Protein AF-0000000083443499 (afdb_homodimer)

InterPro domains:
  IPR002048 EF-hand domain [PF00036] (446-470)
  IPR002048 EF-hand domain [PS50222] (441-476)
  IPR002048 EF-hand domain [SM00054] (445-473)
  IPR011992 EF-hand domain pair [SSF47473] (417-478)
  IPR018247 EF-Hand 1, calcium-binding site [PS00018] (454-466)
  IPR023753 FAD/NAD(P)-binding domain [PF07992] (73-393)
  IPR036188 FAD/NAD(P)-binding domain superfamily [SSF51905] (72-285)
  IPR036188 FAD/NAD(P)-binding domain superfamily [SSF51905] (228-393)
  IPR045024 Alternative NADH dehydrogenase [PTHR43706] (65-592)
  IPR054585 External alternative NADH-ubiquinone oxidoreductase-like, C-terminal domain [PF22366] (530-590)

Radius of gyration: 36.07 Å; Cα contacts (8 Å, |Δi|>4): 2300; chains: 2; bounding box: 82×128×73 Å

Secondary structure (DSSP, 8-state):
-HHHHHHHHHHHHHHHHHHHHHT-------------HHHHS--EETTTTEEB--S-TTTTSSHHHHHHTTS-EEEEE--SHHHHHHHHHS-TTS-EEEEEES-SEEE-GGGHHHHHTTSS-GGGGEEEHHHHHHHTT-EEEE-EEEEEETTTTEEEEEEE-TTS-EEEEEEE-SEEEE----EE--TT-BTGGG-B--SSHHHHHHHHHHHHHHHHHHTSTT--HHHHHHHTEEEEE--SHHHHHHHHHHHHHHHHTHHHHS-HHHHHH-EEEEE-SSSSSSTTS-HHHHHHHHHHHHHTTEEEE-SEEEEEE-SSEEEEEEE-TTS-EEEEEEE-SEEEE---EE--HHHHHHHHHSTT---SSSEEE-TT-BBTTSPTTTEEE-GGGEEE---HHHHHHHHHHHHHHHTT--GGG-EEEHHHHHHHHHHHHHH-GGGGGGGS-HHHHHHHH-TT-SSEEEHHHHHHHHHHHHHH-PPPP--HHHHHHHHHHHHHHHHHHHHHHHHHHHTT---S-HHHHHSPPP------EEEE-SS-EEEEETTEEEEESHHHHHHHHHHHHHH-S-HHHHHHHHHHHHHHHHH-------/-HHHHHHHHHHHHHHHHHHHHHT-------------HHHHSPPEETTTTEEB--S-TTTTSSHHHHHHTTS-EEEEE--SHHHHHHHHHS-TTS-EEEEEES-SEEE-GGGHHHHHTTSS-GGGGEEEHHHHHHHTT-EEEE-EEEEEETTTTEEEEEEE-TTS-EEEEEEE-SEEEE----EE--TT-BTGGG-B--SSHHHHHHHHHHHHHHHHHHTSTT--HHHHHHHTEEEEE--SHHHHHHHHHHHHHHHHTHHHHS-HHHHHH-EEEEE-SSSSSSTTS-HHHHHHHHHHHHHTTEEEE-SEEEEEE-SSEEEEEEE-TTS-EEEEEEE-SEEEE---EE--HHHHHHHHHSTT---SSSEEE-TT-BBTTSPTTTEEE-GGGEEE---HHHHHHHHHHHHHHHTT--GGG-EEEHHHHHHHHHHHHHH-GGGGGGGS-HHHHHHHH-TT-SSEEEHHHHHHHHHHHHHH-PPPP--HHHHHHHHHHHHHHHHHHHHHHHHHHHTT---S-HHHHHSPPP------EEEE-SS-EEEEETTEEEEESHHHHHHHHHHHHHH-S-HHHHHHHHHHHHHHHHH-------

Solvent-accessible surface area (backbone atoms only — not comparable to full-atom values): 61813 Å² total; per-residue (Å²): 98,66,63,48,34,50,49,52,50,48,51,51,52,52,51,44,53,52,51,40,58,66,71,60,79,87,70,82,80,85,68,92,65,65,58,56,64,49,21,53,54,38,54,67,40,77,96,77,57,28,38,34,48,83,45,51,64,50,34,54,67,44,75,69,34,45,62,28,68,75,35,59,29,36,32,33,33,29,45,40,52,16,38,49,32,18,53,72,50,39,59,51,83,61,37,28,37,37,37,36,17,74,54,68,43,27,66,51,63,91,55,43,47,42,33,32,51,26,46,32,55,67,70,42,36,47,40,60,39,46,64,55,35,46,71,32,67,34,45,78,42,69,22,37,73,61,47,72,42,76,90,77,32,31,32,35,31,34,38,67,47,96,84,71,43,81,43,66,32,28,38,65,45,61,29,38,37,44,22,70,32,58,35,76,38,64,88,80,45,50,43,61,88,58,41,38,52,80,82,49,71,58,32,27,52,50,51,31,36,48,55,50,49,33,54,50,50,51,67,37,58,84,39,41,69,68,53,31,36,26,40,36,14,38,36,26,37,20,31,37,64,68,29,42,27,30,53,22,40,47,49,47,39,50,64,66,47,38,59,74,56,43,55,61,66,55,61,70,45,48,42,42,36,35,36,16,57,47,86,54,45,35,70,92,46,52,66,68,56,28,50,49,52,51,52,49,32,52,74,68,63,37,44,74,38,50,34,18,42,78,56,36,37,47,90,53,32,35,35,29,35,32,54,45,98,84,66,52,74,45,78,48,74,44,63,25,52,42,37,38,52,40,65,50,71,26,52,35,73,43,54,52,52,50,36,73,74,28,55,78,43,77,56,85,55,28,44,38,14,40,42,78,31,34,32,45,61,48,65,87,88,31,38,30,41,32,32,51,31,28,42,59,54,56,63,55,32,62,52,48,52,50,47,49,38,49,52,23,50,75,70,72,40,60,44,77,71,38,68,38,36,62,73,51,44,52,53,50,51,51,52,44,32,57,57,37,41,77,49,39,76,80,55,66,58,54,65,59,52,49,57,67,44,23,76,82,69,72,72,36,32,40,39,68,36,45,49,51,51,33,42,52,49,31,69,62,52,65,75,72,71,80,43,65,66,51,9,28,52,47,12,38,50,51,13,51,43,51,47,45,47,57,67,44,44,63,58,34,62,72,61,67,52,75,60,78,63,56,62,70,74,67,38,78,48,59,66,88,78,87,86,54,48,74,43,53,55,50,75,18,19,38,36,36,42,96,84,44,69,46,72,40,45,59,68,31,34,53,48,54,50,47,52,54,50,67,65,45,92,42,71,66,38,37,53,39,46,53,50,27,52,50,43,28,56,76,71,44,55,53,88,73,69,122,99,69,63,48,34,50,50,53,49,50,50,51,52,51,51,45,54,53,51,41,58,65,71,60,78,89,71,84,79,84,68,92,67,65,58,56,64,48,20,53,54,38,54,67,40,76,96,80,59,30,37,34,47,84,45,51,65,51,32,52,66,42,74,70,34,46,61,28,65,77,34,59,28,34,32,33,33,29,46,40,52,17,38,48,32,18,53,72,50,39,58,53,83,62,37,29,36,36,37,35,18,74,52,68,45,27,65,52,63,89,53,43,45,43,32,32,50,26,46,31,56,67,71,41,37,46,42,60,39,47,62,57,37,46,70,32,66,34,45,77,41,70,23,38,74,62,48,73,41,75,90,78,32,31,33,36,31,36,37,68,47,97,86,71,44,80,42,65,32,28,38,63,44,62,28,38,39,44,21,69,31,57,36,78,38,65,88,79,45,50,41,60,88,58,41,40,54,79,83,50,70,58,32,26,51,51,50,32,36,48,54,48,48,33,55,50,49,50,66,36,60,86,40,41,70,70,54,31,37,25,40,35,13,37,36,28,37,20,32,37,63,69,28,42,28,29,53,22,41,46,49,47,39,49,61,66,48,38,58,76,57,44,53,62,67,57,60,69,44,49,42,41,38,36,37,16,58,46,86,55,46,36,71,91,48,53,66,70,54,28,50,50,50,50,53,48,32,52,73,69,62,36,43,73,40,50,36,18,42,78,56,34,37,49,88,54,33,36,34,27,36,31,54,44,96,84,65,52,75,43,80,47,74,43,62,26,52,41,34,40,53,40,65,51,71,26,52,33,73,43,55,52,54,51,36,73,74,28,55,80,44,78,56,84,55,27,44,38,14,40,41,77,33,33,33,44,60,51,65,87,87,30,37,29,41,33,32,50,29,27,42,60,55,58,63,54,32,63,53,48,52,50,48,48,38,50,53,24,52,74,70,71,41,61,45,78,70,38,68,39,36,62,73,52,45,51,53,49,50,52,53,45,33,55,58,37,40,78,48,39,76,80,55,67,56,54,65,59,53,48,57,67,42,23,77,83,69,72,69,35,31,39,38,69,35,45,51,52,51,32,44,52,50,30,70,61,53,65,75,71,71,82,44,65,65,52,7,27,52,47,12,39,49,50,14,51,43,51,47,47,47,58,66,44,44,65,58,34,62,73,60,67,53,77,59,80,62,55,62,70,74,66,36,79,47,59,64,88,78,86,87,55,48,76,44,54,56,50,74,18,19,38,36,37,43,96,84,45,70,48,74,40,44,58,68,32,34,52,47,54,51,48,51,54,51,67,65,44,91,41,72,65,38,38,52,39,46,53,52,26,52,48,42,27,57,75,71,43,55,52,87,72,70,123

pLDDT: mean 86.05, std 10.15, range [51.47, 98.81]

Sequence (1188 aa):
MLGSFVAVSGVLVIAFFVYDAYTYNEDPIATDIPVSELALSPRRGGPKNLPIADHFVDDDECPENKKLKHKPKLVILGTGWGSVALLKQLNQDDYHVVVISPSNTFLFTPMLPSATVGTLELRSLVEPVRKIVRRVRGHFLKAKAEDVEFSEKLIECSAVDAHGQEQRFYVPYDKLVVGVGSVSNSHGVKGLEHCHFLKDISDARLIRNQVVKNLEQACLPTTSDEERRRLLSFVVCGGGPTGVEFAAELFDMLNEDLCKLYPRLLRNEISVHVIQSRSHILNTYEEALSQYAEQRFAHDSVDILTNSRVKEVQSDKILFSQKDENGKVVVKEIPMGFCLWSTGVAQTDLCKRLAAKLDGQNNKHALETDTHLRLNGSPLGDVYAIGDCATVQNNVSDHIVNFLRTTAWEKGKDPEKLQISYSDWRGIAKRVKQRFPQAANHLRRLDKLFEQYDKDNSGTLDFGELRELLFQIDSKLTSLPATAQRANQQGEYLGRKFNKIAQAAPGMALNNVDYGDLDDAVYKAFEYKHLGSLAYIGNAAIFDYNGYGLSGGLLAVYLWRGVYFAQSVSFRTRCLLAMDWTKRALFGRDLMNFMLGSFVAVSGVLVIAFFVYDAYTYNEDPIATDIPVSELALSPRRGGPKNLPIADHFVDDDECPENKKLKHKPKLVILGTGWGSVALLKQLNQDDYHVVVISPSNTFLFTPMLPSATVGTLELRSLVEPVRKIVRRVRGHFLKAKAEDVEFSEKLIECSAVDAHGQEQRFYVPYDKLVVGVGSVSNSHGVKGLEHCHFLKDISDARLIRNQVVKNLEQACLPTTSDEERRRLLSFVVCGGGPTGVEFAAELFDMLNEDLCKLYPRLLRNEISVHVIQSRSHILNTYEEALSQYAEQRFAHDSVDILTNSRVKEVQSDKILFSQKDENGKVVVKEIPMGFCLWSTGVAQTDLCKRLAAKLDGQNNKHALETDTHLRLNGSPLGDVYAIGDCATVQNNVSDHIVNFLRTTAWEKGKDPEKLQISYSDWRGIAKRVKQRFPQAANHLRRLDKLFEQYDKDNSGTLDFGELRELLFQIDSKLTSLPATAQRANQQGEYLGRKFNKIAQAAPGMALNNVDYGDLDDAVYKAFEYKHLGSLAYIGNAAIFDYNGYGLSGGLLAVYLWRGVYFAQSVSFRTRCLLAMDWTKRALFGRDLMNF

Structure (mmCIF, N/CA/C/O backbone):
data_AF-0000000083443499-model_v1
#
loop_
_entity.id
_entity.type
_entity.pdbx_description
1 polymer 'External alternative NAD(P)H-ubiquinone oxidoreductase'
#
loop_
_atom_site.group_PDB
_atom_site.id
_atom_site.type_symbol
_atom_site.label_atom_id
_atom_site.label_alt_id
_atom_site.label_comp_id
_atom_site.label_asym_id
_atom_site.label_entity_id
_atom_site.label_seq_id
_atom_site.pdbx_PDB_ins_code
_atom_site.Cartn_x
_atom_site.Cartn_y
_atom_site.Cartn_z
_atom_site.occupancy
_atom_site.B_iso_or_equiv
_atom_site.auth_seq_id
_atom_site.auth_comp_id
_atom_site.auth_asym_id
_atom_site.auth_atom_id
_atom_site.pdbx_PDB_model_num
ATOM 1 N N . MET A 1 1 ? 1.848 20.594 -37.438 1 68.12 1 MET A N 1
ATOM 2 C CA . MET A 1 1 ? 2.062 19.328 -36.75 1 68.12 1 MET A CA 1
ATOM 3 C C . MET A 1 1 ? 1.741 19.453 -35.281 1 68.12 1 MET A C 1
ATOM 5 O O . MET A 1 1 ? 0.908 18.719 -34.75 1 68.12 1 MET A O 1
ATOM 9 N N . LEU A 1 2 ? 2.158 20.5 -34.75 1 77.06 2 LEU A N 1
ATOM 10 C CA . LEU A 1 2 ? 1.902 20.734 -33.344 1 77.06 2 LEU A CA 1
ATOM 11 C C . LEU A 1 2 ? 0.445 21.109 -33.094 1 77.06 2 LEU A C 1
ATOM 13 O O . LEU A 1 2 ? -0.166 20.672 -32.125 1 77.06 2 LEU A O 1
ATOM 17 N N . GLY A 1 3 ? -0.057 21.797 -34 1 76.25 3 GLY A N 1
ATOM 18 C CA . GLY A 1 3 ? -1.451 22.188 -33.875 1 76.25 3 GLY A CA 1
ATOM 19 C C . GLY A 1 3 ? -2.408 21.016 -33.938 1 76.25 3 GLY A C 1
ATOM 20 O O . GLY A 1 3 ? -3.332 20.922 -33.125 1 76.25 3 GLY A O 1
ATOM 21 N N . SER A 1 4 ? -2.156 20.188 -34.938 1 81.12 4 SER A N 1
ATOM 22 C CA . SER A 1 4 ? -2.988 18.984 -35.031 1 81.12 4 SER A CA 1
ATOM 23 C C . SER A 1 4 ? -2.854 18.094 -33.812 1 81.12 4 SER A C 1
ATOM 25 O O . SER A 1 4 ? -3.832 17.5 -33.375 1 81.12 4 SER A O 1
ATOM 27 N N . PHE A 1 5 ? -1.717 18.047 -33.344 1 80.75 5 PHE A N 1
ATOM 28 C CA . PHE A 1 5 ? -1.482 17.25 -32.156 1 80.75 5 PHE A CA 1
ATOM 29 C C . PHE A 1 5 ? -2.27 17.797 -30.969 1 80.75 5 PHE A C 1
ATOM 31 O O . PHE A 1 5 ? -2.904 17.047 -30.234 1 80.75 5 PHE A O 1
ATOM 38 N N . VAL A 1 6 ? -2.279 19.062 -30.828 1 80.62 6 VAL A N 1
ATOM 39 C CA . VAL A 1 6 ? -2.967 19.703 -29.719 1 80.62 6 VAL A CA 1
ATOM 40 C C . VAL A 1 6 ? -4.477 19.531 -29.875 1 80.62 6 VAL A C 1
ATOM 42 O O . VAL A 1 6 ? -5.18 19.281 -28.891 1 80.62 6 VAL A O 1
ATOM 45 N N . ALA A 1 7 ? -4.863 19.641 -31.047 1 81 7 ALA A N 1
ATOM 46 C CA . ALA A 1 7 ? -6.293 19.484 -31.297 1 81 7 ALA A CA 1
ATOM 47 C C . ALA A 1 7 ? -6.746 18.047 -31 1 81 7 ALA A C 1
ATOM 49 O O . ALA A 1 7 ? -7.754 17.844 -30.328 1 81 7 ALA A O 1
ATOM 50 N N . VAL A 1 8 ? -6.02 17.203 -31.531 1 81.69 8 VAL A N 1
ATOM 51 C CA . VAL A 1 8 ? -6.387 15.805 -31.328 1 81.69 8 VAL A CA 1
ATOM 52 C C . VAL A 1 8 ? -6.293 15.461 -29.844 1 81.69 8 VAL A C 1
ATOM 54 O O . VAL A 1 8 ? -7.164 14.773 -29.297 1 81.69 8 VAL A O 1
ATOM 57 N N . SER A 1 9 ? -5.305 15.93 -29.203 1 82.81 9 SER A N 1
ATOM 58 C CA . SER A 1 9 ? -5.148 15.688 -27.766 1 82.81 9 SER A CA 1
ATOM 59 C C . SER A 1 9 ? -6.293 16.312 -26.969 1 82.81 9 SER A C 1
ATOM 61 O O . SER A 1 9 ? -6.789 15.703 -26.016 1 82.81 9 SER A O 1
ATOM 63 N N . GLY A 1 10 ? -6.633 17.406 -27.406 1 79.94 10 GLY A N 1
ATOM 64 C CA . GLY A 1 10 ? -7.75 18.062 -26.734 1 79.94 10 GLY A CA 1
ATOM 65 C C . GLY A 1 10 ? -9.055 17.297 -26.859 1 79.94 10 GLY A C 1
ATOM 66 O O . GLY A 1 10 ? -9.781 17.141 -25.875 1 79.94 10 GLY A O 1
ATOM 67 N N . VAL A 1 11 ? -9.273 16.828 -27.984 1 82.5 11 VAL A N 1
ATOM 68 C CA . VAL A 1 11 ? -10.484 16.047 -28.234 1 82.5 11 VAL A CA 1
ATOM 69 C C . VAL A 1 11 ? -10.445 14.766 -27.391 1 82.5 11 VAL A C 1
ATOM 71 O O . VAL A 1 11 ? -11.461 14.352 -26.828 1 82.5 11 VAL A O 1
ATOM 74 N N . LEU A 1 12 ? -9.289 14.227 -27.312 1 80.69 12 LEU A N 1
ATOM 75 C CA . LEU A 1 12 ? -9.148 12.992 -26.547 1 80.69 12 LEU A CA 1
ATOM 76 C C . LEU A 1 12 ? -9.398 13.242 -25.062 1 80.69 12 LEU A C 1
ATOM 78 O O . LEU A 1 12 ? -10.008 12.406 -24.391 1 80.69 12 LEU A O 1
ATOM 82 N N . VAL A 1 13 ? -8.992 14.383 -24.672 1 80.19 13 VAL A N 1
ATOM 83 C CA . VAL A 1 13 ? -9.188 14.727 -23.266 1 80.19 13 VAL A CA 1
ATOM 84 C C . VAL A 1 13 ? -10.68 14.93 -22.984 1 80.19 13 VAL A C 1
ATOM 86 O O . VAL A 1 13 ? -11.203 14.422 -22 1 80.19 13 VAL A O 1
ATOM 89 N N . ILE A 1 14 ? -11.297 15.57 -23.844 1 80.38 14 ILE A N 1
ATOM 90 C CA . ILE A 1 14 ? -12.727 15.805 -23.688 1 80.38 14 ILE A CA 1
ATOM 91 C C . ILE A 1 14 ? -13.477 14.484 -23.75 1 80.38 14 ILE A C 1
ATOM 93 O O . ILE A 1 14 ? -14.367 14.227 -22.938 1 80.38 14 ILE A O 1
ATOM 97 N N . ALA A 1 15 ? -13.125 13.727 -24.688 1 79.19 15 ALA A N 1
ATOM 98 C CA . ALA A 1 15 ? -13.758 12.414 -24.828 1 79.19 15 ALA A CA 1
ATOM 99 C C . ALA A 1 15 ? -13.562 11.578 -23.562 1 79.19 15 ALA A C 1
ATOM 101 O O . ALA A 1 15 ? -14.477 10.852 -23.141 1 79.19 15 ALA A O 1
ATOM 102 N N . PHE A 1 16 ? -12.5 11.805 -23.109 1 81 16 PHE A N 1
ATOM 103 C CA . PHE A 1 16 ? -12.219 11.055 -21.891 1 81 16 PHE A CA 1
ATOM 104 C C . PHE A 1 16 ? -13.125 11.516 -20.75 1 81 16 PHE A C 1
ATOM 106 O O . PHE A 1 16 ? -13.672 10.688 -20.016 1 81 16 PHE A O 1
ATOM 113 N N . PHE A 1 17 ? -13.266 12.727 -20.578 1 78 17 PHE A N 1
ATOM 114 C CA . PHE A 1 17 ? -14.094 13.242 -19.484 1 78 17 PHE A CA 1
ATOM 115 C C . PHE A 1 17 ? -15.555 12.891 -19.703 1 78 17 PHE A C 1
ATOM 117 O O . PHE A 1 17 ? -16.297 12.633 -18.75 1 78 17 PHE A O 1
ATOM 124 N N . VAL A 1 18 ? -15.898 12.836 -20.922 1 76.5 18 VAL A N 1
ATOM 125 C CA . VAL A 1 18 ? -17.25 12.398 -21.234 1 76.5 18 VAL A CA 1
ATOM 126 C C . VAL A 1 18 ? -17.422 10.93 -20.875 1 76.5 18 VAL A C 1
ATOM 128 O O . VAL A 1 18 ? -18.422 10.547 -20.266 1 76.5 18 VAL A O 1
ATOM 131 N N . TYR A 1 19 ? -16.516 10.188 -21.234 1 74.88 19 TYR A N 1
ATOM 132 C CA . TYR A 1 19 ? -16.547 8.773 -20.891 1 74.88 19 TYR A CA 1
ATOM 133 C C . TYR A 1 19 ? -16.578 8.586 -19.375 1 74.88 19 TYR A C 1
ATOM 135 O O . TYR A 1 19 ? -17.391 7.816 -18.859 1 74.88 19 TYR A O 1
ATOM 143 N N . ASP A 1 20 ? -15.742 9.266 -18.734 1 77.06 20 ASP A N 1
ATOM 144 C CA . ASP A 1 20 ? -15.68 9.18 -17.281 1 77.06 20 ASP A CA 1
ATOM 145 C C . ASP A 1 20 ? -17.016 9.531 -16.641 1 77.06 20 ASP A C 1
ATOM 147 O O . ASP A 1 20 ? -17.469 8.875 -15.703 1 77.06 20 ASP A O 1
ATOM 151 N N . ALA A 1 21 ? -17.609 10.5 -17.188 1 73.06 21 ALA A N 1
ATOM 152 C CA . ALA A 1 21 ? -18.906 10.938 -16.672 1 73.06 21 ALA A CA 1
ATOM 153 C C . ALA A 1 21 ? -19.938 9.828 -16.781 1 73.06 21 ALA A C 1
ATOM 155 O O . ALA A 1 21 ? -20.812 9.695 -15.93 1 73.06 21 ALA A O 1
ATOM 156 N N . TYR A 1 22 ? -19.75 8.961 -17.797 1 71 22 TYR A N 1
ATOM 157 C CA . TYR A 1 22 ? -20.719 7.887 -18.031 1 71 22 TYR A CA 1
ATOM 158 C C . TYR A 1 22 ? -20.484 6.734 -17.062 1 71 22 TYR A C 1
ATOM 160 O O . TYR A 1 22 ? -21.344 5.867 -16.906 1 71 22 TYR A O 1
ATOM 168 N N . THR A 1 23 ? -19.438 6.785 -16.391 1 73.69 23 THR A N 1
ATOM 169 C CA . THR A 1 23 ? -19.125 5.672 -15.5 1 73.69 23 THR A CA 1
ATOM 170 C C . THR A 1 23 ? -19.797 5.879 -14.141 1 73.69 23 THR A C 1
ATOM 172 O O . THR A 1 23 ? -19.828 4.961 -13.32 1 73.69 23 THR A O 1
ATOM 175 N N . TYR A 1 24 ? -20.328 7.07 -13.977 1 72.25 24 TYR A N 1
ATOM 176 C CA . TYR A 1 24 ? -21.016 7.348 -12.719 1 72.25 24 TYR A CA 1
ATOM 177 C C . TYR A 1 24 ? -22.484 6.957 -12.805 1 72.25 24 TYR A C 1
ATOM 179 O O . TYR A 1 24 ? -23.125 7.141 -13.844 1 72.25 24 TYR A O 1
ATOM 187 N N . ASN A 1 25 ? -22.938 6.117 -11.852 1 67.88 25 ASN A N 1
ATOM 188 C CA . ASN A 1 25 ? -24.328 5.684 -11.836 1 67.88 25 ASN A CA 1
ATOM 189 C C . ASN A 1 25 ? -25.125 6.395 -10.742 1 67.88 25 ASN A C 1
ATOM 191 O O . ASN A 1 25 ? -24.719 6.422 -9.586 1 67.88 25 ASN A O 1
ATOM 195 N N . GLU A 1 26 ? -26.172 7.094 -11.156 1 61.25 26 GLU A N 1
ATOM 196 C CA . GLU A 1 26 ? -26.953 7.879 -10.211 1 61.25 26 GLU A CA 1
ATOM 197 C C . GLU A 1 26 ? -28.047 7.023 -9.562 1 61.25 26 GLU A C 1
ATOM 199 O O . GLU A 1 26 ? -28.531 7.352 -8.477 1 61.25 26 GLU A O 1
ATOM 204 N N . ASP A 1 27 ? -28.359 5.852 -10.148 1 61.66 27 ASP A N 1
ATOM 205 C CA . ASP A 1 27 ? -29.547 5.211 -9.586 1 61.66 27 ASP A CA 1
ATOM 206 C C . ASP A 1 27 ? -29.188 3.887 -8.914 1 61.66 27 ASP A C 1
ATOM 208 O O . ASP A 1 27 ? -28.672 2.973 -9.57 1 61.66 27 ASP A O 1
ATOM 212 N N . PRO A 1 28 ? -29.281 3.979 -7.52 1 62.31 28 PRO A N 1
ATOM 213 C CA . PRO A 1 28 ? -29.078 2.715 -6.805 1 62.31 28 PRO A CA 1
ATOM 214 C C . PRO A 1 28 ? -30.156 1.675 -7.141 1 62.31 28 PRO A C 1
ATOM 216 O O . PRO A 1 28 ? -31.344 2.004 -7.219 1 62.31 28 PRO A O 1
ATOM 219 N N . ILE A 1 29 ? -29.953 0.628 -7.871 1 59.09 29 ILE A N 1
ATOM 220 C CA . ILE A 1 29 ? -31.031 -0.318 -8.164 1 59.09 29 ILE A CA 1
ATOM 221 C C . ILE A 1 29 ? -31.031 -1.438 -7.125 1 59.09 29 ILE A C 1
ATOM 223 O O . ILE A 1 29 ? -30.094 -2.238 -7.066 1 59.09 29 ILE A O 1
ATOM 227 N N . ALA A 1 30 ? -31.828 -1.304 -5.965 1 62.81 30 ALA A N 1
ATOM 228 C CA . ALA A 1 30 ? -32.062 -2.465 -5.105 1 62.81 30 ALA A CA 1
ATOM 229 C C . ALA A 1 30 ? -33.219 -3.303 -5.621 1 62.81 30 ALA A C 1
ATOM 231 O O . ALA A 1 30 ? -34.375 -2.828 -5.68 1 62.81 30 ALA A O 1
ATOM 232 N N . THR A 1 31 ? -32.844 -4.277 -6.359 1 66.94 31 THR A N 1
ATOM 233 C CA . THR A 1 31 ? -33.906 -5.176 -6.801 1 66.94 31 THR A CA 1
ATOM 234 C C . THR A 1 31 ? -33.938 -6.426 -5.93 1 66.94 31 THR A C 1
ATOM 236 O O . THR A 1 31 ? -32.938 -6.84 -5.371 1 66.94 31 THR A O 1
ATOM 239 N N . ASP A 1 32 ? -35.094 -6.898 -5.562 1 71.88 32 ASP A N 1
ATOM 240 C CA . ASP A 1 32 ? -35.25 -8.156 -4.836 1 71.88 32 ASP A CA 1
ATOM 241 C C . ASP A 1 32 ? -34.656 -9.32 -5.621 1 71.88 32 ASP A C 1
ATOM 243 O O . ASP A 1 32 ? -34.906 -9.477 -6.812 1 71.88 32 ASP A O 1
ATOM 247 N N . ILE A 1 33 ? -33.75 -9.914 -4.973 1 75.69 33 ILE A N 1
ATOM 248 C CA . ILE A 1 33 ? -33.062 -11.031 -5.633 1 75.69 33 ILE A CA 1
ATOM 249 C C . ILE A 1 33 ? -33.406 -12.336 -4.91 1 75.69 33 ILE A C 1
ATOM 251 O O . ILE A 1 33 ? -33.281 -12.422 -3.689 1 75.69 33 ILE A O 1
ATOM 255 N N . PRO A 1 34 ? -33.969 -13.273 -5.582 1 77.69 34 PRO A N 1
ATOM 256 C CA . PRO A 1 34 ? -34.188 -14.578 -4.949 1 77.69 34 PRO A CA 1
ATOM 257 C C . PRO A 1 34 ? -32.875 -15.266 -4.559 1 77.69 34 PRO A C 1
ATOM 259 O O . PRO A 1 34 ? -31.891 -15.211 -5.305 1 77.69 34 PRO A O 1
ATOM 262 N N . VAL A 1 35 ? -32.781 -15.672 -3.359 1 83 35 VAL A N 1
ATOM 263 C CA . VAL A 1 35 ? -31.625 -16.406 -2.879 1 83 35 VAL A CA 1
ATOM 264 C C . VAL A 1 35 ? -32.062 -17.781 -2.355 1 83 35 VAL A C 1
ATOM 266 O O . VAL A 1 35 ? -33.062 -17.891 -1.646 1 83 35 VAL A O 1
ATOM 269 N N . SER A 1 36 ? -31.344 -18.766 -2.807 1 81.44 36 SER A N 1
ATOM 270 C CA . SER A 1 36 ? -31.641 -20.125 -2.344 1 81.44 36 SER A CA 1
ATOM 271 C C . SER A 1 36 ? -31.453 -20.25 -0.834 1 81.44 36 SER A C 1
ATOM 273 O O . SER A 1 36 ? -30.469 -19.75 -0.28 1 81.44 36 SER A O 1
ATOM 275 N N . GLU A 1 37 ? -32.344 -20.953 -0.149 1 83.19 37 GLU A N 1
ATOM 276 C CA . GLU A 1 37 ? -32.25 -21.172 1.292 1 83.19 37 GLU A CA 1
ATOM 277 C C . GLU A 1 37 ? -31.047 -22.031 1.651 1 83.19 37 GLU A C 1
ATOM 279 O O . GLU A 1 37 ? -30.438 -21.844 2.707 1 83.19 37 GLU A O 1
ATOM 284 N N . LEU A 1 38 ? -30.734 -22.875 0.724 1 84.38 38 LEU A N 1
ATOM 285 C CA . LEU A 1 38 ? -29.594 -23.766 0.964 1 84.38 38 LEU A CA 1
ATOM 286 C C . LEU A 1 38 ? -28.281 -23.016 0.865 1 84.38 38 LEU A C 1
ATOM 288 O O . LEU A 1 38 ? -27.266 -23.453 1.406 1 84.38 38 LEU A O 1
ATOM 292 N N . ALA A 1 39 ? -28.328 -21.953 0.196 1 87.38 39 ALA A N 1
ATOM 293 C CA . ALA A 1 39 ? -27.141 -21.109 0.132 1 87.38 39 ALA A CA 1
ATOM 294 C C . ALA A 1 39 ? -26.938 -20.344 1.435 1 87.38 39 ALA A C 1
ATOM 296 O O . ALA A 1 39 ? -25.797 -20.094 1.844 1 87.38 39 ALA A O 1
ATOM 297 N N . LEU A 1 40 ? -28.031 -20.094 2.102 1 85.75 40 LEU A N 1
ATOM 298 C CA . LEU A 1 40 ? -28 -19.312 3.332 1 85.75 40 LEU A CA 1
ATOM 299 C C . LEU A 1 40 ? -27.781 -20.219 4.543 1 85.75 40 LEU A C 1
ATOM 301 O O . LEU A 1 40 ? -27.203 -19.797 5.543 1 85.75 40 LEU A O 1
ATOM 305 N N . SER A 1 41 ? -28.344 -21.375 4.457 1 89.62 41 SER A N 1
ATOM 306 C CA . SER A 1 41 ? -28.203 -22.391 5.504 1 89.62 41 SER A CA 1
ATOM 307 C C . SER A 1 41 ? -27.859 -23.75 4.922 1 89.62 41 SER A C 1
ATOM 309 O O . SER A 1 41 ? -28.719 -24.625 4.828 1 89.62 41 SER A O 1
ATOM 311 N N . PRO A 1 42 ? -26.594 -23.938 4.734 1 92.75 42 PRO A N 1
ATOM 312 C CA . PRO A 1 42 ? -26.172 -25.188 4.102 1 92.75 42 PRO A CA 1
ATOM 313 C C . PRO A 1 42 ? -26.438 -26.406 4.977 1 92.75 42 PRO A C 1
ATOM 315 O O . PRO A 1 42 ? -26.375 -26.312 6.207 1 92.75 42 PRO A O 1
ATOM 318 N N . ARG A 1 43 ? -26.719 -27.484 4.34 1 94.06 43 ARG A N 1
ATOM 319 C CA . ARG A 1 43 ? -26.859 -28.75 5.078 1 94.06 43 ARG A CA 1
ATOM 320 C C . ARG A 1 43 ? -25.531 -29.203 5.645 1 94.06 43 ARG A C 1
ATOM 322 O O . ARG A 1 43 ? -24.469 -28.812 5.164 1 94.06 43 ARG A O 1
ATOM 329 N N . ARG A 1 44 ? -25.625 -30.016 6.637 1 95.81 44 ARG A N 1
ATOM 330 C CA . ARG A 1 44 ? -24.406 -30.547 7.242 1 95.81 44 ARG A CA 1
ATOM 331 C C . ARG A 1 44 ? -24.172 -31.984 6.824 1 95.81 44 ARG A C 1
ATOM 333 O O . ARG A 1 44 ? -25.109 -32.719 6.48 1 95.81 44 ARG A O 1
ATOM 340 N N . GLY A 1 45 ? -22.938 -32.375 6.707 1 95.94 45 GLY A N 1
ATOM 341 C CA . GLY A 1 45 ? -22.562 -33.719 6.328 1 95.94 45 GLY A CA 1
ATOM 342 C C . GLY A 1 45 ? -21.062 -33.906 6.203 1 95.94 45 GLY A C 1
ATOM 343 O O . GLY A 1 45 ? -20.281 -33.125 6.734 1 95.94 45 GLY A O 1
ATOM 344 N N . GLY A 1 46 ? -20.656 -35.094 5.496 1 94.81 46 GLY A N 1
ATOM 345 C CA . GLY A 1 46 ? -19.266 -35.469 5.344 1 94.81 46 GLY A CA 1
ATOM 346 C C . GLY A 1 46 ? -18.672 -36.094 6.582 1 94.81 46 GLY A C 1
ATOM 347 O O . GLY A 1 46 ? -19.375 -36.312 7.574 1 94.81 46 GLY A O 1
ATOM 348 N N . PRO A 1 47 ? -17.453 -36.344 6.539 1 95.75 47 PRO A N 1
ATOM 349 C CA . PRO A 1 47 ? -16.812 -37.094 7.637 1 95.75 47 PRO A CA 1
ATOM 350 C C . PRO A 1 47 ? -16.797 -36.312 8.945 1 95.75 47 PRO A C 1
ATOM 352 O O . PRO A 1 47 ? -16.812 -36.875 10.023 1 95.75 47 PRO A O 1
ATOM 355 N N . LYS A 1 48 ? -16.812 -35.031 8.883 1 96.75 48 LYS A N 1
ATOM 356 C CA . LYS A 1 48 ? -16.688 -34.219 10.086 1 96.75 48 LYS A CA 1
ATOM 357 C C . LYS A 1 48 ? -17.984 -33.469 10.367 1 96.75 48 LYS A C 1
ATOM 359 O O . LYS A 1 48 ? -18.016 -32.531 11.188 1 96.75 48 LYS A O 1
ATOM 364 N N . ASN A 1 49 ? -19.062 -33.656 9.664 1 97 49 ASN A N 1
ATOM 365 C CA . ASN A 1 49 ? -20.375 -33.062 9.828 1 97 49 ASN A CA 1
ATOM 366 C C . ASN A 1 49 ? -20.312 -31.547 9.766 1 97 49 ASN A C 1
ATOM 368 O O . ASN A 1 49 ? -20.797 -30.859 10.672 1 97 49 ASN A O 1
ATOM 372 N N . LEU A 1 50 ? -19.688 -31.109 8.727 1 97.31 50 LEU A N 1
ATOM 373 C CA . LEU A 1 50 ? -19.547 -29.672 8.477 1 97.31 50 LEU A CA 1
ATOM 374 C C . LEU A 1 50 ? -20.609 -29.188 7.496 1 97.31 50 LEU A C 1
ATOM 376 O O . LEU A 1 50 ? -21.234 -29.984 6.809 1 97.31 50 LEU A O 1
ATOM 380 N N . PRO A 1 51 ? -20.891 -27.844 7.531 1 96.12 51 PRO A N 1
ATOM 381 C CA . PRO A 1 51 ? -21.75 -27.312 6.473 1 96.12 51 PRO A CA 1
ATOM 382 C C . PRO A 1 51 ? -21.234 -27.625 5.074 1 96.12 51 PRO A C 1
ATOM 384 O O . PRO A 1 51 ? -20.031 -27.5 4.824 1 96.12 51 PRO A O 1
ATOM 387 N N . ILE A 1 52 ? -22.094 -28.078 4.176 1 97.38 52 ILE A N 1
ATOM 388 C CA . ILE A 1 52 ? -21.703 -28.406 2.803 1 97.38 52 ILE A CA 1
ATOM 389 C C . ILE A 1 52 ? -22.25 -27.328 1.856 1 97.38 52 ILE A C 1
ATOM 391 O O . ILE A 1 52 ? -23.469 -27.172 1.742 1 97.38 52 ILE A O 1
ATOM 395 N N . ALA A 1 53 ? -21.406 -26.625 1.155 1 96.12 53 ALA A N 1
ATOM 396 C CA . ALA A 1 53 ? -21.812 -25.547 0.238 1 96.12 53 ALA A CA 1
ATOM 397 C C . ALA A 1 53 ? -22.219 -26.125 -1.117 1 96.12 53 ALA A C 1
ATOM 399 O O . ALA A 1 53 ? -21.5 -25.969 -2.107 1 96.12 53 ALA A O 1
ATOM 400 N N . ASP A 1 54 ? -23.453 -26.547 -1.224 1 93.69 54 ASP A N 1
ATOM 401 C CA . ASP A 1 54 ? -24 -27.094 -2.467 1 93.69 54 ASP A CA 1
ATOM 402 C C . ASP A 1 54 ? 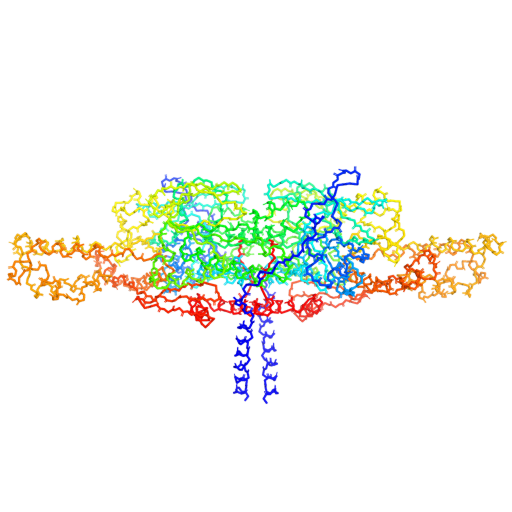-24.422 -25.969 -3.41 1 93.69 54 ASP A C 1
ATOM 404 O O . ASP A 1 54 ? -24.391 -26.125 -4.633 1 93.69 54 ASP A O 1
ATOM 408 N N . HIS A 1 55 ? -24.875 -24.922 -2.758 1 91.75 55 HIS A N 1
ATOM 409 C CA . HIS A 1 55 ? -25.375 -23.766 -3.492 1 91.75 55 HIS A CA 1
ATOM 410 C C . HIS A 1 55 ? -24.703 -22.484 -3.004 1 91.75 55 HIS A C 1
ATOM 412 O O . HIS A 1 55 ? -24.203 -22.422 -1.88 1 91.75 55 HIS A O 1
ATOM 418 N N . PHE A 1 56 ? -24.719 -21.531 -3.922 1 91.88 56 PHE A N 1
ATOM 419 C CA . PHE A 1 56 ? -24.109 -20.25 -3.6 1 91.88 56 PHE A CA 1
ATOM 420 C C . PHE A 1 56 ? -25.125 -19.125 -3.727 1 91.88 56 PHE A C 1
ATOM 422 O O . PHE A 1 56 ? -26.141 -19.281 -4.402 1 91.88 56 PHE A O 1
ATOM 429 N N . VAL A 1 57 ? -24.859 -18.062 -3.104 1 86.75 57 VAL A N 1
ATOM 430 C CA . VAL A 1 57 ? -25.828 -16.969 -2.945 1 86.75 57 VAL A CA 1
ATOM 431 C C . VAL A 1 57 ? -26.094 -16.328 -4.301 1 86.75 57 VAL A C 1
ATOM 433 O O . VAL A 1 57 ? -27.156 -15.742 -4.512 1 86.75 57 VAL A O 1
ATOM 436 N N . ASP A 1 58 ? -25.156 -16.469 -5.25 1 88.75 58 ASP A N 1
ATOM 437 C CA . ASP A 1 58 ? -25.344 -15.789 -6.531 1 88.75 58 ASP A CA 1
ATOM 438 C C . ASP A 1 58 ? -25.766 -16.766 -7.617 1 88.75 58 ASP A C 1
ATOM 440 O O . ASP A 1 58 ? -25.75 -16.438 -8.805 1 88.75 58 ASP A O 1
ATOM 444 N N . ASP A 1 59 ? -26.203 -17.891 -7.293 1 92 59 ASP A N 1
ATOM 445 C CA . ASP A 1 59 ? -26.594 -18.922 -8.25 1 92 59 ASP A CA 1
ATOM 446 C C . ASP A 1 59 ? -27.875 -18.516 -8.992 1 92 59 ASP A C 1
ATOM 448 O O . ASP A 1 59 ? -28.062 -18.891 -10.156 1 92 59 ASP A O 1
ATOM 452 N N . ASP A 1 60 ? -28.719 -17.766 -8.289 1 88.06 60 ASP A N 1
ATOM 453 C CA . ASP A 1 60 ? -30.031 -17.469 -8.867 1 88.06 60 ASP A CA 1
ATOM 454 C C . ASP A 1 60 ? -30.141 -15.977 -9.211 1 88.06 60 ASP A C 1
ATOM 456 O O . ASP A 1 60 ? -31.25 -15.453 -9.344 1 88.06 60 ASP A O 1
ATOM 460 N N . GLU A 1 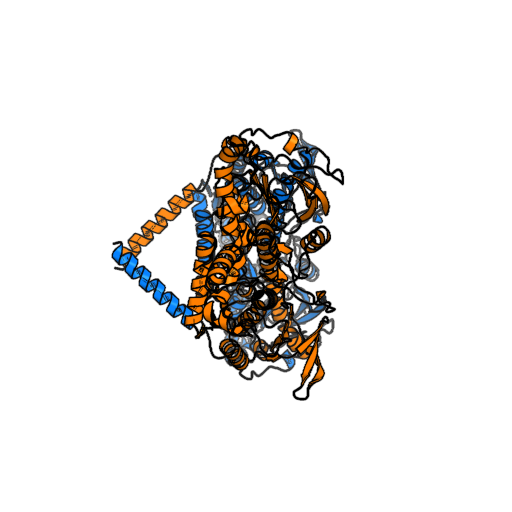61 ? -29.047 -15.336 -9.328 1 86 61 GLU A N 1
ATOM 461 C CA . GLU A 1 61 ? -29.031 -13.891 -9.516 1 86 61 GLU A CA 1
ATOM 462 C C . GLU A 1 61 ? -29.531 -13.508 -10.906 1 86 61 GLU A C 1
ATOM 464 O O . GLU A 1 61 ? -30.141 -12.445 -11.086 1 86 61 GLU A O 1
ATOM 469 N N . CYS A 1 62 ? -29.234 -14.266 -11.891 1 85.25 62 CYS A N 1
ATOM 470 C CA . CYS A 1 62 ? -29.688 -14.047 -13.258 1 85.25 62 CYS A CA 1
ATOM 471 C C . CYS A 1 62 ? -29.984 -15.367 -13.953 1 85.25 62 CYS A C 1
ATOM 473 O O . CYS A 1 62 ? -29.625 -16.438 -13.453 1 85.25 62 CYS A O 1
ATOM 475 N N . PRO A 1 63 ? -30.672 -15.305 -15.023 1 88 63 PRO A N 1
ATOM 476 C CA . PRO A 1 63 ? -31.047 -16.547 -15.719 1 88 63 PRO A CA 1
ATOM 477 C C . PRO A 1 63 ? -29.828 -17.375 -16.141 1 88 63 PRO A C 1
ATOM 479 O O . PRO A 1 63 ? -29.875 -18.609 -16.109 1 88 63 PRO A O 1
ATOM 482 N N . GLU A 1 64 ? -28.828 -16.703 -16.469 1 89.31 64 GLU A N 1
ATOM 483 C CA . GLU A 1 64 ? -27.641 -17.406 -16.922 1 89.31 64 GLU A CA 1
ATOM 484 C C . GLU A 1 64 ? -27 -18.203 -15.773 1 89.31 64 GLU A C 1
ATOM 486 O O . GLU A 1 64 ? -26.594 -19.344 -15.953 1 89.31 64 GLU A O 1
ATOM 491 N N . ASN A 1 65 ? -27 -17.656 -14.609 1 90.31 65 ASN A N 1
ATOM 492 C CA . ASN A 1 65 ? -26.453 -18.328 -13.438 1 90.31 65 ASN A CA 1
ATOM 493 C C . ASN A 1 65 ? -27.312 -19.516 -13.016 1 90.31 65 ASN A C 1
ATOM 495 O O . ASN A 1 65 ? -26.781 -20.531 -12.578 1 90.31 65 ASN A O 1
ATOM 499 N N . LYS A 1 66 ? -28.547 -19.328 -13.148 1 90.38 66 LYS A N 1
ATOM 500 C CA . LYS A 1 66 ? -29.484 -20.391 -12.781 1 90.38 66 LYS A CA 1
ATOM 501 C C . LYS A 1 66 ? -29.25 -21.641 -13.648 1 90.38 66 LYS A C 1
ATOM 503 O O . LYS A 1 66 ? -29.359 -22.766 -13.156 1 90.38 66 LYS A O 1
ATOM 508 N N . LYS A 1 67 ? -28.969 -21.406 -14.844 1 91.38 67 LYS A N 1
ATOM 509 C CA . LYS A 1 67 ? -28.703 -22.516 -15.758 1 91.38 67 LYS A CA 1
ATOM 510 C C . LYS A 1 67 ? -27.406 -23.25 -15.391 1 91.38 67 LYS A C 1
ATOM 512 O O . LYS A 1 67 ? -27.297 -24.453 -15.602 1 91.38 67 LYS A O 1
ATOM 517 N N . LEU A 1 68 ? -26.5 -22.562 -14.875 1 92.44 68 LEU A N 1
ATOM 518 C CA . LEU A 1 68 ? -25.172 -23.109 -14.594 1 92.44 68 LEU A CA 1
ATOM 519 C C . LEU A 1 68 ? -25.188 -23.906 -13.289 1 92.44 68 LEU A C 1
ATOM 521 O O . LEU A 1 68 ? -24.328 -24.766 -13.078 1 92.44 68 LEU A O 1
ATOM 525 N N . LYS A 1 69 ? -26.156 -23.625 -12.477 1 90 69 LYS A N 1
ATOM 526 C CA . LYS A 1 69 ? -26.203 -24.234 -11.141 1 90 69 LYS A CA 1
ATOM 527 C C . LYS A 1 69 ? -26.297 -25.75 -11.227 1 90 69 LYS A C 1
ATOM 529 O O . LYS A 1 69 ? -25.891 -26.453 -10.305 1 90 69 LYS A O 1
ATOM 534 N N . HIS A 1 70 ? -26.719 -26.25 -12.352 1 89.06 70 HIS A N 1
ATOM 535 C CA . HIS A 1 70 ? -26.938 -27.688 -12.484 1 89.06 70 HIS A CA 1
ATOM 536 C C . HIS A 1 70 ? -25.891 -28.328 -13.383 1 89.06 70 HIS A C 1
ATOM 538 O O . HIS A 1 70 ? -25.922 -29.531 -13.602 1 89.06 70 HIS A O 1
ATOM 544 N N . LYS A 1 71 ? -24.969 -27.562 -13.828 1 94 71 LYS A N 1
ATOM 545 C CA . LYS A 1 71 ? -23.844 -28.094 -14.586 1 94 71 LYS A CA 1
ATOM 546 C C . LYS A 1 71 ? -22.812 -28.75 -13.672 1 94 71 LYS A C 1
ATOM 548 O O . LYS A 1 71 ? -22.859 -28.578 -12.453 1 94 71 LYS A O 1
ATOM 553 N N . PRO A 1 72 ? -21.906 -29.594 -14.281 1 95.06 72 PRO A N 1
ATOM 554 C CA . PRO A 1 72 ? -20.875 -30.188 -13.445 1 95.06 72 PRO A CA 1
ATOM 555 C C . PRO A 1 72 ? -20.031 -29.156 -12.703 1 95.06 72 PRO A C 1
ATOM 557 O O . PRO A 1 72 ? -19.609 -28.156 -13.289 1 95.06 72 PRO A O 1
ATOM 560 N N . LYS A 1 73 ? -19.812 -29.406 -11.438 1 97.31 73 LYS A N 1
ATOM 561 C CA . LYS A 1 73 ? -19.078 -28.453 -10.602 1 97.31 73 LYS A CA 1
ATOM 562 C C . LYS A 1 73 ? -17.578 -28.625 -10.766 1 97.31 73 LYS A C 1
ATOM 564 O O . LYS A 1 73 ? -17.016 -29.688 -10.469 1 97.31 73 LYS A O 1
ATOM 569 N N . LEU A 1 74 ? -16.969 -27.625 -11.289 1 98.31 74 LEU A N 1
ATOM 570 C CA . LEU A 1 74 ? -15.523 -27.531 -11.414 1 98.31 74 LEU A CA 1
ATOM 571 C C . LEU A 1 74 ? -14.938 -26.656 -10.32 1 98.31 74 LEU A C 1
ATOM 573 O O . LEU A 1 74 ? -15.156 -25.438 -10.312 1 98.31 74 LEU A O 1
ATOM 577 N N . VAL A 1 75 ? -14.234 -27.219 -9.352 1 98.81 75 VAL A N 1
ATOM 578 C CA . VAL A 1 75 ? -13.625 -26.469 -8.266 1 98.81 75 VAL A CA 1
ATOM 579 C C . VAL A 1 75 ? -12.133 -26.281 -8.531 1 98.81 75 VAL A C 1
ATOM 581 O O . VAL A 1 75 ? -11.43 -27.234 -8.852 1 98.81 75 VAL A O 1
ATOM 584 N N . ILE A 1 76 ? -11.656 -25.078 -8.477 1 98.81 76 ILE A N 1
ATOM 585 C CA . ILE A 1 76 ? -10.25 -24.734 -8.68 1 98.81 76 ILE A CA 1
ATOM 586 C C . ILE A 1 76 ? -9.664 -24.188 -7.375 1 98.81 76 ILE A C 1
ATOM 588 O O . ILE A 1 76 ? -10.18 -23.219 -6.812 1 98.81 76 ILE A O 1
ATOM 592 N N . LEU A 1 77 ? -8.586 -24.828 -6.891 1 98.81 77 LEU A N 1
ATOM 593 C CA . LEU A 1 77 ? -7.891 -24.375 -5.688 1 98.81 77 LEU A CA 1
ATOM 594 C C . LEU A 1 77 ? -6.668 -23.547 -6.051 1 98.81 77 LEU A C 1
ATOM 596 O O . LEU A 1 77 ? -5.746 -24.031 -6.707 1 98.81 77 LEU A O 1
ATOM 600 N N . GLY A 1 78 ? -6.668 -22.297 -5.578 1 98.06 78 GLY A N 1
ATOM 601 C CA . GLY A 1 78 ? -5.547 -21.406 -5.852 1 98.06 78 GLY A CA 1
ATOM 602 C C . GLY A 1 78 ? -5.84 -20.406 -6.949 1 98.06 78 GLY A C 1
ATOM 603 O O . GLY A 1 78 ? -6.66 -20.656 -7.832 1 98.06 78 GLY A O 1
ATOM 604 N N . THR A 1 79 ? -5.168 -19.266 -6.926 1 96.31 79 THR A N 1
ATOM 605 C CA . THR A 1 79 ? -5.375 -18.203 -7.891 1 96.31 79 THR A CA 1
ATOM 606 C C . THR A 1 79 ? -4.062 -17.828 -8.578 1 96.31 79 THR A C 1
ATOM 608 O O . THR A 1 79 ? -3.824 -16.641 -8.867 1 96.31 79 THR A O 1
ATOM 611 N N . GLY A 1 80 ? -3.209 -18.781 -8.789 1 95.38 80 GLY A N 1
ATOM 612 C CA . GLY A 1 80 ? -1.931 -18.531 -9.438 1 95.38 80 GLY A CA 1
ATOM 613 C C . GLY A 1 80 ? -2.01 -18.594 -10.945 1 95.38 80 GLY A C 1
ATOM 614 O O . GLY A 1 80 ? -3.098 -18.5 -11.523 1 95.38 80 GLY A O 1
ATOM 615 N N . TRP A 1 81 ? -0.888 -18.688 -11.602 1 94.31 81 TRP A N 1
ATOM 616 C CA . TRP A 1 81 ? -0.744 -18.641 -13.055 1 94.31 81 TRP A CA 1
ATOM 617 C C . TRP A 1 81 ? -1.557 -19.734 -13.719 1 94.31 81 TRP A C 1
ATOM 619 O O . TRP A 1 81 ? -2.256 -19.5 -14.711 1 94.31 81 TRP A O 1
ATOM 629 N N . GLY A 1 82 ? -1.466 -20.906 -13.195 1 96.94 82 GLY A N 1
ATOM 630 C CA . GLY A 1 82 ? -2.199 -22.016 -13.773 1 96.94 82 GLY A CA 1
ATOM 631 C C . GLY A 1 82 ? -3.705 -21.844 -13.695 1 96.94 82 GLY A C 1
ATOM 632 O O . GLY A 1 82 ? -4.41 -22.016 -14.695 1 96.94 82 GLY A O 1
ATOM 633 N N . SER A 1 83 ? -4.191 -21.5 -12.562 1 97.69 83 SER A N 1
ATOM 634 C CA . SER A 1 83 ? -5.625 -21.344 -12.336 1 97.69 83 SER A CA 1
ATOM 635 C C . SER A 1 83 ? -6.207 -20.234 -13.195 1 97.69 83 SER A C 1
ATOM 637 O O . SER A 1 83 ? -7.277 -20.406 -13.789 1 97.69 83 SER A O 1
ATOM 639 N N . VAL A 1 84 ? -5.527 -19.156 -13.25 1 95.38 84 VAL A N 1
ATOM 640 C CA . VAL A 1 84 ? -6.027 -18.016 -14.008 1 95.38 84 VAL A CA 1
ATOM 641 C C . VAL A 1 84 ? -6.027 -18.344 -15.5 1 95.38 84 VAL A C 1
ATOM 643 O O . VAL A 1 84 ? -6.969 -17.984 -16.219 1 95.38 84 VAL A O 1
ATOM 646 N N . ALA A 1 85 ? -4.961 -18.953 -15.969 1 95.5 85 ALA A N 1
ATOM 647 C CA . ALA A 1 85 ? -4.906 -19.359 -17.375 1 95.5 85 ALA A CA 1
ATOM 648 C C . ALA A 1 85 ? -6.051 -20.312 -17.719 1 95.5 85 ALA A C 1
ATOM 650 O O . ALA A 1 85 ? -6.656 -20.203 -18.781 1 95.5 85 ALA A O 1
ATOM 651 N N . LEU A 1 86 ? -6.344 -21.219 -16.828 1 97.94 86 LEU A N 1
ATOM 652 C CA . LEU A 1 86 ? -7.453 -22.156 -17 1 97.94 86 LEU A CA 1
ATOM 653 C C . LEU A 1 86 ? -8.773 -21.406 -17.094 1 97.94 86 LEU A C 1
ATOM 655 O O . LEU A 1 86 ? -9.555 -21.625 -18.031 1 97.94 86 LEU A O 1
ATOM 659 N N . LEU A 1 87 ? -9.016 -20.484 -16.203 1 96.94 87 LEU A N 1
ATOM 660 C CA . LEU A 1 87 ? -10.258 -19.719 -16.156 1 96.94 87 LEU A CA 1
ATOM 661 C C . LEU A 1 87 ? -10.445 -18.906 -17.438 1 96.94 87 LEU A C 1
ATOM 663 O O . LEU A 1 87 ? -11.57 -18.781 -17.938 1 96.94 87 LEU A O 1
ATOM 667 N N . LYS A 1 88 ? -9.383 -18.406 -17.953 1 93.88 88 LYS A N 1
ATOM 668 C CA . LYS A 1 88 ? -9.453 -17.578 -19.141 1 93.88 88 LYS A CA 1
ATOM 669 C C . LYS A 1 88 ? -9.805 -18.391 -20.375 1 93.88 88 LYS A C 1
ATOM 671 O O . LYS A 1 88 ? -10.359 -17.875 -21.344 1 93.88 88 LYS A O 1
ATOM 676 N N . GLN A 1 89 ? -9.492 -19.672 -20.359 1 95.5 89 GLN A N 1
ATOM 677 C CA . GLN A 1 89 ? -9.719 -20.531 -21.516 1 95.5 89 GLN A CA 1
ATOM 678 C C . GLN A 1 89 ? -11.109 -21.156 -21.469 1 95.5 89 GLN A C 1
ATOM 680 O O . GLN A 1 89 ? -11.648 -21.547 -22.5 1 95.5 89 GLN A O 1
ATOM 685 N N . LEU A 1 90 ? -11.734 -21.234 -20.281 1 96.88 90 LEU A N 1
ATOM 686 C CA . LEU A 1 90 ? -12.992 -21.938 -20.094 1 96.88 90 LEU A CA 1
ATOM 687 C C . LEU A 1 90 ? -14.133 -21.219 -20.797 1 96.88 90 LEU A C 1
ATOM 689 O O . LEU A 1 90 ? -14.219 -19.984 -20.766 1 96.88 90 LEU A O 1
ATOM 693 N N . ASN A 1 91 ? -14.977 -22.016 -21.359 1 94.94 91 ASN A N 1
ATOM 694 C CA . ASN A 1 91 ? -16.219 -21.453 -21.891 1 94.94 91 ASN A CA 1
ATOM 695 C C . ASN A 1 91 ? -17.188 -21.078 -20.766 1 94.94 91 ASN A C 1
ATOM 697 O O . ASN A 1 91 ? -17.203 -21.719 -19.719 1 94.94 91 ASN A O 1
ATOM 701 N N . GLN A 1 92 ? -18.047 -20.125 -20.938 1 91.12 92 GLN A N 1
ATOM 702 C CA . GLN A 1 92 ? -18.891 -19.531 -19.906 1 91.12 92 GLN A CA 1
ATOM 703 C C . GLN A 1 92 ? -20.016 -20.469 -19.5 1 91.12 92 GLN A C 1
ATOM 705 O O . GLN A 1 92 ? -20.5 -20.422 -18.359 1 91.12 92 GLN A O 1
ATOM 710 N N . ASP A 1 93 ? -20.406 -21.406 -20.266 1 89.38 93 ASP A N 1
ATOM 711 C CA . ASP A 1 93 ? -21.672 -22.078 -19.969 1 89.38 93 ASP A CA 1
ATOM 712 C C . ASP A 1 93 ? -21.453 -23.578 -19.797 1 89.38 93 ASP A C 1
ATOM 714 O O . ASP A 1 93 ? -22.422 -24.359 -19.766 1 89.38 93 ASP A O 1
ATOM 718 N N . ASP A 1 94 ? -20.25 -23.938 -19.531 1 93.94 94 ASP A N 1
ATOM 719 C CA . ASP A 1 94 ? -20 -25.375 -19.547 1 93.94 94 ASP A CA 1
ATOM 720 C C . ASP A 1 94 ? -19.938 -25.938 -18.125 1 93.94 94 ASP A C 1
ATOM 722 O O . ASP A 1 94 ? -20.25 -27.109 -17.906 1 93.94 94 ASP A O 1
ATOM 726 N N . TYR A 1 95 ? -19.516 -25.188 -17.219 1 96.94 95 TYR A N 1
ATOM 727 C CA . TYR A 1 95 ? -19.281 -25.688 -15.867 1 96.94 95 TYR A CA 1
ATOM 728 C C . TYR A 1 95 ? -19.797 -24.734 -14.812 1 96.94 95 TYR A C 1
ATOM 730 O O . TYR A 1 95 ? -19.922 -23.531 -15.062 1 96.94 95 TYR A O 1
ATOM 738 N N . HIS A 1 96 ? -20.266 -25.25 -13.68 1 97.5 96 HIS A N 1
ATOM 739 C CA . HIS A 1 96 ? -20.438 -24.484 -12.453 1 97.5 96 HIS A CA 1
ATOM 740 C C . HIS A 1 96 ? -19.109 -24.281 -11.727 1 97.5 96 HIS A C 1
ATOM 742 O O . HIS A 1 96 ? -18.719 -25.109 -10.906 1 97.5 96 HIS A O 1
ATOM 748 N N . VAL A 1 97 ? -18.484 -23.156 -11.953 1 98 97 VAL A N 1
ATOM 749 C CA . VAL A 1 97 ? -17.094 -22.938 -11.555 1 98 97 VAL A CA 1
ATOM 750 C C . VAL A 1 97 ? -17.047 -22.328 -10.156 1 98 97 VAL A C 1
ATOM 752 O O . VAL A 1 97 ? -17.766 -21.375 -9.867 1 98 97 VAL A O 1
ATOM 755 N N . VAL A 1 98 ? -16.25 -22.906 -9.258 1 98.06 98 VAL A N 1
ATOM 756 C CA . VAL A 1 98 ? -15.984 -22.375 -7.93 1 98.06 98 VAL A CA 1
ATOM 757 C C . VAL A 1 98 ? -14.484 -22.266 -7.711 1 98.06 98 VAL A C 1
ATOM 759 O O . VAL A 1 98 ? -13.75 -23.234 -7.883 1 98.06 98 VAL A O 1
ATOM 762 N N . VAL A 1 99 ? -14 -21.078 -7.367 1 98.38 99 VAL A N 1
ATOM 763 C CA . VAL A 1 99 ? -12.586 -20.844 -7.082 1 98.38 99 VAL A CA 1
ATOM 764 C C . VAL A 1 99 ? -12.391 -20.609 -5.59 1 98.38 99 VAL A C 1
ATOM 766 O O . VAL A 1 99 ? -13.094 -19.781 -4.992 1 98.38 99 VAL A O 1
ATOM 769 N N . ILE A 1 100 ? -11.461 -21.344 -4.973 1 98.44 100 ILE A N 1
ATOM 770 C CA . ILE A 1 100 ? -11.18 -21.219 -3.547 1 98.44 100 ILE A CA 1
ATOM 771 C C . ILE A 1 100 ? -9.711 -20.859 -3.34 1 98.44 100 ILE A C 1
ATOM 773 O O . ILE A 1 100 ? -8.82 -21.547 -3.832 1 98.44 100 ILE A O 1
ATOM 777 N N . SER A 1 101 ? -9.469 -19.812 -2.656 1 97.56 101 SER A N 1
ATOM 778 C CA . SER A 1 101 ? -8.109 -19.375 -2.363 1 97.56 101 SER A CA 1
ATOM 779 C C . SER A 1 101 ? -8.078 -18.453 -1.148 1 97.56 101 SER A C 1
ATOM 781 O O . SER A 1 101 ? -9.023 -17.703 -0.902 1 97.56 101 SER A O 1
ATOM 783 N N . PRO A 1 102 ? -7.004 -18.531 -0.394 1 95.06 102 PRO A N 1
ATOM 784 C CA . PRO A 1 102 ? -6.875 -17.562 0.697 1 95.06 102 PRO A CA 1
ATOM 785 C C . PRO A 1 102 ? -6.59 -16.156 0.199 1 95.06 102 PRO A C 1
ATOM 787 O O . PRO A 1 102 ? -6.734 -15.188 0.954 1 95.06 102 PRO A O 1
ATOM 790 N N . SER A 1 103 ? -6.188 -16.016 -1.003 1 92.75 103 SER A N 1
ATOM 791 C CA . SER A 1 103 ? -5.922 -14.719 -1.605 1 92.75 103 SER A CA 1
ATOM 792 C C . SER A 1 103 ? -6.969 -14.375 -2.658 1 92.75 103 SER A C 1
ATOM 794 O O . SER A 1 103 ? -7.328 -15.219 -3.482 1 92.75 103 SER A O 1
ATOM 796 N N . ASN A 1 104 ? -7.402 -13.141 -2.674 1 92.88 104 ASN A N 1
ATOM 797 C CA . ASN A 1 104 ? -8.406 -12.719 -3.65 1 92.88 104 ASN A CA 1
ATOM 798 C C . ASN A 1 104 ? -7.762 -12.039 -4.855 1 92.88 104 ASN A C 1
ATOM 800 O O . ASN A 1 104 ? -8.438 -11.328 -5.605 1 92.88 104 ASN A O 1
ATOM 804 N N . THR A 1 105 ? -6.449 -12.273 -4.977 1 91.12 105 THR A N 1
ATOM 805 C CA . THR A 1 105 ? -5.754 -11.617 -6.078 1 91.12 105 THR A CA 1
ATOM 806 C C . THR A 1 105 ? -4.859 -12.609 -6.816 1 91.12 105 THR A C 1
ATOM 808 O O . THR A 1 105 ? -4.414 -13.602 -6.238 1 91.12 105 THR A O 1
ATOM 811 N N . PHE A 1 106 ? -4.766 -12.359 -8.133 1 92.94 106 PHE A N 1
ATOM 812 C CA . PHE A 1 106 ? -3.689 -12.938 -8.922 1 92.94 106 PHE A CA 1
ATOM 813 C C . PHE A 1 106 ? -2.443 -12.062 -8.875 1 92.94 106 PHE A C 1
ATOM 815 O O . PHE A 1 106 ? -2.535 -10.844 -8.977 1 92.94 106 PHE A O 1
ATOM 822 N N . LEU A 1 107 ? -1.321 -12.664 -8.656 1 91.75 107 LEU A N 1
ATOM 823 C CA . LEU A 1 107 ? -0.065 -11.93 -8.547 1 91.75 107 LEU A CA 1
ATOM 824 C C . LEU A 1 107 ? 0.844 -12.227 -9.734 1 91.75 107 LEU A C 1
ATOM 826 O O . LEU A 1 107 ? 1.079 -13.391 -10.07 1 91.75 107 LEU A O 1
ATOM 830 N N . PHE A 1 108 ? 1.276 -11.164 -10.375 1 90.31 108 PHE A N 1
ATOM 831 C CA . PHE A 1 108 ? 2.299 -11.266 -11.414 1 90.31 108 PHE A CA 1
ATOM 832 C C . PHE A 1 108 ? 3.686 -11.398 -10.797 1 90.31 108 PHE A C 1
ATOM 834 O O . PHE A 1 108 ? 4.418 -10.414 -10.688 1 90.31 108 PHE A O 1
ATOM 841 N N . THR A 1 109 ? 4.113 -12.531 -10.523 1 88.06 109 THR A N 1
ATOM 842 C CA . THR A 1 109 ? 5.223 -12.867 -9.633 1 88.06 109 THR A CA 1
ATOM 843 C C . THR A 1 109 ? 6.559 -12.492 -10.273 1 88.06 109 THR A C 1
ATOM 845 O O . THR A 1 109 ? 7.516 -12.172 -9.57 1 88.06 109 THR A O 1
ATOM 848 N N . PRO A 1 110 ? 6.723 -12.555 -11.562 1 84.69 110 PRO A N 1
ATOM 849 C CA . PRO A 1 110 ? 8.047 -12.297 -12.141 1 84.69 110 PRO A CA 1
ATOM 850 C C . PRO A 1 110 ? 8.555 -10.891 -11.844 1 84.69 110 PRO A C 1
ATOM 852 O O . PRO A 1 110 ? 9.773 -10.672 -11.781 1 84.69 110 PRO A O 1
ATOM 855 N N . MET A 1 111 ? 7.688 -9.984 -11.633 1 87.56 111 MET A N 1
ATOM 856 C CA . MET A 1 111 ? 8.102 -8.594 -11.43 1 87.56 111 MET A CA 1
ATOM 857 C C . MET A 1 111 ? 8.062 -8.227 -9.945 1 87.56 111 MET A C 1
ATOM 859 O O . MET A 1 111 ? 8.219 -7.062 -9.594 1 87.56 111 MET A O 1
ATOM 863 N N . LEU A 1 112 ? 7.879 -9.172 -9.125 1 88.94 112 LEU A N 1
ATOM 864 C CA . LEU A 1 112 ? 7.742 -8.945 -7.691 1 88.94 112 LEU A CA 1
ATOM 865 C C . LEU A 1 112 ? 9.008 -8.312 -7.121 1 88.94 112 LEU A C 1
ATOM 867 O O . LEU A 1 112 ? 8.938 -7.395 -6.301 1 88.94 112 LEU A O 1
ATOM 871 N N . PRO A 1 113 ? 10.25 -8.703 -7.57 1 90 113 PRO A N 1
ATOM 872 C CA . PRO A 1 113 ? 11.469 -8.07 -7.055 1 90 113 PRO A CA 1
ATOM 873 C C . PRO A 1 113 ? 11.523 -6.574 -7.352 1 90 113 PRO A C 1
ATOM 875 O O . PRO A 1 113 ? 12.008 -5.797 -6.523 1 90 113 PRO A O 1
ATOM 878 N N . SER A 1 114 ? 10.977 -6.191 -8.445 1 87.31 114 SER A N 1
ATOM 879 C CA . SER A 1 114 ? 10.984 -4.781 -8.828 1 87.31 114 SER A CA 1
ATOM 880 C C . SER A 1 114 ? 10.078 -3.953 -7.922 1 87.31 114 SER A C 1
ATOM 882 O O . SER A 1 114 ? 10.266 -2.742 -7.789 1 87.31 114 SER A O 1
ATOM 884 N N . ALA A 1 115 ? 9.109 -4.598 -7.359 1 87.44 115 ALA A N 1
ATOM 885 C CA . ALA A 1 115 ? 8.18 -3.891 -6.488 1 87.44 115 ALA A CA 1
ATOM 886 C C . ALA A 1 115 ? 8.781 -3.66 -5.105 1 87.44 115 ALA A C 1
ATOM 888 O O . ALA A 1 115 ? 8.375 -2.738 -4.391 1 87.44 115 ALA A O 1
ATOM 889 N N . THR A 1 116 ? 9.727 -4.422 -4.711 1 89.12 116 THR A N 1
ATOM 890 C CA . THR A 1 116 ? 10.312 -4.336 -3.381 1 89.12 116 THR A CA 1
ATOM 891 C C . THR A 1 116 ? 11.125 -3.051 -3.229 1 89.12 116 THR A C 1
ATOM 893 O O . THR A 1 116 ? 11.367 -2.594 -2.111 1 89.12 116 THR A O 1
ATOM 896 N N . VAL A 1 117 ? 11.539 -2.514 -4.406 1 86.5 117 VAL A N 1
ATOM 897 C CA . VAL A 1 117 ? 12.398 -1.34 -4.332 1 86.5 117 VAL A CA 1
ATOM 898 C C . VAL A 1 117 ? 11.664 -0.121 -4.887 1 86.5 117 VAL A C 1
ATOM 900 O O . VAL A 1 117 ? 12.266 0.936 -5.086 1 86.5 117 VAL A O 1
ATOM 903 N N . GLY A 1 118 ? 10.406 -0.276 -5.238 1 79.06 118 GLY A N 1
ATOM 904 C CA . GLY A 1 118 ? 9.578 0.863 -5.605 1 79.06 118 GLY A CA 1
ATOM 905 C C . GLY A 1 118 ? 9.617 1.179 -7.09 1 79.06 118 GLY A C 1
ATOM 906 O O . GLY A 1 118 ? 9.086 2.199 -7.527 1 79.06 118 GLY A O 1
ATOM 907 N N . THR A 1 119 ? 10.266 0.378 -7.906 1 80.38 119 THR A N 1
ATOM 908 C CA . THR A 1 119 ? 10.242 0.567 -9.352 1 80.38 119 THR A CA 1
ATOM 909 C C . THR A 1 119 ? 8.82 0.41 -9.891 1 80.38 119 THR A C 1
ATOM 911 O O . THR A 1 119 ? 8.375 1.201 -10.727 1 80.38 119 THR A O 1
ATOM 914 N N . LEU A 1 120 ? 8.203 -0.628 -9.43 1 83.44 120 LEU A N 1
ATOM 915 C CA . LEU A 1 120 ? 6.801 -0.878 -9.758 1 83.44 120 LEU A CA 1
ATOM 916 C C . LEU A 1 120 ? 5.93 -0.797 -8.508 1 83.44 120 LEU A C 1
ATOM 918 O O . LEU A 1 120 ? 6.387 -1.105 -7.406 1 83.44 120 LEU A O 1
ATOM 922 N N . GLU A 1 121 ? 4.742 -0.384 -8.75 1 85.44 121 GLU A N 1
ATOM 923 C CA . GLU A 1 121 ? 3.793 -0.349 -7.645 1 85.44 121 GLU A CA 1
ATOM 924 C C . GLU A 1 121 ? 3.195 -1.729 -7.387 1 85.44 121 GLU A C 1
ATOM 926 O O . GLU A 1 121 ? 3.008 -2.514 -8.32 1 85.44 121 GLU A O 1
ATOM 931 N N . LEU A 1 122 ? 2.902 -1.944 -6.188 1 83.69 122 LEU A N 1
ATOM 932 C CA . LEU A 1 122 ? 2.324 -3.225 -5.793 1 83.69 122 LEU A CA 1
ATOM 933 C C . LEU A 1 122 ? 0.997 -3.465 -6.504 1 83.69 122 LEU A C 1
ATOM 935 O O . LEU A 1 122 ? 0.739 -4.566 -6.988 1 83.69 122 LEU A O 1
ATOM 939 N N . ARG A 1 123 ? 0.227 -2.502 -6.613 1 83.31 123 ARG A N 1
ATOM 940 C CA . ARG A 1 123 ? -1.096 -2.619 -7.219 1 83.31 123 ARG A CA 1
ATOM 941 C C . ARG A 1 123 ? -0.995 -3.033 -8.68 1 83.31 123 ARG A C 1
ATOM 943 O O . ARG A 1 123 ? -1.905 -3.67 -9.219 1 83.31 123 ARG A O 1
ATOM 950 N N . SER A 1 124 ? 0.079 -2.666 -9.281 1 84.88 124 SER A N 1
ATOM 951 C CA . SER A 1 124 ? 0.253 -2.953 -10.695 1 84.88 124 SER A CA 1
ATOM 952 C C . SER A 1 124 ? 0.525 -4.438 -10.93 1 84.88 124 SER A C 1
ATOM 954 O O . SER A 1 124 ? 0.347 -4.938 -12.047 1 84.88 124 SER A O 1
ATOM 956 N N . LEU A 1 125 ? 0.88 -5.129 -9.875 1 87.81 125 LEU A N 1
ATOM 957 C CA . LEU A 1 125 ? 1.27 -6.527 -10.023 1 87.81 125 LEU A CA 1
ATOM 958 C C . LEU A 1 125 ? 0.127 -7.453 -9.625 1 87.81 125 LEU A C 1
ATOM 960 O O . LEU A 1 125 ? 0.273 -8.68 -9.664 1 87.81 125 LEU A O 1
ATOM 964 N N . VAL A 1 126 ? -0.992 -6.883 -9.234 1 87.25 126 VAL A N 1
ATOM 965 C CA . VAL A 1 126 ? -2.08 -7.73 -8.758 1 87.25 126 VAL A CA 1
ATOM 966 C C . VAL A 1 126 ? -3.322 -7.508 -9.617 1 87.25 126 VAL A C 1
ATOM 968 O O . VAL A 1 126 ? -3.514 -6.426 -10.172 1 87.25 126 VAL A O 1
ATOM 971 N N . GLU A 1 127 ? -4.121 -8.555 -9.766 1 85.81 127 GLU A N 1
ATOM 972 C CA . GLU A 1 127 ? -5.426 -8.516 -10.422 1 85.81 127 GLU A CA 1
ATOM 973 C C . GLU A 1 127 ? -6.492 -9.18 -9.555 1 85.81 127 GLU A C 1
ATOM 975 O O . GLU A 1 127 ? -6.273 -10.266 -9.016 1 85.81 127 GLU A O 1
ATOM 980 N N . PRO A 1 128 ? -7.598 -8.477 -9.414 1 86.88 128 PRO A N 1
ATOM 981 C CA . PRO A 1 128 ? -8.672 -9.117 -8.656 1 86.88 128 PRO A CA 1
ATOM 982 C C . PRO A 1 128 ? -9.18 -10.398 -9.305 1 86.88 128 PRO A C 1
ATOM 984 O O . PRO A 1 128 ? -9.555 -10.391 -10.484 1 86.88 128 PRO A O 1
ATOM 987 N N . VAL A 1 129 ? -9.219 -11.438 -8.547 1 90.5 129 VAL A N 1
ATOM 988 C CA . VAL A 1 129 ? -9.617 -12.734 -9.086 1 90.5 129 VAL A CA 1
ATOM 989 C C . VAL A 1 129 ? -11.109 -12.727 -9.422 1 90.5 129 VAL A C 1
ATOM 991 O O . VAL A 1 129 ? -11.539 -13.375 -10.375 1 90.5 129 VAL A O 1
ATOM 994 N N . ARG A 1 130 ? -11.914 -11.969 -8.664 1 91 130 ARG A N 1
ATOM 995 C CA . ARG A 1 130 ? -13.359 -11.93 -8.859 1 91 130 ARG A CA 1
ATOM 996 C C . ARG A 1 130 ? -13.703 -11.461 -10.273 1 91 130 ARG A C 1
ATOM 998 O O . ARG A 1 130 ? -14.672 -11.922 -10.867 1 91 130 ARG A O 1
ATOM 1005 N N . LYS A 1 131 ? -12.945 -10.555 -10.797 1 88 131 LYS A N 1
ATOM 1006 C CA . LYS A 1 131 ? -13.164 -10.086 -12.164 1 88 131 LYS A CA 1
ATOM 1007 C C . LYS A 1 131 ? -12.938 -11.211 -13.172 1 88 131 LYS A C 1
ATOM 1009 O O . LYS A 1 131 ? -13.688 -11.344 -14.141 1 88 131 LYS A O 1
ATOM 1014 N N . ILE A 1 132 ? -11.93 -12 -12.914 1 89.44 132 ILE A N 1
ATOM 1015 C CA . ILE A 1 132 ? -11.586 -13.117 -13.789 1 89.44 132 ILE A CA 1
ATOM 1016 C C . ILE A 1 132 ? -12.648 -14.203 -13.68 1 89.44 132 ILE A C 1
ATOM 1018 O O . ILE A 1 132 ? -13.086 -14.75 -14.695 1 89.44 132 ILE A O 1
ATOM 1022 N N . VAL A 1 133 ? -13.102 -14.461 -12.508 1 93.56 133 VAL A N 1
ATOM 1023 C CA . VAL A 1 133 ? -14.078 -15.508 -12.242 1 93.56 133 VAL A CA 1
ATOM 1024 C C . VAL A 1 133 ? -15.43 -15.125 -12.836 1 93.56 133 VAL A C 1
ATOM 1026 O O . VAL A 1 133 ? -16.172 -15.984 -13.32 1 93.56 133 VAL A O 1
ATOM 1029 N N . ARG A 1 134 ? -15.727 -13.883 -12.82 1 88.88 134 ARG A N 1
ATOM 1030 C CA . ARG A 1 134 ? -17 -13.398 -13.328 1 88.88 134 ARG A CA 1
ATOM 1031 C C . ARG A 1 134 ? -17.141 -13.656 -14.82 1 88.88 134 ARG A C 1
ATOM 1033 O O . ARG A 1 134 ? -18.25 -13.852 -15.328 1 88.88 134 ARG A O 1
ATOM 1040 N N . ARG A 1 135 ? -16.109 -13.609 -15.492 1 87.94 135 ARG A N 1
ATOM 1041 C CA . ARG A 1 135 ? -16.125 -13.867 -16.922 1 87.94 135 ARG A CA 1
ATOM 1042 C C . ARG A 1 135 ? -16.781 -15.211 -17.234 1 87.94 135 ARG A C 1
ATOM 1044 O O . ARG A 1 135 ? -17.484 -15.344 -18.234 1 87.94 135 ARG A O 1
ATOM 1051 N N . VAL A 1 136 ? -16.562 -16.156 -16.359 1 93.19 136 VAL A N 1
ATOM 1052 C CA . VAL A 1 136 ? -17.141 -17.484 -16.562 1 93.19 136 VAL A CA 1
ATOM 1053 C C . VAL A 1 136 ? -18.328 -17.688 -15.617 1 93.19 136 VAL A C 1
ATOM 1055 O O . VAL A 1 136 ? -18.719 -18.812 -15.328 1 93.19 136 VAL A O 1
ATOM 1058 N N . ARG A 1 137 ? -18.812 -16.578 -15.031 1 92.44 137 ARG A N 1
ATOM 1059 C CA . ARG A 1 137 ? -19.953 -16.562 -14.125 1 92.44 137 ARG A CA 1
ATOM 1060 C C . ARG A 1 137 ? -19.734 -17.516 -12.953 1 92.44 137 ARG A C 1
ATOM 1062 O O . ARG A 1 137 ? -20.641 -18.281 -12.586 1 92.44 137 ARG A O 1
ATOM 1069 N N . GLY A 1 138 ? -18.531 -17.562 -12.516 1 94.88 138 GLY A N 1
ATOM 1070 C CA . GLY A 1 138 ? -18.156 -18.438 -11.43 1 94.88 138 GLY A CA 1
ATOM 1071 C C . GLY A 1 138 ? -18.297 -17.797 -10.062 1 94.88 138 GLY A C 1
ATOM 1072 O O . GLY A 1 138 ? -18.797 -16.672 -9.945 1 94.88 138 GLY A O 1
ATOM 1073 N N . HIS A 1 139 ? -17.938 -18.594 -9.031 1 95.38 139 HIS A N 1
ATOM 1074 C CA . HIS A 1 139 ? -18 -18.203 -7.633 1 95.38 139 HIS A CA 1
ATOM 1075 C C . HIS A 1 139 ? -16.609 -18.188 -7.008 1 95.38 139 HIS A C 1
ATOM 1077 O O . HIS A 1 139 ? -15.789 -19.062 -7.281 1 95.38 139 HIS A O 1
ATOM 1083 N N . PHE A 1 140 ? -16.359 -17.109 -6.258 1 96.31 140 PHE A N 1
ATOM 1084 C CA . PHE A 1 140 ? -15.102 -17.047 -5.539 1 96.31 140 PHE A CA 1
ATOM 1085 C C . PHE A 1 140 ? -15.328 -17.109 -4.031 1 96.31 140 PHE A C 1
ATOM 1087 O O . PHE A 1 140 ? -16.156 -16.359 -3.5 1 96.31 140 PHE A O 1
ATOM 1094 N N . LEU A 1 141 ? -14.602 -17.984 -3.373 1 96.19 141 LEU A N 1
ATOM 1095 C CA . LEU A 1 141 ? -14.617 -18.109 -1.919 1 96.19 141 LEU A CA 1
ATOM 1096 C C . LEU A 1 141 ? -13.227 -17.844 -1.344 1 96.19 141 LEU A C 1
ATOM 1098 O O . LEU A 1 141 ? -12.281 -18.578 -1.646 1 96.19 141 LEU A O 1
ATOM 1102 N N . LYS A 1 142 ? -13.148 -16.812 -0.536 1 95.81 142 LYS A N 1
ATOM 1103 C CA . LYS A 1 142 ? -11.883 -16.562 0.151 1 95.81 142 LYS A CA 1
ATOM 1104 C C . LYS A 1 142 ? -11.711 -17.516 1.341 1 95.81 142 LYS A C 1
ATOM 1106 O O . LYS A 1 142 ? -12.156 -17.203 2.449 1 95.81 142 LYS A O 1
ATOM 1111 N N . ALA A 1 143 ? -11.031 -18.609 1.104 1 97.56 143 ALA A N 1
ATOM 1112 C CA . ALA A 1 143 ? -10.844 -19.656 2.1 1 97.56 143 ALA A CA 1
ATOM 1113 C C . ALA A 1 143 ? -9.602 -20.5 1.782 1 97.56 143 ALA A C 1
ATOM 1115 O O . ALA A 1 143 ? -9.039 -20.391 0.692 1 97.56 143 ALA A O 1
ATOM 1116 N N . LYS A 1 144 ? -9.195 -21.188 2.787 1 97.81 144 LYS A N 1
ATOM 1117 C CA . LYS A 1 144 ? -8.062 -22.094 2.648 1 97.81 144 LYS A CA 1
ATOM 1118 C C . LYS A 1 144 ? -8.531 -23.547 2.521 1 97.81 144 LYS A C 1
ATOM 1120 O O . LYS A 1 144 ? -9.344 -24.016 3.322 1 97.81 144 LYS A O 1
ATOM 1125 N N . ALA A 1 145 ? -8.078 -24.219 1.431 1 98.62 145 ALA A N 1
ATOM 1126 C CA . ALA A 1 145 ? -8.352 -25.641 1.33 1 98.62 145 ALA A CA 1
ATOM 1127 C C . ALA A 1 145 ? -7.473 -26.438 2.291 1 98.62 145 ALA A C 1
ATOM 1129 O O . ALA A 1 145 ? -6.242 -26.312 2.262 1 98.62 145 ALA A O 1
ATOM 1130 N N . GLU A 1 146 ? -8.141 -27.266 3.074 1 98.19 146 GLU A N 1
ATOM 1131 C CA . GLU A 1 146 ? -7.406 -27.984 4.113 1 98.19 146 GLU A CA 1
ATOM 1132 C C . GLU A 1 146 ? -7.199 -29.453 3.734 1 98.19 146 GLU A C 1
ATOM 1134 O O . GLU A 1 146 ? -6.207 -30.062 4.125 1 98.19 146 GLU A O 1
ATOM 1139 N N . ASP A 1 147 ? -8.172 -29.969 3.094 1 98.19 147 ASP A N 1
ATOM 1140 C CA . ASP A 1 147 ? -8.156 -31.391 2.783 1 98.19 147 ASP A CA 1
ATOM 1141 C C . ASP A 1 147 ? -9.172 -31.734 1.695 1 98.19 147 ASP A C 1
ATOM 1143 O O . ASP A 1 147 ? -10 -30.891 1.335 1 98.19 147 ASP A O 1
ATOM 1147 N N . VAL A 1 148 ? -9.008 -32.969 1.128 1 98.06 148 VAL A N 1
ATOM 1148 C CA . VAL A 1 148 ? -9.953 -33.469 0.137 1 98.06 148 VAL A CA 1
ATOM 1149 C C . VAL A 1 148 ? -10.414 -34.875 0.525 1 98.06 148 VAL A C 1
ATOM 1151 O O . VAL A 1 148 ? -9.594 -35.75 0.769 1 98.06 148 VAL A O 1
ATOM 1154 N N . GLU A 1 149 ? -11.719 -35 0.653 1 96.81 149 GLU A N 1
ATOM 1155 C CA . GLU A 1 149 ? -12.32 -36.312 0.803 1 96.81 149 GLU A CA 1
ATOM 1156 C C . GLU A 1 149 ? -12.68 -36.938 -0.554 1 96.81 149 GLU A C 1
ATOM 1158 O O . GLU A 1 149 ? -13.805 -36.75 -1.036 1 96.81 149 GLU A O 1
ATOM 1163 N N . PHE A 1 150 ? -11.812 -37.812 -1.039 1 95.75 150 PHE A N 1
ATOM 1164 C CA . PHE A 1 150 ? -11.922 -38.281 -2.412 1 95.75 150 PHE A CA 1
ATOM 1165 C C . PHE A 1 150 ? -13.148 -39.188 -2.578 1 95.75 150 PHE A C 1
ATOM 1167 O O . PHE A 1 150 ? -13.805 -39.156 -3.619 1 95.75 150 PHE A O 1
ATOM 1174 N N . SER A 1 151 ? -13.5 -39.906 -1.612 1 93.56 151 SER A N 1
ATOM 1175 C CA . SER A 1 151 ? -14.602 -40.844 -1.713 1 93.56 151 SER A CA 1
ATOM 1176 C C . SER A 1 151 ? -15.938 -40.125 -1.83 1 93.56 151 SER A C 1
ATOM 1178 O O . SER A 1 151 ? -16.812 -40.562 -2.584 1 93.56 151 SER A O 1
ATOM 1180 N N . GLU A 1 152 ? -16.094 -39.031 -1.108 1 95.75 152 GLU A N 1
ATOM 1181 C CA . GLU A 1 152 ? -17.344 -38.281 -1.105 1 95.75 152 GLU A CA 1
ATOM 1182 C C . GLU A 1 152 ? -17.266 -37.062 -2.023 1 95.75 152 GLU A C 1
ATOM 1184 O O . GLU A 1 152 ? -18.266 -36.344 -2.227 1 95.75 152 GLU A O 1
ATOM 1189 N N . LYS A 1 153 ? -16.078 -36.812 -2.582 1 97.19 153 LYS A N 1
ATOM 1190 C CA . LYS A 1 153 ? -15.836 -35.688 -3.463 1 97.19 153 LYS A CA 1
ATOM 1191 C C . LYS A 1 153 ? -16.156 -34.344 -2.76 1 97.19 153 LYS A C 1
ATOM 1193 O O . LYS A 1 153 ? -16.922 -33.531 -3.281 1 97.19 153 LYS A O 1
ATOM 1198 N N . LEU A 1 154 ? -15.586 -34.219 -1.575 1 98.31 154 LEU A N 1
ATOM 1199 C CA . LEU A 1 154 ? -15.742 -33.031 -0.761 1 98.31 154 LEU A CA 1
ATOM 1200 C C . LEU A 1 154 ? -14.391 -32.375 -0.465 1 98.31 154 LEU A C 1
ATOM 1202 O O . LEU A 1 154 ? -13.43 -33.094 -0.136 1 98.31 154 LEU A O 1
ATOM 1206 N N . ILE A 1 155 ? -14.289 -31.109 -0.593 1 98.69 155 ILE A N 1
ATOM 1207 C CA . ILE A 1 155 ? -13.109 -30.344 -0.2 1 98.69 155 ILE A CA 1
ATOM 1208 C C . ILE A 1 155 ? -13.352 -29.672 1.146 1 98.69 155 ILE A C 1
ATOM 1210 O O . ILE A 1 155 ? -14.312 -28.906 1.303 1 98.69 155 ILE A O 1
ATOM 1214 N N . GLU A 1 156 ? -12.57 -29.953 2.082 1 98.69 156 GLU A N 1
ATOM 1215 C CA . GLU A 1 156 ? -12.648 -29.281 3.373 1 98.69 156 GLU A CA 1
ATOM 1216 C C . GLU A 1 156 ? -11.953 -27.922 3.326 1 98.69 156 GLU A C 1
ATOM 1218 O O . GLU A 1 156 ? -10.766 -27.844 3 1 98.69 156 GLU A O 1
ATOM 1223 N N . CYS A 1 157 ? -12.672 -26.891 3.633 1 98.38 157 CYS A N 1
ATOM 1224 C CA . CYS A 1 157 ? -12.141 -25.531 3.588 1 98.38 157 CYS A CA 1
ATOM 1225 C C . CYS A 1 157 ? -12.227 -24.875 4.957 1 98.38 157 CYS A C 1
ATOM 1227 O O . CYS A 1 157 ? -13.039 -25.266 5.797 1 98.38 157 CYS A O 1
ATOM 1229 N N . SER A 1 158 ? -11.336 -23.922 5.16 1 97.88 158 SER A N 1
ATOM 1230 C CA . SER A 1 158 ? -11.352 -23.156 6.398 1 97.88 158 SER A CA 1
ATOM 1231 C C . SER A 1 158 ? -11.234 -21.656 6.121 1 97.88 158 SER A C 1
ATOM 1233 O O . SER A 1 158 ? -10.609 -21.25 5.141 1 97.88 158 SER A O 1
ATOM 1235 N N . ALA A 1 159 ? -11.891 -20.859 6.902 1 95.31 159 ALA A N 1
ATOM 1236 C CA . ALA A 1 159 ? -11.812 -19.391 6.895 1 95.31 159 ALA A CA 1
ATOM 1237 C C . ALA A 1 159 ? -11.977 -18.828 8.297 1 95.31 159 ALA A C 1
ATOM 1239 O O . ALA A 1 159 ? -12.57 -19.469 9.172 1 95.31 159 ALA A O 1
ATOM 1240 N N . VAL A 1 160 ? -11.391 -17.703 8.5 1 92 160 VAL A N 1
ATOM 1241 C CA . VAL A 1 160 ? -11.492 -17.047 9.805 1 92 160 VAL A CA 1
ATOM 1242 C C . VAL A 1 160 ? -12.664 -16.078 9.805 1 92 160 VAL A C 1
ATOM 1244 O O . VAL A 1 160 ? -12.797 -15.25 8.891 1 92 160 VAL A O 1
ATOM 1247 N N . ASP A 1 161 ? -13.469 -16.188 10.758 1 87.94 161 ASP A N 1
ATOM 1248 C CA . ASP A 1 161 ? -14.641 -15.32 10.805 1 87.94 161 ASP A CA 1
ATOM 1249 C C . ASP A 1 161 ? -14.297 -13.969 11.438 1 87.94 161 ASP A C 1
ATOM 1251 O O . ASP A 1 161 ? -13.125 -13.672 11.688 1 87.94 161 ASP A O 1
ATOM 1255 N N . ALA A 1 162 ? -15.297 -13.109 11.578 1 82.19 162 ALA A N 1
ATOM 1256 C CA . ALA A 1 162 ? -15.109 -11.742 12.047 1 82.19 162 ALA A CA 1
ATOM 1257 C C . ALA A 1 162 ? -14.625 -11.719 13.5 1 82.19 162 ALA A C 1
ATOM 1259 O O . ALA A 1 162 ? -14.031 -10.734 13.945 1 82.19 162 ALA A O 1
ATOM 1260 N N . HIS A 1 163 ? -14.789 -12.734 14.242 1 84.38 163 HIS A N 1
ATOM 1261 C CA . HIS A 1 163 ? -14.406 -12.805 15.648 1 84.38 163 HIS A CA 1
ATOM 1262 C C . HIS A 1 163 ? -13.055 -13.5 15.82 1 84.38 163 HIS A C 1
ATOM 1264 O O . HIS A 1 163 ? -12.641 -13.781 16.938 1 84.38 163 HIS A O 1
ATOM 1270 N N . GLY A 1 164 ? -12.453 -13.844 14.734 1 86.31 164 GLY A N 1
ATOM 1271 C CA . GLY A 1 164 ? -11.141 -14.453 14.773 1 86.31 164 GLY A CA 1
ATOM 1272 C C . GLY A 1 164 ? -11.188 -15.961 14.953 1 86.31 164 GLY A C 1
ATOM 1273 O O . GLY A 1 164 ? -10.164 -16.594 15.242 1 86.31 164 GLY A O 1
ATOM 1274 N N . GLN A 1 165 ? -12.344 -16.5 14.781 1 92.25 165 GLN A N 1
ATOM 1275 C CA . GLN A 1 165 ? -12.492 -17.938 14.945 1 92.25 165 GLN A CA 1
ATOM 1276 C C . GLN A 1 165 ? -12.461 -18.656 13.602 1 92.25 165 GLN A C 1
ATOM 1278 O O . GLN A 1 165 ? -13.023 -18.172 12.617 1 92.25 165 GLN A O 1
ATOM 1283 N N . GLU A 1 166 ? -11.773 -19.75 13.617 1 95.31 166 GLU A N 1
ATOM 1284 C CA . GLU A 1 166 ? -11.703 -20.562 12.398 1 95.31 166 GLU A CA 1
ATOM 1285 C C . GLU A 1 166 ? -13.016 -21.297 12.148 1 95.31 166 GLU A C 1
ATOM 1287 O O . GLU A 1 166 ? -13.562 -21.922 13.055 1 95.31 166 GLU A O 1
ATOM 1292 N N . GLN A 1 167 ? -13.578 -21.156 10.977 1 95.12 167 GLN A N 1
ATOM 1293 C CA . GLN A 1 167 ? -14.758 -21.891 10.523 1 95.12 167 GLN A CA 1
ATOM 1294 C C . GLN A 1 167 ? -14.398 -22.844 9.383 1 95.12 167 GLN A C 1
ATOM 1296 O O . GLN A 1 167 ? -13.57 -22.516 8.531 1 95.12 167 GLN A O 1
ATOM 1301 N N . ARG A 1 168 ? -15.062 -24.016 9.438 1 97.25 168 ARG A N 1
ATOM 1302 C CA . ARG A 1 168 ? -14.797 -25 8.398 1 97.25 168 ARG A CA 1
ATOM 1303 C C . ARG A 1 168 ? -16.078 -25.375 7.66 1 97.25 168 ARG A C 1
ATOM 1305 O O . ARG A 1 168 ? -17.172 -25.297 8.219 1 97.25 168 ARG A O 1
ATOM 1312 N N . PHE A 1 169 ? -15.984 -25.719 6.438 1 97.81 169 PHE A N 1
ATOM 1313 C CA . PHE A 1 169 ? -17.094 -26.156 5.602 1 97.81 169 PHE A CA 1
ATOM 1314 C C . PHE A 1 169 ? -16.594 -27.031 4.457 1 97.81 169 PHE A C 1
ATOM 1316 O O . PHE A 1 169 ? -15.391 -27.125 4.219 1 97.81 169 PHE A O 1
ATOM 1323 N N . TYR A 1 170 ? -17.516 -27.75 3.787 1 98.5 170 TYR A N 1
ATOM 1324 C CA . TYR A 1 170 ? -17.203 -28.578 2.627 1 98.5 170 TYR A CA 1
ATOM 1325 C C . TYR A 1 170 ? -17.703 -27.938 1.344 1 98.5 170 TYR A C 1
ATOM 1327 O O . TYR A 1 170 ? -18.75 -27.266 1.344 1 98.5 170 TYR A O 1
ATOM 1335 N N . VAL A 1 171 ? -16.984 -28.062 0.322 1 98.31 171 VAL A N 1
ATOM 1336 C CA . VAL A 1 171 ? -17.438 -27.734 -1.029 1 98.31 171 VAL A CA 1
ATOM 1337 C C . VAL A 1 171 ? -17.406 -29 -1.896 1 98.31 171 VAL A C 1
ATOM 1339 O O . VAL A 1 171 ? -16.359 -29.609 -2.084 1 98.31 171 VAL A O 1
ATOM 1342 N N . PRO A 1 172 ? -18.547 -29.406 -2.402 1 97.94 172 PRO A N 1
ATOM 1343 C CA . PRO A 1 172 ? -18.562 -30.562 -3.295 1 97.94 172 PRO A CA 1
ATOM 1344 C C . PRO A 1 172 ? -17.984 -30.25 -4.676 1 97.94 172 PRO A C 1
ATOM 1346 O O . PRO A 1 172 ? -17.969 -29.094 -5.094 1 97.94 172 PRO A O 1
ATOM 1349 N N . TYR A 1 173 ? -17.484 -31.344 -5.355 1 98.06 173 TYR A N 1
ATOM 1350 C CA . TYR A 1 173 ? -16.953 -31.156 -6.699 1 98.06 173 TYR A CA 1
ATOM 1351 C C . TYR A 1 173 ? -17.266 -32.344 -7.594 1 98.06 173 TYR A C 1
ATOM 1353 O O . TYR A 1 173 ? -17.453 -33.469 -7.105 1 98.06 173 TYR A O 1
ATOM 1361 N N . ASP A 1 174 ? -17.438 -32.062 -8.898 1 96.56 174 ASP A N 1
ATOM 1362 C CA . ASP A 1 174 ? -17.391 -33.094 -9.922 1 96.56 174 ASP A CA 1
ATOM 1363 C C . ASP A 1 174 ? -15.992 -33.219 -10.516 1 96.56 174 ASP A C 1
ATOM 1365 O O . ASP A 1 174 ? -15.523 -34.344 -10.797 1 96.56 174 ASP A O 1
ATOM 1369 N N . LYS A 1 175 ? -15.328 -32.094 -10.695 1 96.81 175 LYS A N 1
ATOM 1370 C CA . LYS A 1 175 ? -13.922 -32 -11.094 1 96.81 175 LYS A CA 1
ATOM 1371 C C . LYS A 1 175 ? -13.164 -31.047 -10.188 1 96.81 175 LYS A C 1
ATOM 1373 O O . LYS A 1 175 ? -13.688 -30 -9.781 1 96.81 175 LYS A O 1
ATOM 1378 N N . LEU A 1 176 ? -11.969 -31.438 -9.836 1 98.62 176 LEU A N 1
ATOM 1379 C CA . LEU A 1 176 ? -11.125 -30.641 -8.953 1 98.62 176 LEU A CA 1
ATOM 1380 C C . LEU A 1 176 ? -9.773 -30.359 -9.594 1 98.62 176 LEU A C 1
ATOM 1382 O O . LEU A 1 176 ? -9.141 -31.266 -10.148 1 98.62 176 LEU A O 1
ATOM 1386 N N . VAL A 1 177 ? -9.359 -29.125 -9.625 1 98.81 177 VAL A N 1
ATOM 1387 C CA . VAL A 1 177 ? -8.016 -28.75 -10.055 1 98.81 177 VAL A CA 1
ATOM 1388 C C . VAL A 1 177 ? -7.246 -28.156 -8.875 1 98.81 177 VAL A C 1
ATOM 1390 O O . VAL A 1 177 ? -7.633 -27.141 -8.32 1 98.81 177 VAL A O 1
ATOM 1393 N N . VAL A 1 178 ? -6.16 -28.781 -8.516 1 98.69 178 VAL A N 1
ATOM 1394 C CA . VAL A 1 178 ? -5.293 -28.312 -7.445 1 98.69 178 VAL A CA 1
ATOM 1395 C C . VAL A 1 178 ? -4.191 -27.422 -8.023 1 98.69 178 VAL A C 1
ATOM 1397 O O . VAL A 1 178 ? -3.283 -27.922 -8.695 1 98.69 178 VAL A O 1
ATOM 1400 N N . GLY A 1 179 ? -4.254 -26.172 -7.828 1 98.25 179 GLY A N 1
ATOM 1401 C CA . GLY A 1 179 ? -3.258 -25.203 -8.258 1 98.25 179 GLY A CA 1
ATOM 1402 C C . GLY A 1 179 ? -2.814 -24.266 -7.148 1 98.25 179 GLY A C 1
ATOM 1403 O O . GLY A 1 179 ? -2.816 -23.047 -7.316 1 98.25 179 GLY A O 1
ATOM 1404 N N . VAL A 1 180 ? -2.363 -24.812 -6.008 1 97.94 180 VAL A N 1
ATOM 1405 C CA . VAL A 1 180 ? -2.16 -24.031 -4.785 1 97.94 180 VAL A CA 1
ATOM 1406 C C . VAL A 1 180 ? -0.71 -23.562 -4.707 1 97.94 180 VAL A C 1
ATOM 1408 O O . VAL A 1 180 ? -0.314 -22.922 -3.738 1 97.94 180 VAL A O 1
ATOM 1411 N N . GLY A 1 181 ? 0.07 -23.922 -5.645 1 95.69 181 GLY A N 1
ATOM 1412 C CA . GLY A 1 181 ? 1.447 -23.453 -5.68 1 95.69 181 GLY A CA 1
ATOM 1413 C C . GLY A 1 181 ? 2.334 -24.125 -4.652 1 95.69 181 GLY A C 1
ATOM 1414 O O . GLY A 1 181 ? 2.205 -25.328 -4.41 1 95.69 181 GLY A O 1
ATOM 1415 N N . SER A 1 182 ? 3.381 -23.406 -4.215 1 94.62 182 SER A N 1
ATOM 1416 C CA . SER A 1 182 ? 4.383 -23.922 -3.287 1 94.62 182 SER A CA 1
ATOM 1417 C C . SER A 1 182 ? 4.684 -22.922 -2.18 1 94.62 182 SER A C 1
ATOM 1419 O O . SER A 1 182 ? 4.125 -21.828 -2.158 1 94.62 182 SER A O 1
ATOM 1421 N N . VAL A 1 183 ? 5.402 -23.359 -1.22 1 93.38 183 VAL A N 1
ATOM 1422 C CA . VAL A 1 183 ? 5.883 -22.5 -0.149 1 93.38 183 VAL A CA 1
ATOM 1423 C C . VAL A 1 183 ? 7.41 -22.469 -0.152 1 93.38 183 VAL A C 1
ATOM 1425 O O . VAL A 1 183 ? 8.055 -23.281 -0.82 1 93.38 183 VAL A O 1
ATOM 1428 N N . SER A 1 184 ? 7.973 -21.484 0.58 1 91.69 184 SER A N 1
ATOM 1429 C CA . SER A 1 184 ? 9.43 -21.406 0.676 1 91.69 184 SER A CA 1
ATOM 1430 C C . SER A 1 184 ? 9.992 -22.594 1.454 1 91.69 184 SER A C 1
ATOM 1432 O O . SER A 1 184 ? 9.414 -23 2.465 1 91.69 184 SER A O 1
ATOM 1434 N N . ASN A 1 185 ? 11.07 -23.094 0.955 1 92.25 185 ASN A N 1
ATOM 1435 C CA . ASN A 1 185 ? 11.742 -24.203 1.628 1 92.25 185 ASN A CA 1
ATOM 1436 C C . ASN A 1 185 ? 12.609 -23.719 2.783 1 92.25 185 ASN A C 1
ATOM 1438 O O . ASN A 1 185 ? 13.508 -22.891 2.588 1 92.25 185 ASN A O 1
ATOM 1442 N N . SER A 1 186 ? 12.414 -24.203 3.928 1 89.62 186 SER A N 1
ATOM 1443 C CA . SER A 1 186 ? 13.172 -23.781 5.102 1 89.62 186 SER A CA 1
ATOM 1444 C C . SER A 1 186 ? 14.508 -24.516 5.195 1 89.62 186 SER A C 1
ATOM 1446 O O . SER A 1 186 ? 15.461 -24 5.785 1 89.62 186 SER A O 1
ATOM 1448 N N . HIS A 1 187 ? 14.609 -25.734 4.633 1 90.88 187 HIS A N 1
ATOM 1449 C CA . HIS A 1 187 ? 15.773 -26.609 4.711 1 90.88 187 HIS A CA 1
ATOM 1450 C C . HIS A 1 187 ? 16.125 -26.938 6.16 1 90.88 187 HIS A C 1
ATOM 1452 O O . HIS A 1 187 ? 17.281 -27.234 6.473 1 90.88 187 HIS A O 1
ATOM 1458 N N . GLY A 1 188 ? 15.188 -26.641 7.074 1 91.06 188 GLY A N 1
ATOM 1459 C CA . GLY A 1 188 ? 15.406 -26.922 8.484 1 91.06 188 GLY A CA 1
ATOM 1460 C C . GLY A 1 188 ? 16.328 -25.922 9.164 1 91.06 188 GLY A C 1
ATOM 1461 O O . GLY A 1 188 ? 16.797 -26.172 10.273 1 91.06 188 GLY A O 1
ATOM 1462 N N . VAL A 1 189 ? 16.688 -24.891 8.539 1 94.38 189 VAL A N 1
ATOM 1463 C CA . VAL A 1 189 ? 17.562 -23.875 9.094 1 94.38 189 VAL A CA 1
ATOM 1464 C C . VAL A 1 189 ? 16.859 -23.141 10.234 1 94.38 189 VAL A C 1
ATOM 1466 O O . VAL A 1 189 ? 15.68 -22.797 10.133 1 94.38 189 VAL A O 1
ATOM 1469 N N . LYS A 1 190 ? 17.578 -22.922 11.336 1 95.69 190 LYS A N 1
ATOM 1470 C CA . LYS A 1 190 ? 17.016 -22.234 12.492 1 95.69 190 LYS A CA 1
ATOM 1471 C C . LYS A 1 190 ? 17.062 -20.719 12.297 1 95.69 190 LYS A C 1
ATOM 1473 O O . LYS A 1 190 ? 18 -20.203 11.672 1 95.69 190 LYS A O 1
ATOM 1478 N N . GLY A 1 191 ? 16.062 -20 12.797 1 96.5 191 GLY A N 1
ATOM 1479 C CA . GLY A 1 191 ? 16.109 -18.547 12.844 1 96.5 191 GLY A CA 1
ATOM 1480 C C . GLY A 1 191 ? 15.445 -17.906 11.648 1 96.5 191 GLY A C 1
ATOM 1481 O O . GLY A 1 191 ? 15.672 -16.719 11.375 1 96.5 191 GLY A O 1
ATOM 1482 N N . LEU A 1 192 ? 14.602 -18.625 10.961 1 95.5 192 LEU A N 1
ATOM 1483 C CA . LEU A 1 192 ? 13.984 -18.094 9.75 1 95.5 192 LEU A CA 1
ATOM 1484 C C . LEU A 1 192 ? 12.977 -17 10.094 1 95.5 192 LEU A C 1
ATOM 1486 O O . LEU A 1 192 ? 12.539 -16.25 9.219 1 95.5 192 LEU A O 1
ATOM 1490 N N . GLU A 1 193 ? 12.602 -16.875 11.422 1 94.12 193 GLU A N 1
ATOM 1491 C CA . GLU A 1 193 ? 11.734 -15.773 11.852 1 94.12 193 GLU A CA 1
ATOM 1492 C C . GLU A 1 193 ? 12.414 -14.422 11.672 1 94.12 193 GLU A C 1
ATOM 1494 O O . GLU A 1 193 ? 11.758 -13.383 11.648 1 94.12 193 GLU A O 1
ATOM 1499 N N . HIS A 1 194 ? 13.75 -14.453 11.492 1 95 194 HIS A N 1
ATOM 1500 C CA . HIS A 1 194 ? 14.516 -13.219 11.312 1 95 194 HIS A CA 1
ATOM 1501 C C . HIS A 1 194 ? 14.727 -12.914 9.836 1 95 194 HIS A C 1
ATOM 1503 O O . HIS A 1 194 ? 15.398 -11.945 9.484 1 95 194 HIS A O 1
ATOM 1509 N N . CYS A 1 195 ? 14.102 -13.742 8.984 1 96.75 195 CYS A N 1
ATOM 1510 C CA . CYS A 1 195 ? 14.273 -13.57 7.543 1 96.75 195 CYS A CA 1
ATOM 1511 C C . CYS A 1 195 ? 13 -13.016 6.91 1 96.75 195 CYS A C 1
ATOM 1513 O O . CYS A 1 195 ? 11.945 -12.984 7.543 1 96.75 195 CYS A O 1
ATOM 1515 N N . HIS A 1 196 ? 13.188 -12.508 5.797 1 96.5 196 HIS A N 1
ATOM 1516 C CA . HIS A 1 196 ? 12.078 -12.117 4.938 1 96.5 196 HIS A CA 1
ATOM 1517 C C . HIS A 1 196 ? 11.945 -13.062 3.746 1 96.5 196 HIS A C 1
ATOM 1519 O O . HIS A 1 196 ? 12.938 -13.633 3.287 1 96.5 196 HIS A O 1
ATOM 1525 N N . PHE A 1 197 ? 10.742 -13.211 3.322 1 95.75 197 PHE A N 1
ATOM 1526 C CA . PHE A 1 197 ? 10.438 -14.039 2.158 1 95.75 197 PHE A CA 1
ATOM 1527 C C . PHE A 1 197 ? 9.859 -13.188 1.033 1 95.75 197 PHE A C 1
ATOM 1529 O O . PHE A 1 197 ? 9.484 -12.031 1.247 1 95.75 197 PHE A O 1
ATOM 1536 N N . LEU A 1 198 ? 9.914 -13.688 -0.15 1 93.81 198 LEU A N 1
ATOM 1537 C CA . LEU A 1 198 ? 9.352 -12.961 -1.286 1 93.81 198 LEU A CA 1
ATOM 1538 C C . LEU A 1 198 ? 8.461 -13.875 -2.119 1 93.81 198 LEU A C 1
ATOM 1540 O O . LEU A 1 198 ? 8.875 -14.367 -3.17 1 93.81 198 LEU A O 1
ATOM 1544 N N . LYS A 1 199 ? 7.273 -14.062 -1.65 1 91.06 199 LYS A N 1
ATOM 1545 C CA . LYS A 1 199 ? 6.352 -14.984 -2.311 1 91.06 199 LYS A CA 1
ATOM 1546 C C . LYS A 1 199 ? 5.051 -14.281 -2.689 1 91.06 199 LYS A C 1
ATOM 1548 O O . LYS A 1 199 ? 4.406 -14.648 -3.676 1 91.06 199 LYS A O 1
ATOM 1553 N N . ASP A 1 200 ? 4.688 -13.383 -1.89 1 91.19 200 ASP A N 1
ATOM 1554 C CA . ASP A 1 200 ? 3.424 -12.703 -2.17 1 91.19 200 ASP A CA 1
ATOM 1555 C C . ASP A 1 200 ? 3.566 -11.188 -2.012 1 91.19 200 ASP A C 1
ATOM 1557 O O . ASP A 1 200 ? 4.664 -10.688 -1.769 1 91.19 200 ASP A O 1
ATOM 1561 N N . ILE A 1 201 ? 2.498 -10.516 -2.252 1 88.62 201 ILE A N 1
ATOM 1562 C CA . ILE A 1 201 ? 2.496 -9.055 -2.295 1 88.62 201 ILE A CA 1
ATOM 1563 C C . ILE A 1 201 ? 2.777 -8.5 -0.9 1 88.62 201 ILE A C 1
ATOM 1565 O O . ILE A 1 201 ? 3.424 -7.457 -0.759 1 88.62 201 ILE A O 1
ATOM 1569 N N . SER A 1 202 ? 2.242 -9.094 0.082 1 90.62 202 SER A N 1
ATOM 1570 C CA . SER A 1 202 ? 2.504 -8.656 1.45 1 90.62 202 SER A CA 1
ATOM 1571 C C . SER A 1 202 ? 3.99 -8.742 1.782 1 90.62 202 SER A C 1
ATOM 1573 O O . SER A 1 202 ? 4.527 -7.875 2.471 1 90.62 202 SER A O 1
ATOM 1575 N N . ASP A 1 203 ? 4.656 -9.773 1.287 1 93.75 203 ASP A N 1
ATOM 1576 C CA . ASP A 1 203 ? 6.098 -9.914 1.465 1 93.75 203 ASP A CA 1
ATOM 1577 C C . ASP A 1 203 ? 6.844 -8.727 0.866 1 93.75 203 ASP A C 1
ATOM 1579 O O . ASP A 1 203 ? 7.754 -8.172 1.492 1 93.75 203 ASP A O 1
ATOM 1583 N N . ALA A 1 204 ? 6.48 -8.422 -0.34 1 92.5 204 ALA A N 1
ATOM 1584 C CA . ALA A 1 204 ? 7.133 -7.305 -1.018 1 92.5 204 ALA A CA 1
ATOM 1585 C C . ALA A 1 204 ? 6.984 -6.016 -0.215 1 92.5 204 ALA A C 1
ATOM 1587 O O . ALA A 1 204 ? 7.934 -5.238 -0.094 1 92.5 204 ALA A O 1
ATOM 1588 N N . ARG A 1 205 ? 5.848 -5.801 0.285 1 90 205 ARG A N 1
ATOM 1589 C CA . ARG A 1 205 ? 5.59 -4.617 1.104 1 90 205 ARG A CA 1
ATOM 1590 C C . ARG A 1 205 ? 6.449 -4.629 2.363 1 90 205 ARG A C 1
ATOM 1592 O O . ARG A 1 205 ? 7.023 -3.602 2.736 1 90 205 ARG A O 1
ATOM 1599 N N . LEU A 1 206 ? 6.523 -5.738 3.01 1 93.19 206 LEU A N 1
ATOM 1600 C CA . LEU A 1 206 ? 7.305 -5.863 4.234 1 93.19 206 LEU A CA 1
ATOM 1601 C C . LEU A 1 206 ? 8.781 -5.613 3.965 1 93.19 206 LEU A C 1
ATOM 1603 O O . LEU A 1 206 ? 9.469 -4.977 4.77 1 93.19 206 LEU A O 1
ATOM 1607 N N . ILE A 1 207 ? 9.219 -6.137 2.898 1 94.31 207 ILE A N 1
ATOM 1608 C CA . ILE A 1 207 ? 10.609 -5.953 2.521 1 94.31 207 ILE A CA 1
ATOM 1609 C C . ILE A 1 207 ? 10.898 -4.473 2.293 1 94.31 207 ILE A C 1
ATOM 1611 O O . ILE A 1 207 ? 11.867 -3.93 2.832 1 94.31 207 ILE A O 1
ATOM 1615 N N . ARG A 1 208 ? 10.078 -3.834 1.529 1 90.94 208 ARG A N 1
ATOM 1616 C CA . ARG A 1 208 ? 10.242 -2.41 1.253 1 90.94 208 ARG A CA 1
ATOM 1617 C C . ARG A 1 208 ? 10.25 -1.6 2.545 1 90.94 208 ARG A C 1
ATOM 1619 O O . ARG A 1 208 ? 11.102 -0.728 2.729 1 90.94 208 ARG A O 1
ATOM 1626 N N . ASN A 1 209 ? 9.336 -1.855 3.385 1 91.62 209 ASN A N 1
ATOM 1627 C CA . ASN A 1 209 ? 9.242 -1.145 4.656 1 91.62 209 ASN A CA 1
ATOM 1628 C C . ASN A 1 209 ? 10.484 -1.354 5.512 1 91.62 209 ASN A C 1
ATOM 1630 O O . ASN A 1 209 ? 10.977 -0.417 6.145 1 91.62 209 ASN A O 1
ATOM 1634 N N . GLN A 1 210 ? 10.977 -2.561 5.504 1 93.44 210 GLN A N 1
ATOM 1635 C CA . GLN A 1 210 ? 12.148 -2.863 6.316 1 93.44 210 GLN A CA 1
ATOM 1636 C C . GLN A 1 210 ? 13.383 -2.137 5.789 1 93.44 210 GLN A C 1
ATOM 1638 O O . GLN A 1 210 ? 14.18 -1.61 6.566 1 93.44 210 GLN A O 1
ATOM 1643 N N . VAL A 1 211 ? 13.555 -2.166 4.523 1 92.56 211 VAL A N 1
ATOM 1644 C CA . VAL A 1 211 ? 14.703 -1.498 3.914 1 92.56 211 VAL A CA 1
ATOM 1645 C C . VAL A 1 211 ? 14.68 -0.011 4.258 1 92.56 211 VAL A C 1
ATOM 1647 O O . VAL A 1 211 ? 15.688 0.548 4.699 1 92.56 211 VAL A O 1
ATOM 1650 N N . VAL A 1 212 ? 13.555 0.617 4.125 1 91.5 212 VAL A N 1
ATOM 1651 C CA . VAL A 1 212 ? 13.414 2.041 4.406 1 91.5 212 VAL A CA 1
ATOM 1652 C C . VAL A 1 212 ? 13.625 2.295 5.898 1 91.5 212 VAL A C 1
ATOM 1654 O O . VAL A 1 212 ? 14.281 3.268 6.285 1 91.5 212 VAL A O 1
ATOM 1657 N N . LYS A 1 213 ? 13.055 1.439 6.676 1 93.38 213 LYS A N 1
ATOM 1658 C CA . LYS A 1 213 ? 13.234 1.569 8.117 1 93.38 213 LYS A CA 1
ATOM 1659 C C . LYS A 1 213 ? 14.711 1.531 8.492 1 93.38 213 LYS A C 1
ATOM 1661 O O . LYS A 1 213 ? 15.164 2.316 9.328 1 93.38 213 LYS A O 1
ATOM 1666 N N . ASN A 1 214 ? 15.43 0.599 7.902 1 94.25 214 ASN A N 1
ATOM 1667 C CA . ASN A 1 214 ? 16.859 0.511 8.156 1 94.25 214 ASN A CA 1
ATOM 1668 C C . ASN A 1 214 ? 17.594 1.798 7.758 1 94.25 214 ASN A C 1
ATOM 1670 O O . ASN A 1 214 ? 18.469 2.271 8.484 1 94.25 214 ASN A O 1
ATOM 1674 N N . LEU A 1 215 ? 17.219 2.34 6.648 1 92 215 LEU A N 1
ATOM 1675 C CA . LEU A 1 215 ? 17.828 3.574 6.176 1 92 215 LEU A CA 1
ATOM 1676 C C . LEU A 1 215 ? 17.547 4.727 7.129 1 92 215 LEU A C 1
ATOM 1678 O O . LEU A 1 215 ? 18.438 5.504 7.465 1 92 215 LEU A O 1
ATOM 1682 N N . GLU A 1 216 ? 16.297 4.816 7.547 1 92.88 216 GLU A N 1
ATOM 1683 C CA . GLU A 1 216 ? 15.914 5.887 8.461 1 92.88 216 GLU A CA 1
ATOM 1684 C C . GLU A 1 216 ? 16.641 5.758 9.797 1 92.88 216 GLU A C 1
ATOM 1686 O O . GLU A 1 216 ? 17.141 6.75 10.336 1 92.88 216 GLU A O 1
ATOM 1691 N N . GLN A 1 217 ? 16.75 4.566 10.289 1 93.75 217 GLN A N 1
ATOM 1692 C CA . GLN A 1 217 ? 17.438 4.324 11.555 1 93.75 217 GLN A CA 1
ATOM 1693 C C . GLN A 1 217 ? 18.922 4.629 11.445 1 93.75 217 GLN A C 1
ATOM 1695 O O . GLN A 1 217 ? 19.547 5.117 12.398 1 93.75 217 GLN A O 1
ATOM 1700 N N . ALA A 1 218 ? 19.453 4.348 10.32 1 93.12 218 ALA A N 1
ATOM 1701 C CA . ALA A 1 218 ? 20.875 4.578 10.086 1 93.12 218 ALA A CA 1
ATOM 1702 C C . ALA A 1 218 ? 21.203 6.066 10.109 1 93.12 218 ALA A C 1
ATOM 1704 O O . ALA A 1 218 ? 22.344 6.453 10.305 1 93.12 218 ALA A O 1
ATOM 1705 N N . CYS A 1 219 ? 20.188 6.914 9.922 1 91.5 219 CYS A N 1
ATOM 1706 C CA . CYS A 1 219 ? 20.391 8.359 9.859 1 91.5 219 CYS A CA 1
ATOM 1707 C C . CYS A 1 219 ? 20.281 8.984 11.242 1 91.5 219 CYS A C 1
ATOM 1709 O O . CYS A 1 219 ? 20.609 10.156 11.43 1 91.5 219 CYS A O 1
ATOM 1711 N N . LEU A 1 220 ? 19.891 8.266 12.242 1 92.5 220 LEU A N 1
ATOM 1712 C CA . LEU A 1 220 ? 19.656 8.82 13.57 1 92.5 220 LEU A CA 1
ATOM 1713 C C . LEU A 1 220 ? 20.984 9.086 14.289 1 92.5 220 LEU A C 1
ATOM 1715 O O . LEU A 1 220 ? 21.938 8.32 14.148 1 92.5 220 LEU A O 1
ATOM 1719 N N . PRO A 1 221 ? 21 10.125 15.047 1 91.31 221 PRO A N 1
ATOM 1720 C CA . PRO A 1 221 ? 22.234 10.469 15.758 1 91.31 221 PRO A CA 1
ATOM 1721 C C . PRO A 1 221 ? 22.594 9.445 16.828 1 91.31 221 PRO A C 1
ATOM 1723 O O . PRO A 1 221 ? 23.766 9.367 17.234 1 91.31 221 PRO A O 1
ATOM 1726 N N . THR A 1 222 ? 21.641 8.648 17.297 1 91.62 222 THR A N 1
ATOM 1727 C CA . THR A 1 222 ? 21.891 7.691 18.375 1 91.62 222 THR A CA 1
ATOM 1728 C C . THR A 1 222 ? 22.422 6.379 17.812 1 91.62 222 THR A C 1
ATOM 1730 O O . THR A 1 222 ? 22.812 5.484 18.562 1 91.62 222 THR A O 1
ATOM 1733 N N . THR A 1 223 ? 22.453 6.254 16.5 1 92.31 223 THR A N 1
ATOM 1734 C CA . THR A 1 223 ? 22.938 5.023 15.883 1 92.31 223 THR A CA 1
ATOM 1735 C C . THR A 1 223 ? 24.453 5.016 15.812 1 92.31 223 THR A C 1
ATOM 1737 O O . THR A 1 223 ? 25.062 5.871 15.156 1 92.31 223 THR A O 1
ATOM 1740 N N . SER A 1 224 ? 25.094 4.031 16.469 1 91.56 224 SER A N 1
ATOM 1741 C CA . SER A 1 224 ? 26.562 3.916 16.422 1 91.56 224 SER A CA 1
ATOM 1742 C C . SER A 1 224 ? 27.047 3.5 15.047 1 91.56 224 SER A C 1
ATOM 1744 O O . SER A 1 224 ? 26.25 3.035 14.219 1 91.56 224 SER A O 1
ATOM 1746 N N . ASP A 1 225 ? 28.328 3.707 14.789 1 91.38 225 ASP A N 1
ATOM 1747 C CA . ASP A 1 225 ? 28.906 3.338 13.508 1 91.38 225 ASP A CA 1
ATOM 1748 C C . ASP A 1 225 ? 28.766 1.84 13.25 1 91.38 225 ASP A C 1
ATOM 1750 O O . ASP A 1 225 ? 28.469 1.422 12.125 1 91.38 225 ASP A O 1
ATOM 1754 N N . GLU A 1 226 ? 28.984 1.105 14.297 1 92.38 226 GLU A N 1
ATOM 1755 C CA . GLU A 1 226 ? 28.875 -0.344 14.172 1 92.38 226 GLU A CA 1
ATOM 1756 C C . GLU A 1 226 ? 27.438 -0.762 13.844 1 92.38 226 GLU A C 1
ATOM 1758 O O . GLU A 1 226 ? 27.219 -1.595 12.961 1 92.38 226 GLU A O 1
ATOM 1763 N N . GLU A 1 227 ? 26.531 -0.148 14.539 1 94.12 227 GLU A N 1
ATOM 1764 C CA . GLU A 1 227 ? 25.125 -0.452 14.305 1 94.12 227 GLU A CA 1
ATOM 1765 C C . GLU A 1 227 ? 24.688 -0.001 12.914 1 94.12 227 GLU A C 1
ATOM 1767 O O . GLU A 1 227 ? 23.875 -0.669 12.266 1 94.12 227 GLU A O 1
ATOM 1772 N N . ARG A 1 228 ? 25.172 1.14 12.484 1 94.19 228 ARG A N 1
ATOM 1773 C CA . ARG A 1 228 ? 24.875 1.653 11.156 1 94.19 228 ARG A CA 1
ATOM 1774 C C . ARG A 1 228 ? 25.328 0.674 10.078 1 94.19 228 ARG A C 1
ATOM 1776 O O . ARG A 1 228 ? 24.562 0.368 9.156 1 94.19 228 ARG A O 1
ATOM 1783 N N . ARG A 1 229 ? 26.547 0.161 10.219 1 94.38 229 ARG A N 1
ATOM 1784 C CA . ARG A 1 229 ? 27.078 -0.812 9.266 1 94.38 229 ARG A CA 1
ATOM 1785 C C . ARG A 1 229 ? 26.234 -2.09 9.273 1 94.38 229 ARG A C 1
ATOM 1787 O O . ARG A 1 229 ? 25.953 -2.66 8.219 1 94.38 229 ARG A O 1
ATOM 1794 N N . ARG A 1 230 ? 25.844 -2.488 10.406 1 96.38 230 ARG A N 1
ATOM 1795 C CA . ARG A 1 230 ? 25.031 -3.693 10.523 1 96.38 230 ARG A CA 1
ATOM 1796 C C . ARG A 1 230 ? 23.656 -3.498 9.867 1 96.38 230 ARG A C 1
ATOM 1798 O O . ARG A 1 230 ? 23.203 -4.355 9.109 1 96.38 230 ARG A O 1
ATOM 1805 N N . LEU A 1 231 ? 23.016 -2.32 10.164 1 95.81 231 LEU A N 1
ATOM 1806 C CA . LEU A 1 231 ? 21.688 -2.002 9.625 1 95.81 231 LEU A CA 1
ATOM 1807 C C . LEU A 1 231 ? 21.719 -1.998 8.102 1 95.81 231 LEU A C 1
ATOM 1809 O O . LEU A 1 231 ? 20.719 -2.342 7.461 1 95.81 231 LEU A O 1
ATOM 1813 N N . LEU A 1 232 ? 22.906 -1.616 7.574 1 95.06 232 LEU A N 1
ATOM 1814 C CA . LEU A 1 232 ? 23.016 -1.418 6.133 1 95.06 232 LEU A CA 1
ATOM 1815 C C . LEU A 1 232 ? 23.672 -2.619 5.465 1 95.06 232 LEU A C 1
ATOM 1817 O O . LEU A 1 232 ? 24.141 -2.523 4.328 1 95.06 232 LEU A O 1
ATOM 1821 N N . SER A 1 233 ? 23.719 -3.742 6.211 1 97 233 SER A N 1
ATOM 1822 C CA . SER A 1 233 ? 24.172 -5.016 5.66 1 97 233 SER A CA 1
ATOM 1823 C C . SER A 1 233 ? 23 -5.879 5.219 1 97 233 SER A C 1
ATOM 1825 O O . SER A 1 233 ? 22.219 -6.359 6.051 1 97 233 SER A O 1
ATOM 1827 N N . PHE A 1 234 ? 22.891 -6.062 3.924 1 96.75 234 PHE A N 1
ATOM 1828 C CA . PHE A 1 234 ? 21.797 -6.82 3.328 1 96.75 234 PHE A CA 1
ATOM 1829 C C . PHE A 1 234 ? 22.281 -8.172 2.822 1 96.75 234 PHE A C 1
ATOM 1831 O O . PHE A 1 234 ? 23.203 -8.234 2.002 1 96.75 234 PHE A O 1
ATOM 1838 N N . VAL A 1 235 ? 21.609 -9.234 3.283 1 97.88 235 VAL A N 1
ATOM 1839 C CA . VAL A 1 235 ? 22.047 -10.578 2.908 1 97.88 235 VAL A CA 1
ATOM 1840 C C . VAL A 1 235 ? 20.906 -11.297 2.174 1 97.88 235 VAL A C 1
ATOM 1842 O O . VAL A 1 235 ? 19.766 -11.305 2.637 1 97.88 235 VAL A O 1
ATOM 1845 N N . VAL A 1 236 ? 21.219 -11.859 1.048 1 97.62 236 VAL A N 1
ATOM 1846 C CA . VAL A 1 236 ? 20.297 -12.664 0.256 1 97.62 236 VAL A CA 1
ATOM 1847 C C . VAL A 1 236 ? 20.734 -14.125 0.279 1 97.62 236 VAL A C 1
ATOM 1849 O O . VAL A 1 236 ? 21.844 -14.453 -0.172 1 97.62 236 VAL A O 1
ATOM 1852 N N . CYS A 1 237 ? 19.891 -14.945 0.847 1 97.38 237 CYS A N 1
ATOM 1853 C CA . CYS A 1 237 ? 20.172 -16.375 0.853 1 97.38 237 CYS A CA 1
ATOM 1854 C C . CYS A 1 237 ? 19.516 -17.062 -0.348 1 97.38 237 CYS A C 1
ATOM 1856 O O . CYS A 1 237 ? 18.297 -17.094 -0.458 1 97.38 237 CYS A O 1
ATOM 1858 N N . GLY A 1 238 ? 20.344 -17.656 -1.177 1 94.88 238 GLY A N 1
ATOM 1859 C CA . GLY A 1 238 ? 19.875 -18.266 -2.416 1 94.88 238 GLY A CA 1
ATOM 1860 C C . GLY A 1 238 ? 20.25 -17.453 -3.648 1 94.88 238 GLY A C 1
ATOM 1861 O O . GLY A 1 238 ? 19.844 -16.297 -3.781 1 94.88 238 GLY A O 1
ATOM 1862 N N . GLY A 1 239 ? 20.938 -18.047 -4.523 1 92.75 239 GLY A N 1
ATOM 1863 C CA . GLY A 1 239 ? 21.391 -17.391 -5.742 1 92.75 239 GLY A CA 1
ATOM 1864 C C . GLY A 1 239 ? 20.547 -17.75 -6.957 1 92.75 239 GLY A C 1
ATOM 1865 O O . GLY A 1 239 ? 21.047 -17.734 -8.086 1 92.75 239 GLY A O 1
ATOM 1866 N N . GLY A 1 240 ? 19.328 -18.109 -6.738 1 90.75 240 GLY A N 1
ATOM 1867 C CA . GLY A 1 240 ? 18.406 -18.312 -7.848 1 90.75 240 GLY A CA 1
ATOM 1868 C C . GLY A 1 240 ? 17.922 -17.016 -8.461 1 90.75 240 GLY A C 1
ATOM 1869 O O . GLY A 1 240 ? 18.344 -15.93 -8.047 1 90.75 240 GLY A O 1
ATOM 1870 N N . PRO A 1 241 ? 17.031 -17.109 -9.438 1 88.94 241 PRO A N 1
ATOM 1871 C CA . PRO A 1 241 ? 16.562 -15.906 -10.125 1 88.94 241 PRO A CA 1
ATOM 1872 C C . PRO A 1 241 ? 15.961 -14.875 -9.172 1 88.94 241 PRO A C 1
ATOM 1874 O O . PRO A 1 241 ? 16.266 -13.688 -9.266 1 88.94 241 PRO A O 1
ATOM 1877 N N . THR A 1 242 ? 15.133 -15.336 -8.227 1 91.56 242 THR A N 1
ATOM 1878 C CA . THR A 1 242 ? 14.484 -14.43 -7.289 1 91.56 242 THR A CA 1
ATOM 1879 C C . THR A 1 242 ? 15.516 -13.672 -6.461 1 91.56 242 THR A C 1
ATOM 1881 O O . THR A 1 242 ? 15.453 -12.445 -6.355 1 91.56 242 THR A O 1
ATOM 1884 N N . GLY A 1 243 ? 16.438 -14.383 -5.902 1 93.81 243 GLY A N 1
ATOM 1885 C CA . GLY A 1 243 ? 17.469 -13.766 -5.082 1 93.81 243 GLY A CA 1
ATOM 1886 C C . GLY A 1 243 ? 18.359 -12.82 -5.859 1 93.81 243 GLY A C 1
ATOM 1887 O O . GLY A 1 243 ? 18.641 -11.711 -5.398 1 93.81 243 GLY A O 1
ATOM 1888 N N . VAL A 1 244 ? 18.781 -13.25 -7.004 1 92.62 244 VAL A N 1
ATOM 1889 C CA . VAL A 1 244 ? 19.688 -12.469 -7.84 1 92.62 244 VAL A CA 1
ATOM 1890 C C . VAL A 1 244 ? 18.984 -11.195 -8.305 1 92.62 244 VAL A C 1
ATOM 1892 O O . VAL A 1 244 ? 19.562 -10.109 -8.266 1 92.62 244 VAL A O 1
ATOM 1895 N N . GLU A 1 245 ? 17.75 -11.352 -8.758 1 92.19 245 GLU A N 1
ATOM 1896 C CA . GLU A 1 245 ? 16.984 -10.195 -9.219 1 92.19 245 GLU A CA 1
ATOM 1897 C C . GLU A 1 245 ? 16.766 -9.195 -8.086 1 92.19 245 GLU A C 1
ATOM 1899 O O . GLU A 1 245 ? 16.859 -7.988 -8.289 1 92.19 245 GLU A O 1
ATOM 1904 N N . PHE A 1 246 ? 16.5 -9.68 -6.957 1 94.31 246 PHE A N 1
ATOM 1905 C CA . PHE A 1 246 ? 16.297 -8.797 -5.816 1 94.31 246 PHE A CA 1
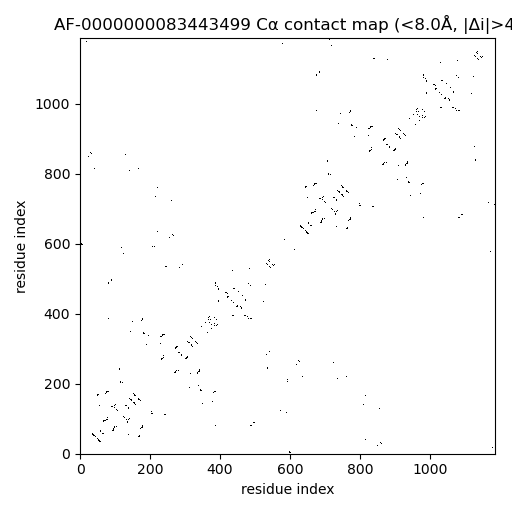ATOM 1906 C C . PHE A 1 246 ? 17.594 -8.055 -5.48 1 94.31 246 PHE A C 1
ATOM 1908 O O . PHE A 1 246 ? 17.594 -6.844 -5.273 1 94.31 246 PHE A O 1
ATOM 1915 N N . ALA A 1 247 ? 18.625 -8.805 -5.387 1 93.56 247 ALA A N 1
ATOM 1916 C CA . ALA A 1 247 ? 19.906 -8.188 -5.082 1 93.56 247 ALA A CA 1
ATOM 1917 C C . ALA A 1 247 ? 20.234 -7.082 -6.074 1 93.56 247 ALA A C 1
ATOM 1919 O O . ALA A 1 247 ? 20.688 -6 -5.684 1 93.56 247 ALA A O 1
ATOM 1920 N N . ALA A 1 248 ? 20 -7.387 -7.332 1 90.31 248 ALA A N 1
ATOM 1921 C CA . ALA A 1 248 ? 20.266 -6.41 -8.391 1 90.31 248 ALA A CA 1
ATOM 1922 C C . ALA A 1 248 ? 19.391 -5.172 -8.219 1 90.31 248 ALA A C 1
ATOM 1924 O O . ALA A 1 248 ? 19.875 -4.043 -8.312 1 90.31 248 ALA A O 1
ATOM 1925 N N . GLU A 1 249 ? 18.125 -5.398 -7.992 1 89.12 249 GLU A N 1
ATOM 1926 C CA . GLU A 1 249 ? 17.188 -4.297 -7.805 1 89.12 249 GLU A CA 1
ATOM 1927 C C . GLU A 1 249 ? 17.547 -3.457 -6.586 1 89.12 249 GLU A C 1
ATOM 1929 O O . GLU A 1 249 ? 17.484 -2.227 -6.629 1 89.12 249 GLU A O 1
ATOM 1934 N N . LEU A 1 250 ? 17.844 -4.129 -5.582 1 89.19 250 LEU A N 1
ATOM 1935 C CA . LEU A 1 250 ? 18.234 -3.445 -4.352 1 89.19 250 LEU A CA 1
ATOM 1936 C C . LEU A 1 250 ? 19.469 -2.574 -4.578 1 89.19 250 LEU A C 1
ATOM 1938 O O . LEU A 1 250 ? 19.5 -1.413 -4.164 1 89.19 250 LEU A O 1
ATOM 1942 N N . PHE A 1 251 ? 20.406 -3.141 -5.199 1 84.94 251 PHE A N 1
ATOM 1943 C CA . PHE A 1 251 ? 21.625 -2.4 -5.457 1 84.94 251 PHE A CA 1
ATOM 1944 C C . PHE A 1 251 ? 21.359 -1.167 -6.309 1 84.94 251 PHE A C 1
ATOM 1946 O O . PHE A 1 251 ? 21.891 -0.09 -6.039 1 84.94 251 PHE A O 1
ATOM 1953 N N . ASP A 1 252 ? 20.562 -1.314 -7.285 1 83.38 252 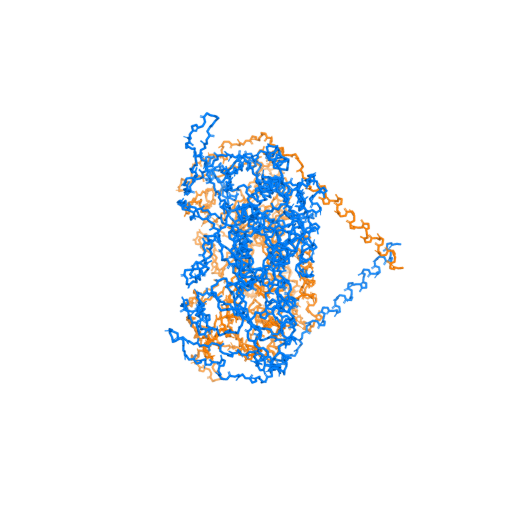ASP A N 1
ATOM 1954 C CA . ASP A 1 252 ? 20.219 -0.195 -8.156 1 83.38 252 ASP A CA 1
ATOM 1955 C C . ASP A 1 252 ? 19.531 0.916 -7.375 1 83.38 252 ASP A C 1
ATOM 1957 O O . ASP A 1 252 ? 19.812 2.098 -7.574 1 83.38 252 ASP A O 1
ATOM 1961 N N . MET A 1 253 ? 18.656 0.557 -6.551 1 84.25 253 MET A N 1
ATOM 1962 C CA . MET A 1 253 ? 17.953 1.536 -5.73 1 84.25 253 MET A CA 1
ATOM 1963 C C . MET A 1 253 ? 18.922 2.279 -4.816 1 84.25 253 MET A C 1
ATOM 1965 O O . MET A 1 253 ? 18.844 3.502 -4.68 1 84.25 253 MET A O 1
ATOM 1969 N N . LEU A 1 254 ? 19.781 1.577 -4.254 1 80.81 254 LEU A N 1
ATOM 1970 C CA . LEU A 1 254 ? 20.734 2.152 -3.301 1 80.81 254 LEU A CA 1
ATOM 1971 C C . LEU A 1 254 ? 21.734 3.062 -4.008 1 80.81 254 LEU A C 1
ATOM 1973 O O . LEU A 1 254 ? 22.156 4.082 -3.453 1 80.81 254 LEU A O 1
ATOM 1977 N N . ASN A 1 255 ? 21.953 2.76 -5.227 1 77.19 255 ASN A N 1
ATOM 1978 C CA . ASN A 1 255 ? 22.938 3.533 -5.98 1 77.19 255 ASN A CA 1
ATOM 1979 C C . ASN A 1 255 ? 22.297 4.727 -6.68 1 77.19 255 ASN A C 1
ATOM 1981 O O . ASN A 1 255 ? 22.891 5.797 -6.781 1 77.19 255 ASN A O 1
ATOM 1985 N N . GLU A 1 256 ? 21.141 4.531 -7.129 1 78.19 256 GLU A N 1
ATOM 1986 C CA . GLU A 1 256 ? 20.516 5.551 -7.961 1 78.19 256 GLU A CA 1
ATOM 1987 C C . GLU A 1 256 ? 19.641 6.484 -7.129 1 78.19 256 GLU A C 1
ATOM 1989 O O . GLU A 1 256 ? 19.609 7.691 -7.367 1 78.19 256 GLU A O 1
ATOM 1994 N N . ASP A 1 257 ? 18.969 6 -6.176 1 80.56 257 ASP A N 1
ATOM 1995 C CA . ASP A 1 257 ? 17.953 6.793 -5.496 1 80.56 257 ASP A CA 1
ATOM 1996 C C . ASP A 1 257 ? 18.406 7.191 -4.098 1 80.56 257 ASP A C 1
ATOM 1998 O O . ASP A 1 257 ? 18.141 8.305 -3.643 1 80.56 257 ASP A O 1
ATOM 2002 N N . LEU A 1 258 ? 19.031 6.371 -3.459 1 78.75 258 LEU A N 1
ATOM 2003 C CA . LEU A 1 258 ? 19.438 6.629 -2.082 1 78.75 258 LEU A CA 1
ATOM 2004 C C . LEU A 1 258 ? 20.312 7.867 -1.998 1 78.75 258 LEU A C 1
ATOM 2006 O O . LEU A 1 258 ? 20.125 8.711 -1.119 1 78.75 258 LEU A O 1
ATOM 2010 N N . CYS A 1 259 ? 21.219 8 -2.918 1 75.62 259 CYS A N 1
ATOM 2011 C CA . CYS A 1 259 ? 22.188 9.086 -2.867 1 75.62 259 CYS A CA 1
ATOM 2012 C C . CYS A 1 259 ? 21.5 10.438 -3.055 1 75.62 259 CYS A C 1
ATOM 2014 O O . CYS A 1 259 ? 22.047 11.477 -2.662 1 75.62 259 CYS A O 1
ATOM 2016 N N . LYS A 1 260 ? 20.391 10.344 -3.566 1 79.81 260 LYS A N 1
ATOM 2017 C CA . LYS A 1 260 ? 19.672 11.586 -3.822 1 79.81 260 LYS A CA 1
ATOM 2018 C C . LYS A 1 260 ? 18.859 12.008 -2.602 1 79.81 260 LYS A C 1
ATOM 2020 O O . LYS A 1 260 ? 18.562 13.195 -2.418 1 79.81 260 LYS A O 1
ATOM 2025 N N . LEU A 1 261 ? 18.578 11.109 -1.757 1 85.12 261 LEU A N 1
ATOM 2026 C CA . LEU A 1 261 ? 17.609 11.422 -0.711 1 85.12 261 LEU A CA 1
ATOM 2027 C C . LEU A 1 261 ? 18.25 11.281 0.671 1 85.12 261 LEU A C 1
ATOM 2029 O O . LEU A 1 261 ? 17.781 11.906 1.631 1 85.12 261 LEU A O 1
ATOM 2033 N N . TYR A 1 262 ? 19.297 10.469 0.779 1 89.25 262 TYR A N 1
ATOM 2034 C CA . TYR A 1 262 ? 19.922 10.195 2.066 1 89.25 262 TYR A CA 1
ATOM 2035 C C . TYR A 1 262 ? 21.375 10.672 2.082 1 89.25 262 TYR A C 1
ATOM 2037 O O . TYR A 1 262 ? 21.953 10.945 1.028 1 89.25 262 TYR A O 1
ATOM 2045 N N . PRO A 1 263 ? 21.922 10.797 3.281 1 88.56 263 PRO A N 1
ATOM 2046 C CA . PRO A 1 263 ? 23.344 11.156 3.365 1 88.56 263 PRO A CA 1
ATOM 2047 C C . PRO A 1 263 ? 24.25 10.172 2.633 1 88.56 263 PRO A C 1
ATOM 2049 O O . PRO A 1 263 ? 24.016 8.961 2.689 1 88.56 263 PRO A O 1
ATOM 2052 N N . ARG A 1 264 ? 25.25 10.641 2.043 1 86.12 264 ARG A N 1
ATOM 2053 C CA . ARG A 1 264 ? 26.156 9.836 1.229 1 86.12 264 ARG A CA 1
ATOM 2054 C C . ARG A 1 264 ? 26.922 8.828 2.086 1 86.12 264 ARG A C 1
ATOM 2056 O O . ARG A 1 264 ? 27.391 7.809 1.581 1 86.12 264 ARG A O 1
ATOM 2063 N N . LEU A 1 265 ? 27.031 9.133 3.299 1 85.44 265 LEU A N 1
ATOM 2064 C CA . LEU A 1 265 ? 27.688 8.211 4.219 1 85.44 265 LEU A CA 1
ATOM 2065 C C . LEU A 1 265 ? 27.031 6.836 4.164 1 85.44 265 LEU A C 1
ATOM 2067 O O . LEU A 1 265 ? 27.703 5.812 4.262 1 85.44 265 LEU A O 1
ATOM 2071 N N . LEU A 1 266 ? 25.75 6.883 4.062 1 87.44 266 LEU A N 1
ATOM 2072 C CA . LEU A 1 266 ? 25.016 5.625 4.062 1 87.44 266 LEU A CA 1
ATOM 2073 C C . LEU A 1 266 ? 25.422 4.766 2.863 1 87.44 266 LEU A C 1
ATOM 2075 O O . LEU A 1 266 ? 25.531 3.545 2.98 1 87.44 266 LEU A O 1
ATOM 2079 N N . ARG A 1 267 ? 25.609 5.391 1.779 1 84.25 267 ARG A N 1
ATOM 2080 C CA . ARG A 1 267 ? 25.984 4.652 0.58 1 84.25 267 ARG A CA 1
ATOM 2081 C C . ARG A 1 267 ? 27.312 3.934 0.782 1 84.25 267 ARG A C 1
ATOM 2083 O O . ARG A 1 267 ? 27.516 2.816 0.296 1 84.25 267 ARG A O 1
ATOM 2090 N N . ASN A 1 268 ? 28.172 4.578 1.468 1 85.44 268 ASN A N 1
ATOM 2091 C CA . ASN A 1 268 ? 29.5 4.012 1.693 1 85.44 268 ASN A CA 1
ATOM 2092 C C . ASN A 1 268 ? 29.438 2.83 2.656 1 85.44 268 ASN A C 1
ATOM 2094 O O . ASN A 1 268 ? 30.328 1.962 2.629 1 85.44 268 ASN A O 1
ATOM 2098 N N . GLU A 1 269 ? 28.469 2.822 3.439 1 88.5 269 GLU A N 1
ATOM 2099 C CA . GLU A 1 269 ? 28.391 1.804 4.484 1 88.5 269 GLU A CA 1
ATOM 2100 C C . GLU A 1 269 ? 27.547 0.614 4.027 1 88.5 269 GLU A C 1
ATOM 2102 O O . GLU A 1 269 ? 27.516 -0.421 4.699 1 88.5 269 GLU A O 1
ATOM 2107 N N . ILE A 1 270 ? 26.922 0.663 2.93 1 90.12 270 ILE A N 1
ATOM 2108 C CA . ILE A 1 270 ? 26 -0.368 2.467 1 90.12 270 ILE A CA 1
ATOM 2109 C C . ILE A 1 270 ? 26.781 -1.575 1.962 1 90.12 270 ILE A C 1
ATOM 2111 O O . ILE A 1 270 ? 27.812 -1.421 1.307 1 90.12 270 ILE A O 1
ATOM 2115 N N . SER A 1 271 ? 26.359 -2.73 2.34 1 93.38 271 SER A N 1
ATOM 2116 C CA . SER A 1 271 ? 26.906 -3.975 1.809 1 93.38 271 SER A CA 1
ATOM 2117 C C . SER A 1 271 ? 25.797 -4.949 1.436 1 93.38 271 SER A C 1
ATOM 2119 O O . SER A 1 271 ? 24.781 -5.043 2.133 1 93.38 271 SER A O 1
ATOM 2121 N N . VAL A 1 272 ? 25.969 -5.582 0.319 1 94.44 272 VAL A N 1
ATOM 2122 C CA . VAL A 1 272 ? 25.031 -6.586 -0.168 1 94.44 272 VAL A CA 1
ATOM 2123 C C . VAL A 1 272 ? 25.75 -7.91 -0.388 1 94.44 272 VAL A C 1
ATOM 2125 O O . VAL A 1 272 ? 26.766 -7.961 -1.074 1 94.44 272 VAL A O 1
ATOM 2128 N N . HIS A 1 273 ? 25.203 -8.992 0.221 1 96.75 273 HIS A N 1
ATOM 2129 C CA . HIS A 1 273 ? 25.812 -10.32 0.126 1 96.75 273 HIS A CA 1
ATOM 2130 C C . HIS A 1 273 ? 24.812 -11.336 -0.412 1 96.75 273 HIS A C 1
ATOM 2132 O O . HIS A 1 273 ? 23.641 -11.32 -0.033 1 96.75 273 HIS A O 1
ATOM 2138 N N . VAL A 1 274 ? 25.266 -12.156 -1.324 1 96.88 274 VAL A N 1
ATOM 2139 C CA . VAL A 1 274 ? 24.469 -13.273 -1.815 1 96.88 274 VAL A CA 1
ATOM 2140 C C . VAL A 1 274 ? 25.141 -14.594 -1.441 1 96.88 274 VAL A C 1
ATOM 2142 O O . VAL A 1 274 ? 26.281 -14.859 -1.845 1 96.88 274 VAL A O 1
ATOM 2145 N N . ILE A 1 275 ? 24.469 -15.391 -0.662 1 96.69 275 ILE A N 1
ATOM 2146 C CA . ILE A 1 275 ? 24.984 -16.688 -0.252 1 96.69 275 ILE A CA 1
ATOM 2147 C C . ILE A 1 275 ? 24.359 -17.781 -1.105 1 96.69 275 ILE A C 1
ATOM 2149 O O . ILE A 1 275 ? 23.141 -17.906 -1.177 1 96.69 275 ILE A O 1
ATOM 2153 N N . GLN A 1 276 ? 25.203 -18.516 -1.688 1 94.62 276 GLN A N 1
ATOM 2154 C CA . GLN A 1 276 ? 24.75 -19.562 -2.592 1 94.62 276 GLN A CA 1
ATOM 2155 C C . GLN A 1 276 ? 25.484 -20.875 -2.314 1 94.62 276 GLN A C 1
ATOM 2157 O O . GLN A 1 276 ? 26.719 -20.891 -2.213 1 94.62 276 GLN A O 1
ATOM 2162 N N . SER A 1 277 ? 24.75 -21.969 -2.162 1 91.62 277 SER A N 1
ATOM 2163 C CA . SER A 1 277 ? 25.312 -23.266 -1.82 1 91.62 277 SER A CA 1
ATOM 2164 C C . SER A 1 277 ? 26.156 -23.812 -2.971 1 91.62 277 SER A C 1
ATOM 2166 O O . SER A 1 277 ? 27.188 -24.438 -2.746 1 91.62 277 SER A O 1
ATOM 2168 N N . ARG A 1 278 ? 25.719 -23.594 -4.176 1 88.62 278 ARG A N 1
ATOM 2169 C CA . ARG A 1 278 ? 26.391 -24.141 -5.344 1 88.62 278 ARG A CA 1
ATOM 2170 C C . ARG A 1 278 ? 27.531 -23.25 -5.797 1 88.62 278 ARG A C 1
ATOM 2172 O O . ARG A 1 278 ? 27.766 -22.188 -5.215 1 88.62 278 ARG A O 1
ATOM 2179 N N . SER A 1 279 ? 28.266 -23.672 -6.824 1 88.19 279 SER A N 1
ATOM 2180 C CA . SER A 1 279 ? 29.5 -23 -7.25 1 88.19 279 SER A CA 1
ATOM 2181 C C . SER A 1 279 ? 29.188 -21.75 -8.07 1 88.19 279 SER A C 1
ATOM 2183 O O . SER A 1 279 ? 30.062 -20.906 -8.258 1 88.19 279 SER A O 1
ATOM 2185 N N . HIS A 1 280 ? 27.938 -21.672 -8.586 1 89.38 280 HIS A N 1
ATOM 2186 C CA . HIS A 1 280 ? 27.547 -20.516 -9.383 1 89.38 280 HIS A CA 1
ATOM 2187 C C . HIS A 1 280 ? 26.141 -20.062 -9.023 1 89.38 280 HIS A C 1
ATOM 2189 O O . HIS A 1 280 ? 25.328 -20.844 -8.531 1 89.38 280 HIS A O 1
ATOM 2195 N N . ILE A 1 281 ? 25.891 -18.797 -9.18 1 90.06 281 ILE A N 1
ATOM 2196 C CA . ILE A 1 281 ? 24.516 -18.312 -9.094 1 90.06 281 ILE A CA 1
ATOM 2197 C C . ILE A 1 281 ? 23.781 -18.609 -10.398 1 90.06 281 ILE A C 1
ATOM 2199 O O . ILE A 1 281 ? 24.406 -18.875 -11.43 1 90.06 281 ILE A O 1
ATOM 2203 N N . LEU A 1 282 ? 22.469 -18.609 -10.375 1 86.69 282 LEU A N 1
ATOM 2204 C CA . LEU A 1 282 ? 21.656 -18.922 -11.547 1 86.69 282 LEU A CA 1
ATOM 2205 C C . LEU A 1 282 ? 22.094 -20.219 -12.195 1 86.69 282 LEU A C 1
ATOM 2207 O O . LEU A 1 282 ? 22.344 -20.281 -13.398 1 86.69 282 LEU A O 1
ATOM 2211 N N . ASN A 1 283 ? 22.109 -21.203 -11.445 1 80.06 283 ASN A N 1
ATOM 2212 C CA . ASN A 1 283 ? 22.641 -22.5 -11.859 1 80.06 283 ASN A CA 1
ATOM 2213 C C . ASN A 1 283 ? 21.766 -23.141 -12.93 1 80.06 283 ASN A C 1
ATOM 2215 O O . ASN A 1 283 ? 22.219 -24.031 -13.648 1 80.06 283 ASN A O 1
ATOM 2219 N N . THR A 1 284 ? 20.562 -22.75 -13.062 1 74.81 284 THR A N 1
ATOM 2220 C CA . THR A 1 284 ? 19.656 -23.312 -14.062 1 74.81 284 THR A CA 1
ATOM 2221 C C . THR A 1 284 ? 19.875 -22.656 -15.422 1 74.81 284 THR A C 1
ATOM 2223 O O . THR A 1 284 ? 19.266 -23.062 -16.422 1 74.81 284 THR A O 1
ATOM 2226 N N . TYR A 1 285 ? 20.75 -21.625 -15.406 1 76.88 285 TYR A N 1
ATOM 2227 C CA . TYR A 1 285 ? 21.062 -20.938 -16.641 1 76.88 285 TYR A CA 1
ATOM 2228 C C . TYR A 1 285 ? 22.375 -21.453 -17.25 1 76.88 285 TYR A C 1
ATOM 2230 O O . TYR A 1 285 ? 23.109 -22.188 -16.594 1 76.88 285 TYR A O 1
ATOM 2238 N N . GLU A 1 286 ? 22.516 -21.016 -18.531 1 76.25 286 GLU A N 1
ATOM 2239 C CA . GLU A 1 286 ? 23.781 -21.328 -19.172 1 76.25 286 GLU A CA 1
ATOM 2240 C C . GLU A 1 286 ? 24.953 -20.734 -18.391 1 76.25 286 GLU A C 1
ATOM 2242 O O . GLU A 1 286 ? 24.844 -19.641 -17.828 1 76.25 286 GLU A O 1
ATOM 2247 N N . GLU A 1 287 ? 26.016 -21.438 -18.406 1 80.81 287 GLU A N 1
ATOM 2248 C CA . GLU A 1 287 ? 27.172 -21.078 -17.609 1 80.81 287 GLU A CA 1
ATOM 2249 C C . GLU A 1 287 ? 27.688 -19.672 -17.969 1 80.81 287 GLU A C 1
ATOM 2251 O O . GLU A 1 287 ? 28.062 -18.906 -17.078 1 80.81 287 GLU A O 1
ATOM 2256 N N . ALA A 1 288 ? 27.641 -19.406 -19.203 1 76.25 288 ALA A N 1
ATOM 2257 C CA . ALA A 1 288 ? 28.141 -18.094 -19.641 1 76.25 288 ALA A CA 1
ATOM 2258 C C . ALA A 1 288 ? 27.297 -16.969 -19.062 1 76.25 288 ALA A C 1
ATOM 2260 O O . ALA A 1 288 ? 27.812 -15.898 -18.734 1 76.25 288 ALA A O 1
ATOM 2261 N N . LEU A 1 289 ? 26.141 -17.281 -18.969 1 80 289 LEU A N 1
ATOM 2262 C CA . LEU A 1 289 ? 25.234 -16.281 -18.422 1 80 289 LEU A CA 1
ATOM 2263 C C . LEU A 1 289 ? 25.438 -16.109 -16.922 1 80 289 LEU A C 1
ATOM 2265 O O . LEU A 1 289 ? 25.406 -14.984 -16.406 1 80 289 LEU A O 1
ATOM 2269 N N . SER A 1 290 ? 25.688 -17.203 -16.281 1 85.94 290 SER A N 1
ATOM 2270 C CA . SER A 1 290 ? 25.984 -17.156 -14.852 1 85.94 290 SER A CA 1
ATOM 2271 C C . SER A 1 290 ? 27.281 -16.391 -14.578 1 85.94 290 SER A C 1
ATOM 2273 O O . SER A 1 290 ? 27.344 -15.586 -13.648 1 85.94 290 SER A O 1
ATOM 2275 N N . GLN A 1 291 ? 28.188 -16.625 -15.383 1 86.62 291 GLN A N 1
ATOM 2276 C CA . GLN A 1 291 ? 29.469 -15.922 -15.25 1 86.62 291 GLN A CA 1
ATOM 2277 C C . GLN A 1 291 ? 29.312 -14.43 -15.5 1 86.62 291 GLN A C 1
ATOM 2279 O O . GLN A 1 291 ? 29.906 -13.609 -14.805 1 86.62 291 GLN A O 1
ATOM 2284 N N . TYR A 1 292 ? 28.547 -14.164 -16.484 1 86.31 292 TYR A N 1
ATOM 2285 C CA . TYR A 1 292 ? 28.281 -12.758 -16.781 1 86.31 292 TYR A CA 1
ATOM 2286 C C . TYR A 1 292 ? 27.625 -12.062 -15.602 1 86.31 292 TYR A C 1
ATOM 2288 O O . TYR A 1 292 ? 28 -10.953 -15.234 1 86.31 292 TYR A O 1
ATOM 2296 N N . ALA A 1 293 ? 26.688 -12.719 -15.062 1 88.12 293 ALA A N 1
ATOM 2297 C CA . ALA A 1 293 ? 26 -12.164 -13.898 1 88.12 293 ALA A CA 1
ATOM 2298 C C . ALA A 1 293 ? 26.953 -11.969 -12.727 1 88.12 293 ALA A C 1
ATOM 2300 O O . ALA A 1 293 ? 26.891 -10.945 -12.039 1 88.12 293 ALA A O 1
ATOM 2301 N N . GLU A 1 294 ? 27.812 -12.875 -12.531 1 91 294 GLU A N 1
ATOM 2302 C CA . GLU A 1 294 ? 28.781 -12.797 -11.445 1 91 294 GLU A CA 1
ATOM 2303 C C . GLU A 1 294 ? 29.766 -11.656 -11.664 1 91 294 GLU A C 1
ATOM 2305 O O . GLU A 1 294 ? 30.125 -10.953 -10.719 1 91 294 GLU A O 1
ATOM 2310 N N . GLN A 1 295 ? 30.172 -11.469 -12.844 1 89.25 295 GLN A N 1
ATOM 2311 C CA . GLN A 1 295 ? 31.078 -10.375 -13.164 1 89.25 295 GLN A CA 1
ATOM 2312 C C . GLN A 1 295 ? 30.422 -9.023 -12.93 1 89.25 295 GLN A C 1
ATOM 2314 O O . GLN A 1 295 ? 31.047 -8.094 -12.414 1 89.25 295 GLN A O 1
ATOM 2319 N N . ARG A 1 296 ? 29.266 -9 -13.312 1 86.62 296 ARG A N 1
ATOM 2320 C CA . ARG A 1 296 ? 28.516 -7.762 -13.117 1 86.62 296 ARG A CA 1
ATOM 2321 C C . ARG A 1 296 ? 28.359 -7.445 -11.633 1 86.62 296 ARG A C 1
ATOM 2323 O O . ARG A 1 296 ? 28.516 -6.293 -11.219 1 86.62 296 ARG A O 1
ATOM 2330 N N . PHE A 1 297 ? 28.016 -8.422 -10.875 1 89.31 297 PHE A N 1
ATOM 2331 C CA . PHE A 1 297 ? 27.844 -8.234 -9.438 1 89.31 297 PHE A CA 1
ATOM 2332 C C . PHE A 1 297 ? 29.172 -7.844 -8.789 1 89.31 297 PHE A C 1
ATOM 2334 O O . PHE A 1 297 ? 29.188 -7.02 -7.867 1 89.31 297 PHE A O 1
ATOM 2341 N N . ALA A 1 298 ? 30.172 -8.398 -9.273 1 87 298 ALA A N 1
ATOM 2342 C CA . ALA A 1 298 ? 31.5 -8.031 -8.766 1 87 298 ALA A CA 1
ATOM 2343 C C . ALA A 1 298 ? 31.797 -6.566 -9.055 1 87 298 ALA A C 1
ATOM 2345 O O . ALA A 1 298 ? 32.344 -5.859 -8.195 1 87 298 ALA A O 1
ATOM 2346 N N . HIS A 1 299 ? 31.469 -6.199 -10.203 1 83.44 299 HIS A N 1
ATOM 2347 C CA . HIS A 1 299 ? 31.656 -4.809 -10.594 1 83.44 299 HIS A CA 1
ATOM 2348 C C . HIS A 1 299 ? 30.844 -3.869 -9.711 1 83.44 299 HIS A C 1
ATOM 2350 O O . HIS A 1 299 ? 31.297 -2.785 -9.352 1 83.44 299 HIS A O 1
ATOM 2356 N N . ASP A 1 300 ? 29.656 -4.32 -9.367 1 80.75 300 ASP A N 1
ATOM 2357 C CA . ASP A 1 300 ? 28.734 -3.512 -8.586 1 80.75 300 ASP A CA 1
ATOM 2358 C C . ASP A 1 300 ? 28.969 -3.684 -7.094 1 80.75 300 ASP A C 1
ATOM 2360 O O . ASP A 1 300 ? 28.172 -3.225 -6.27 1 80.75 300 ASP A O 1
ATOM 2364 N N . SER A 1 301 ? 29.938 -4.328 -6.68 1 82.69 301 SER A N 1
ATOM 2365 C CA . SER A 1 301 ? 30.359 -4.539 -5.297 1 82.69 301 SER A CA 1
ATOM 2366 C C . SER A 1 301 ? 29.312 -5.344 -4.523 1 82.69 301 SER A C 1
ATOM 2368 O O . SER A 1 301 ? 29.031 -5.047 -3.361 1 82.69 301 SER A O 1
ATOM 2370 N N . VAL A 1 302 ? 28.625 -6.168 -5.176 1 90 302 VAL A N 1
ATOM 2371 C CA . VAL A 1 302 ? 27.812 -7.18 -4.523 1 90 302 VAL A CA 1
ATOM 2372 C C . VAL A 1 302 ? 28.656 -8.414 -4.211 1 90 302 VAL A C 1
ATOM 2374 O O . VAL A 1 302 ? 29.281 -8.984 -5.109 1 90 302 VAL A O 1
ATOM 2377 N N . ASP A 1 303 ? 28.703 -8.766 -3.02 1 93.81 303 ASP A N 1
ATOM 2378 C CA . ASP A 1 303 ? 29.547 -9.867 -2.566 1 93.81 303 ASP A CA 1
ATOM 2379 C C . ASP A 1 303 ? 28.844 -11.211 -2.76 1 93.81 303 ASP A C 1
ATOM 2381 O O . ASP A 1 303 ? 27.859 -11.508 -2.07 1 93.81 303 ASP A O 1
ATOM 2385 N N . ILE A 1 304 ? 29.375 -11.984 -3.678 1 94.94 304 ILE A N 1
ATOM 2386 C CA . ILE A 1 304 ? 28.797 -13.297 -3.938 1 94.94 304 ILE A CA 1
ATOM 2387 C C . ILE A 1 304 ? 29.609 -14.367 -3.213 1 94.94 304 ILE A C 1
ATOM 2389 O O . ILE A 1 304 ? 30.812 -14.523 -3.461 1 94.94 304 ILE A O 1
ATOM 2393 N N . LEU A 1 305 ? 28.953 -15.055 -2.357 1 94.94 305 LEU A N 1
ATOM 2394 C CA . LEU A 1 305 ? 29.578 -16.125 -1.603 1 94.94 305 LEU A CA 1
ATOM 2395 C C . LEU A 1 305 ? 29.062 -17.484 -2.066 1 94.94 305 LEU A C 1
ATOM 2397 O O . LEU A 1 305 ? 28.047 -17.969 -1.583 1 94.94 305 LEU A O 1
ATOM 2401 N N . THR A 1 306 ? 29.797 -18.125 -2.943 1 92.44 306 THR A N 1
ATOM 2402 C CA . THR A 1 306 ? 29.422 -19.422 -3.469 1 92.44 306 THR A CA 1
ATOM 2403 C C . THR A 1 306 ? 29.969 -20.547 -2.592 1 92.44 306 THR A C 1
ATOM 2405 O O . THR A 1 306 ? 30.734 -20.297 -1.659 1 92.44 306 THR A O 1
ATOM 2408 N N . ASN A 1 307 ? 29.5 -21.797 -2.871 1 93 307 ASN A N 1
ATOM 2409 C CA . ASN A 1 307 ? 29.891 -22.953 -2.082 1 93 307 ASN A CA 1
ATOM 2410 C C . ASN A 1 307 ? 29.703 -22.703 -0.589 1 93 307 ASN A C 1
ATOM 2412 O O . ASN A 1 307 ? 30.578 -23.047 0.214 1 93 307 ASN A O 1
ATOM 2416 N N . SER A 1 308 ? 28.703 -22.031 -0.287 1 95.12 308 SER A N 1
ATOM 2417 C CA . SER A 1 308 ? 28.391 -21.609 1.076 1 95.12 308 SER A CA 1
ATOM 2418 C C . SER A 1 308 ? 26.953 -22 1.453 1 95.12 308 SER A C 1
ATOM 2420 O O . SER A 1 308 ? 26.047 -21.922 0.626 1 95.12 308 SER A O 1
ATOM 2422 N N . ARG A 1 309 ? 26.828 -22.469 2.662 1 94.69 309 ARG A N 1
ATOM 2423 C CA . ARG A 1 309 ? 25.516 -22.891 3.141 1 94.69 309 ARG A CA 1
ATOM 2424 C C . ARG A 1 309 ? 25.188 -22.234 4.477 1 94.69 309 ARG A C 1
ATOM 2426 O O . ARG A 1 309 ? 26 -22.25 5.398 1 94.69 309 ARG A O 1
ATOM 2433 N N . VAL A 1 310 ? 23.969 -21.672 4.551 1 96.38 310 VAL A N 1
ATOM 2434 C CA . VAL A 1 310 ? 23.547 -21.016 5.777 1 96.38 310 VAL A CA 1
ATOM 2435 C C . VAL A 1 310 ? 23.312 -22.047 6.871 1 96.38 310 VAL A C 1
ATOM 2437 O O . VAL A 1 310 ? 22.625 -23.047 6.645 1 96.38 310 VAL A O 1
ATOM 2440 N N . LYS A 1 311 ? 23.797 -21.766 8.008 1 95.88 311 LYS A N 1
ATOM 2441 C CA . LYS A 1 311 ? 23.641 -22.672 9.148 1 95.88 311 LYS A CA 1
ATOM 2442 C C . LYS A 1 311 ? 22.562 -22.172 10.094 1 95.88 311 LYS A C 1
ATOM 2444 O O . LYS A 1 311 ? 21.766 -22.969 10.602 1 95.88 311 LYS A O 1
ATOM 2449 N N . GLU A 1 312 ? 22.672 -20.969 10.328 1 97.06 312 GLU A N 1
ATOM 2450 C CA . GLU A 1 312 ? 21.75 -20.359 11.281 1 97.06 312 GLU A CA 1
ATOM 2451 C C . GLU A 1 312 ? 21.609 -18.859 11.031 1 97.06 312 GLU A C 1
ATOM 2453 O O . GLU A 1 312 ? 22.594 -18.203 10.688 1 97.06 312 GLU A O 1
ATOM 2458 N N . VAL A 1 313 ? 20.359 -18.391 11.203 1 97 313 VAL A N 1
ATOM 2459 C CA . VAL A 1 313 ? 20.109 -16.953 11.117 1 97 313 VAL A CA 1
ATOM 2460 C C . VAL A 1 313 ? 19.75 -16.406 12.492 1 97 313 VAL A C 1
ATOM 2462 O O . VAL A 1 313 ? 18.75 -16.828 13.094 1 97 313 VAL A O 1
ATOM 2465 N N . GLN A 1 314 ? 20.547 -15.492 12.969 1 96.5 314 GLN A N 1
ATOM 2466 C CA . GLN A 1 314 ? 20.266 -14.805 14.227 1 96.5 314 GLN A CA 1
ATOM 2467 C C . GLN A 1 314 ? 19.656 -13.43 13.977 1 96.5 314 GLN A C 1
ATOM 2469 O O . GLN A 1 314 ? 19.422 -13.047 12.828 1 96.5 314 GLN A O 1
ATOM 2474 N N . SER A 1 315 ? 19.328 -12.75 15.102 1 93.56 315 SER A N 1
ATOM 2475 C CA . SER A 1 315 ? 18.641 -11.461 14.969 1 93.56 315 SER A CA 1
ATOM 2476 C C . SER A 1 315 ? 19.562 -10.414 14.359 1 93.56 315 SER A C 1
ATOM 2478 O O . SER A 1 315 ? 19.094 -9.477 13.703 1 93.56 315 SER A O 1
ATOM 2480 N N . ASP A 1 316 ? 20.938 -10.57 14.531 1 94.5 316 ASP A N 1
ATOM 2481 C CA . ASP A 1 316 ? 21.828 -9.5 14.117 1 94.5 316 ASP A CA 1
ATOM 2482 C C . ASP A 1 316 ? 22.922 -10.031 13.188 1 94.5 316 ASP A C 1
ATOM 2484 O O . ASP A 1 316 ? 23.75 -9.266 12.695 1 94.5 316 ASP A O 1
ATOM 2488 N N . LYS A 1 317 ? 22.953 -11.359 12.945 1 96.56 317 LYS A N 1
ATOM 2489 C CA . LYS A 1 317 ? 23.984 -11.914 12.078 1 96.56 317 LYS A CA 1
ATOM 2490 C C . LYS A 1 317 ? 23.547 -13.242 11.477 1 96.56 317 LYS A C 1
ATOM 2492 O O . LYS A 1 317 ? 22.609 -13.867 11.961 1 96.56 317 LYS A O 1
ATOM 2497 N N . ILE A 1 318 ? 24.219 -13.688 10.469 1 97.12 318 ILE A N 1
ATOM 2498 C CA . ILE A 1 318 ? 24 -14.969 9.805 1 97.12 318 ILE A CA 1
ATOM 2499 C C . ILE A 1 318 ? 25.266 -15.82 9.883 1 97.12 318 ILE A C 1
ATOM 2501 O O . ILE A 1 318 ? 26.375 -15.32 9.648 1 97.12 318 ILE A O 1
ATOM 2505 N N . LEU A 1 319 ? 25.094 -17 10.32 1 97.81 319 LEU A N 1
ATOM 2506 C CA . LEU A 1 319 ? 26.172 -17.984 10.328 1 97.81 319 LEU A CA 1
ATOM 2507 C C . LEU A 1 319 ? 26.078 -18.891 9.109 1 97.81 319 LEU A C 1
ATOM 2509 O O . LEU A 1 319 ? 25.016 -19.438 8.812 1 97.81 319 LEU A O 1
ATOM 2513 N N . PHE A 1 320 ? 27.172 -19.031 8.398 1 96.62 320 PHE A N 1
ATOM 2514 C CA . PHE A 1 320 ? 27.172 -19.906 7.23 1 96.62 320 PHE A CA 1
ATOM 2515 C C . PHE A 1 320 ? 28.5 -20.641 7.102 1 96.62 320 PHE A C 1
ATOM 2517 O O . PHE A 1 320 ? 29.516 -20.203 7.633 1 96.62 320 PHE A O 1
ATOM 2524 N N . SER A 1 321 ? 28.438 -21.781 6.531 1 96 321 SER A N 1
ATOM 2525 C CA . SER A 1 321 ? 29.625 -22.578 6.238 1 96 321 SER A CA 1
ATOM 2526 C C . SER A 1 321 ? 30.094 -22.359 4.805 1 96 321 SER A C 1
ATOM 2528 O O . SER A 1 321 ? 29.281 -22.188 3.896 1 96 321 SER A O 1
ATOM 2530 N N . GLN A 1 322 ? 31.344 -22.297 4.621 1 94.06 322 GLN A N 1
ATOM 2531 C CA . GLN A 1 322 ? 31.938 -22.141 3.303 1 94.06 322 GLN A CA 1
ATOM 2532 C C . GLN A 1 322 ? 33.062 -23.141 3.088 1 94.06 322 GLN A C 1
ATOM 2534 O O . GLN A 1 322 ? 33.875 -23.391 3.994 1 94.06 322 GLN A O 1
ATOM 2539 N N . LYS A 1 323 ? 33.031 -23.734 1.958 1 90.56 323 LYS A N 1
ATOM 2540 C CA . LYS A 1 323 ? 34.094 -24.641 1.58 1 90.56 323 LYS A CA 1
ATOM 2541 C C . LYS A 1 323 ? 35.281 -23.875 0.959 1 90.56 323 LYS A C 1
ATOM 2543 O O . LYS A 1 323 ? 35.062 -23.094 0.026 1 90.56 323 LYS A O 1
ATOM 2548 N N . ASP A 1 324 ? 36.438 -24.047 1.538 1 80.75 324 ASP A N 1
ATOM 2549 C CA . ASP A 1 324 ? 37.625 -23.344 1.003 1 80.75 324 ASP A CA 1
ATOM 2550 C C . ASP A 1 324 ? 38.219 -24.125 -0.167 1 80.75 324 ASP A C 1
ATOM 2552 O O . ASP A 1 324 ? 37.688 -25.156 -0.576 1 80.75 324 ASP A O 1
ATOM 2556 N N . GLU A 1 325 ? 39.25 -23.5 -0.774 1 78.69 325 GLU A N 1
ATOM 2557 C CA . GLU A 1 325 ? 39.906 -24.062 -1.946 1 78.69 325 GLU A CA 1
ATOM 2558 C C . GLU A 1 325 ? 40.438 -25.469 -1.651 1 78.69 325 GLU A C 1
ATOM 2560 O O . GLU A 1 325 ? 40.5 -26.312 -2.549 1 78.69 325 GLU A O 1
ATOM 2565 N N . ASN A 1 326 ? 40.719 -25.734 -0.388 1 83.56 326 ASN A N 1
ATOM 2566 C CA . ASN A 1 326 ? 41.281 -27.016 0.002 1 83.56 326 ASN A CA 1
ATOM 2567 C C . ASN A 1 326 ? 40.219 -28 0.446 1 83.56 326 ASN A C 1
ATOM 2569 O O . ASN A 1 326 ? 40.5 -29.078 0.961 1 83.56 326 ASN A O 1
ATOM 2573 N N . GLY A 1 327 ? 38.969 -27.594 0.349 1 82.19 327 GLY A N 1
ATOM 2574 C CA . GLY A 1 327 ? 37.844 -28.469 0.689 1 82.19 327 GLY A CA 1
ATOM 2575 C C . GLY A 1 327 ? 37.469 -28.406 2.154 1 82.19 327 GLY A C 1
ATOM 2576 O O . GLY A 1 327 ? 36.562 -29.125 2.596 1 82.19 327 GLY A O 1
ATOM 2577 N N . LYS A 1 328 ? 38.25 -27.656 2.992 1 88.5 328 LYS A N 1
ATOM 2578 C CA . LYS A 1 328 ? 37.938 -27.516 4.41 1 88.5 328 LYS A CA 1
ATOM 2579 C C . LYS A 1 328 ? 36.75 -26.594 4.613 1 88.5 328 LYS A C 1
ATOM 2581 O O . LYS A 1 328 ? 36.656 -25.547 3.979 1 88.5 328 LYS A O 1
ATOM 2586 N N . VAL A 1 329 ? 35.75 -27.031 5.43 1 91.56 329 VAL A N 1
ATOM 2587 C CA . VAL A 1 329 ? 34.562 -26.266 5.715 1 91.56 329 VAL A CA 1
ATOM 2588 C C . VAL A 1 329 ? 34.812 -25.328 6.891 1 91.56 329 VAL A C 1
ATOM 2590 O O . VAL A 1 329 ? 35.219 -25.766 7.961 1 91.56 329 VAL A O 1
ATOM 2593 N N . VAL A 1 330 ? 34.688 -24.016 6.711 1 93.56 330 VAL A N 1
ATOM 2594 C CA . VAL A 1 330 ? 34.844 -23.016 7.758 1 93.56 330 VAL A CA 1
ATOM 2595 C C . VAL A 1 330 ? 33.5 -22.312 8 1 93.56 330 VAL A C 1
ATOM 2597 O O . VAL A 1 330 ? 32.719 -22.078 7.066 1 93.56 330 VAL A O 1
ATOM 2600 N N . VAL A 1 331 ? 33.25 -22.031 9.258 1 94.94 331 VAL A N 1
ATOM 2601 C CA . VAL A 1 331 ? 32.031 -21.297 9.617 1 94.94 331 VAL A CA 1
ATOM 2602 C C . VAL A 1 331 ? 32.344 -19.812 9.703 1 94.94 331 VAL A C 1
ATOM 2604 O O . VAL A 1 331 ? 33.281 -19.406 10.383 1 94.94 331 VAL A O 1
ATOM 2607 N N . LYS A 1 332 ? 31.672 -19.016 8.977 1 95.94 332 LYS A N 1
ATOM 2608 C CA . LYS A 1 332 ? 31.828 -17.562 8.945 1 95.94 332 LYS A CA 1
ATOM 2609 C C . LYS A 1 332 ? 30.531 -16.859 9.375 1 95.94 332 LYS A C 1
ATOM 2611 O O . LYS A 1 332 ? 29.484 -17.5 9.484 1 95.94 332 LYS A O 1
ATOM 2616 N N . GLU A 1 333 ? 30.688 -15.602 9.75 1 96.69 333 GLU A N 1
ATOM 2617 C CA . GLU A 1 333 ? 29.531 -14.805 10.156 1 96.69 333 GLU A CA 1
ATOM 2618 C C . GLU A 1 333 ? 29.484 -13.484 9.383 1 96.69 333 GLU A C 1
ATOM 2620 O O . GLU A 1 333 ? 30.516 -12.93 9.023 1 96.69 333 GLU A O 1
ATOM 2625 N N . ILE A 1 334 ? 28.344 -13.023 9.07 1 96.62 334 ILE A N 1
ATOM 2626 C CA . ILE A 1 334 ? 28.094 -11.719 8.461 1 96.62 334 ILE A CA 1
ATOM 2627 C C . ILE A 1 334 ? 27.062 -10.953 9.281 1 96.62 334 ILE A C 1
ATOM 2629 O O . ILE A 1 334 ? 25.953 -11.453 9.523 1 96.62 334 ILE A O 1
ATOM 2633 N N . PRO A 1 335 ? 27.469 -9.82 9.781 1 96.19 335 PRO A N 1
ATOM 2634 C CA . PRO A 1 335 ? 26.422 -8.984 10.375 1 96.19 335 PRO A CA 1
ATOM 2635 C C . PRO A 1 335 ? 25.328 -8.617 9.383 1 96.19 335 PRO A C 1
ATOM 2637 O O . PRO A 1 335 ? 25.594 -8.414 8.195 1 96.19 335 PRO A O 1
ATOM 2640 N N . MET A 1 336 ? 24.078 -8.602 9.914 1 94.56 336 MET A N 1
ATOM 2641 C CA . MET A 1 336 ? 23.031 -8.297 8.938 1 94.56 336 MET A CA 1
ATOM 2642 C C . MET A 1 336 ? 21.922 -7.457 9.57 1 94.56 336 MET A C 1
ATOM 2644 O O . MET A 1 336 ? 21.625 -7.605 10.758 1 94.56 336 MET A O 1
ATOM 2648 N N . GLY A 1 337 ? 21.406 -6.52 8.797 1 95.38 337 GLY A N 1
ATOM 2649 C CA . GLY A 1 337 ? 20.203 -5.758 9.133 1 95.38 337 GLY A CA 1
ATOM 2650 C C . GLY A 1 337 ? 18.969 -6.227 8.391 1 95.38 337 GLY A C 1
ATOM 2651 O O . GLY A 1 337 ? 17.844 -5.902 8.773 1 95.38 337 GLY A O 1
ATOM 2652 N N . PHE A 1 338 ? 19.219 -6.977 7.367 1 96.19 338 PHE A N 1
ATOM 2653 C CA . PHE A 1 338 ? 18.156 -7.512 6.523 1 96.19 338 PHE A CA 1
ATOM 2654 C C . PHE A 1 338 ? 18.578 -8.828 5.879 1 96.19 338 PHE A C 1
ATOM 2656 O O . PHE A 1 338 ? 19.734 -8.961 5.445 1 96.19 338 PHE A O 1
ATOM 2663 N N . CYS A 1 339 ? 17.609 -9.789 5.816 1 97.81 339 CYS A N 1
ATOM 2664 C CA . CYS A 1 339 ? 17.891 -11.07 5.188 1 97.81 339 CYS A CA 1
ATOM 2665 C C . CYS A 1 339 ? 16.719 -11.539 4.344 1 97.81 339 CYS A C 1
ATOM 2667 O O . CYS A 1 339 ? 15.586 -11.609 4.828 1 97.81 339 CYS A O 1
ATOM 2669 N N . LEU A 1 340 ? 16.969 -11.766 3.086 1 97.69 340 LEU A N 1
ATOM 2670 C CA . LEU A 1 340 ? 15.984 -12.406 2.213 1 97.69 340 LEU A CA 1
ATOM 2671 C C . LEU A 1 340 ? 16.266 -13.898 2.076 1 97.69 340 LEU A C 1
ATOM 2673 O O . LEU A 1 340 ? 17.375 -14.289 1.713 1 97.69 340 LEU A O 1
ATOM 2677 N N . TRP A 1 341 ? 15.289 -14.68 2.439 1 97.5 341 TRP A N 1
ATOM 2678 C CA . TRP A 1 341 ? 15.383 -16.125 2.277 1 97.5 341 TRP A CA 1
ATOM 2679 C C . TRP A 1 341 ? 14.695 -16.578 0.994 1 97.5 341 TRP A C 1
ATOM 2681 O O . TRP A 1 341 ? 13.469 -16.625 0.926 1 97.5 341 TRP A O 1
ATOM 2691 N N . SER A 1 342 ? 15.414 -16.875 0.026 1 94.5 342 SER A N 1
ATOM 2692 C CA . SER A 1 342 ? 14.938 -17.328 -1.277 1 94.5 342 SER A CA 1
ATOM 2693 C C . SER A 1 342 ? 15.664 -18.578 -1.735 1 94.5 342 SER A C 1
ATOM 2695 O O . SER A 1 342 ? 16.281 -18.594 -2.809 1 94.5 342 SER A O 1
ATOM 2697 N N . THR A 1 343 ? 15.555 -19.703 -1.004 1 90.69 343 THR A N 1
ATOM 2698 C CA . THR A 1 343 ? 16.391 -20.875 -1.211 1 90.69 343 THR A CA 1
ATOM 2699 C C . THR A 1 343 ? 15.57 -22.016 -1.826 1 90.69 343 THR A C 1
ATOM 2701 O O . THR A 1 343 ? 15.867 -23.188 -1.601 1 90.69 343 THR A O 1
ATOM 2704 N N . GLY A 1 344 ? 14.562 -21.656 -2.502 1 88.56 344 GLY A N 1
ATOM 2705 C CA . GLY A 1 344 ? 13.812 -22.703 -3.186 1 88.56 344 GLY A CA 1
ATOM 2706 C C . GLY A 1 344 ? 12.414 -22.891 -2.629 1 88.56 344 GLY A C 1
ATOM 2707 O O . GLY A 1 344 ? 11.992 -22.156 -1.735 1 88.56 344 GLY A O 1
ATOM 2708 N N . VAL A 1 345 ? 11.727 -23.906 -3.199 1 89.06 345 VAL A N 1
ATOM 2709 C CA . VAL A 1 345 ? 10.312 -24.078 -2.873 1 89.06 345 VAL A CA 1
ATOM 2710 C C . VAL A 1 345 ? 10.078 -25.469 -2.297 1 89.06 345 VAL A C 1
ATOM 2712 O O . VAL A 1 345 ? 10.914 -26.375 -2.459 1 89.06 345 VAL A O 1
ATOM 2715 N N . ALA A 1 346 ? 9.031 -25.609 -1.519 1 91.69 346 ALA A N 1
ATOM 2716 C CA . ALA A 1 346 ? 8.586 -26.875 -0.915 1 91.69 346 ALA A CA 1
ATOM 2717 C C . ALA A 1 346 ? 7.078 -27.047 -1.067 1 91.69 346 ALA A C 1
ATOM 2719 O O . ALA A 1 346 ? 6.371 -26.109 -1.45 1 91.69 346 ALA A O 1
ATOM 2720 N N . GLN A 1 347 ? 6.633 -28.266 -0.783 1 94.06 347 GLN A N 1
ATOM 2721 C CA . GLN A 1 347 ? 5.211 -28.594 -0.874 1 94.06 347 GLN A CA 1
ATOM 2722 C C . GLN A 1 347 ? 4.41 -27.828 0.181 1 94.06 347 GLN A C 1
ATOM 2724 O O . GLN A 1 347 ? 4.891 -27.625 1.296 1 94.06 347 GLN A O 1
ATOM 2729 N N . THR A 1 348 ? 3.195 -27.469 -0.187 1 95.69 348 THR A N 1
ATOM 2730 C CA . THR A 1 348 ? 2.271 -26.922 0.801 1 95.69 348 THR A CA 1
ATOM 2731 C C . THR A 1 348 ? 1.774 -28.016 1.741 1 95.69 348 THR A C 1
ATOM 2733 O O . THR A 1 348 ? 1.899 -29.203 1.439 1 95.69 348 THR A O 1
ATOM 2736 N N . ASP A 1 349 ? 1.18 -27.609 2.859 1 95.94 349 ASP A N 1
ATOM 2737 C CA . ASP A 1 349 ? 0.624 -28.578 3.807 1 95.94 349 ASP A CA 1
ATOM 2738 C C . ASP A 1 349 ? -0.499 -29.391 3.166 1 95.94 349 ASP A C 1
ATOM 2740 O O . ASP A 1 349 ? -0.614 -30.594 3.404 1 95.94 349 ASP A O 1
ATOM 2744 N N . LEU A 1 350 ? -1.315 -28.766 2.395 1 97.88 350 LEU A N 1
ATOM 2745 C CA . LEU A 1 350 ? -2.383 -29.469 1.689 1 97.88 350 LEU A CA 1
ATOM 2746 C C . LEU A 1 350 ? -1.814 -30.547 0.781 1 97.88 350 LEU A C 1
ATOM 2748 O O . LEU A 1 350 ? -2.285 -31.688 0.796 1 97.88 350 LEU A O 1
ATOM 2752 N N . CYS A 1 351 ? -0.835 -30.188 -0.007 1 97.44 351 CYS A N 1
ATOM 2753 C CA . CYS A 1 351 ? -0.256 -31.141 -0.959 1 97.44 351 CYS A CA 1
ATOM 2754 C C . CYS A 1 351 ? 0.389 -32.312 -0.238 1 97.44 351 CYS A C 1
ATOM 2756 O O . CYS A 1 351 ? 0.312 -33.438 -0.706 1 97.44 351 CYS A O 1
ATOM 2758 N N . LYS A 1 352 ? 1.043 -32.031 0.927 1 96.31 352 LYS A N 1
ATOM 2759 C CA . LYS A 1 352 ? 1.608 -33.125 1.732 1 96.31 352 LYS A CA 1
ATOM 2760 C C . LYS A 1 352 ? 0.522 -34.062 2.197 1 96.31 352 LYS A C 1
ATOM 2762 O O . LYS A 1 352 ? 0.705 -35.281 2.15 1 96.31 352 LYS A O 1
ATOM 2767 N N . ARG A 1 353 ? -0.565 -33.531 2.619 1 96.81 353 ARG A N 1
ATOM 2768 C CA . ARG A 1 353 ? -1.679 -34.344 3.098 1 96.81 353 ARG A CA 1
ATOM 2769 C C . ARG A 1 353 ? -2.271 -35.188 1.967 1 96.81 353 ARG A C 1
ATOM 2771 O O . ARG A 1 353 ? -2.578 -36.375 2.154 1 96.81 353 ARG A O 1
ATOM 2778 N N . LEU A 1 354 ? -2.424 -34.594 0.815 1 97.19 354 LEU A N 1
ATOM 2779 C CA . LEU A 1 354 ? -2.98 -35.312 -0.327 1 97.19 354 LEU A CA 1
ATOM 2780 C C . LEU A 1 354 ? -2.051 -36.438 -0.766 1 97.19 354 LEU A C 1
ATOM 2782 O O . LEU A 1 354 ? -2.504 -37.562 -1.051 1 97.19 354 LEU A O 1
ATOM 2786 N N . ALA A 1 355 ? -0.771 -36.094 -0.82 1 95.69 355 ALA A N 1
ATOM 2787 C CA . ALA A 1 355 ? 0.213 -37.094 -1.212 1 95.69 355 ALA A CA 1
ATOM 2788 C C . ALA A 1 355 ? 0.191 -38.281 -0.257 1 95.69 355 ALA A C 1
ATOM 2790 O O . ALA A 1 355 ? 0.359 -39.438 -0.679 1 95.69 355 ALA A O 1
ATOM 2791 N N . ALA A 1 356 ? -0.011 -38.094 0.995 1 95.19 356 ALA A N 1
ATOM 2792 C CA . ALA A 1 356 ? -0.019 -39.125 2.014 1 95.19 356 ALA A CA 1
ATOM 2793 C C . ALA A 1 356 ? -1.251 -40.031 1.876 1 95.19 356 ALA A C 1
ATOM 2795 O O . ALA A 1 356 ? -1.214 -41.188 2.23 1 95.19 356 ALA A O 1
ATOM 2796 N N . LYS A 1 357 ? -2.314 -39.5 1.291 1 95 357 LYS A N 1
ATOM 2797 C CA . LYS A 1 357 ? -3.578 -40.219 1.181 1 95 357 LYS A CA 1
ATOM 2798 C C . LYS A 1 357 ? -3.631 -41.031 -0.099 1 95 357 LYS A C 1
ATOM 2800 O O . LYS A 1 357 ? -4.43 -41.969 -0.21 1 95 357 LYS A O 1
ATOM 2805 N N . LEU A 1 358 ? -2.801 -40.656 -1.032 1 94.81 358 LEU A N 1
ATOM 2806 C CA . LEU A 1 358 ? -2.934 -41.25 -2.359 1 94.81 358 LEU A CA 1
ATOM 2807 C C . LEU A 1 358 ? -1.778 -42.219 -2.652 1 94.81 358 LEU A C 1
ATOM 2809 O O . LEU A 1 358 ? -0.634 -41.938 -2.283 1 94.81 358 LEU A O 1
ATOM 2813 N N . ASP A 1 359 ? -2.107 -43.219 -3.311 1 89.81 359 ASP A N 1
ATOM 2814 C CA . ASP A 1 359 ? -1.076 -44.156 -3.76 1 89.81 359 ASP A CA 1
ATOM 2815 C C . ASP A 1 359 ? -0.356 -43.594 -4.996 1 89.81 359 ASP A C 1
ATOM 2817 O O . ASP A 1 359 ? -0.96 -42.938 -5.828 1 89.81 359 ASP A O 1
ATOM 2821 N N . GLY A 1 360 ? 0.873 -43.812 -5.086 1 84.75 360 GLY A N 1
ATOM 2822 C CA . GLY A 1 360 ? 1.621 -43.438 -6.273 1 84.75 360 GLY A CA 1
ATOM 2823 C C . GLY A 1 360 ? 2.271 -42.094 -6.164 1 84.75 360 GLY A C 1
ATOM 2824 O O . GLY A 1 360 ? 2.799 -41.562 -7.148 1 84.75 360 GLY A O 1
ATOM 2825 N N . GLN A 1 361 ? 2.109 -41.531 -5.016 1 90.56 361 GLN A N 1
ATOM 2826 C CA . GLN A 1 361 ? 2.734 -40.219 -4.777 1 90.56 361 GLN A CA 1
ATOM 2827 C C . GLN A 1 361 ? 4.082 -40.375 -4.074 1 90.56 361 GLN A C 1
ATOM 2829 O O . GLN A 1 361 ? 4.141 -40.438 -2.844 1 90.56 361 GLN A O 1
ATOM 2834 N N . ASN A 1 362 ? 5.188 -40.375 -4.816 1 82.75 362 ASN A N 1
ATOM 2835 C CA . ASN A 1 362 ? 6.496 -40.656 -4.242 1 82.75 362 ASN A CA 1
ATOM 2836 C C . ASN A 1 362 ? 7.418 -39.438 -4.301 1 82.75 362 ASN A C 1
ATOM 2838 O O . ASN A 1 362 ? 8.492 -39.438 -3.691 1 82.75 362 ASN A O 1
ATOM 2842 N N . ASN A 1 363 ? 6.949 -38.469 -5.047 1 85.19 363 ASN A N 1
ATOM 2843 C CA . ASN A 1 363 ? 7.77 -37.281 -5.152 1 85.19 363 ASN A CA 1
ATOM 2844 C C . ASN A 1 363 ? 7.68 -36.406 -3.891 1 85.19 363 ASN A C 1
ATOM 2846 O O . ASN A 1 363 ? 6.586 -36.125 -3.412 1 85.19 363 ASN A O 1
ATOM 2850 N N . LYS A 1 364 ? 8.734 -36.031 -3.404 1 83 364 LYS A N 1
ATOM 2851 C CA . LYS A 1 364 ? 8.781 -35.312 -2.139 1 83 364 LYS A CA 1
ATOM 2852 C C . LYS A 1 364 ? 8.547 -33.812 -2.355 1 83 364 LYS A C 1
ATOM 2854 O O . LYS A 1 364 ? 8.273 -33.094 -1.406 1 83 364 LYS A O 1
ATOM 2859 N N . HIS A 1 365 ? 8.625 -33.344 -3.539 1 86.06 365 HIS A N 1
ATOM 2860 C CA . HIS A 1 365 ? 8.625 -31.922 -3.762 1 86.06 365 HIS A CA 1
ATOM 2861 C C . HIS A 1 365 ? 7.324 -31.453 -4.414 1 86.06 365 HIS A C 1
ATOM 2863 O O . HIS A 1 365 ? 7 -30.266 -4.402 1 86.06 365 HIS A O 1
ATOM 2869 N N . ALA A 1 366 ? 6.609 -32.406 -4.992 1 92 366 ALA A N 1
ATOM 2870 C CA . ALA A 1 366 ? 5.398 -32.031 -5.715 1 92 366 ALA A CA 1
ATOM 2871 C C . ALA A 1 366 ? 4.465 -33.219 -5.879 1 92 366 ALA A C 1
ATOM 2873 O O . ALA A 1 366 ? 4.891 -34.375 -5.773 1 92 366 ALA A O 1
ATOM 2874 N N . LEU A 1 367 ? 3.203 -32.938 -6.094 1 95.31 367 LEU A N 1
ATOM 2875 C CA . LEU A 1 367 ? 2.24 -33.969 -6.434 1 95.31 367 LEU A CA 1
ATOM 2876 C C . LEU A 1 367 ? 2.535 -34.562 -7.809 1 95.31 367 LEU A C 1
ATOM 2878 O O . LEU A 1 367 ? 2.865 -33.812 -8.742 1 95.31 367 LEU A O 1
ATOM 2882 N N . GLU A 1 368 ? 2.412 -35.844 -7.926 1 93.12 368 GLU A N 1
ATOM 2883 C CA . GLU A 1 368 ? 2.682 -36.5 -9.195 1 93.12 368 GLU A CA 1
ATOM 2884 C C . GLU A 1 368 ? 1.409 -36.656 -10.031 1 93.12 368 GLU A C 1
ATOM 2886 O O . GLU A 1 368 ? 0.377 -37.094 -9.531 1 93.12 368 GLU A O 1
ATOM 2891 N N . THR A 1 369 ? 1.48 -36.219 -11.266 1 93.75 369 THR A N 1
ATOM 2892 C CA . THR A 1 369 ? 0.373 -36.344 -12.203 1 93.75 369 THR A CA 1
ATOM 2893 C C . THR A 1 369 ? 0.787 -37.156 -13.43 1 93.75 369 THR A C 1
ATOM 2895 O O . THR A 1 369 ? 1.978 -37.375 -13.664 1 93.75 369 THR A O 1
ATOM 2898 N N . ASP A 1 370 ? -0.166 -37.625 -14.125 1 89.5 370 ASP A N 1
ATOM 2899 C CA . ASP A 1 370 ? 0.123 -38.281 -15.398 1 89.5 370 ASP A CA 1
ATOM 2900 C C . ASP A 1 370 ? 0.233 -37.25 -16.531 1 89.5 370 ASP A C 1
ATOM 2902 O O . ASP A 1 370 ? 0.289 -36.062 -16.297 1 89.5 370 ASP A O 1
ATOM 2906 N N . THR A 1 371 ? 0.268 -37.656 -17.766 1 88.38 371 THR A N 1
ATOM 2907 C CA . THR A 1 371 ? 0.525 -36.781 -18.906 1 88.38 371 THR A CA 1
ATOM 2908 C C . THR A 1 371 ? -0.717 -35.969 -19.266 1 88.38 371 THR A C 1
ATOM 2910 O O . THR A 1 371 ? -0.642 -35.031 -20.047 1 88.38 371 THR A O 1
ATOM 2913 N N . HIS A 1 372 ? -1.832 -36.406 -18.688 1 93 372 HIS A N 1
ATOM 2914 C CA . HIS A 1 372 ? -3.049 -35.594 -18.859 1 93 372 HIS A CA 1
ATOM 2915 C C . HIS A 1 372 ? -3.283 -34.688 -17.672 1 93 372 HIS A C 1
ATOM 2917 O O . HIS A 1 372 ? -4.367 -34.125 -17.516 1 93 372 HIS A O 1
ATOM 2923 N N . LEU A 1 373 ? -2.26 -34.625 -16.734 1 95.44 373 LEU A N 1
ATOM 2924 C CA . LEU A 1 373 ? -2.215 -33.75 -15.555 1 95.44 373 LEU A CA 1
ATOM 2925 C C . LEU A 1 373 ? -3.195 -34.25 -14.5 1 95.44 373 LEU A C 1
ATOM 2927 O O . LEU A 1 373 ? -3.615 -33.469 -13.633 1 95.44 373 LEU A O 1
ATOM 2931 N N . ARG A 1 374 ? -3.668 -35.5 -14.617 1 95.75 374 ARG A N 1
ATOM 2932 C CA . ARG A 1 374 ? -4.504 -36.125 -13.594 1 95.75 374 ARG A CA 1
ATOM 2933 C C . ARG A 1 374 ? -3.672 -36.531 -12.383 1 95.75 374 ARG A C 1
ATOM 2935 O O . ARG A 1 374 ? -2.562 -37.062 -12.539 1 95.75 374 ARG A O 1
ATOM 2942 N N . LEU A 1 375 ? -4.199 -36.25 -11.234 1 96.31 375 LEU A N 1
ATOM 2943 C CA . LEU A 1 375 ? -3.494 -36.562 -10.008 1 96.31 375 LEU A CA 1
ATOM 2944 C C . LEU A 1 375 ? -3.412 -38.094 -9.828 1 96.31 375 LEU A C 1
ATOM 2946 O O . LEU A 1 375 ? -4.441 -38.75 -9.711 1 96.31 375 LEU A O 1
ATOM 2950 N N . ASN A 1 376 ? -2.191 -38.594 -9.734 1 93.31 376 ASN A N 1
ATOM 2951 C CA . ASN A 1 376 ? -2.002 -40.031 -9.602 1 93.31 376 ASN A CA 1
ATOM 2952 C C . ASN A 1 376 ? -2.598 -40.562 -8.305 1 93.31 376 ASN A C 1
ATOM 2954 O O . ASN A 1 376 ? -2.393 -39.969 -7.238 1 93.31 376 ASN A O 1
ATOM 2958 N N . GLY A 1 377 ? -3.348 -41.625 -8.406 1 92.75 377 GLY A N 1
ATOM 2959 C CA . GLY A 1 377 ? -3.938 -42.25 -7.223 1 92.75 377 GLY A CA 1
ATOM 2960 C C . GLY A 1 377 ? -5.363 -41.781 -6.969 1 92.75 377 GLY A C 1
ATOM 2961 O O . GLY A 1 377 ? -6.098 -42.438 -6.215 1 92.75 377 GLY A O 1
ATOM 2962 N N . SER A 1 378 ? -5.766 -40.656 -7.531 1 92.69 378 SER A N 1
ATOM 2963 C CA . SER A 1 378 ? -7.141 -40.188 -7.41 1 92.69 378 SER A CA 1
ATOM 2964 C C . SER A 1 378 ? -8.047 -40.844 -8.445 1 92.69 378 SER A C 1
ATOM 2966 O O . SER A 1 378 ? -7.562 -41.469 -9.398 1 92.69 378 SER A O 1
ATOM 2968 N N . PRO A 1 379 ? -9.344 -40.781 -8.203 1 89.06 379 PRO A N 1
ATOM 2969 C CA . PRO A 1 379 ? -10.242 -41.344 -9.219 1 89.06 379 PRO A CA 1
ATOM 2970 C C . PRO A 1 379 ? -10.023 -40.719 -10.602 1 89.06 379 PRO A C 1
ATOM 2972 O O . PRO A 1 379 ? -9.883 -39.5 -10.719 1 89.06 379 PRO A O 1
ATOM 2975 N N . LEU A 1 380 ? -9.984 -41.594 -11.586 1 86.5 380 LEU A N 1
ATOM 2976 C CA . LEU A 1 380 ? -9.641 -41.188 -12.953 1 86.5 380 LEU A CA 1
ATOM 2977 C C . LEU A 1 380 ? -10.594 -40.125 -13.469 1 86.5 380 LEU A C 1
ATOM 2979 O O . LEU A 1 380 ? -11.812 -40.281 -13.422 1 86.5 380 LEU A O 1
ATOM 2983 N N . GLY A 1 381 ? -10.023 -39 -13.836 1 88.38 381 GLY A N 1
ATOM 2984 C CA . GLY A 1 381 ? -10.773 -37.969 -14.516 1 88.38 381 GLY A CA 1
ATOM 2985 C C . GLY A 1 381 ? -11.414 -36.969 -13.562 1 88.38 381 GLY A C 1
ATOM 2986 O O . GLY A 1 381 ? -12.094 -36.031 -13.992 1 88.38 381 GLY A O 1
ATOM 2987 N N . ASP A 1 382 ? -11.125 -37.094 -12.281 1 93.06 382 ASP A N 1
ATOM 2988 C CA . ASP A 1 382 ? -11.828 -36.25 -11.32 1 93.06 382 ASP A CA 1
ATOM 2989 C C . ASP A 1 382 ? -10.922 -35.156 -10.773 1 93.06 382 ASP A C 1
ATOM 2991 O O . ASP A 1 382 ? -11.391 -34.062 -10.438 1 93.06 382 ASP A O 1
ATOM 2995 N N . VAL A 1 383 ? -9.656 -35.531 -10.609 1 97.56 383 VAL A N 1
ATOM 2996 C CA . VAL A 1 383 ? -8.773 -34.594 -9.898 1 97.56 383 VAL A CA 1
ATOM 2997 C C . VAL A 1 383 ? -7.527 -34.344 -10.734 1 97.56 383 VAL A C 1
ATOM 2999 O O . VAL A 1 383 ? -6.891 -35.281 -11.227 1 97.56 383 VAL A O 1
ATOM 3002 N N . TYR A 1 384 ? -7.191 -33.125 -10.938 1 98.25 384 TYR A N 1
ATOM 3003 C CA . TYR A 1 384 ? -6.02 -32.656 -11.664 1 98.25 384 TYR A CA 1
ATOM 3004 C C . TYR A 1 384 ? -5.148 -31.766 -10.781 1 98.25 384 TYR A C 1
ATOM 3006 O O . TYR A 1 384 ? -5.605 -31.25 -9.758 1 98.25 384 TYR A O 1
ATOM 3014 N N . ALA A 1 385 ? -3.896 -31.609 -11.086 1 98 385 ALA A N 1
ATOM 3015 C CA . ALA A 1 385 ? -2.982 -30.719 -10.383 1 98 385 ALA A CA 1
ATOM 3016 C C . ALA A 1 385 ? -2.047 -30 -11.359 1 98 385 ALA A C 1
ATOM 3018 O O . ALA A 1 385 ? -1.568 -30.609 -12.32 1 98 385 ALA A O 1
ATOM 3019 N N . ILE A 1 386 ? -1.816 -28.734 -11.141 1 97.81 386 ILE A N 1
ATOM 3020 C CA . ILE A 1 386 ? -1.014 -27.938 -12.062 1 97.81 386 ILE A CA 1
ATOM 3021 C C . ILE A 1 386 ? -0.173 -26.922 -11.281 1 97.81 386 ILE A C 1
ATOM 3023 O O . ILE A 1 386 ? -0.477 -26.625 -10.125 1 97.81 386 ILE A O 1
ATOM 3027 N N . GLY A 1 387 ? 0.875 -26.406 -11.961 1 96.06 387 GLY A N 1
ATOM 3028 C CA . GLY A 1 387 ? 1.729 -25.391 -11.367 1 96.06 387 GLY A CA 1
ATOM 3029 C C . GLY A 1 387 ? 2.832 -25.969 -10.5 1 96.06 387 GLY A C 1
ATOM 3030 O O . GLY A 1 387 ? 3.229 -27.109 -10.68 1 96.06 387 GLY A O 1
ATOM 3031 N N . ASP A 1 388 ? 3.301 -25.156 -9.562 1 94.31 388 ASP A N 1
ATOM 3032 C CA . ASP A 1 388 ? 4.461 -25.516 -8.75 1 94.31 388 ASP A CA 1
ATOM 3033 C C . ASP A 1 388 ? 4.133 -26.656 -7.801 1 94.31 388 ASP A C 1
ATOM 3035 O O . ASP A 1 388 ? 5.035 -27.344 -7.32 1 94.31 388 ASP A O 1
ATOM 3039 N N . CYS A 1 389 ? 2.885 -26.891 -7.566 1 96.38 389 CYS A N 1
ATOM 3040 C CA . CYS A 1 389 ? 2.529 -27.938 -6.605 1 96.38 389 CYS A CA 1
ATOM 3041 C C . CYS A 1 389 ? 2.545 -29.312 -7.262 1 96.38 389 CYS A C 1
ATOM 3043 O O . CYS A 1 389 ? 2.42 -30.328 -6.578 1 96.38 389 CYS A O 1
ATOM 3045 N N . ALA A 1 390 ? 2.756 -29.344 -8.57 1 95 390 ALA A N 1
ATOM 3046 C CA . ALA A 1 390 ? 2.613 -30.625 -9.266 1 95 390 ALA A CA 1
ATOM 3047 C C . ALA A 1 390 ? 3.771 -30.859 -10.227 1 95 390 ALA A C 1
ATOM 3049 O O . ALA A 1 390 ? 4.461 -29.922 -10.617 1 95 390 ALA A O 1
ATOM 3050 N N . THR A 1 391 ? 4.051 -32.062 -10.508 1 90.88 391 THR A N 1
ATOM 3051 C CA . THR A 1 391 ? 4.992 -32.5 -11.539 1 90.88 391 THR A CA 1
ATOM 3052 C C . THR A 1 391 ? 4.375 -33.562 -12.438 1 90.88 391 THR A C 1
ATOM 3054 O O . THR A 1 391 ? 3.328 -34.125 -12.117 1 90.88 391 THR A O 1
ATOM 3057 N N . VAL A 1 392 ? 4.906 -33.688 -13.648 1 88.25 392 VAL A N 1
ATOM 3058 C CA . VAL A 1 392 ? 4.391 -34.656 -14.602 1 88.25 392 VAL A CA 1
ATOM 3059 C C . VAL A 1 392 ? 5.309 -35.875 -14.633 1 88.25 392 VAL A C 1
ATOM 3061 O O . VAL A 1 392 ? 6.523 -35.75 -14.805 1 88.25 392 VAL A O 1
ATOM 3064 N N . GLN A 1 393 ? 4.727 -36.969 -14.273 1 77.06 393 GLN A N 1
ATOM 3065 C CA . GLN A 1 393 ? 5.5 -38.219 -14.258 1 77.06 393 GLN A CA 1
ATOM 3066 C C . GLN A 1 393 ? 5.938 -38.625 -15.664 1 77.06 393 GLN A C 1
ATOM 3068 O O . GLN A 1 393 ? 5.148 -38.531 -16.609 1 77.06 393 GLN A O 1
ATOM 3073 N N . ASN A 1 394 ? 7.23 -38.781 -15.727 1 65.81 394 ASN A N 1
ATOM 3074 C CA . ASN A 1 394 ? 7.77 -39.25 -17 1 65.81 394 ASN A CA 1
ATOM 3075 C C . ASN A 1 394 ? 8.172 -40.719 -16.922 1 65.81 394 ASN A C 1
ATOM 3077 O O . ASN A 1 394 ? 9.242 -41.094 -17.391 1 65.81 394 ASN A O 1
ATOM 3081 N N . ASN A 1 395 ? 7.312 -41.5 -16.281 1 66.38 395 ASN A N 1
ATOM 3082 C CA . ASN A 1 395 ? 7.703 -42.906 -16.203 1 66.38 395 ASN A CA 1
ATOM 3083 C C . ASN A 1 395 ? 7.469 -43.625 -17.531 1 66.38 395 ASN A C 1
ATOM 3085 O O . ASN A 1 395 ? 6.629 -44.5 -17.625 1 66.38 395 ASN A O 1
ATOM 3089 N N . VAL A 1 396 ? 8.164 -43.219 -18.516 1 64.75 396 VAL A N 1
ATOM 3090 C CA . VAL A 1 396 ? 8.055 -43.75 -19.875 1 64.75 396 VAL A CA 1
ATOM 3091 C C . VAL A 1 396 ? 8.414 -45.219 -19.891 1 64.75 396 VAL A C 1
ATOM 3093 O O . VAL A 1 396 ? 7.723 -46.031 -20.5 1 64.75 396 VAL A O 1
ATOM 3096 N N . SER A 1 397 ? 9.461 -45.531 -19.094 1 65.31 397 SER A N 1
ATOM 3097 C CA . SER A 1 397 ? 9.992 -46.875 -19.141 1 65.31 397 SER A CA 1
ATOM 3098 C C . SER A 1 397 ? 8.977 -47.875 -18.609 1 65.31 397 SER A C 1
ATOM 3100 O O . SER A 1 397 ? 8.688 -48.875 -19.281 1 65.31 397 SER A O 1
ATOM 3102 N N . ASP A 1 398 ? 8.375 -47.531 -17.516 1 64.94 398 ASP A N 1
ATOM 3103 C CA . ASP A 1 398 ? 7.445 -48.5 -16.906 1 64.94 398 ASP A CA 1
ATOM 3104 C C . ASP A 1 398 ? 6.223 -48.719 -17.797 1 64.94 398 ASP A C 1
ATOM 3106 O O . ASP A 1 398 ? 5.758 -49.844 -17.969 1 64.94 398 ASP A O 1
ATOM 3110 N N . HIS A 1 399 ? 5.844 -47.75 -18.375 1 67 399 HIS A N 1
ATOM 3111 C CA . HIS A 1 399 ? 4.648 -47.812 -19.219 1 67 399 HIS A CA 1
ATOM 3112 C C . HIS A 1 399 ? 4.91 -48.625 -20.484 1 67 399 HIS A C 1
ATOM 3114 O O . HIS A 1 399 ? 4.09 -49.469 -20.859 1 67 399 HIS A O 1
ATOM 3120 N N . ILE A 1 400 ? 6.09 -48.438 -21 1 66.12 400 ILE A N 1
ATOM 3121 C CA . ILE A 1 400 ? 6.414 -49.125 -22.266 1 66.12 400 ILE A CA 1
ATOM 3122 C C . ILE A 1 400 ? 6.699 -50.594 -21.984 1 66.12 400 ILE A C 1
ATOM 3124 O O . ILE A 1 400 ? 6.27 -51.469 -22.75 1 66.12 400 ILE A O 1
ATOM 3128 N N . VAL A 1 401 ? 7.383 -50.719 -20.953 1 68.19 401 VAL A N 1
ATOM 3129 C CA . VAL A 1 401 ? 7.699 -52.125 -20.609 1 68.19 401 VAL A CA 1
ATOM 3130 C C . VAL A 1 401 ? 6.41 -52.906 -20.359 1 68.19 401 VAL A C 1
ATOM 3132 O O . VAL A 1 401 ? 6.262 -54.031 -20.844 1 68.19 401 VAL A O 1
ATOM 3135 N N . ASN A 1 402 ? 5.496 -52.281 -19.703 1 70 402 ASN A N 1
ATOM 3136 C CA . ASN A 1 402 ? 4.219 -52.906 -19.453 1 70 402 ASN A CA 1
ATOM 3137 C C . ASN A 1 402 ? 3.426 -53.156 -20.734 1 70 402 ASN A C 1
ATOM 3139 O O . ASN A 1 402 ? 2.82 -54.188 -20.922 1 70 402 ASN A O 1
ATOM 3143 N N . PHE A 1 403 ? 3.51 -52.219 -21.516 1 66 403 PHE A N 1
ATOM 3144 C CA . PHE A 1 403 ? 2.83 -52.344 -22.812 1 66 403 PHE A CA 1
ATOM 3145 C C . PHE A 1 403 ? 3.416 -53.469 -23.625 1 66 403 PHE A C 1
ATOM 3147 O O . PHE A 1 403 ? 2.676 -54.281 -24.203 1 66 403 PHE A O 1
ATOM 3154 N N . LEU A 1 404 ? 4.711 -53.531 -23.656 1 69.88 404 LEU A N 1
ATOM 3155 C CA . LEU A 1 404 ? 5.391 -54.562 -24.422 1 69.88 404 LEU A CA 1
ATOM 3156 C C . LEU A 1 404 ? 5.113 -55.938 -23.844 1 69.88 404 LEU A C 1
ATOM 3158 O O . LEU A 1 404 ? 4.918 -56.906 -24.578 1 69.88 404 LEU A O 1
ATOM 3162 N N . ARG A 1 405 ? 5.047 -55.906 -22.578 1 73.62 405 ARG A N 1
ATOM 3163 C CA . ARG A 1 405 ? 4.727 -57.156 -21.922 1 73.62 405 ARG A CA 1
ATOM 3164 C C . ARG A 1 405 ? 3.312 -57.625 -22.25 1 73.62 405 ARG A C 1
ATOM 3166 O O . ARG A 1 405 ? 3.084 -58.812 -22.531 1 73.62 405 ARG A O 1
ATOM 3173 N N . THR A 1 406 ? 2.479 -56.719 -22.297 1 69.94 406 THR A N 1
ATOM 3174 C CA . THR A 1 406 ? 1.088 -57.031 -22.609 1 69.94 406 THR A CA 1
ATOM 3175 C C . THR A 1 406 ? 0.944 -57.469 -24.062 1 69.94 406 THR A C 1
ATOM 3177 O O . THR A 1 406 ? 0.238 -58.438 -24.359 1 69.94 406 THR A O 1
ATOM 3180 N N . THR A 1 407 ? 1.606 -56.781 -24.922 1 66.75 407 THR A N 1
ATOM 3181 C CA . THR A 1 407 ? 1.562 -57.094 -26.328 1 66.75 407 THR A CA 1
ATOM 3182 C C . THR A 1 407 ? 2.158 -58.5 -26.578 1 66.75 407 THR A C 1
ATOM 3184 O O . THR A 1 407 ? 1.629 -59.281 -27.375 1 66.75 407 THR A O 1
ATOM 3187 N N . ALA A 1 408 ? 3.256 -58.719 -25.938 1 70.12 408 ALA A N 1
ATOM 3188 C CA . ALA A 1 408 ? 3.893 -60.031 -26.047 1 70.12 408 ALA A CA 1
ATOM 3189 C C . ALA A 1 408 ? 2.965 -61.125 -25.547 1 70.12 408 ALA A C 1
ATOM 3191 O O . ALA A 1 408 ? 2.854 -62.188 -26.172 1 70.12 408 ALA A O 1
ATOM 3192 N N . TRP A 1 409 ? 2.342 -60.844 -24.516 1 69.25 409 TRP A N 1
ATOM 3193 C CA . TRP A 1 409 ? 1.421 -61.812 -23.938 1 69.25 409 TRP A CA 1
ATOM 3194 C C . TRP A 1 409 ? 0.254 -62.062 -24.875 1 69.25 409 TRP A C 1
ATOM 3196 O O . TRP A 1 409 ? -0.156 -63.219 -25.062 1 69.25 409 TRP A O 1
ATOM 3206 N N . GLU A 1 410 ? -0.22 -61.062 -25.438 1 67.75 410 GLU A N 1
ATOM 3207 C CA . GLU A 1 410 ? -1.332 -61.188 -26.375 1 67.75 410 GLU A CA 1
ATOM 3208 C C . GLU A 1 410 ? -0.932 -62.031 -27.594 1 67.75 410 GLU A C 1
ATOM 3210 O O . GLU A 1 410 ? -1.766 -62.719 -28.172 1 67.75 410 GLU A O 1
ATOM 3215 N N . LYS A 1 411 ? 0.276 -61.969 -27.984 1 66.88 411 LYS A N 1
ATOM 3216 C CA . LYS A 1 411 ? 0.763 -62.719 -29.141 1 66.88 411 LYS A CA 1
ATOM 3217 C C . LYS A 1 411 ? 1.318 -64.062 -28.75 1 66.88 411 LYS A C 1
ATOM 3219 O O . LYS A 1 411 ? 1.891 -64.75 -29.578 1 66.88 411 LYS A O 1
ATOM 3224 N N . GLY A 1 412 ? 1.153 -64.312 -27.484 1 66.88 412 GLY A N 1
ATOM 3225 C CA . GLY A 1 412 ? 1.569 -65.625 -26.984 1 66.88 412 GLY A CA 1
ATOM 3226 C C . GLY A 1 412 ? 3.076 -65.812 -26.891 1 66.88 412 GLY A C 1
ATOM 3227 O O . GLY A 1 412 ? 3.604 -66.875 -27.031 1 66.88 412 GLY A O 1
ATOM 3228 N N . LYS A 1 413 ? 3.77 -64.75 -26.891 1 71 413 LYS A N 1
ATOM 3229 C CA . LYS A 1 413 ? 5.227 -64.75 -26.859 1 71 413 LYS A CA 1
ATOM 3230 C C . LYS A 1 413 ? 5.754 -64.375 -25.484 1 71 413 LYS A C 1
ATOM 3232 O O . LYS A 1 413 ? 5.066 -63.688 -24.719 1 71 413 LYS A O 1
ATOM 3237 N N . ASP A 1 414 ? 6.801 -64.938 -25.031 1 71.25 414 ASP A N 1
ATOM 3238 C CA . ASP A 1 414 ? 7.512 -64.562 -23.812 1 71.25 414 ASP A CA 1
ATOM 3239 C C . ASP A 1 414 ? 8.109 -63.188 -23.953 1 71.25 414 ASP A C 1
ATOM 3241 O O . ASP A 1 414 ? 8.883 -62.906 -24.875 1 71.25 414 ASP A O 1
ATOM 3245 N N . PRO A 1 415 ? 7.691 -62.219 -23.078 1 70.31 415 PRO A N 1
ATOM 3246 C CA . PRO A 1 415 ? 8.188 -60.844 -23.156 1 70.31 415 PRO A CA 1
ATOM 3247 C C . PRO A 1 415 ? 9.711 -60.781 -23.141 1 70.31 415 PRO A C 1
ATOM 3249 O O . PRO A 1 415 ? 10.297 -59.906 -23.781 1 70.31 415 PRO A O 1
ATOM 3252 N N . GLU A 1 416 ? 10.344 -61.688 -22.391 1 70.12 416 GLU A N 1
ATOM 3253 C CA . GLU A 1 416 ? 11.797 -61.656 -22.266 1 70.12 416 GLU A CA 1
ATOM 3254 C C . GLU A 1 416 ? 12.477 -62.094 -23.562 1 70.12 416 GLU A C 1
ATOM 3256 O O . GLU A 1 416 ? 13.664 -61.844 -23.766 1 70.12 416 GLU A O 1
ATOM 3261 N N . LYS A 1 417 ? 11.766 -62.75 -24.391 1 76.06 417 LYS A N 1
ATOM 3262 C CA . LYS A 1 417 ? 12.328 -63.25 -25.656 1 76.06 417 LYS A CA 1
ATOM 3263 C C . LYS A 1 417 ? 11.898 -62.344 -26.812 1 76.06 417 LYS A C 1
ATOM 3265 O O . LYS A 1 417 ? 12.094 -62.688 -27.984 1 76.06 417 LYS A O 1
ATOM 3270 N N . LEU A 1 418 ? 11.242 -61.344 -26.5 1 74.12 418 LEU A N 1
ATOM 3271 C CA . LEU A 1 418 ? 10.773 -60.406 -27.516 1 74.12 418 LEU A CA 1
ATOM 3272 C C . LEU A 1 418 ? 11.945 -59.719 -28.219 1 74.12 418 LEU A C 1
ATOM 3274 O O . LEU A 1 418 ? 12.922 -59.344 -27.578 1 74.12 418 LEU A O 1
ATOM 3278 N N . GLN A 1 419 ? 12.07 -59.812 -29.531 1 78.75 419 GLN A N 1
ATOM 3279 C CA . GLN A 1 419 ? 13.031 -59.125 -30.375 1 78.75 419 GLN A CA 1
ATOM 3280 C C . GLN A 1 419 ? 12.359 -58 -31.156 1 78.75 419 GLN A C 1
ATOM 3282 O O . GLN A 1 419 ? 11.438 -58.25 -31.938 1 78.75 419 GLN A O 1
ATOM 3287 N N . ILE A 1 420 ? 12.719 -56.781 -30.828 1 81.12 420 ILE A N 1
ATOM 3288 C CA . ILE A 1 420 ? 12.109 -55.625 -31.453 1 81.12 420 ILE A CA 1
ATOM 3289 C C . ILE A 1 420 ? 12.977 -55.156 -32.625 1 81.12 420 ILE A C 1
ATOM 3291 O O . ILE A 1 420 ? 14.141 -54.781 -32.438 1 81.12 420 ILE A O 1
ATOM 3295 N N . SER A 1 421 ? 12.398 -55.281 -33.781 1 83.81 421 SER A N 1
ATOM 3296 C CA . SER A 1 421 ? 13.094 -54.781 -34.938 1 83.81 421 SER A CA 1
ATOM 3297 C C . SER A 1 421 ? 13.078 -53.281 -35 1 83.81 421 SER A C 1
ATOM 3299 O O . SER A 1 421 ? 12.391 -52.625 -34.219 1 83.81 421 SER A O 1
ATOM 3301 N N . TYR A 1 422 ? 13.852 -52.781 -35.844 1 85.88 422 TYR A N 1
ATOM 3302 C CA . TYR A 1 422 ? 13.906 -51.312 -36 1 85.88 422 TYR A CA 1
ATOM 3303 C C . TYR A 1 422 ? 12.547 -50.75 -36.406 1 85.88 422 TYR A C 1
ATOM 3305 O O . TYR A 1 422 ? 12.148 -49.688 -35.969 1 85.88 422 TYR A O 1
ATOM 3313 N N . SER A 1 423 ? 11.891 -51.5 -37.281 1 83 423 SER A N 1
ATOM 3314 C CA . SER A 1 423 ? 10.547 -51.062 -37.688 1 83 423 SER A CA 1
ATOM 3315 C C . SER A 1 423 ? 9.594 -51.031 -36.5 1 83 423 SER A C 1
ATOM 3317 O O . SER A 1 423 ? 8.805 -50.094 -36.375 1 83 423 SER A O 1
ATOM 3319 N N . ASP A 1 424 ? 9.711 -52.031 -35.656 1 80.75 424 ASP A N 1
ATOM 3320 C CA . ASP A 1 424 ? 8.891 -52.062 -34.469 1 80.75 424 ASP A CA 1
ATOM 3321 C C . ASP A 1 424 ? 9.266 -50.938 -33.5 1 80.75 424 ASP A C 1
ATOM 3323 O O . ASP A 1 424 ? 8.391 -50.312 -32.875 1 80.75 424 ASP A O 1
ATOM 3327 N N . TRP A 1 425 ? 10.508 -50.719 -33.469 1 80.62 425 TRP A N 1
ATOM 3328 C CA . TRP A 1 425 ? 11.016 -49.656 -32.625 1 80.62 425 TRP A CA 1
ATOM 3329 C C . TRP A 1 425 ? 10.438 -48.312 -33.062 1 80.62 425 TRP A C 1
ATOM 3331 O O . TRP A 1 425 ? 10.039 -47.5 -32.219 1 80.62 425 TRP A O 1
ATOM 3341 N N . ARG A 1 426 ? 10.359 -48.125 -34.219 1 84.31 426 ARG A N 1
ATOM 3342 C CA . ARG A 1 426 ? 9.781 -46.875 -34.719 1 84.31 426 ARG A CA 1
ATOM 3343 C C . ARG A 1 426 ? 8.32 -46.75 -34.281 1 84.31 426 ARG A C 1
ATOM 3345 O O . ARG A 1 426 ? 7.863 -45.656 -33.969 1 84.31 426 ARG A O 1
ATOM 3352 N N . GLY A 1 427 ? 7.59 -47.781 -34.375 1 79.25 427 GLY A N 1
ATOM 3353 C CA . GLY A 1 427 ? 6.211 -47.781 -33.906 1 79.25 427 GLY A CA 1
ATOM 3354 C C . GLY A 1 427 ? 6.078 -47.5 -32.438 1 79.25 427 GLY A C 1
ATOM 3355 O O . GLY A 1 427 ? 5.227 -46.719 -32.031 1 79.25 427 GLY A O 1
ATOM 3356 N N . ILE A 1 428 ? 6.883 -48.125 -31.719 1 76 428 ILE A N 1
ATOM 3357 C CA . ILE A 1 428 ? 6.891 -47.938 -30.281 1 76 428 ILE A CA 1
ATOM 3358 C C . ILE A 1 428 ? 7.254 -46.469 -29.969 1 76 428 ILE A C 1
ATOM 3360 O O . ILE A 1 428 ? 6.609 -45.844 -29.125 1 76 428 ILE A O 1
ATOM 3364 N N . ALA A 1 429 ? 8.234 -46.062 -30.609 1 78.81 429 ALA A N 1
ATOM 3365 C CA . ALA A 1 429 ? 8.68 -44.688 -30.391 1 78.81 429 ALA A CA 1
ATOM 3366 C C . ALA A 1 429 ? 7.551 -43.719 -30.688 1 78.81 429 ALA A C 1
ATOM 3368 O O . ALA A 1 429 ? 7.383 -42.719 -29.969 1 78.81 429 ALA A O 1
ATOM 3369 N N . LYS A 1 430 ? 6.824 -43.938 -31.656 1 79.81 430 LYS A N 1
ATOM 3370 C CA . LYS A 1 430 ? 5.695 -43.062 -32 1 79.81 430 LYS A CA 1
ATOM 3371 C C . LYS A 1 430 ? 4.645 -43.062 -30.891 1 79.81 430 LYS A C 1
ATOM 3373 O O . LYS A 1 430 ? 4.109 -42 -30.547 1 79.81 430 LYS A O 1
ATOM 3378 N N . ARG A 1 431 ? 4.395 -44.125 -30.391 1 74.94 431 ARG A N 1
ATOM 3379 C CA . ARG A 1 431 ? 3.422 -44.25 -29.312 1 74.94 431 ARG A CA 1
ATOM 3380 C C . ARG A 1 431 ? 3.916 -43.562 -28.047 1 74.94 431 ARG A C 1
ATOM 3382 O O . ARG A 1 431 ? 3.135 -42.938 -27.328 1 74.94 431 ARG A O 1
ATOM 3389 N N . VAL A 1 432 ? 5.133 -43.75 -27.859 1 72.44 432 VAL A N 1
ATOM 3390 C CA . VAL A 1 432 ? 5.75 -43.125 -26.703 1 72.44 432 VAL A CA 1
ATOM 3391 C C . VAL A 1 432 ? 5.68 -41.625 -26.828 1 72.44 432 VAL A C 1
ATOM 3393 O O . VAL A 1 432 ? 5.352 -40.906 -25.859 1 72.44 432 VAL A O 1
ATOM 3396 N N . LYS A 1 433 ? 5.938 -41.156 -27.906 1 74.44 433 LYS A N 1
ATOM 3397 C CA . LYS A 1 433 ? 5.898 -39.719 -28.141 1 74.44 433 LYS A CA 1
ATOM 3398 C C . LYS A 1 433 ? 4.48 -39.156 -27.969 1 74.44 433 LYS A C 1
ATOM 3400 O O . LYS A 1 433 ? 4.301 -38.062 -27.484 1 74.44 433 LYS A O 1
ATOM 3405 N N . GLN A 1 434 ? 3.605 -39.906 -28.328 1 74.31 434 GLN A N 1
ATOM 3406 C CA . GLN A 1 434 ? 2.209 -39.5 -28.219 1 74.31 434 GLN A CA 1
ATOM 3407 C C . GLN A 1 434 ? 1.754 -39.469 -26.766 1 74.31 434 GLN A C 1
ATOM 3409 O O . GLN A 1 434 ? 1.063 -38.531 -26.344 1 74.31 434 GLN A O 1
ATOM 3414 N N . ARG A 1 435 ? 2.193 -40.438 -26.078 1 72 435 ARG A N 1
ATOM 3415 C CA . ARG A 1 435 ? 1.758 -40.562 -24.703 1 72 435 ARG A CA 1
ATOM 3416 C C . ARG A 1 435 ? 2.605 -39.688 -23.766 1 72 435 ARG A C 1
ATOM 3418 O O . ARG A 1 435 ? 2.115 -39.219 -22.75 1 72 435 ARG A O 1
ATOM 3425 N N . PHE A 1 436 ? 3.895 -39.625 -24.156 1 73.31 436 PHE A N 1
ATOM 3426 C CA . PHE A 1 436 ? 4.848 -38.844 -23.359 1 73.31 436 PHE A CA 1
ATOM 3427 C C . PHE A 1 436 ? 5.566 -37.812 -24.234 1 73.31 436 PHE A C 1
ATOM 3429 O O . PHE A 1 436 ? 6.77 -37.938 -24.469 1 73.31 436 PHE A O 1
ATOM 3436 N N . PRO A 1 437 ? 4.91 -36.75 -24.453 1 72.06 437 PRO A N 1
ATOM 3437 C CA . PRO A 1 437 ? 5.48 -35.781 -25.359 1 72.06 437 PRO A CA 1
ATOM 3438 C C . PRO A 1 437 ? 6.801 -35.188 -24.859 1 72.06 437 PRO A C 1
ATOM 3440 O O . PRO A 1 437 ? 7.625 -34.75 -25.656 1 72.06 437 PRO A O 1
ATOM 3443 N N . GLN A 1 438 ? 7.016 -35.188 -23.656 1 71.44 438 GLN A N 1
ATOM 3444 C CA . GLN A 1 438 ? 8.242 -34.656 -23.094 1 71.44 438 GLN A CA 1
ATOM 3445 C C . GLN A 1 438 ? 9.461 -35.469 -23.531 1 71.44 438 GLN A C 1
ATOM 3447 O O . GLN A 1 438 ? 10.594 -34.969 -23.469 1 71.44 438 GLN A O 1
ATOM 3452 N N . ALA A 1 439 ? 9.219 -36.688 -23.953 1 64.88 439 ALA A N 1
ATOM 3453 C CA . ALA A 1 439 ? 10.297 -37.594 -24.359 1 64.88 439 ALA A CA 1
ATOM 3454 C C . ALA A 1 439 ? 10.656 -37.375 -25.828 1 64.88 439 ALA A C 1
ATOM 3456 O O . ALA A 1 439 ? 11.633 -37.938 -26.328 1 64.88 439 ALA A O 1
ATOM 3457 N N . ALA A 1 440 ? 9.93 -36.531 -26.422 1 67.88 440 ALA A N 1
ATOM 3458 C CA . ALA A 1 440 ? 10.062 -36.406 -27.875 1 67.88 440 ALA A CA 1
ATOM 3459 C C . ALA A 1 440 ? 11.492 -36 -28.266 1 67.88 440 ALA A C 1
ATOM 3461 O O . ALA A 1 440 ? 12.055 -36.562 -29.203 1 67.88 440 ALA A O 1
ATOM 3462 N N . ASN A 1 441 ? 12.07 -35.156 -27.469 1 69.69 441 ASN A N 1
ATOM 3463 C CA . ASN A 1 441 ? 13.398 -34.656 -27.797 1 69.69 441 ASN A CA 1
ATOM 3464 C C . ASN A 1 441 ? 14.453 -35.75 -27.625 1 69.69 441 ASN A C 1
ATOM 3466 O O . ASN A 1 441 ? 15.477 -35.75 -28.328 1 69.69 441 ASN A O 1
ATOM 3470 N N . HIS A 1 442 ? 14.195 -36.688 -26.797 1 68.25 442 HIS A N 1
ATOM 3471 C CA . HIS A 1 442 ? 15.156 -37.75 -26.531 1 68.25 442 HIS A CA 1
ATOM 3472 C C . HIS A 1 442 ? 14.977 -38.906 -27.516 1 68.25 442 HIS A C 1
ATOM 3474 O O . HIS A 1 442 ? 15.797 -39.812 -27.562 1 68.25 442 HIS A O 1
ATOM 3480 N N . LEU A 1 443 ? 13.883 -38.781 -28.312 1 65.38 443 LEU A N 1
ATOM 3481 C CA . LEU A 1 443 ? 13.578 -39.812 -29.281 1 65.38 443 LEU A CA 1
ATOM 3482 C C . LEU A 1 443 ? 13.766 -39.312 -30.703 1 65.38 443 LEU A C 1
ATOM 3484 O O . LEU A 1 443 ? 13.164 -39.812 -31.641 1 65.38 443 LEU A O 1
ATOM 3488 N N . ARG A 1 444 ? 14.469 -38.219 -30.812 1 68.75 444 ARG A N 1
ATOM 3489 C CA . ARG A 1 444 ? 14.688 -37.656 -32.125 1 68.75 444 ARG A CA 1
ATOM 3490 C C . ARG A 1 444 ? 15.562 -38.531 -33 1 68.75 444 ARG A C 1
ATOM 3492 O O . ARG A 1 444 ? 15.281 -38.75 -34.188 1 68.75 444 ARG A O 1
ATOM 3499 N N . ARG A 1 445 ? 16.719 -39.125 -32.531 1 76 445 ARG A N 1
ATOM 3500 C CA . ARG A 1 445 ? 17.625 -39.969 -33.312 1 76 445 ARG A CA 1
ATOM 3501 C C . ARG A 1 445 ? 17.406 -41.469 -33 1 76 445 ARG A C 1
ATOM 3503 O O . ARG A 1 445 ? 18.281 -42.125 -32.406 1 76 445 ARG A O 1
ATOM 3510 N N . LEU A 1 446 ? 16.312 -41.969 -33.469 1 75.88 446 LEU A N 1
ATOM 3511 C CA . LEU A 1 446 ? 15.883 -43.344 -33.156 1 75.88 446 LEU A CA 1
ATOM 3512 C C . LEU A 1 446 ? 16.906 -44.344 -33.656 1 75.88 446 LEU A C 1
ATOM 3514 O O . LEU A 1 446 ? 17.141 -45.375 -33 1 75.88 446 LEU A O 1
ATOM 3518 N N . ASP A 1 447 ? 17.5 -43.969 -34.812 1 77.5 447 ASP A N 1
ATOM 3519 C CA . ASP A 1 447 ? 18.484 -44.875 -35.406 1 77.5 447 ASP A CA 1
ATOM 3520 C C . ASP A 1 447 ? 19.719 -44.969 -34.531 1 77.5 447 ASP A C 1
ATOM 3522 O O . ASP A 1 447 ? 20.188 -46.094 -34.25 1 77.5 447 ASP A O 1
ATOM 3526 N N . LYS A 1 448 ? 20.141 -43.844 -34.094 1 79.31 448 LYS A N 1
ATOM 3527 C CA . LYS A 1 448 ? 21.328 -43.844 -33.25 1 79.31 448 LYS A CA 1
ATOM 3528 C C . LYS A 1 448 ? 21.062 -44.531 -31.922 1 79.31 448 LYS A C 1
ATOM 3530 O O . LYS A 1 448 ? 21.922 -45.25 -31.406 1 79.31 448 LYS A O 1
ATOM 3535 N N . LEU A 1 449 ? 19.938 -44.281 -31.422 1 80.94 449 LEU A N 1
ATOM 3536 C CA . LEU A 1 449 ? 19.578 -44.906 -30.156 1 80.94 449 LEU A CA 1
ATOM 3537 C C . LEU A 1 449 ? 19.453 -46.406 -30.297 1 80.94 449 LEU A C 1
ATOM 3539 O O . LEU A 1 449 ? 19.922 -47.156 -29.438 1 80.94 449 LEU A O 1
ATOM 3543 N N . PHE A 1 450 ? 18.891 -46.812 -31.375 1 80.69 450 PHE A N 1
ATOM 3544 C CA . PHE A 1 450 ? 18.734 -48.25 -31.656 1 80.69 450 PHE A CA 1
ATOM 3545 C C . PHE A 1 450 ? 20.094 -48.938 -31.797 1 80.69 450 PHE A C 1
ATOM 3547 O O . PHE A 1 450 ? 20.328 -50 -31.219 1 80.69 450 PHE A O 1
ATOM 3554 N N . GLU A 1 451 ? 20.891 -48.25 -32.562 1 80.94 451 GLU A N 1
ATOM 3555 C CA . GLU A 1 451 ? 22.219 -48.812 -32.812 1 80.94 451 GLU A CA 1
ATOM 3556 C C . GLU A 1 451 ? 23.031 -48.844 -31.5 1 80.94 451 GLU A C 1
ATOM 3558 O O . GLU A 1 451 ? 23.766 -49.812 -31.266 1 80.94 451 GLU A O 1
ATOM 3563 N N . GLN A 1 452 ? 22.891 -47.844 -30.703 1 83.88 452 GLN A N 1
ATOM 3564 C CA . GLN A 1 452 ? 23.656 -47.719 -29.469 1 83.88 452 GLN A CA 1
ATOM 3565 C C . GLN A 1 452 ? 23.266 -48.812 -28.469 1 83.88 452 GLN A C 1
ATOM 3567 O O . GLN A 1 452 ? 24.109 -49.281 -27.719 1 83.88 452 GLN A O 1
ATOM 3572 N N . TYR A 1 453 ? 22.078 -49.219 -28.516 1 82.75 453 TYR A N 1
ATOM 3573 C CA . TYR A 1 453 ? 21.625 -50.125 -27.484 1 82.75 453 TYR A CA 1
ATOM 3574 C C . TYR A 1 453 ? 21.5 -51.531 -28.031 1 82.75 453 TYR A C 1
ATOM 3576 O O . TYR A 1 453 ? 21.188 -52.469 -27.297 1 82.75 453 TYR A O 1
ATOM 3584 N N . ASP A 1 454 ? 21.625 -51.594 -29.391 1 81.38 454 ASP A N 1
ATOM 3585 C CA . ASP A 1 454 ? 21.812 -52.938 -29.984 1 81.38 454 ASP A CA 1
ATOM 3586 C C . ASP A 1 454 ? 23.234 -53.438 -29.766 1 81.38 454 ASP A C 1
ATOM 3588 O O . ASP A 1 454 ? 24 -53.562 -30.719 1 81.38 454 ASP A O 1
ATOM 3592 N N . LYS A 1 455 ? 23.469 -53.75 -28.578 1 81.25 455 LYS A N 1
ATOM 3593 C CA . LYS A 1 455 ? 24.828 -54.062 -28.156 1 81.25 455 LYS A CA 1
ATOM 3594 C C . LYS A 1 455 ? 25.359 -55.312 -28.875 1 81.25 455 LYS A C 1
ATOM 3596 O O . LYS A 1 455 ? 26.562 -55.406 -29.141 1 81.25 455 LYS A O 1
ATOM 3601 N N . ASP A 1 456 ? 24.484 -56.344 -29.266 1 80.38 456 ASP A N 1
ATOM 3602 C CA . ASP A 1 456 ? 24.938 -57.594 -29.875 1 80.38 456 ASP A CA 1
ATOM 3603 C C . ASP A 1 456 ? 24.875 -57.5 -31.406 1 80.38 456 ASP A C 1
ATOM 3605 O O . ASP A 1 456 ? 25.109 -58.5 -32.094 1 80.38 456 ASP A O 1
ATOM 3609 N N . ASN A 1 457 ? 24.516 -56.344 -31.984 1 83.31 457 ASN A N 1
ATOM 3610 C CA . ASN A 1 457 ? 24.453 -56.062 -33.406 1 83.31 457 ASN A CA 1
ATOM 3611 C C . ASN A 1 457 ? 23.562 -57.062 -34.125 1 83.31 457 ASN A C 1
ATOM 3613 O O . ASN A 1 457 ? 23.922 -57.531 -35.219 1 83.31 457 ASN A O 1
ATOM 3617 N N . SER A 1 458 ? 22.516 -57.5 -33.469 1 82.25 458 SER A N 1
ATOM 3618 C CA . SER A 1 458 ? 21.594 -58.5 -34.031 1 82.25 458 SER A CA 1
ATOM 3619 C C . SER A 1 458 ? 20.609 -57.844 -35 1 82.25 458 SER A C 1
ATOM 3621 O O . SER A 1 458 ? 19.906 -58.531 -35.75 1 82.25 458 SER A O 1
ATOM 3623 N N . GLY A 1 459 ? 20.547 -56.562 -35 1 83.19 459 GLY A N 1
ATOM 3624 C CA . GLY A 1 459 ? 19.547 -55.844 -35.812 1 83.19 459 GLY A CA 1
ATOM 3625 C C . GLY A 1 459 ? 18.203 -55.719 -35.094 1 83.19 459 GLY A C 1
ATOM 3626 O O . GLY A 1 459 ? 17.25 -55.188 -35.688 1 83.19 459 GLY A O 1
ATOM 3627 N N . THR A 1 460 ? 18.188 -56.312 -33.969 1 87.31 460 THR A N 1
ATOM 3628 C CA . THR A 1 460 ? 16.984 -56.219 -33.125 1 87.31 460 THR A CA 1
ATOM 3629 C C . THR A 1 460 ? 17.344 -55.844 -31.703 1 87.31 460 THR A C 1
ATOM 3631 O O . THR A 1 460 ? 18.484 -56 -31.281 1 87.31 460 THR A O 1
ATOM 3634 N N . LEU A 1 461 ? 16.422 -55.219 -30.922 1 85.81 461 LEU A N 1
ATOM 3635 C CA . LEU A 1 461 ? 16.578 -54.969 -29.5 1 85.81 461 LEU A CA 1
ATOM 3636 C C . LEU A 1 461 ? 15.852 -56 -28.672 1 85.81 461 LEU A C 1
ATOM 3638 O O . LEU A 1 461 ? 14.664 -56.281 -28.891 1 85.81 461 LEU A O 1
ATOM 3642 N N . ASP A 1 462 ? 16.641 -56.688 -27.922 1 81.38 462 ASP A N 1
ATOM 3643 C CA . ASP A 1 462 ? 15.969 -57.594 -27 1 81.38 462 ASP A CA 1
ATOM 3644 C C . ASP A 1 462 ? 15.375 -56.812 -25.812 1 81.38 462 ASP A C 1
ATOM 3646 O O . ASP A 1 462 ? 15.492 -55.594 -25.75 1 81.38 462 ASP A O 1
ATOM 3650 N N . PHE A 1 463 ? 14.57 -57.5 -24.984 1 78.25 463 PHE A N 1
ATOM 3651 C CA . PHE A 1 463 ? 13.844 -56.875 -23.891 1 78.25 463 PHE A CA 1
ATOM 3652 C C . PHE A 1 463 ? 14.797 -56.156 -22.953 1 78.25 463 PHE A C 1
ATOM 3654 O O . PHE A 1 463 ? 14.5 -55.031 -22.5 1 78.25 463 PHE A O 1
ATOM 3661 N N . GLY A 1 464 ? 15.852 -56.719 -22.656 1 78.25 464 GLY A N 1
ATOM 3662 C CA . GLY A 1 464 ? 16.844 -56.094 -21.797 1 78.25 464 GLY A CA 1
ATOM 3663 C C . GLY A 1 464 ? 17.406 -54.812 -22.375 1 78.25 464 GLY A C 1
ATOM 3664 O O . GLY A 1 464 ? 17.516 -53.812 -21.688 1 78.25 464 GLY A O 1
ATOM 3665 N N . GLU A 1 465 ? 17.734 -54.844 -23.609 1 82.5 465 GLU A N 1
ATOM 3666 C CA . GLU A 1 465 ? 18.281 -53.688 -24.312 1 82.5 465 GLU A CA 1
ATOM 3667 C C . GLU A 1 465 ? 17.266 -52.562 -24.391 1 82.5 465 GLU A C 1
ATOM 3669 O O . GLU A 1 465 ? 17.594 -51.406 -24.203 1 82.5 465 GLU A O 1
ATOM 3674 N N . LEU A 1 466 ? 16.125 -52.969 -24.656 1 79.56 466 LEU A N 1
ATOM 3675 C CA . LEU A 1 466 ? 15.062 -51.969 -24.75 1 79.56 466 LEU A CA 1
ATOM 3676 C C . LEU A 1 466 ? 14.812 -51.344 -23.391 1 79.56 466 LEU A C 1
ATOM 3678 O O . LEU A 1 466 ? 14.625 -50.125 -23.297 1 79.56 466 LEU A O 1
ATOM 3682 N N . ARG A 1 467 ? 14.719 -52.125 -22.391 1 77.62 467 ARG A N 1
ATOM 3683 C CA . ARG A 1 467 ? 14.516 -51.594 -21.047 1 77.62 467 ARG A CA 1
ATOM 3684 C C . ARG A 1 467 ? 15.602 -50.594 -20.672 1 77.62 467 ARG A C 1
ATOM 3686 O O . ARG A 1 467 ? 15.312 -49.562 -20.078 1 77.62 467 ARG A O 1
ATOM 3693 N N . GLU A 1 468 ? 16.734 -50.875 -20.984 1 81.06 468 GLU A N 1
ATOM 3694 C CA . GLU A 1 468 ? 17.844 -49.969 -20.703 1 81.06 468 GLU A CA 1
ATOM 3695 C C . GLU A 1 468 ? 17.703 -48.656 -21.469 1 81.06 468 GLU A C 1
ATOM 3697 O O . GLU A 1 468 ? 17.984 -47.562 -20.922 1 81.06 468 GLU A O 1
ATOM 3702 N N . LEU A 1 469 ? 17.391 -48.812 -22.609 1 78 469 LEU A N 1
ATOM 3703 C CA . LEU A 1 469 ? 17.188 -47.656 -23.438 1 78 469 LEU A CA 1
ATOM 3704 C C . LEU A 1 469 ? 16.094 -46.75 -22.859 1 78 469 LEU A C 1
ATOM 3706 O O . LEU A 1 469 ? 16.297 -45.531 -22.719 1 78 469 LEU A O 1
ATOM 3710 N N . LEU A 1 470 ? 15.008 -47.281 -22.484 1 75.31 470 LEU A N 1
ATOM 3711 C CA . LEU A 1 470 ? 13.875 -46.531 -21.969 1 75.31 470 LEU A CA 1
ATOM 3712 C C . LEU A 1 470 ? 14.195 -45.938 -20.594 1 75.31 470 LEU A C 1
ATOM 3714 O O . LEU A 1 470 ? 13.766 -44.844 -20.281 1 75.31 470 LEU A O 1
ATOM 3718 N N . PHE A 1 471 ? 14.898 -46.625 -19.891 1 73.69 471 PHE A N 1
ATOM 3719 C CA . PHE A 1 471 ? 15.336 -46.125 -18.594 1 73.69 471 PHE A CA 1
ATOM 3720 C C . PHE A 1 471 ? 16.219 -44.906 -18.75 1 73.69 471 PHE A C 1
ATOM 3722 O O . PHE A 1 471 ? 16.156 -43.969 -17.938 1 73.69 471 PHE A O 1
ATOM 3729 N N . GLN A 1 472 ? 17 -44.938 -19.703 1 70.56 472 GLN A N 1
ATOM 3730 C CA . GLN A 1 472 ? 17.859 -43.781 -19.969 1 70.56 472 GLN A CA 1
ATOM 3731 C C . GLN A 1 472 ? 17.047 -42.562 -20.359 1 70.56 472 GLN A C 1
ATOM 3733 O O . GLN A 1 472 ? 17.375 -41.438 -19.969 1 70.56 472 GLN A O 1
ATOM 3738 N N . ILE A 1 473 ? 16.078 -42.875 -21.109 1 68.56 473 ILE A N 1
ATOM 3739 C CA . ILE A 1 473 ? 15.203 -41.781 -21.5 1 68.56 473 ILE A CA 1
ATOM 3740 C C . ILE A 1 473 ? 14.523 -41.188 -20.266 1 68.56 473 ILE A C 1
ATOM 3742 O O . ILE A 1 473 ? 14.461 -39.969 -20.109 1 68.56 473 ILE A O 1
ATOM 3746 N N . ASP A 1 474 ? 14.016 -42.031 -19.406 1 69.25 474 ASP A N 1
ATOM 3747 C CA . ASP A 1 474 ? 13.344 -41.594 -18.188 1 69.25 474 ASP A CA 1
ATOM 3748 C C . ASP A 1 474 ? 14.273 -40.781 -17.297 1 69.25 474 ASP A C 1
ATOM 3750 O O . ASP A 1 474 ? 13.859 -39.781 -16.719 1 69.25 474 ASP A O 1
ATOM 3754 N N . SER A 1 475 ? 15.43 -41.281 -17.266 1 63.62 475 SER A N 1
ATOM 3755 C CA . SER A 1 475 ? 16.406 -40.625 -16.375 1 63.62 475 SER A CA 1
ATOM 3756 C C . SER A 1 475 ? 16.734 -39.219 -16.859 1 63.62 475 SER A C 1
ATOM 3758 O O . SER A 1 475 ? 17.109 -38.375 -16.062 1 63.62 475 SER A O 1
ATOM 3760 N N . LYS A 1 476 ? 16.578 -39.125 -18.125 1 59.19 476 LYS A N 1
ATOM 3761 C CA . LYS A 1 476 ? 16.922 -37.844 -18.703 1 59.19 476 LYS A CA 1
ATOM 3762 C C . LYS A 1 476 ? 15.734 -36.875 -18.672 1 59.19 476 LYS A C 1
ATOM 3764 O O . LYS A 1 476 ? 15.875 -35.688 -18.938 1 59.19 476 LYS A O 1
ATOM 3769 N N . LEU A 1 477 ? 14.664 -37.562 -18.578 1 60 477 LEU A N 1
ATOM 3770 C CA . LEU A 1 477 ? 13.477 -36.719 -18.516 1 60 477 LEU A CA 1
ATOM 3771 C C . LEU A 1 477 ? 13.398 -36 -17.172 1 60 477 LEU A C 1
ATOM 3773 O O . LEU A 1 477 ? 13.383 -36.625 -16.125 1 60 477 LEU A O 1
ATOM 3777 N N . THR A 1 478 ? 13.945 -34.781 -17.25 1 56 478 THR A N 1
ATOM 3778 C CA . THR A 1 478 ? 13.969 -33.938 -16.062 1 56 478 THR A CA 1
ATOM 3779 C C . THR A 1 478 ? 12.578 -33.406 -15.742 1 56 478 THR A C 1
ATOM 3781 O O . THR A 1 478 ? 11.742 -33.281 -16.641 1 56 478 THR A O 1
ATOM 3784 N N . SER A 1 479 ? 12.305 -33.375 -14.414 1 66.44 479 SER A N 1
ATOM 3785 C CA . SER A 1 479 ? 11.117 -32.688 -13.914 1 66.44 479 SER A CA 1
ATOM 3786 C C . SER A 1 479 ? 10.984 -31.281 -14.508 1 66.44 479 SER A C 1
ATOM 3788 O O . SER A 1 479 ? 11.984 -30.625 -14.789 1 66.44 479 SER A O 1
ATOM 3790 N N . LEU A 1 480 ? 9.805 -31.016 -15.055 1 76.06 480 LEU A N 1
ATOM 3791 C CA . LEU A 1 480 ? 9.531 -29.703 -15.625 1 76.06 480 LEU A CA 1
ATOM 3792 C C . LEU A 1 480 ? 9.883 -28.594 -14.633 1 76.06 480 LEU A C 1
ATOM 3794 O O . LEU A 1 480 ? 9.703 -28.766 -13.43 1 76.06 480 LEU A O 1
ATOM 3798 N N . PRO A 1 481 ? 10.461 -27.578 -15.172 1 77.81 481 PRO A N 1
ATOM 3799 C CA . PRO A 1 481 ? 10.852 -26.469 -14.289 1 77.81 481 PRO A CA 1
ATOM 3800 C C . PRO A 1 481 ? 9.648 -25.828 -13.586 1 77.81 481 PRO A C 1
ATOM 3802 O O . PRO A 1 481 ? 8.562 -25.766 -14.156 1 77.81 481 PRO A O 1
ATOM 3805 N N . ALA A 1 482 ? 9.836 -25.391 -12.422 1 80.69 482 ALA A N 1
ATOM 3806 C CA . ALA A 1 482 ? 8.789 -24.719 -11.656 1 80.69 482 ALA A CA 1
ATOM 3807 C C . ALA A 1 482 ? 8.734 -23.234 -11.992 1 80.69 482 ALA A C 1
ATOM 3809 O O . ALA A 1 482 ? 9.258 -22.406 -11.242 1 80.69 482 ALA A O 1
ATOM 3810 N N . THR A 1 483 ? 8.117 -22.875 -13.07 1 85.75 483 THR A N 1
ATOM 3811 C CA . THR A 1 483 ? 8.07 -21.5 -13.57 1 85.75 483 THR A CA 1
ATOM 3812 C C . THR A 1 483 ? 6.633 -21.078 -13.852 1 85.75 483 THR A C 1
ATOM 3814 O O . THR A 1 483 ? 5.742 -21.938 -13.969 1 85.75 483 THR A O 1
ATOM 3817 N N . ALA A 1 484 ? 6.5 -19.797 -13.953 1 88.62 484 ALA A N 1
ATOM 3818 C CA . ALA A 1 484 ? 5.203 -19.234 -14.32 1 88.62 484 ALA A CA 1
ATOM 3819 C C . ALA A 1 484 ? 4.773 -19.703 -15.703 1 88.62 484 ALA A C 1
ATOM 3821 O O . ALA A 1 484 ? 3.59 -19.938 -15.945 1 88.62 484 ALA A O 1
ATOM 3822 N N . GLN A 1 485 ? 5.672 -19.844 -16.578 1 88.12 485 GLN A N 1
ATOM 3823 C CA . GLN A 1 485 ? 5.383 -20.266 -17.953 1 88.12 485 GLN A CA 1
ATOM 3824 C C . GLN A 1 485 ? 4.785 -21.672 -17.984 1 88.12 485 GLN A C 1
ATOM 3826 O O . GLN A 1 485 ? 3.814 -21.922 -18.703 1 88.12 485 GLN A O 1
ATOM 3831 N N . ARG A 1 486 ? 5.391 -22.531 -17.266 1 91.12 486 ARG A N 1
ATOM 3832 C CA . ARG A 1 486 ? 4.879 -23.891 -17.203 1 91.12 486 ARG A CA 1
ATOM 3833 C C . ARG A 1 486 ? 3.463 -23.922 -16.641 1 91.12 486 ARG A C 1
ATOM 3835 O O . ARG A 1 486 ? 2.572 -24.562 -17.203 1 91.12 486 ARG A O 1
ATOM 3842 N N . ALA A 1 487 ? 3.287 -23.25 -15.531 1 94.94 487 ALA A N 1
ATOM 3843 C CA . ALA A 1 487 ? 1.971 -23.203 -14.898 1 94.94 487 ALA A CA 1
ATOM 3844 C C . ALA A 1 487 ? 0.927 -22.641 -15.859 1 94.94 487 ALA A C 1
ATOM 3846 O O . ALA A 1 487 ? -0.177 -23.172 -15.977 1 94.94 487 ALA A O 1
ATOM 3847 N N . ASN A 1 488 ? 1.308 -21.578 -16.516 1 94.19 488 ASN A N 1
ATOM 3848 C CA . ASN A 1 488 ? 0.403 -20.953 -17.484 1 94.19 488 ASN A CA 1
ATOM 3849 C C . ASN A 1 488 ? 0.01 -21.922 -18.594 1 94.19 488 ASN A C 1
ATOM 3851 O O . ASN A 1 488 ? -1.167 -22.031 -18.953 1 94.19 488 ASN A O 1
ATOM 3855 N N . GLN A 1 489 ? 0.976 -22.625 -19.172 1 94.56 489 GLN A N 1
ATOM 3856 C CA . GLN A 1 489 ? 0.706 -23.578 -20.25 1 94.56 489 GLN A CA 1
ATOM 3857 C C . GLN A 1 489 ? -0.161 -24.734 -19.766 1 94.56 489 GLN A C 1
ATOM 3859 O O . GLN A 1 489 ? -1.039 -25.203 -20.484 1 94.56 489 GLN A O 1
ATOM 3864 N N . GLN A 1 490 ? 0.095 -25.172 -18.578 1 97.19 490 GLN A N 1
ATOM 3865 C CA . GLN A 1 490 ? -0.73 -26.234 -18.016 1 97.19 490 GLN A CA 1
ATOM 3866 C C . GLN A 1 490 ? -2.178 -25.781 -17.859 1 97.19 490 GLN A C 1
ATOM 3868 O O . GLN A 1 490 ? -3.107 -26.531 -18.141 1 97.19 490 GLN A O 1
ATOM 3873 N N . GLY A 1 491 ? -2.328 -24.562 -17.344 1 97.94 491 GLY A N 1
ATOM 3874 C CA . GLY A 1 491 ? -3.664 -24.016 -17.203 1 97.94 491 GLY A CA 1
ATOM 3875 C C . GLY A 1 491 ? -4.402 -23.891 -18.531 1 97.94 491 GLY A C 1
ATOM 3876 O O . GLY A 1 491 ? -5.574 -24.266 -18.625 1 97.94 491 GLY A O 1
ATOM 3877 N N . GLU A 1 492 ? -3.723 -23.391 -19.531 1 96.88 492 GLU A N 1
ATOM 3878 C CA . GLU A 1 492 ? -4.32 -23.281 -20.859 1 96.88 492 GLU A CA 1
ATOM 3879 C C . GLU A 1 492 ? -4.723 -24.656 -21.391 1 96.88 492 GLU A C 1
ATOM 3881 O O . GLU A 1 492 ? -5.812 -24.812 -21.953 1 96.88 492 GLU A O 1
ATOM 3886 N N . TYR A 1 493 ? -3.875 -25.562 -21.188 1 97.38 493 TYR A N 1
ATOM 3887 C CA . TYR A 1 493 ? -4.125 -26.938 -21.625 1 97.38 493 TYR A CA 1
ATOM 3888 C C . TYR A 1 493 ? -5.387 -27.5 -20.984 1 97.38 493 TYR A C 1
ATOM 3890 O O . TYR A 1 493 ? -6.27 -28.016 -21.672 1 97.38 493 TYR A O 1
ATOM 3898 N N . LEU A 1 494 ? -5.5 -27.406 -19.688 1 98.12 494 LEU A N 1
ATOM 3899 C CA . LEU A 1 494 ? -6.652 -27.953 -18.984 1 98.12 494 LEU A CA 1
ATOM 3900 C C . LEU A 1 494 ? -7.934 -27.25 -19.406 1 98.12 494 LEU A C 1
ATOM 3902 O O . LEU A 1 494 ? -8.984 -27.875 -19.516 1 98.12 494 LEU A O 1
ATOM 3906 N N . GLY A 1 495 ? -7.832 -25.906 -19.516 1 97.94 495 GLY A N 1
ATOM 3907 C CA . GLY A 1 495 ? -9 -25.172 -19.969 1 97.94 495 GLY A CA 1
ATOM 3908 C C . GLY A 1 495 ? -9.547 -25.672 -21.297 1 97.94 495 GLY A C 1
ATOM 3909 O O . GLY A 1 495 ? -10.75 -25.922 -21.422 1 97.94 495 GLY A O 1
ATOM 3910 N N . ARG A 1 496 ? -8.68 -25.844 -22.266 1 97.25 496 ARG A N 1
ATOM 3911 C CA . ARG A 1 496 ? -9.086 -26.328 -23.594 1 97.25 496 ARG A CA 1
ATOM 3912 C C . ARG A 1 496 ? -9.609 -27.766 -23.5 1 97.25 496 ARG A C 1
ATOM 3914 O O . ARG A 1 496 ? -10.609 -28.094 -24.125 1 97.25 496 ARG A O 1
ATOM 3921 N N . LYS A 1 497 ? -8.938 -28.547 -22.734 1 96.94 497 LYS A N 1
ATOM 3922 C CA . LYS A 1 497 ? -9.352 -29.938 -22.562 1 96.94 497 LYS A CA 1
ATOM 3923 C C . LYS A 1 497 ? -10.742 -30.016 -21.938 1 96.94 497 LYS A C 1
ATOM 3925 O O . LYS A 1 497 ? -11.594 -30.781 -22.391 1 96.94 497 LYS A O 1
ATOM 3930 N N . PHE A 1 498 ? -10.992 -29.281 -20.891 1 97.38 498 PHE A N 1
ATOM 3931 C CA . PHE A 1 498 ? -12.281 -29.312 -20.203 1 97.38 498 PHE A CA 1
ATOM 3932 C C . PHE A 1 498 ? -13.398 -28.859 -21.141 1 97.38 498 PHE A C 1
ATOM 3934 O O . PHE A 1 498 ? -14.508 -29.375 -21.094 1 97.38 498 PHE A O 1
ATOM 3941 N N . ASN A 1 499 ? -13.094 -27.859 -21.984 1 96.88 499 ASN A N 1
ATOM 3942 C CA . ASN A 1 499 ? -14.078 -27.438 -22.984 1 96.88 499 ASN A CA 1
ATOM 3943 C C . ASN A 1 499 ? -14.438 -28.594 -23.922 1 96.88 499 ASN A C 1
ATOM 3945 O O . ASN A 1 499 ? -15.609 -28.797 -24.25 1 96.88 499 ASN A O 1
ATOM 3949 N N . LYS A 1 500 ? -13.461 -29.344 -24.328 1 95.38 500 LYS A N 1
ATOM 3950 C CA . LYS A 1 500 ? -13.68 -30.484 -25.234 1 95.38 500 LYS A CA 1
ATOM 3951 C C . LYS A 1 500 ? -14.445 -31.594 -24.531 1 95.38 500 LYS A C 1
ATOM 3953 O O . LYS A 1 500 ? -15.297 -32.25 -25.141 1 95.38 500 LYS A O 1
ATOM 3958 N N . ILE A 1 501 ? -14.094 -31.812 -23.312 1 93.81 501 ILE A N 1
ATOM 3959 C CA . ILE A 1 501 ? -14.789 -32.844 -22.531 1 93.81 501 ILE A CA 1
ATOM 3960 C C . ILE A 1 501 ? -16.266 -32.469 -22.406 1 93.81 501 ILE A C 1
ATOM 3962 O O . ILE A 1 501 ? -17.141 -33.312 -22.562 1 93.81 501 ILE A O 1
ATOM 3966 N N . ALA A 1 502 ? -16.562 -31.234 -22.094 1 93.31 502 ALA A N 1
ATOM 3967 C CA . ALA A 1 502 ? -17.938 -30.766 -21.953 1 93.31 502 ALA A CA 1
ATOM 3968 C C . ALA A 1 502 ? -18.703 -30.922 -23.266 1 93.31 502 ALA A C 1
ATOM 3970 O O . ALA A 1 502 ? -19.891 -31.234 -23.25 1 93.31 502 ALA A O 1
ATOM 3971 N N . GLN A 1 503 ? -18.078 -30.75 -24.359 1 91.44 503 GLN A N 1
ATOM 3972 C CA . GLN A 1 503 ? -18.688 -30.891 -25.672 1 91.44 503 GLN A CA 1
ATOM 3973 C C . GLN A 1 503 ? -18.984 -32.344 -26 1 91.44 503 GLN A C 1
ATOM 3975 O O . GLN A 1 503 ? -19.969 -32.656 -26.672 1 91.44 503 GLN A O 1
ATOM 3980 N N . ALA A 1 504 ? -18.141 -33.156 -25.484 1 88.25 504 ALA A N 1
ATOM 3981 C CA . ALA A 1 504 ? -18.25 -34.594 -25.797 1 88.25 504 ALA A CA 1
ATOM 3982 C C . ALA A 1 504 ? -19.219 -35.281 -24.859 1 88.25 504 ALA A C 1
ATOM 3984 O O . ALA A 1 504 ? -19.75 -36.344 -25.172 1 88.25 504 ALA A O 1
ATOM 3985 N N . ALA A 1 505 ? -19.547 -34.719 -23.812 1 79.75 505 ALA A N 1
ATOM 3986 C CA . ALA A 1 505 ? -20.281 -35.375 -22.719 1 79.75 505 ALA A CA 1
ATOM 3987 C C . ALA A 1 505 ? -21.672 -35.781 -23.188 1 79.75 505 ALA A C 1
ATOM 3989 O O . ALA A 1 505 ? -22.094 -36.938 -22.953 1 79.75 505 ALA A O 1
ATOM 3990 N N . PRO A 1 506 ? -22.438 -34.938 -23.891 1 72.62 506 PRO A N 1
ATOM 3991 C CA . PRO A 1 506 ? -23.766 -35.375 -24.297 1 72.62 506 PRO A CA 1
ATOM 3992 C C . PRO A 1 506 ? -23.734 -36.562 -25.25 1 72.62 506 PRO A C 1
ATOM 3994 O O . PRO A 1 506 ? -24.578 -37.469 -25.125 1 72.62 506 PRO A O 1
ATOM 3997 N N . GLY A 1 507 ? -22.828 -36.562 -26.094 1 69.12 507 GLY A N 1
ATOM 3998 C CA . GLY A 1 507 ? -22.703 -37.656 -27.031 1 69.12 507 GLY A CA 1
ATOM 3999 C C . GLY A 1 507 ? -22.281 -38.969 -26.375 1 69.12 507 GLY A C 1
ATOM 4000 O O . GLY A 1 507 ? -22.781 -40.031 -26.734 1 69.12 507 GLY A O 1
ATOM 4001 N N . MET A 1 508 ? -21.516 -38.812 -25.469 1 68.06 508 MET A N 1
ATOM 4002 C CA . MET A 1 508 ? -21.031 -40 -24.781 1 68.06 508 MET A CA 1
ATOM 4003 C C . MET A 1 508 ? -22.125 -40.594 -23.891 1 68.06 508 MET A C 1
ATOM 4005 O O . MET A 1 508 ? -22.234 -41.844 -23.781 1 68.06 508 MET A O 1
ATOM 4009 N N . ALA A 1 509 ? -22.828 -39.781 -23.281 1 66.06 509 ALA A N 1
ATOM 4010 C CA . ALA A 1 509 ? -23.953 -40.219 -22.453 1 66.06 509 ALA A CA 1
ATOM 4011 C C . ALA A 1 509 ? -24.984 -40.969 -23.297 1 66.06 509 ALA A C 1
ATOM 4013 O O . ALA A 1 509 ? -25.531 -41.969 -22.875 1 66.06 509 ALA A O 1
ATOM 4014 N N . LEU A 1 510 ? -25.172 -40.406 -24.469 1 62.34 510 LEU A N 1
ATOM 4015 C CA . LEU A 1 510 ? -26.156 -40.969 -25.375 1 62.34 510 LEU A CA 1
ATOM 4016 C C . LEU A 1 510 ? -25.703 -42.344 -25.875 1 62.34 510 LEU A C 1
ATOM 4018 O O . LEU A 1 510 ? -26.516 -43.25 -26.078 1 62.34 510 LEU A O 1
ATOM 4022 N N . ASN A 1 511 ? -24.438 -42.406 -26.062 1 59.78 511 ASN A N 1
ATOM 4023 C CA . ASN A 1 511 ? -23.922 -43.625 -26.656 1 59.78 511 ASN A CA 1
ATOM 4024 C C . ASN A 1 511 ? -23.469 -44.625 -25.578 1 59.78 511 ASN A C 1
ATOM 4026 O O . ASN A 1 511 ? -22.953 -45.688 -25.891 1 59.78 511 ASN A O 1
ATOM 4030 N N . ASN A 1 512 ? -23.875 -44.406 -24.297 1 56.59 512 ASN A N 1
ATOM 4031 C CA . ASN A 1 512 ? -23.5 -45.25 -23.172 1 56.59 512 ASN A CA 1
ATOM 4032 C C . ASN A 1 512 ? -22.047 -45.688 -23.266 1 56.59 512 ASN A C 1
ATOM 4034 O O . ASN A 1 512 ? -21.734 -46.875 -23.047 1 56.59 512 ASN A O 1
ATOM 4038 N N . VAL A 1 513 ? -21.328 -45 -23.969 1 51.5 513 VAL A N 1
ATOM 4039 C CA . VAL A 1 513 ? -19.938 -45.406 -24.109 1 51.5 513 VAL A CA 1
ATOM 4040 C C . VAL A 1 513 ? -19.188 -45.125 -22.812 1 51.5 513 VAL A C 1
ATOM 4042 O O . VAL A 1 513 ? -19.156 -44 -22.344 1 51.5 513 VAL A O 1
ATOM 4045 N N . ASP A 1 514 ? -19.125 -46.031 -21.953 1 52.09 514 ASP A N 1
ATOM 4046 C CA . ASP A 1 514 ? -18.266 -46 -20.781 1 52.09 514 ASP A CA 1
ATOM 4047 C C . ASP A 1 514 ? -16.812 -45.75 -21.172 1 52.09 514 ASP A C 1
ATOM 4049 O O . ASP A 1 514 ? -16.094 -46.719 -21.531 1 52.09 514 ASP A O 1
ATOM 4053 N N . TYR A 1 515 ? -16.547 -44.75 -21.875 1 52 515 TYR A N 1
ATOM 4054 C CA . TYR A 1 515 ? -15.117 -44.656 -22.125 1 52 515 TYR A CA 1
ATOM 4055 C C . TYR A 1 515 ? -14.344 -44.531 -20.812 1 52 515 TYR A C 1
ATOM 4057 O O . TYR A 1 515 ? -14.734 -43.781 -19.922 1 52 515 TYR A O 1
ATOM 4065 N N . GLY A 1 516 ? -13.789 -45.625 -20.531 1 60 516 GLY A N 1
ATOM 4066 C CA . GLY A 1 516 ? -12.766 -45.719 -19.5 1 60 516 GLY A CA 1
ATOM 4067 C C . GLY A 1 516 ? -12.102 -44.406 -19.172 1 60 516 GLY A C 1
ATOM 4068 O O . GLY A 1 516 ? -12.719 -43.531 -18.562 1 60 516 GLY A O 1
ATOM 4069 N N . ASP A 1 517 ? -11.117 -44.094 -20.109 1 80 517 ASP A N 1
ATOM 4070 C CA . ASP A 1 517 ? -10.273 -42.906 -19.906 1 80 517 ASP A CA 1
ATOM 4071 C C . ASP A 1 517 ? -10.719 -41.75 -20.797 1 80 517 ASP A C 1
ATOM 4073 O O . ASP A 1 517 ? -10.219 -41.594 -21.906 1 80 517 ASP A O 1
ATOM 4077 N N . LEU A 1 518 ? -11.727 -40.938 -20.406 1 83.25 518 LEU A N 1
ATOM 4078 C CA . LEU A 1 518 ? -12.297 -39.812 -21.156 1 83.25 518 LEU A CA 1
ATOM 4079 C C . LEU A 1 518 ? -11.219 -38.812 -21.531 1 83.25 518 LEU A C 1
ATOM 4081 O O . LEU A 1 518 ? -11.25 -38.219 -22.625 1 83.25 518 LEU A O 1
ATOM 4085 N N . ASP A 1 519 ? -10.297 -38.594 -20.75 1 89.5 519 ASP A N 1
ATOM 4086 C CA . ASP A 1 519 ? -9.227 -37.625 -21 1 89.5 519 ASP A CA 1
ATOM 4087 C C . ASP A 1 519 ? -8.422 -38.031 -22.234 1 89.5 519 ASP A C 1
ATOM 4089 O O . ASP A 1 519 ? -8.18 -37.188 -23.109 1 89.5 519 ASP A O 1
ATOM 4093 N N . ASP A 1 520 ? -8.078 -39.25 -22.312 1 84.81 520 ASP A N 1
ATOM 4094 C CA . ASP A 1 520 ? -7.254 -39.75 -23.406 1 84.81 520 ASP A CA 1
ATOM 4095 C C . ASP A 1 520 ? -8.039 -39.75 -24.719 1 84.81 520 ASP A C 1
ATOM 4097 O O . ASP A 1 520 ? -7.473 -39.562 -25.797 1 84.81 520 ASP A O 1
ATOM 4101 N N . ALA A 1 521 ? -9.289 -39.938 -24.594 1 82.94 521 ALA A N 1
ATOM 4102 C CA . ALA A 1 521 ? -10.148 -40.062 -25.766 1 82.94 521 ALA A CA 1
ATOM 4103 C C . ALA A 1 521 ? -10.406 -38.688 -26.391 1 82.94 521 ALA A C 1
ATOM 4105 O O . ALA A 1 521 ? -10.555 -38.562 -27.609 1 82.94 521 ALA A O 1
ATOM 4106 N N . VAL A 1 522 ? -10.414 -37.688 -25.609 1 88.31 522 VAL A N 1
ATOM 4107 C CA . VAL A 1 522 ? -10.953 -36.406 -26.094 1 88.31 522 VAL A CA 1
ATOM 4108 C C . VAL A 1 522 ? -9.812 -35.438 -26.359 1 88.31 522 VAL A C 1
ATOM 4110 O O . VAL A 1 522 ? -9.969 -34.5 -27.125 1 88.31 522 VAL A O 1
ATOM 4113 N N . TYR A 1 523 ? -8.68 -35.656 -25.75 1 91.69 523 TYR A N 1
ATOM 4114 C CA . TYR A 1 523 ? -7.648 -34.625 -25.859 1 91.69 523 TYR A CA 1
ATOM 4115 C C . TYR A 1 523 ? -6.258 -35.25 -25.828 1 91.69 523 TYR A C 1
ATOM 4117 O O . TYR A 1 523 ? -6.074 -36.344 -25.281 1 91.69 523 TYR A O 1
ATOM 4125 N N . LYS A 1 524 ? -5.246 -34.594 -26.359 1 90.5 524 LYS A N 1
ATOM 4126 C CA . LYS A 1 524 ? -3.861 -35.062 -26.391 1 90.5 524 LYS A CA 1
ATOM 4127 C C . LYS A 1 524 ? -3.184 -34.844 -25.047 1 90.5 524 LYS A C 1
ATOM 4129 O O . LYS A 1 524 ? -3.662 -34.062 -24.219 1 90.5 524 LYS A O 1
ATOM 4134 N N . ALA A 1 525 ? -2.104 -35.531 -24.859 1 89.75 525 ALA A N 1
ATOM 4135 C CA . ALA A 1 525 ? -1.316 -35.375 -23.625 1 89.75 525 ALA A CA 1
ATOM 4136 C C . ALA A 1 525 ? -0.657 -34 -23.578 1 89.75 525 ALA A C 1
ATOM 4138 O O . ALA A 1 525 ? -0.447 -33.375 -24.609 1 89.75 525 ALA A O 1
ATOM 4139 N N . PHE A 1 526 ? -0.367 -33.562 -22.344 1 92.56 526 PHE A N 1
ATOM 4140 C CA . PHE A 1 526 ? 0.244 -32.25 -22.125 1 92.56 526 PHE A CA 1
ATOM 4141 C C . PHE A 1 526 ? 1.682 -32.25 -22.641 1 92.56 526 PHE A C 1
ATOM 4143 O O . PHE A 1 526 ? 2.467 -33.125 -22.312 1 92.56 526 PHE A O 1
ATOM 4150 N N . GLU A 1 527 ? 2.029 -31.203 -23.422 1 88.25 527 GLU A N 1
ATOM 4151 C CA . GLU A 1 527 ? 3.381 -30.969 -23.922 1 88.25 527 GLU A CA 1
ATOM 4152 C C . GLU A 1 527 ? 3.877 -29.578 -23.531 1 88.25 527 GLU A C 1
ATOM 4154 O O . GLU A 1 527 ? 3.309 -28.578 -23.953 1 88.25 527 GLU A O 1
ATOM 4159 N N . TYR A 1 528 ? 4.945 -29.578 -22.75 1 87.88 528 TYR A N 1
ATOM 4160 C CA . TYR A 1 528 ? 5.52 -28.312 -22.312 1 87.88 528 TYR A CA 1
ATOM 4161 C C . TYR A 1 528 ? 6.457 -27.75 -23.375 1 87.88 528 TYR A C 1
ATOM 4163 O O . TYR A 1 528 ? 7.324 -28.453 -23.875 1 87.88 528 TYR A O 1
ATOM 4171 N N . LYS A 1 529 ? 6.258 -26.484 -23.719 1 84.81 529 LYS A N 1
ATOM 4172 C CA . LYS A 1 529 ? 7.145 -25.766 -24.625 1 84.81 529 LYS A CA 1
ATOM 4173 C C . LYS A 1 529 ? 7.91 -24.672 -23.891 1 84.81 529 LYS A C 1
ATOM 4175 O O . LYS A 1 529 ? 7.324 -23.672 -23.469 1 84.81 529 LYS A O 1
ATOM 4180 N N . HIS A 1 530 ? 9.156 -24.875 -23.75 1 84.12 530 HIS A N 1
ATOM 4181 C CA . HIS A 1 530 ? 9.992 -23.875 -23.078 1 84.12 530 HIS A CA 1
ATOM 4182 C C . HIS A 1 530 ? 10.234 -22.672 -23.969 1 84.12 530 HIS A C 1
ATOM 4184 O O . HIS A 1 530 ? 10.781 -22.797 -25.062 1 84.12 530 HIS A O 1
ATOM 4190 N N . LEU A 1 531 ? 9.883 -21.516 -23.469 1 79.75 531 LEU A N 1
ATOM 4191 C CA . LEU A 1 531 ? 9.953 -20.312 -24.297 1 79.75 531 LEU A CA 1
ATOM 4192 C C . LEU A 1 531 ? 11.172 -19.469 -23.922 1 79.75 531 LEU A C 1
ATOM 4194 O O . LEU A 1 531 ? 11.391 -18.406 -24.484 1 79.75 531 LEU A O 1
ATOM 4198 N N . GLY A 1 532 ? 11.93 -19.922 -22.969 1 78.69 532 GLY A N 1
ATOM 4199 C CA . GLY A 1 532 ? 13.109 -19.172 -22.547 1 78.69 532 GLY A CA 1
ATOM 4200 C C . GLY A 1 532 ? 13.016 -18.672 -21.109 1 78.69 532 GLY A C 1
ATOM 4201 O O . GLY A 1 532 ? 11.938 -18.656 -20.516 1 78.69 532 GLY A O 1
ATOM 4202 N N . SER A 1 533 ? 14.211 -18.344 -20.578 1 79 533 SER A N 1
ATOM 4203 C CA . SER A 1 533 ? 14.312 -17.797 -19.234 1 79 533 SER A CA 1
ATOM 4204 C C . SER A 1 533 ? 15.008 -16.438 -19.234 1 79 533 SER A C 1
ATOM 4206 O O . SER A 1 533 ? 15.961 -16.234 -20 1 79 533 SER A O 1
ATOM 4208 N N . LEU A 1 534 ? 14.422 -15.562 -18.516 1 78.12 534 LEU A N 1
ATOM 4209 C CA . LEU A 1 534 ? 14.984 -14.219 -18.406 1 78.12 534 LEU A CA 1
ATOM 4210 C C . LEU A 1 534 ? 15.273 -13.859 -16.953 1 78.12 534 LEU A C 1
ATOM 4212 O O . LEU A 1 534 ? 14.602 -14.352 -16.047 1 78.12 534 LEU A O 1
ATOM 4216 N N . ALA A 1 535 ? 16.297 -13.055 -16.75 1 80.81 535 ALA A N 1
ATOM 4217 C CA . ALA A 1 535 ? 16.594 -12.555 -15.414 1 80.81 535 ALA A CA 1
ATOM 4218 C C . ALA A 1 535 ? 17.219 -11.164 -15.469 1 80.81 535 ALA A C 1
ATOM 4220 O O . ALA A 1 535 ? 18.062 -10.883 -16.328 1 80.81 535 ALA A O 1
ATOM 4221 N N . TYR A 1 536 ? 16.719 -10.352 -14.656 1 81.06 536 TYR A N 1
ATOM 4222 C CA . TYR A 1 536 ? 17.297 -9.031 -14.469 1 81.06 536 TYR A CA 1
ATOM 4223 C C . TYR A 1 536 ? 18.516 -9.094 -13.562 1 81.06 536 TYR A C 1
ATOM 4225 O O . TYR A 1 536 ? 18.516 -9.781 -12.539 1 81.06 536 TYR A O 1
ATOM 4233 N N . ILE A 1 537 ? 19.641 -8.359 -13.961 1 80.81 537 ILE A N 1
ATOM 4234 C CA . ILE A 1 537 ? 20.859 -8.453 -13.172 1 80.81 537 ILE A CA 1
ATOM 4235 C C . ILE A 1 537 ? 21.453 -7.055 -12.984 1 80.81 537 ILE A C 1
ATOM 4237 O O . ILE A 1 537 ? 22.672 -6.871 -13.133 1 80.81 537 ILE A O 1
ATOM 4241 N N . GLY A 1 538 ? 20.625 -6.027 -12.836 1 73.25 538 GLY A N 1
ATOM 4242 C CA . GLY A 1 538 ? 21.125 -4.684 -12.578 1 73.25 538 GLY A CA 1
ATOM 4243 C C . GLY A 1 538 ? 21.391 -3.9 -13.844 1 73.25 538 GLY A C 1
ATOM 4244 O O . GLY A 1 538 ? 22.516 -3.902 -14.352 1 73.25 538 GLY A O 1
ATOM 4245 N N . ASN A 1 539 ? 20.531 -3.17 -14.258 1 74.56 539 ASN A N 1
ATOM 4246 C CA . ASN A 1 539 ? 20.562 -2.434 -15.516 1 74.56 539 ASN A CA 1
ATOM 4247 C C . ASN A 1 539 ? 21.094 -3.301 -16.656 1 74.56 539 ASN A C 1
ATOM 4249 O O . ASN A 1 539 ? 21.75 -2.803 -17.562 1 74.56 539 ASN A O 1
ATOM 4253 N N . ALA A 1 540 ? 20.984 -4.527 -16.453 1 76.94 540 ALA A N 1
ATOM 4254 C CA . ALA A 1 540 ? 21.281 -5.574 -17.422 1 76.94 540 ALA A CA 1
ATOM 4255 C C . ALA A 1 540 ? 20.344 -6.762 -17.266 1 76.94 540 ALA A C 1
ATOM 4257 O O . ALA A 1 540 ? 19.625 -6.859 -16.266 1 76.94 540 ALA A O 1
ATOM 4258 N N . ALA A 1 541 ? 20.344 -7.488 -18.312 1 77.62 541 ALA A N 1
ATOM 4259 C CA . ALA A 1 541 ? 19.484 -8.672 -18.266 1 77.62 541 ALA A CA 1
ATOM 4260 C C . ALA A 1 541 ? 20.094 -9.828 -19.047 1 77.62 541 ALA A C 1
ATOM 4262 O O . ALA A 1 541 ? 20.969 -9.617 -19.891 1 77.62 541 ALA A O 1
ATOM 4263 N N . ILE A 1 542 ? 19.734 -10.984 -18.688 1 80.19 542 ILE A N 1
ATOM 4264 C CA . ILE A 1 542 ? 20.188 -12.18 -19.391 1 80.19 542 ILE A CA 1
ATOM 4265 C C . ILE A 1 542 ? 18.984 -12.961 -19.922 1 80.19 542 ILE A C 1
ATOM 4267 O O . ILE A 1 542 ? 17.922 -12.977 -19.297 1 80.19 542 ILE A O 1
ATOM 4271 N N . PHE A 1 543 ? 19.25 -13.516 -21.047 1 79.5 543 PHE A N 1
ATOM 4272 C CA . PHE A 1 543 ? 18.234 -14.328 -21.719 1 79.5 543 PHE A CA 1
ATOM 4273 C C . PHE A 1 543 ? 18.797 -15.703 -22.062 1 79.5 543 PHE A C 1
ATOM 4275 O O . PHE A 1 543 ? 19.875 -15.812 -22.656 1 79.5 543 PHE A O 1
ATOM 4282 N N . ASP A 1 544 ? 18.109 -16.734 -21.609 1 80 544 ASP A N 1
ATOM 4283 C CA . ASP A 1 544 ? 18.484 -18.109 -21.922 1 80 544 ASP A CA 1
ATOM 4284 C C . ASP A 1 544 ? 17.375 -18.812 -22.688 1 80 544 ASP A C 1
ATOM 4286 O O . ASP A 1 544 ? 16.266 -18.953 -22.203 1 80 544 ASP A O 1
ATOM 4290 N N . TYR A 1 545 ? 17.688 -19.125 -23.875 1 76.06 545 TYR A N 1
ATOM 4291 C CA . TYR A 1 545 ? 16.734 -19.875 -24.688 1 76.06 545 TYR A CA 1
ATOM 4292 C C . TYR A 1 545 ? 17.391 -21.141 -25.25 1 76.06 545 TYR A C 1
ATOM 4294 O O . TYR A 1 545 ? 18.141 -21.062 -26.219 1 76.06 545 TYR A O 1
ATOM 4302 N N . ASN A 1 546 ? 16.984 -22.266 -24.766 1 68.75 546 ASN A N 1
ATOM 4303 C CA . ASN A 1 546 ? 17.422 -23.578 -25.234 1 68.75 546 ASN A CA 1
ATOM 4304 C C . ASN A 1 546 ? 18.922 -23.625 -25.453 1 68.75 546 ASN A C 1
ATOM 4306 O O . ASN A 1 546 ? 19.391 -24.031 -26.516 1 68.75 546 ASN A O 1
ATOM 4310 N N . GLY A 1 547 ? 19.688 -23.109 -24.484 1 65.19 547 GLY A N 1
ATOM 4311 C CA . GLY A 1 547 ? 21.141 -23.203 -24.531 1 65.19 547 GLY A CA 1
ATOM 4312 C C . GLY A 1 547 ? 21.797 -22 -25.172 1 65.19 547 GLY A C 1
ATOM 4313 O O . GLY A 1 547 ? 23.031 -21.859 -25.125 1 65.19 547 GLY A O 1
ATOM 4314 N N . TYR A 1 548 ? 20.984 -21.219 -25.828 1 72.38 548 TYR A N 1
ATOM 4315 C CA . TYR A 1 548 ? 21.531 -19.984 -26.391 1 72.38 548 TYR A CA 1
ATOM 4316 C C . TYR A 1 548 ? 21.297 -18.812 -25.438 1 72.38 548 TYR A C 1
ATOM 4318 O O . TYR A 1 548 ? 20.188 -18.641 -24.922 1 72.38 548 TYR A O 1
ATOM 4326 N N . GLY A 1 549 ? 22.438 -18.312 -25.062 1 77.69 549 GLY A N 1
ATOM 4327 C CA . GLY A 1 549 ? 22.344 -17.234 -24.094 1 77.69 549 GLY A CA 1
ATOM 4328 C C . GLY A 1 549 ? 22.672 -15.875 -24.672 1 77.69 549 GLY A C 1
ATOM 4329 O O . GLY A 1 549 ? 23.531 -15.766 -25.547 1 77.69 549 GLY A O 1
ATOM 4330 N N . LEU A 1 550 ? 21.812 -14.891 -24.406 1 79.12 550 LEU A N 1
ATOM 4331 C CA . LEU A 1 550 ? 22.094 -13.492 -24.719 1 79.12 550 LEU A CA 1
ATOM 4332 C C . LEU A 1 550 ? 22.172 -12.648 -23.453 1 79.12 550 LEU A C 1
ATOM 4334 O O . LEU A 1 550 ? 21.406 -12.875 -22.516 1 79.12 550 LEU A O 1
ATOM 4338 N N . SER A 1 551 ? 23.203 -11.969 -23.359 1 81.31 551 SER A N 1
ATOM 4339 C CA . SER A 1 551 ? 23.344 -11.016 -22.266 1 81.31 551 SER A CA 1
ATOM 4340 C C . SER A 1 551 ? 23.594 -9.602 -22.781 1 81.31 551 SER A C 1
ATOM 4342 O O . SER A 1 551 ? 24.078 -9.422 -23.891 1 81.31 551 SER A O 1
ATOM 4344 N N . GLY A 1 552 ? 23.078 -8.594 -22.094 1 78 552 GLY A N 1
ATOM 4345 C CA . GLY A 1 552 ? 23.312 -7.223 -22.516 1 78 552 GLY A CA 1
ATOM 4346 C C . GLY A 1 552 ? 22.938 -6.199 -21.469 1 78 552 GLY A C 1
ATOM 4347 O O . GLY A 1 552 ? 22.375 -6.547 -20.422 1 78 552 GLY A O 1
ATOM 4348 N N . GLY A 1 553 ? 23.266 -4.98 -21.812 1 78.5 553 GLY A N 1
ATOM 4349 C CA . GLY A 1 553 ? 23.016 -3.859 -20.922 1 78.5 553 GLY A CA 1
ATOM 4350 C C . GLY A 1 553 ? 21.594 -3.346 -21 1 78.5 553 GLY A C 1
ATOM 4351 O O . GLY A 1 553 ? 20.641 -4.125 -20.906 1 78.5 553 GLY A O 1
ATOM 4352 N N . LEU A 1 554 ? 21.438 -2.162 -21.188 1 79.12 554 LEU A N 1
ATOM 4353 C CA . LEU A 1 554 ? 20.141 -1.483 -21.078 1 79.12 554 LEU A CA 1
ATOM 4354 C C . LEU A 1 554 ? 19.172 -1.985 -22.141 1 79.12 554 LEU A C 1
ATOM 4356 O O . LEU A 1 554 ? 17.969 -2.096 -21.875 1 79.12 554 LEU A O 1
ATOM 4360 N N . LEU A 1 555 ? 19.656 -2.285 -23.266 1 78.81 555 LEU A N 1
ATOM 4361 C CA . LEU A 1 555 ? 18.766 -2.805 -24.297 1 78.81 555 LEU A CA 1
ATOM 4362 C C . LEU A 1 555 ? 18.156 -4.133 -23.875 1 78.81 555 LEU A C 1
ATOM 4364 O O . LEU A 1 555 ? 16.984 -4.398 -24.156 1 78.81 555 LEU A O 1
ATOM 4368 N N . ALA A 1 556 ? 18.938 -4.91 -23.234 1 80.31 556 ALA A N 1
ATOM 4369 C CA . ALA A 1 556 ? 18.453 -6.188 -22.734 1 80.31 556 ALA A CA 1
ATOM 4370 C C . ALA A 1 556 ? 17.391 -5.977 -21.656 1 80.31 556 ALA A C 1
ATOM 4372 O O . ALA A 1 556 ? 16.453 -6.758 -21.531 1 80.31 556 ALA A O 1
ATOM 4373 N N . VAL A 1 557 ? 17.594 -4.945 -21 1 82.25 557 VAL A N 1
ATOM 4374 C CA . VAL A 1 557 ? 16.625 -4.621 -19.953 1 82.25 557 VAL A CA 1
ATOM 4375 C C . VAL A 1 557 ? 15.273 -4.266 -20.578 1 82.25 557 VAL A C 1
ATOM 4377 O O . VAL A 1 557 ? 14.227 -4.699 -20.109 1 82.25 557 VAL A O 1
ATOM 4380 N N . TYR A 1 558 ? 15.336 -3.539 -21.656 1 83.12 558 TYR A N 1
ATOM 4381 C CA . TYR A 1 558 ? 14.102 -3.158 -22.328 1 83.12 558 TYR A CA 1
ATOM 4382 C C . TYR A 1 558 ? 13.414 -4.375 -22.938 1 83.12 558 TYR A C 1
ATOM 4384 O O . TYR A 1 558 ? 12.188 -4.461 -22.953 1 83.12 558 TYR A O 1
ATOM 4392 N N . LEU A 1 559 ? 14.195 -5.23 -23.344 1 78.31 559 LEU A N 1
ATOM 4393 C CA . LEU A 1 559 ? 13.633 -6.465 -23.875 1 78.31 559 LEU A CA 1
ATOM 4394 C C . LEU A 1 559 ? 12.984 -7.285 -22.766 1 78.31 559 LEU A C 1
ATOM 4396 O O . LEU A 1 559 ? 11.898 -7.828 -22.938 1 78.31 559 LEU A O 1
ATOM 4400 N N . TRP A 1 560 ? 13.734 -7.387 -21.734 1 82.06 560 TRP A N 1
ATOM 4401 C CA . TRP A 1 560 ? 13.211 -8.062 -20.547 1 82.06 560 TRP A CA 1
ATOM 4402 C C . TRP A 1 560 ? 11.875 -7.465 -20.125 1 82.06 560 TRP A C 1
ATOM 4404 O O . TRP A 1 560 ? 10.898 -8.188 -19.922 1 82.06 560 TRP A O 1
ATOM 4414 N N . ARG A 1 561 ? 11.766 -6.199 -20.078 1 81.69 561 ARG A N 1
ATOM 4415 C CA . ARG A 1 561 ? 10.523 -5.508 -19.719 1 81.69 561 ARG A CA 1
ATOM 4416 C C . ARG A 1 561 ? 9.445 -5.754 -20.766 1 81.69 561 ARG A C 1
ATOM 4418 O O . ARG A 1 561 ? 8.273 -5.934 -20.422 1 81.69 561 ARG A O 1
ATOM 4425 N N . GLY A 1 562 ? 9.859 -5.758 -21.984 1 80.06 562 GLY A N 1
ATOM 4426 C CA . GLY A 1 562 ? 8.914 -5.977 -23.062 1 80.06 562 GLY A CA 1
ATOM 4427 C C . GLY A 1 562 ? 8.273 -7.352 -23.031 1 80.06 562 GLY A C 1
ATOM 4428 O O . GLY A 1 562 ? 7.074 -7.488 -23.266 1 80.06 562 GLY A O 1
ATOM 4429 N N . VAL A 1 563 ? 9.039 -8.273 -22.719 1 78.75 563 VAL A N 1
ATOM 4430 C CA . VAL A 1 563 ? 8.539 -9.641 -22.672 1 78.75 563 VAL A CA 1
ATOM 4431 C C . VAL A 1 563 ? 7.496 -9.773 -21.562 1 78.75 563 VAL A C 1
ATOM 4433 O O . VAL A 1 563 ? 6.402 -10.297 -21.797 1 78.75 563 VAL A O 1
ATOM 4436 N N . TYR A 1 564 ? 7.789 -9.273 -20.5 1 78.81 564 TYR A N 1
ATOM 4437 C CA . TYR A 1 564 ? 6.863 -9.406 -19.375 1 78.81 564 TYR A CA 1
ATOM 4438 C C . TYR A 1 564 ? 5.652 -8.5 -19.562 1 78.81 564 TYR A C 1
ATOM 4440 O O . TYR A 1 564 ? 4.551 -8.82 -19.109 1 78.81 564 TYR A O 1
ATOM 4448 N N . PHE A 1 565 ? 5.914 -7.406 -20.234 1 80 565 PHE A N 1
ATOM 4449 C CA . PHE A 1 565 ? 4.801 -6.547 -20.609 1 80 565 PHE A CA 1
ATOM 4450 C C . PHE A 1 565 ? 3.814 -7.297 -21.5 1 80 565 PHE A C 1
ATOM 4452 O O . PHE A 1 565 ? 2.602 -7.211 -21.297 1 80 565 PHE A O 1
ATOM 4459 N N . ALA A 1 566 ? 4.328 -8.062 -22.297 1 72.94 566 ALA A N 1
ATOM 4460 C CA . ALA A 1 566 ? 3.498 -8.812 -23.234 1 72.94 566 ALA A CA 1
ATOM 4461 C C . ALA A 1 566 ? 2.838 -10.008 -22.547 1 72.94 566 ALA A C 1
ATOM 4463 O O . ALA A 1 566 ? 1.732 -10.414 -22.922 1 72.94 566 ALA A O 1
ATOM 4464 N N . GLN A 1 567 ? 3.426 -10.508 -21.578 1 75.31 567 GLN A N 1
ATOM 4465 C CA . GLN A 1 567 ? 2.939 -11.711 -20.922 1 75.31 567 GLN A CA 1
ATOM 4466 C C . GLN A 1 567 ? 1.929 -11.375 -19.828 1 75.31 567 GLN A C 1
ATOM 4468 O O . GLN A 1 567 ? 1.355 -12.266 -19.203 1 75.31 567 GLN A O 1
ATOM 4473 N N . SER A 1 568 ? 1.683 -10.148 -19.688 1 78.06 568 SER A N 1
ATOM 4474 C CA . SER A 1 568 ? 0.748 -9.75 -18.641 1 78.06 568 SER A CA 1
ATOM 4475 C C . SER A 1 568 ? -0.645 -10.312 -18.906 1 78.06 568 SER A C 1
ATOM 4477 O O . SER A 1 568 ? -1.004 -10.602 -20.047 1 78.06 568 SER A O 1
ATOM 4479 N N . VAL A 1 569 ? -1.355 -10.484 -17.859 1 73.06 569 VAL A N 1
ATOM 4480 C CA . VAL A 1 569 ? -2.598 -11.25 -17.875 1 73.06 569 VAL A CA 1
ATOM 4481 C C . VAL A 1 569 ? -3.734 -10.367 -18.406 1 73.06 569 VAL A C 1
ATOM 4483 O O . VAL A 1 569 ? -4.762 -10.883 -18.859 1 73.06 569 VAL A O 1
ATOM 4486 N N . SER A 1 570 ? -3.58 -9.086 -18.266 1 78.19 570 SER A N 1
ATOM 4487 C CA . SER A 1 570 ? -4.703 -8.227 -18.625 1 78.19 570 SER A CA 1
ATOM 4488 C C . SER A 1 570 ? -4.223 -6.902 -19.203 1 78.19 570 SER A C 1
ATOM 4490 O O . SER A 1 570 ? -3.076 -6.504 -18.984 1 78.19 570 SER A O 1
ATOM 4492 N N . PHE A 1 571 ? -5.066 -6.297 -19.969 1 81.75 571 PHE A N 1
ATOM 4493 C CA . PHE A 1 571 ? -4.801 -4.961 -20.469 1 81.75 571 PHE A CA 1
ATOM 4494 C C . PHE A 1 571 ? -4.617 -3.969 -19.328 1 81.75 571 PHE A C 1
ATOM 4496 O O . PHE A 1 571 ? -3.789 -3.059 -19.422 1 81.75 571 PHE A O 1
ATOM 4503 N N . ARG A 1 572 ? -5.336 -4.156 -18.297 1 80.88 572 ARG A N 1
ATOM 4504 C CA . ARG A 1 572 ? -5.188 -3.314 -17.125 1 80.88 572 ARG A CA 1
ATOM 4505 C C . ARG A 1 572 ? -3.76 -3.369 -16.578 1 80.88 572 ARG A C 1
ATOM 4507 O O . ARG A 1 572 ? -3.141 -2.33 -16.344 1 80.88 572 ARG A O 1
ATOM 4514 N N . THR A 1 573 ? -3.275 -4.473 -16.406 1 78.75 573 THR A N 1
ATOM 4515 C CA . THR A 1 573 ? -1.933 -4.645 -15.859 1 78.75 573 THR A CA 1
ATOM 4516 C C . THR A 1 573 ? -0.891 -4.023 -16.781 1 78.75 573 THR A C 1
ATOM 4518 O O . THR A 1 573 ? 0.056 -3.385 -16.312 1 78.75 573 THR A O 1
ATOM 4521 N N . ARG A 1 574 ? -1.102 -4.168 -18.031 1 81.38 574 ARG A N 1
ATOM 4522 C CA . ARG A 1 574 ? -0.179 -3.568 -18.984 1 81.38 574 ARG A CA 1
ATOM 4523 C C . ARG A 1 574 ? -0.159 -2.049 -18.859 1 81.38 574 ARG A C 1
ATOM 4525 O O . ARG A 1 574 ? 0.912 -1.438 -18.812 1 81.38 574 ARG A O 1
ATOM 4532 N N . CYS A 1 575 ? -1.29 -1.486 -18.766 1 82.06 575 CYS A N 1
ATOM 4533 C CA . CYS A 1 575 ? -1.388 -0.039 -18.609 1 82.06 575 CYS A CA 1
ATOM 4534 C C . CYS A 1 575 ? -0.726 0.417 -17.328 1 82.06 575 CYS A C 1
ATOM 4536 O O . CYS A 1 575 ? 0.009 1.406 -17.312 1 82.06 575 CYS A O 1
ATOM 4538 N N . LEU A 1 576 ? -0.944 -0.311 -16.328 1 81.75 576 LEU A N 1
ATOM 4539 C CA . LEU A 1 576 ? -0.395 0.064 -15.031 1 81.75 576 LEU A CA 1
ATOM 4540 C C . LEU A 1 576 ? 1.125 -0.058 -15.023 1 81.75 576 LEU A C 1
ATOM 4542 O O . LEU A 1 576 ? 1.819 0.802 -14.477 1 81.75 576 LEU A O 1
ATOM 4546 N N . LEU A 1 577 ? 1.653 -1.087 -15.625 1 80.62 577 LEU A N 1
ATOM 4547 C CA . LEU A 1 577 ? 3.1 -1.252 -15.719 1 80.62 577 LEU A CA 1
ATOM 4548 C C . LEU A 1 577 ? 3.73 -0.093 -16.484 1 80.62 577 LEU A C 1
ATOM 4550 O O . LEU A 1 577 ? 4.734 0.473 -16.047 1 80.62 577 LEU A O 1
ATOM 4554 N N . ALA A 1 578 ? 3.096 0.217 -17.562 1 79.25 578 ALA A N 1
ATOM 4555 C CA . ALA A 1 578 ? 3.59 1.334 -18.359 1 79.25 578 ALA A CA 1
ATOM 4556 C C . ALA A 1 578 ? 3.588 2.631 -17.562 1 79.25 578 ALA A C 1
ATOM 4558 O O . ALA A 1 578 ? 4.551 3.4 -17.609 1 79.25 578 ALA A O 1
ATOM 4559 N N . MET A 1 579 ? 2.533 2.783 -16.828 1 80.88 579 MET A N 1
ATOM 4560 C CA . MET A 1 579 ? 2.428 3.984 -16 1 80.88 579 MET A CA 1
ATOM 4561 C C . MET A 1 579 ? 3.494 3.994 -14.914 1 80.88 579 MET A C 1
ATOM 4563 O O . MET A 1 579 ? 4.074 5.039 -14.617 1 80.88 579 MET A O 1
ATOM 4567 N N . ASP A 1 580 ? 3.811 2.893 -14.391 1 81.75 580 ASP A N 1
ATOM 4568 C CA . ASP A 1 580 ? 4.801 2.807 -13.32 1 81.75 580 ASP A CA 1
ATOM 4569 C C . ASP A 1 580 ? 6.207 3.08 -13.852 1 81.75 580 ASP A C 1
ATOM 4571 O O . ASP A 1 580 ? 6.984 3.797 -13.219 1 81.75 580 ASP A O 1
ATOM 4575 N N . TRP A 1 581 ? 6.57 2.486 -14.977 1 78.88 581 TRP A N 1
ATOM 4576 C CA . TRP A 1 581 ? 7.875 2.74 -15.57 1 78.88 581 TRP A CA 1
ATOM 4577 C C . TRP A 1 581 ? 8.023 4.211 -15.953 1 78.88 581 TRP A C 1
ATOM 4579 O O . TRP A 1 581 ? 9.109 4.785 -15.82 1 78.88 581 TRP A O 1
ATOM 4589 N N . THR A 1 582 ? 6.906 4.812 -16.391 1 78.62 582 THR A N 1
ATOM 4590 C CA . THR A 1 582 ? 6.922 6.242 -16.688 1 78.62 582 THR A CA 1
ATOM 4591 C C . THR A 1 582 ? 7.16 7.059 -15.422 1 78.62 582 THR A C 1
ATOM 4593 O O . THR A 1 582 ? 7.953 8 -15.422 1 78.62 582 THR A O 1
ATOM 4596 N N . LYS A 1 583 ? 6.512 6.66 -14.375 1 79.56 583 LYS A N 1
ATOM 4597 C CA . LYS A 1 583 ? 6.703 7.332 -13.086 1 79.56 583 LYS A CA 1
ATOM 4598 C C . LYS A 1 583 ? 8.148 7.223 -12.617 1 79.56 583 LYS A C 1
ATOM 4600 O O . LYS A 1 583 ? 8.727 8.203 -12.148 1 79.56 583 LYS A O 1
ATOM 4605 N N . ARG A 1 584 ? 8.68 6.062 -12.711 1 73.69 584 ARG A N 1
ATOM 4606 C CA . ARG A 1 584 ? 10.062 5.855 -12.297 1 73.69 584 ARG A CA 1
ATOM 4607 C C . ARG A 1 584 ? 11.016 6.723 -13.102 1 73.69 584 ARG A C 1
ATOM 4609 O O . ARG A 1 584 ? 11.945 7.309 -12.555 1 73.69 584 ARG A O 1
ATOM 4616 N N . ALA A 1 585 ? 10.75 6.77 -14.375 1 74 585 ALA A N 1
ATOM 4617 C CA . ALA A 1 585 ? 11.617 7.547 -15.266 1 74 585 ALA A CA 1
ATOM 4618 C C . ALA A 1 585 ? 11.547 9.039 -14.93 1 74 585 ALA A C 1
ATOM 4620 O O . ALA A 1 585 ? 12.57 9.727 -14.914 1 74 585 ALA A O 1
ATOM 4621 N N . LEU A 1 586 ? 10.352 9.531 -14.617 1 75.5 586 LEU A N 1
ATOM 4622 C CA . LEU A 1 586 ? 10.156 10.961 -14.422 1 75.5 586 LEU A CA 1
ATOM 4623 C C . LEU A 1 586 ? 10.492 11.367 -12.992 1 75.5 586 LEU A C 1
ATOM 4625 O O . LEU A 1 586 ? 11.023 12.453 -12.758 1 75.5 586 LEU A O 1
ATOM 4629 N N . PHE A 1 587 ? 10.211 10.469 -12.008 1 74.38 587 PHE A N 1
ATOM 4630 C CA . PHE A 1 587 ? 10.258 10.93 -10.625 1 74.38 587 PHE A CA 1
ATOM 4631 C C . PHE A 1 587 ? 11.141 10.016 -9.781 1 74.38 587 PHE A C 1
ATOM 4633 O O . PHE A 1 587 ? 11.344 10.273 -8.594 1 74.38 587 PHE A O 1
ATOM 4640 N N . GLY A 1 588 ? 11.688 8.945 -10.336 1 72.19 588 GLY A N 1
ATOM 4641 C CA . GLY A 1 588 ? 12.492 8.016 -9.562 1 72.19 588 GLY A CA 1
ATOM 4642 C C . GLY A 1 588 ? 11.664 6.984 -8.82 1 72.19 588 GLY A C 1
ATOM 4643 O O . GLY A 1 588 ? 10.438 6.926 -8.984 1 72.19 588 GLY A O 1
ATOM 4644 N N . ARG A 1 589 ? 12.383 6.168 -8.031 1 74.88 589 ARG A N 1
ATOM 4645 C CA . ARG A 1 589 ? 11.727 5.094 -7.289 1 74.88 589 ARG A CA 1
ATOM 4646 C C . ARG A 1 589 ? 11.055 5.633 -6.031 1 74.88 589 ARG A C 1
ATOM 4648 O O . ARG A 1 589 ? 11.445 6.672 -5.504 1 74.88 589 ARG A O 1
ATOM 4655 N N . ASP A 1 590 ? 10.039 4.973 -5.633 1 71.12 590 ASP A N 1
ATOM 4656 C CA . ASP A 1 590 ? 9.289 5.379 -4.445 1 71.12 590 ASP A CA 1
ATOM 4657 C C . ASP A 1 590 ? 9.953 4.855 -3.174 1 71.12 590 ASP A C 1
ATOM 4659 O O . ASP A 1 590 ? 10.023 3.645 -2.957 1 71.12 590 ASP A O 1
ATOM 4663 N N . LEU A 1 591 ? 10.516 5.711 -2.348 1 68.44 591 LEU A N 1
ATOM 4664 C CA . LEU A 1 591 ? 11.195 5.309 -1.12 1 68.44 591 LEU A CA 1
ATOM 4665 C C . LEU A 1 591 ? 10.383 5.703 0.107 1 68.44 591 LEU A C 1
ATOM 4667 O O . LEU A 1 591 ? 10.922 6.273 1.057 1 68.44 591 LEU A O 1
ATOM 4671 N N . MET A 1 592 ? 9.062 5.453 0.064 1 72.31 592 MET A N 1
ATOM 4672 C CA . MET A 1 592 ? 8.203 5.738 1.211 1 72.31 592 MET A CA 1
ATOM 4673 C C . MET A 1 592 ? 7.664 4.453 1.823 1 72.31 592 MET A C 1
ATOM 4675 O O . MET A 1 592 ? 7.652 3.406 1.17 1 72.31 592 MET A O 1
ATOM 4679 N N . ASN A 1 593 ? 7.578 4.477 3.084 1 67.38 593 ASN A N 1
ATOM 4680 C CA . ASN A 1 593 ? 7.027 3.281 3.713 1 67.38 593 ASN A CA 1
ATOM 4681 C C . ASN A 1 593 ? 5.762 3.596 4.508 1 67.38 593 ASN A C 1
ATOM 4683 O O . ASN A 1 593 ? 5.633 4.684 5.066 1 67.38 593 ASN A O 1
ATOM 4687 N N . PHE A 1 594 ? 4.672 2.867 4.328 1 67.44 594 PHE A N 1
ATOM 4688 C CA . PHE A 1 594 ? 3.459 2.914 5.133 1 67.44 594 PHE A CA 1
ATOM 4689 C C . PHE A 1 594 ? 2.75 1.564 5.121 1 67.44 594 PHE A C 1
ATOM 4691 O O . PHE A 1 594 ? 2.926 0.773 4.191 1 67.44 594 PHE A O 1
ATOM 4698 N N . MET B 1 1 ? -4.418 14.391 -40.125 1 68.19 1 MET B N 1
ATOM 4699 C CA . MET B 1 1 ? -4.555 14.672 -38.688 1 68.19 1 MET B CA 1
ATOM 4700 C C . MET B 1 1 ? -4.148 13.461 -37.844 1 68.19 1 MET B C 1
ATOM 4702 O O . MET B 1 1 ? -3.27 13.562 -37 1 68.19 1 MET B O 1
ATOM 4706 N N . LEU B 1 2 ? -4.566 12.375 -38.281 1 77.19 2 LEU B N 1
ATOM 4707 C CA . LEU B 1 2 ? -4.23 11.156 -37.562 1 77.19 2 LEU B CA 1
ATOM 4708 C C . LEU B 1 2 ? -2.771 10.773 -37.781 1 77.19 2 LEU B C 1
ATOM 4710 O O . LEU B 1 2 ? -2.094 10.328 -36.844 1 77.19 2 LEU B O 1
ATOM 4714 N N . GLY B 1 3 ? -2.348 11.047 -38.906 1 76.31 3 GLY B N 1
ATOM 4715 C CA . GLY B 1 3 ? -0.959 10.734 -39.219 1 76.31 3 GLY B CA 1
ATOM 4716 C C . GLY B 1 3 ? 0.023 11.562 -38.406 1 76.31 3 GLY B C 1
ATOM 4717 O O . GLY B 1 3 ? 0.995 11.023 -37.875 1 76.31 3 GLY B O 1
ATOM 4718 N N . SER B 1 4 ? -0.27 12.859 -38.406 1 81.25 4 SER B N 1
ATOM 4719 C CA . SER B 1 4 ? 0.584 13.734 -37.625 1 81.25 4 SER B CA 1
ATOM 4720 C C . SER B 1 4 ? 0.545 13.367 -36.156 1 81.25 4 SER B C 1
ATOM 4722 O O . SER B 1 4 ? 1.562 13.445 -35.469 1 81.25 4 SER B O 1
ATOM 4724 N N . PHE B 1 5 ? -0.56 13.008 -35.719 1 80.62 5 PHE B N 1
ATOM 4725 C CA . PHE B 1 5 ? -0.7 12.602 -34.344 1 80.62 5 PHE B CA 1
ATOM 4726 C C . PHE B 1 5 ? 0.141 11.359 -34.062 1 80.62 5 PHE B C 1
ATOM 4728 O O . PHE B 1 5 ? 0.837 11.297 -33.031 1 80.62 5 PHE B O 1
ATOM 4735 N N . VAL B 1 6 ? 0.124 10.445 -34.938 1 80.69 6 VAL B N 1
ATOM 4736 C CA . VAL B 1 6 ? 0.858 9.195 -34.75 1 80.69 6 VAL B CA 1
ATOM 4737 C C . VAL B 1 6 ? 2.359 9.469 -34.812 1 80.69 6 VAL B C 1
ATOM 4739 O O . VAL B 1 6 ? 3.129 8.898 -34.031 1 80.69 6 VAL B O 1
ATOM 4742 N N . ALA B 1 7 ? 2.676 10.312 -35.656 1 80.88 7 ALA B N 1
ATOM 4743 C CA . ALA B 1 7 ? 4.09 10.648 -35.781 1 80.88 7 ALA B CA 1
ATOM 4744 C C . ALA B 1 7 ? 4.602 11.352 -34.531 1 80.88 7 ALA B C 1
ATOM 4746 O O . ALA B 1 7 ? 5.656 11 -34 1 80.88 7 ALA B O 1
ATOM 4747 N N . VAL B 1 8 ? 3.871 12.289 -34.188 1 81.56 8 VAL B N 1
ATOM 4748 C CA . VAL B 1 8 ? 4.289 13.039 -33 1 81.56 8 VAL B CA 1
ATOM 4749 C C . VAL B 1 8 ? 4.293 12.125 -31.781 1 81.56 8 VAL B C 1
ATOM 4751 O O . VAL B 1 8 ? 5.219 12.172 -30.969 1 81.56 8 VAL B O 1
ATOM 4754 N N . SER B 1 9 ? 3.33 11.305 -31.656 1 82.62 9 SER B N 1
ATOM 4755 C CA . SER B 1 9 ? 3.262 10.367 -30.547 1 82.62 9 SER B CA 1
ATOM 4756 C C . SER B 1 9 ? 4.434 9.391 -30.578 1 82.62 9 SER B C 1
ATOM 4758 O O . SER B 1 9 ? 5 9.062 -29.531 1 82.62 9 SER B O 1
ATOM 4760 N N . GLY B 1 10 ? 4.711 9 -31.719 1 79.75 10 GLY B N 1
ATOM 4761 C CA . GLY B 1 10 ? 5.844 8.102 -31.859 1 79.75 10 GLY B CA 1
ATOM 4762 C C . GLY B 1 10 ? 7.156 8.727 -31.438 1 79.75 10 GLY B C 1
ATOM 4763 O O . GLY B 1 10 ? 7.941 8.102 -30.719 1 79.75 10 GLY B O 1
ATOM 4764 N N . VAL B 1 11 ? 7.332 9.898 -31.812 1 82.31 11 VAL B N 1
ATOM 4765 C CA . VAL B 1 11 ? 8.547 10.617 -31.438 1 82.31 11 VAL B CA 1
ATOM 4766 C C . VAL B 1 11 ? 8.594 10.812 -29.922 1 82.31 11 VAL B C 1
ATOM 4768 O O . VAL B 1 11 ? 9.656 10.672 -29.312 1 82.31 11 VAL B O 1
ATOM 4771 N N . LEU B 1 12 ? 7.473 11.07 -29.391 1 80.56 12 LEU B N 1
ATOM 4772 C CA . LEU B 1 12 ? 7.406 11.281 -27.953 1 80.56 12 LEU B CA 1
ATOM 4773 C C . LEU B 1 12 ? 7.738 10 -27.188 1 80.56 12 LEU B C 1
ATOM 4775 O O . LEU B 1 12 ? 8.406 10.039 -26.156 1 80.56 12 LEU B O 1
ATOM 4779 N N . VAL B 1 13 ? 7.328 8.945 -27.766 1 79.88 13 VAL B N 1
ATOM 4780 C CA . VAL B 1 13 ? 7.602 7.656 -27.141 1 79.88 13 VAL B CA 1
ATOM 4781 C C . VAL B 1 13 ? 9.102 7.355 -27.203 1 79.88 13 VAL B C 1
ATOM 4783 O O . VAL B 1 13 ? 9.703 6.941 -26.219 1 79.88 13 VAL B O 1
ATOM 4786 N N . ILE B 1 14 ? 9.641 7.625 -28.281 1 79.94 14 ILE B N 1
ATOM 4787 C CA . ILE B 1 14 ? 11.062 7.379 -28.453 1 79.94 14 ILE B CA 1
ATOM 4788 C C . ILE B 1 14 ? 11.852 8.312 -27.531 1 79.94 14 ILE B C 1
ATOM 4790 O O . ILE B 1 14 ? 12.797 7.883 -26.859 1 79.94 14 ILE B O 1
ATOM 4794 N N . ALA B 1 15 ? 11.477 9.508 -27.531 1 78.94 15 ALA B N 1
ATOM 4795 C CA . ALA B 1 15 ? 12.133 10.477 -26.672 1 78.94 15 ALA B CA 1
ATOM 4796 C C . ALA B 1 15 ? 12.047 10.055 -25.203 1 78.94 15 ALA B C 1
ATOM 4798 O O . ALA B 1 15 ? 12.992 10.234 -24.438 1 78.94 15 ALA B O 1
ATOM 4799 N N . PHE B 1 16 ? 11 9.531 -25.016 1 80.38 16 PHE B N 1
ATOM 4800 C CA . PHE B 1 16 ? 10.82 9.078 -23.641 1 80.38 16 PHE B CA 1
ATOM 4801 C C . PHE B 1 16 ? 11.789 7.949 -23.312 1 80.38 16 PHE B C 1
ATOM 4803 O O . PHE B 1 16 ? 12.398 7.941 -22.25 1 80.38 16 PHE B O 1
ATOM 4810 N N . PHE B 1 17 ? 11.898 7.023 -24.141 1 77.81 17 PHE B N 1
ATOM 4811 C CA . PHE B 1 17 ? 12.781 5.891 -23.875 1 77.81 17 PHE B CA 1
ATOM 4812 C C . PHE B 1 17 ? 14.234 6.332 -23.844 1 77.81 17 PHE B C 1
ATOM 4814 O O . PHE B 1 17 ? 15.031 5.793 -23.062 1 77.81 17 PHE B O 1
ATOM 4821 N N . VAL B 1 18 ? 14.5 7.297 -24.609 1 76.38 18 VAL B N 1
ATOM 4822 C CA . VAL B 1 18 ? 15.852 7.859 -24.562 1 76.38 18 VAL B CA 1
ATOM 4823 C C . VAL B 1 18 ? 16.078 8.547 -23.219 1 76.38 18 VAL B C 1
ATOM 4825 O O . VAL B 1 18 ? 17.125 8.352 -22.594 1 76.38 18 VAL B O 1
ATOM 4828 N N . TYR B 1 19 ? 15.164 9.273 -22.844 1 74.31 19 TYR B N 1
ATOM 4829 C CA . TYR B 1 19 ? 15.266 9.922 -21.531 1 74.31 19 TYR B CA 1
ATOM 4830 C C . TYR B 1 19 ? 15.398 8.898 -20.422 1 74.31 19 TYR B C 1
ATOM 4832 O O . TYR B 1 19 ? 16.266 9.031 -19.547 1 74.31 19 TYR B O 1
ATOM 4840 N N . ASP B 1 20 ? 14.586 7.953 -20.469 1 76.75 20 ASP B N 1
ATOM 4841 C CA . ASP B 1 20 ? 14.609 6.902 -19.453 1 76.75 20 ASP B CA 1
ATOM 4842 C C . ASP B 1 20 ? 15.977 6.23 -19.391 1 76.75 20 ASP B C 1
ATOM 4844 O O . ASP B 1 20 ? 16.5 5.957 -18.297 1 76.75 20 ASP B O 1
ATOM 4848 N N . ALA B 1 21 ? 16.5 6.031 -20.5 1 73.12 21 ALA B N 1
ATOM 4849 C CA . ALA B 1 21 ? 17.812 5.391 -20.578 1 73.12 21 ALA B CA 1
ATOM 4850 C C . ALA B 1 21 ? 18.875 6.23 -19.875 1 73.12 21 ALA B C 1
ATOM 4852 O O . ALA B 1 21 ? 19.812 5.688 -19.266 1 73.12 21 ALA B O 1
ATOM 4853 N N . TYR B 1 22 ? 18.656 7.543 -19.844 1 70.88 22 TYR B N 1
ATOM 4854 C CA . TYR B 1 22 ? 19.625 8.445 -19.234 1 70.88 22 TYR B CA 1
ATOM 4855 C C . TYR B 1 22 ? 19.484 8.445 -17.719 1 70.88 22 TYR B C 1
ATOM 4857 O O . TYR B 1 22 ? 20.359 8.945 -17.016 1 70.88 22 TYR B O 1
ATOM 4865 N N . THR B 1 23 ? 18.469 7.875 -17.266 1 73.69 23 THR B N 1
ATOM 4866 C CA . THR B 1 23 ? 18.25 7.91 -15.82 1 73.69 23 THR B CA 1
ATOM 4867 C C . THR B 1 23 ? 18.984 6.762 -15.133 1 73.69 23 THR B C 1
ATOM 4869 O O . THR B 1 23 ? 19.094 6.738 -13.906 1 73.69 23 THR B O 1
ATOM 4872 N N . TYR B 1 24 ? 19.5 5.887 -15.969 1 72.69 24 TYR B N 1
ATOM 4873 C CA . TYR B 1 24 ? 20.25 4.77 -15.406 1 72.69 24 TYR B CA 1
ATOM 4874 C C . TYR B 1 24 ? 21.734 5.125 -15.25 1 72.69 24 TYR B C 1
ATOM 4876 O O . TYR B 1 24 ? 22.297 5.816 -16.094 1 72.69 24 TYR B O 1
ATOM 4884 N N . ASN B 1 25 ? 22.266 4.969 -14.023 1 67.81 25 ASN B N 1
ATOM 4885 C CA . ASN B 1 25 ? 23.672 5.281 -13.773 1 67.81 25 ASN B CA 1
ATOM 4886 C C . ASN B 1 25 ? 24.516 4.016 -13.656 1 67.81 25 ASN B C 1
ATOM 4888 O O . ASN B 1 25 ? 24.172 3.1 -12.906 1 67.81 25 ASN B O 1
ATOM 4892 N N . GLU B 1 26 ? 25.484 3.898 -14.531 1 61.22 26 GLU B N 1
ATOM 4893 C CA . GLU B 1 26 ? 26.312 2.695 -14.57 1 61.22 26 GLU B CA 1
ATOM 4894 C C . GLU B 1 26 ? 27.469 2.789 -13.57 1 61.22 26 GLU B C 1
ATOM 4896 O O . GLU B 1 26 ? 28.016 1.769 -13.156 1 61.22 26 GLU B O 1
ATOM 4901 N N . ASP B 1 27 ? 27.797 4.008 -13.062 1 61.56 27 ASP B N 1
ATOM 4902 C CA . ASP B 1 27 ? 29.031 4.031 -12.281 1 61.56 27 ASP B CA 1
ATOM 4903 C C . ASP B 1 27 ? 28.75 4.379 -10.82 1 61.56 27 ASP B C 1
ATOM 4905 O O . ASP B 1 27 ? 28.219 5.453 -10.523 1 61.56 27 ASP B O 1
ATOM 4909 N N . PRO B 1 28 ? 28.906 3.27 -9.992 1 62.16 28 PRO B N 1
ATOM 4910 C CA . PRO B 1 28 ? 28.797 3.541 -8.562 1 62.16 28 PRO B CA 1
ATOM 4911 C C . PRO B 1 28 ? 29.891 4.488 -8.055 1 62.16 28 PRO B C 1
ATOM 4913 O O . PRO B 1 28 ? 31.062 4.348 -8.422 1 62.16 28 PRO B O 1
ATOM 4916 N N . ILE B 1 29 ? 29.703 5.727 -7.746 1 58.97 29 ILE B N 1
ATOM 4917 C CA . ILE B 1 29 ? 30.797 6.578 -7.285 1 58.97 29 ILE B CA 1
ATOM 4918 C C . ILE B 1 29 ? 30.891 6.516 -5.762 1 58.97 29 ILE B C 1
ATOM 4920 O O . ILE B 1 29 ? 29.984 6.98 -5.059 1 58.97 29 ILE B O 1
ATOM 4924 N N . ALA B 1 30 ? 31.734 5.559 -5.16 1 62.53 30 ALA B N 1
ATOM 4925 C CA . ALA B 1 30 ? 32.062 5.668 -3.738 1 62.53 30 ALA B CA 1
ATOM 4926 C C . ALA B 1 30 ? 33.188 6.652 -3.51 1 62.53 30 ALA B C 1
ATOM 4928 O O . ALA B 1 30 ? 34.312 6.441 -4 1 62.53 30 ALA B O 1
ATOM 4929 N N . THR B 1 31 ? 32.781 7.824 -3.184 1 67.25 31 THR B N 1
ATOM 4930 C CA . THR B 1 31 ? 33.812 8.781 -2.855 1 67.25 31 THR B CA 1
ATOM 4931 C C . THR B 1 31 ? 33.969 8.93 -1.344 1 67.25 31 THR B C 1
ATOM 4933 O O . THR B 1 31 ? 33 8.727 -0.6 1 67.25 31 THR B O 1
ATOM 4936 N N . ASP B 1 32 ? 35.156 9.008 -0.831 1 71.94 32 ASP B N 1
ATOM 4937 C CA . ASP B 1 32 ? 35.406 9.273 0.584 1 71.94 32 ASP B CA 1
ATOM 4938 C C . ASP B 1 32 ? 34.781 10.602 1.005 1 71.94 32 ASP B C 1
ATOM 4940 O O . ASP B 1 32 ? 34.969 11.625 0.342 1 71.94 32 ASP B O 1
ATOM 4944 N N . ILE B 1 33 ? 33.938 10.461 1.937 1 75.5 33 ILE B N 1
ATOM 4945 C CA . ILE B 1 33 ? 33.25 11.656 2.404 1 75.5 33 ILE B CA 1
ATOM 4946 C C . ILE B 1 33 ? 33.656 11.961 3.842 1 75.5 33 ILE B C 1
ATOM 4948 O O . ILE B 1 33 ? 33.594 11.086 4.711 1 75.5 33 ILE B O 1
ATOM 4952 N N . PRO B 1 34 ? 34.188 13.102 4.086 1 77.56 34 PRO B N 1
ATOM 4953 C CA . PRO B 1 34 ? 34.469 13.469 5.473 1 77.56 34 PRO B CA 1
ATOM 4954 C C . PRO B 1 34 ? 33.219 13.578 6.332 1 77.56 34 PRO B C 1
ATOM 4956 O O . PRO B 1 34 ? 32.188 14.086 5.867 1 77.56 34 PRO B O 1
ATOM 4959 N N . VAL B 1 35 ? 33.219 12.922 7.414 1 83 35 VAL B N 1
ATOM 4960 C CA . VAL B 1 35 ? 32.094 13 8.359 1 83 35 VAL B CA 1
ATOM 4961 C C . VAL B 1 35 ? 32.625 13.508 9.711 1 83 35 VAL B C 1
ATOM 4963 O O . VAL B 1 35 ? 33.656 13.07 10.188 1 83 35 VAL B O 1
ATOM 4966 N N . SER B 1 36 ? 31.891 14.477 10.227 1 81.12 36 SER B N 1
ATOM 4967 C CA . SER B 1 36 ? 32.25 15.016 11.531 1 81.12 36 SER B CA 1
ATOM 4968 C C . SER B 1 36 ? 32.156 13.945 12.609 1 81.12 36 SER B C 1
ATOM 4970 O O . SER B 1 36 ? 31.203 13.172 12.656 1 81.12 36 SER B O 1
ATOM 4972 N N . GLU B 1 37 ? 33.094 13.906 13.539 1 83.12 37 GLU B N 1
ATOM 4973 C CA . GLU B 1 37 ? 33.125 12.961 14.648 1 83.12 37 GLU B CA 1
ATOM 4974 C C . GLU B 1 37 ? 31.953 13.211 15.602 1 83.12 37 GLU B C 1
ATOM 4976 O O . GLU B 1 37 ? 31.406 12.273 16.188 1 83.12 37 GLU B O 1
ATOM 4981 N N . LEU B 1 38 ? 31.594 14.461 15.656 1 84.38 38 LEU B N 1
ATOM 4982 C CA . LEU B 1 38 ? 30.516 14.836 16.562 1 84.38 38 LEU B CA 1
ATOM 4983 C C . LEU B 1 38 ? 29.172 14.383 16 1 84.38 38 LEU B C 1
ATOM 4985 O O . LEU B 1 38 ? 28.203 14.234 16.75 1 84.38 38 LEU B O 1
ATOM 4989 N N . ALA B 1 39 ? 29.141 14.203 14.773 1 87.5 39 ALA B N 1
ATOM 4990 C CA . ALA B 1 39 ? 27.922 13.672 14.172 1 87.5 39 ALA B CA 1
ATOM 4991 C C . ALA B 1 39 ? 27.781 12.172 14.445 1 87.5 39 ALA B C 1
ATOM 4993 O O . ALA B 1 39 ? 26.672 11.664 14.578 1 87.5 39 ALA B O 1
ATOM 4994 N N . LEU B 1 40 ? 28.906 11.523 14.617 1 85.75 40 LEU B N 1
ATOM 4995 C CA . LEU B 1 40 ? 28.922 10.078 14.82 1 85.75 40 LEU B CA 1
ATOM 4996 C C . LEU B 1 40 ? 28.812 9.742 16.297 1 85.75 40 LEU B C 1
ATOM 4998 O O . LEU B 1 40 ? 28.25 8.695 16.672 1 85.75 40 LEU B O 1
ATOM 5002 N N . SER B 1 41 ? 29.391 10.578 17.094 1 89.5 41 SER B N 1
ATOM 5003 C CA . SER B 1 41 ? 29.359 10.43 18.547 1 89.5 41 SER B CA 1
ATOM 5004 C C . SER B 1 41 ? 29.016 11.75 19.234 1 89.5 41 SER B C 1
ATOM 5006 O O . SER B 1 41 ? 29.891 12.422 19.781 1 89.5 41 SER B O 1
ATOM 5008 N N . PRO B 1 42 ? 27.734 11.984 19.328 1 92.69 42 PRO B N 1
ATOM 5009 C CA . PRO B 1 42 ? 27.312 13.273 19.891 1 92.69 42 PRO B CA 1
ATOM 5010 C C . PRO B 1 42 ? 27.656 13.406 21.375 1 92.69 42 PRO B C 1
ATOM 5012 O O . PRO B 1 42 ? 27.672 12.406 22.094 1 92.69 42 PRO B O 1
ATOM 5015 N N . ARG B 1 43 ? 27.938 14.602 21.766 1 94 43 ARG B N 1
ATOM 5016 C CA . ARG B 1 43 ? 28.172 14.859 23.188 1 94 43 ARG B CA 1
ATOM 5017 C C . ARG B 1 43 ? 26.875 14.703 23.984 1 94 43 ARG B C 1
ATOM 5019 O O . ARG B 1 43 ? 25.781 14.773 23.422 1 94 43 ARG B O 1
ATOM 5026 N N . ARG B 1 44 ? 27.047 14.461 25.234 1 95.75 44 ARG B N 1
ATOM 5027 C CA . ARG B 1 44 ? 25.891 14.312 26.109 1 95.75 44 ARG B CA 1
ATOM 5028 C C . ARG B 1 44 ? 25.672 15.562 26.953 1 95.75 44 ARG B C 1
ATOM 5030 O O . ARG B 1 44 ? 26.609 16.312 27.203 1 95.75 44 ARG B O 1
ATOM 5037 N N . GLY B 1 45 ? 24.438 15.875 27.219 1 95.88 45 GLY B N 1
ATOM 5038 C CA . GLY B 1 45 ? 24.094 17.031 28.031 1 95.88 45 GLY B CA 1
ATOM 5039 C C . GLY B 1 45 ? 22.594 17.219 28.188 1 95.88 45 GLY B C 1
ATOM 5040 O O . GLY B 1 45 ? 21.812 16.281 28 1 95.88 45 GLY B O 1
ATOM 5041 N N . GLY B 1 46 ? 22.188 18.5 28.641 1 94.81 46 GLY B N 1
ATOM 5042 C CA . GLY B 1 46 ? 20.781 18.812 28.906 1 94.81 46 GLY B CA 1
ATOM 5043 C C . GLY B 1 46 ? 20.297 18.281 30.234 1 94.81 46 GLY B C 1
ATOM 5044 O O . GLY B 1 46 ? 21.047 17.672 30.984 1 94.81 46 GLY B O 1
ATOM 5045 N N . PRO B 1 47 ? 19.078 18.453 30.484 1 95.75 47 PRO B N 1
ATOM 5046 C CA . PRO B 1 47 ? 18.531 18.078 31.781 1 95.75 47 PRO B CA 1
ATOM 5047 C C . PRO B 1 47 ? 18.562 16.578 32.031 1 95.75 47 PRO B C 1
ATOM 5049 O O . PRO B 1 47 ? 18.641 16.141 33.188 1 95.75 47 PRO B O 1
ATOM 5052 N N . LYS B 1 48 ? 18.531 15.789 31.016 1 96.81 48 LYS B N 1
ATOM 5053 C CA . LYS B 1 48 ? 18.453 14.336 31.188 1 96.81 48 LYS B CA 1
ATOM 5054 C C . LYS B 1 48 ? 19.75 13.664 30.719 1 96.81 48 LYS B C 1
ATOM 5056 O O . LYS B 1 48 ? 19.797 12.445 30.562 1 96.81 48 LYS B O 1
ATOM 5061 N N . ASN B 1 49 ? 20.781 14.367 30.375 1 96.94 49 ASN B N 1
ATOM 5062 C CA . ASN B 1 49 ? 22.094 13.891 29.953 1 96.94 49 ASN B CA 1
ATOM 5063 C C . ASN B 1 49 ? 21.984 12.953 28.75 1 96.94 49 ASN B C 1
ATOM 5065 O O . ASN B 1 49 ? 22.484 11.828 28.781 1 96.94 49 ASN B O 1
ATOM 5069 N N . LEU B 1 50 ? 21.281 13.43 27.781 1 97.31 50 LEU B N 1
ATOM 5070 C CA . LEU B 1 50 ? 21.078 12.688 26.531 1 97.31 50 LEU B CA 1
ATOM 5071 C C . LEU B 1 50 ? 22.062 13.141 25.469 1 97.31 50 LEU B C 1
ATOM 5073 O O . LEU B 1 50 ? 22.672 14.203 25.594 1 97.31 50 LEU B O 1
ATOM 5077 N N . PRO B 1 51 ? 22.312 12.25 24.453 1 96.06 51 PRO B N 1
ATOM 5078 C CA . PRO B 1 51 ? 23.094 12.734 23.328 1 96.06 51 PRO B CA 1
ATOM 5079 C C . PRO B 1 51 ? 22.5 13.984 22.688 1 96.06 51 PRO B C 1
ATOM 5081 O O . PRO B 1 51 ? 21.281 14.062 22.5 1 96.06 51 PRO B O 1
ATOM 5084 N N . ILE B 1 52 ? 23.312 14.992 22.391 1 97.31 52 ILE B N 1
ATOM 5085 C CA . ILE B 1 52 ? 22.859 16.219 21.766 1 97.31 52 ILE B CA 1
ATOM 5086 C C . ILE B 1 52 ? 23.328 16.266 20.312 1 97.31 52 ILE B C 1
ATOM 5088 O O . ILE B 1 52 ? 24.531 16.281 20.031 1 97.31 52 ILE B O 1
ATOM 5092 N N . ALA B 1 53 ? 22.422 16.312 19.359 1 96.12 53 ALA B N 1
ATOM 5093 C CA . ALA B 1 53 ? 22.719 16.328 17.938 1 96.12 53 ALA B CA 1
ATOM 5094 C C . ALA B 1 53 ? 23.078 17.734 17.453 1 96.12 53 ALA B C 1
ATOM 5096 O O . ALA B 1 53 ? 22.297 18.359 16.734 1 96.12 53 ALA B O 1
ATOM 5097 N N . ASP B 1 54 ? 24.312 18.141 17.641 1 93.62 54 ASP B N 1
ATOM 5098 C CA . ASP B 1 54 ? 24.797 19.453 17.203 1 93.62 54 ASP B CA 1
ATOM 5099 C C . ASP B 1 54 ? 25.141 19.438 15.719 1 93.62 54 ASP B C 1
ATOM 5101 O O . ASP B 1 54 ? 25.031 20.469 15.047 1 93.62 54 ASP B O 1
ATOM 5105 N N . HIS B 1 55 ? 25.609 18.281 15.336 1 91.69 55 HIS B N 1
ATOM 5106 C CA . HIS B 1 55 ? 26.031 18.094 13.953 1 91.69 55 HIS B CA 1
ATOM 5107 C C . HIS B 1 55 ? 25.359 16.859 13.336 1 91.69 55 HIS B C 1
ATOM 5109 O O . HIS B 1 55 ? 24.922 15.961 14.047 1 91.69 55 HIS B O 1
ATOM 5115 N N . PHE B 1 56 ? 25.297 16.953 12.016 1 91.88 56 PHE B N 1
ATOM 5116 C CA . PHE B 1 56 ? 24.672 15.859 11.289 1 91.88 56 PHE B CA 1
ATOM 5117 C C . PHE B 1 56 ? 25.641 15.25 10.289 1 91.88 56 PHE B C 1
ATOM 5119 O O . PHE B 1 56 ? 26.625 15.891 9.906 1 91.88 56 PHE B O 1
ATOM 5126 N N . VAL B 1 57 ? 25.391 14.078 9.898 1 86.75 57 VAL B N 1
ATOM 5127 C CA . VAL B 1 57 ? 26.312 13.273 9.117 1 86.75 57 VAL B CA 1
ATOM 5128 C C . VAL B 1 57 ? 26.5 13.891 7.727 1 86.75 57 VAL B C 1
ATOM 5130 O O . VAL B 1 57 ? 27.531 13.695 7.082 1 86.75 57 VAL B O 1
ATOM 5133 N N . ASP B 1 58 ? 25.516 14.68 7.27 1 88.75 58 ASP B N 1
ATOM 5134 C CA . ASP B 1 58 ? 25.594 15.219 5.914 1 88.75 58 ASP B CA 1
ATOM 5135 C C . ASP B 1 58 ? 25.984 16.703 5.934 1 88.75 58 ASP B C 1
ATOM 5137 O O . ASP B 1 58 ? 25.891 17.375 4.914 1 88.75 58 ASP B O 1
ATOM 5141 N N . ASP B 1 59 ? 26.453 17.188 6.984 1 92 59 ASP B N 1
ATOM 5142 C CA . ASP B 1 59 ? 26.828 18.594 7.121 1 92 59 ASP B CA 1
ATOM 5143 C C . ASP B 1 59 ? 28.047 18.938 6.262 1 92 59 ASP B C 1
ATOM 5145 O O . ASP B 1 59 ? 28.172 20.062 5.777 1 92 59 ASP B O 1
ATOM 5149 N N . ASP B 1 60 ? 28.906 17.922 6.078 1 88.06 60 ASP B N 1
ATOM 5150 C CA . ASP B 1 60 ? 30.172 18.203 5.398 1 88.06 60 ASP B CA 1
ATOM 5151 C C . ASP B 1 60 ? 30.234 17.5 4.043 1 88.06 60 ASP B C 1
ATOM 5153 O O . ASP B 1 60 ? 31.312 17.297 3.49 1 88.06 60 ASP B O 1
ATOM 5157 N N . GLU B 1 61 ? 29.109 17.141 3.545 1 85.88 61 GLU B N 1
ATOM 5158 C CA . GLU B 1 61 ? 29.031 16.344 2.322 1 85.88 61 GLU B CA 1
ATOM 5159 C C . GLU B 1 61 ? 29.453 17.172 1.105 1 85.88 61 GLU B C 1
ATOM 5161 O O . GLU B 1 61 ? 30.016 16.641 0.15 1 85.88 61 GLU B O 1
ATOM 5166 N N . CYS B 1 62 ? 29.125 18.406 1.068 1 85.25 62 CYS B N 1
ATOM 5167 C CA . CYS B 1 62 ? 29.484 19.312 -0.015 1 85.25 62 CYS B CA 1
ATOM 5168 C C . CYS B 1 62 ? 29.766 20.703 0.52 1 85.25 62 CYS B C 1
ATOM 5170 O O . CYS B 1 62 ? 29.469 21.016 1.678 1 85.25 62 CYS B O 1
ATOM 5172 N N . PRO B 1 63 ? 30.391 21.5 -0.269 1 87.94 63 PRO B N 1
ATOM 5173 C CA . PRO B 1 63 ? 30.75 22.844 0.203 1 87.94 63 PRO B CA 1
ATOM 5174 C C . PRO B 1 63 ? 29.547 23.672 0.629 1 87.94 63 PRO B C 1
ATOM 5176 O O . PRO B 1 63 ? 29.625 24.438 1.591 1 87.94 63 PRO B O 1
ATOM 5179 N N . GLU B 1 64 ? 28.5 23.453 -0.027 1 89.31 64 GLU B N 1
ATOM 5180 C CA . GLU B 1 64 ? 27.312 24.219 0.3 1 89.31 64 GLU B CA 1
ATOM 5181 C C . GLU B 1 64 ? 26.766 23.844 1.679 1 89.31 64 GLU B C 1
ATOM 5183 O O . GLU B 1 64 ? 26.375 24.719 2.457 1 89.31 64 GLU B O 1
ATOM 5188 N N . ASN B 1 65 ? 26.828 22.609 2.008 1 90.31 65 ASN B N 1
ATOM 5189 C CA . ASN B 1 65 ? 26.359 22.141 3.311 1 90.31 65 ASN B CA 1
ATOM 5190 C C . ASN B 1 65 ? 27.281 22.609 4.434 1 90.31 65 ASN B C 1
ATOM 5192 O O . ASN B 1 65 ? 26.812 22.922 5.531 1 90.31 65 ASN B O 1
ATOM 5196 N N . LYS B 1 66 ? 28.5 22.641 4.137 1 90.31 66 LYS B N 1
ATOM 5197 C CA . LYS B 1 66 ? 29.484 23.078 5.129 1 90.31 66 LYS B CA 1
ATOM 5198 C C . LYS B 1 66 ? 29.234 24.531 5.531 1 90.31 66 LYS B C 1
ATOM 5200 O O . LYS B 1 66 ? 29.406 24.891 6.695 1 90.31 66 LYS B O 1
ATOM 5205 N N . LYS B 1 67 ? 28.875 25.281 4.594 1 91.31 67 LYS B N 1
ATOM 5206 C CA . LYS B 1 67 ? 28.594 26.688 4.863 1 91.31 67 LYS B CA 1
ATOM 5207 C C . LYS B 1 67 ? 27.344 26.828 5.727 1 91.31 67 LYS B C 1
ATOM 5209 O O . LYS B 1 67 ? 27.25 27.766 6.531 1 91.31 67 LYS B O 1
ATOM 5214 N N . LEU B 1 68 ? 26.438 25.984 5.594 1 92.44 68 LEU B N 1
ATOM 5215 C CA . LEU B 1 68 ? 25.156 26.078 6.266 1 92.44 68 LEU B CA 1
ATOM 5216 C C . LEU B 1 68 ? 25.25 25.609 7.711 1 92.44 68 LEU B C 1
ATOM 5218 O O . LEU B 1 68 ? 24.438 25.984 8.555 1 92.44 68 LEU B O 1
ATOM 5222 N N . LYS B 1 69 ? 26.266 24.828 7.969 1 90.12 69 LYS B N 1
ATOM 5223 C CA . LYS B 1 69 ? 26.406 24.203 9.281 1 90.12 69 LYS B CA 1
ATOM 5224 C C . LYS B 1 69 ? 26.547 25.266 10.375 1 90.12 69 LYS B C 1
ATOM 5226 O O . LYS B 1 69 ? 26.234 25.016 11.539 1 90.12 69 LYS B O 1
ATOM 5231 N N . HIS B 1 70 ? 26.906 26.469 10.008 1 89.12 70 HIS B N 1
ATOM 5232 C CA . HIS B 1 70 ? 27.172 27.5 11 1 89.12 70 HIS B CA 1
ATOM 5233 C C . HIS B 1 70 ? 26.078 28.578 10.969 1 89.12 70 HIS B C 1
ATOM 5235 O O . HIS B 1 70 ? 26.141 29.531 11.742 1 89.12 70 HIS B O 1
ATOM 5241 N N . LYS B 1 71 ? 25.109 28.391 10.164 1 94 71 LYS B N 1
ATOM 5242 C CA . LYS B 1 71 ? 23.953 29.281 10.133 1 94 71 LYS B CA 1
ATOM 5243 C C . LYS B 1 71 ? 23 28.984 11.289 1 94 71 LYS B C 1
ATOM 5245 O O . LYS B 1 71 ? 23.125 27.938 11.945 1 94 71 LYS B O 1
ATOM 5250 N N . PRO B 1 72 ? 22.094 29.969 11.602 1 95.06 72 PRO B N 1
ATOM 5251 C CA . PRO B 1 72 ? 21.125 29.703 12.656 1 95.06 72 PRO B CA 1
ATOM 5252 C C . PRO B 1 72 ? 20.297 28.438 12.398 1 95.06 72 PRO B C 1
ATOM 5254 O O . PRO B 1 72 ? 19.828 28.234 11.281 1 95.06 72 PRO B O 1
ATOM 5257 N N . LYS B 1 73 ? 20.141 27.641 13.422 1 97.25 73 LYS B N 1
ATOM 5258 C CA . LYS B 1 73 ? 19.438 26.359 13.289 1 97.25 73 LYS B CA 1
ATOM 5259 C C . LYS B 1 73 ? 17.938 26.562 13.398 1 97.25 73 LYS B C 1
ATOM 5261 O O . LYS B 1 73 ? 17.438 27 14.43 1 97.25 73 LYS B O 1
ATOM 5266 N N . LEU B 1 74 ? 17.281 26.297 12.328 1 98.31 74 LEU B N 1
ATOM 5267 C CA . LEU B 1 74 ? 15.828 26.297 12.266 1 98.31 74 LEU B CA 1
ATOM 5268 C C . LEU B 1 74 ? 15.289 24.875 12.344 1 98.31 74 LEU B C 1
ATOM 5270 O O . LEU B 1 74 ? 15.469 24.094 11.406 1 98.31 74 LEU B O 1
ATOM 5274 N N . VAL B 1 75 ? 14.648 24.5 13.445 1 98.81 75 VAL B N 1
ATOM 5275 C CA . VAL B 1 75 ? 14.086 23.156 13.617 1 98.81 75 VAL B CA 1
ATOM 5276 C C . VAL B 1 75 ? 12.578 23.203 13.383 1 98.81 75 VAL B C 1
ATOM 5278 O O . VAL B 1 75 ? 11.883 24.047 13.945 1 98.81 75 VAL B O 1
ATOM 5281 N N . ILE B 1 76 ? 12.07 22.375 12.539 1 98.81 76 ILE B N 1
ATOM 5282 C CA . ILE B 1 76 ? 10.656 22.25 12.219 1 98.81 76 ILE B CA 1
ATOM 5283 C C . ILE B 1 76 ? 10.133 20.906 12.688 1 98.81 76 ILE B C 1
ATOM 5285 O O . ILE B 1 76 ? 10.648 19.859 12.281 1 98.81 76 ILE B O 1
ATOM 5289 N N . LEU B 1 77 ? 9.094 20.922 13.555 1 98.81 77 LEU B N 1
ATOM 5290 C CA . LEU B 1 77 ? 8.461 19.703 14.031 1 98.81 77 LEU B CA 1
ATOM 5291 C C . LEU B 1 77 ? 7.199 19.391 13.234 1 98.81 77 LEU B C 1
ATOM 5293 O O . LEU B 1 77 ? 6.254 20.188 13.242 1 98.81 77 LEU B O 1
ATOM 5297 N N . GLY B 1 78 ? 7.191 18.219 12.594 1 98.06 78 GLY B N 1
ATOM 5298 C CA . GLY B 1 78 ? 6.031 17.812 11.812 1 98.06 78 GLY B CA 1
ATOM 5299 C C . GLY B 1 78 ? 6.23 18 10.32 1 98.06 78 GLY B C 1
ATOM 5300 O O . GLY B 1 78 ? 7.008 18.844 9.891 1 98.06 78 GLY B O 1
ATOM 5301 N N . THR B 1 79 ? 5.523 17.234 9.508 1 96.31 79 THR B N 1
ATOM 5302 C CA . THR B 1 79 ? 5.645 17.266 8.055 1 96.31 79 THR B CA 1
ATOM 5303 C C . THR B 1 79 ? 4.285 17.5 7.406 1 96.31 79 THR B C 1
ATOM 5305 O O . THR B 1 79 ? 3.994 16.953 6.344 1 96.31 79 THR B O 1
ATOM 5308 N N . GLY B 1 80 ? 3.443 18.266 8.047 1 95.38 80 GLY B N 1
ATOM 5309 C CA . GLY B 1 80 ? 2.123 18.562 7.516 1 95.38 80 GLY B CA 1
ATOM 5310 C C . GLY B 1 80 ? 2.113 19.75 6.574 1 95.38 80 GLY B C 1
ATOM 5311 O O . GLY B 1 80 ? 3.162 20.156 6.07 1 95.38 80 GLY B O 1
ATOM 5312 N N . TRP B 1 81 ? 0.958 20.281 6.289 1 94.31 81 TRP B N 1
ATOM 5313 C CA . TRP B 1 81 ? 0.728 21.344 5.32 1 94.31 81 TRP B CA 1
ATOM 5314 C C . TRP B 1 81 ? 1.527 22.594 5.68 1 94.31 81 TRP B C 1
ATOM 5316 O O . TRP B 1 81 ? 2.158 23.203 4.816 1 94.31 81 TRP B O 1
ATOM 5326 N N . GLY B 1 82 ? 1.502 22.953 6.918 1 97 82 GLY B N 1
ATOM 5327 C CA . GLY B 1 82 ? 2.23 24.141 7.34 1 97 82 GLY B CA 1
ATOM 5328 C C . GLY B 1 82 ? 3.732 24.016 7.176 1 97 82 GLY B C 1
ATOM 5329 O O . GLY B 1 82 ? 4.383 24.906 6.613 1 97 82 GLY B O 1
ATOM 5330 N N . SER B 1 83 ? 4.273 22.938 7.621 1 97.75 83 SER B N 1
ATOM 5331 C CA . SER B 1 83 ? 5.715 22.703 7.574 1 97.75 83 SER B CA 1
ATOM 5332 C C . SER B 1 83 ? 6.215 22.641 6.133 1 97.75 83 SER B C 1
ATOM 5334 O O . SER B 1 83 ? 7.254 23.234 5.812 1 97.75 83 SER B O 1
ATOM 5336 N N . VAL B 1 84 ? 5.504 21.969 5.312 1 95.44 84 VAL B N 1
ATOM 5337 C CA . VAL B 1 84 ? 5.926 21.812 3.926 1 95.44 84 VAL B CA 1
ATOM 5338 C C . VAL B 1 84 ? 5.848 23.156 3.203 1 95.44 84 VAL B C 1
ATOM 5340 O O . VAL B 1 84 ? 6.734 23.484 2.418 1 95.44 84 VAL B O 1
ATOM 5343 N N . ALA B 1 85 ? 4.773 23.875 3.439 1 95.56 85 ALA B N 1
ATOM 5344 C CA . ALA B 1 85 ? 4.648 25.203 2.84 1 95.56 85 ALA B CA 1
ATOM 5345 C C . ALA B 1 85 ? 5.797 26.109 3.266 1 95.56 85 ALA B C 1
ATOM 5347 O O . ALA B 1 85 ? 6.336 26.859 2.453 1 95.56 85 ALA B O 1
ATOM 5348 N N . LEU B 1 86 ? 6.164 26.047 4.52 1 97.94 86 LEU B N 1
ATOM 5349 C CA . LEU B 1 86 ? 7.289 26.812 5.043 1 97.94 86 LEU B CA 1
ATOM 5350 C C . LEU B 1 86 ? 8.586 26.438 4.332 1 97.94 86 LEU B C 1
ATOM 5352 O O . LEU B 1 86 ? 9.312 27.312 3.859 1 97.94 86 LEU B O 1
ATOM 5356 N N . LEU B 1 87 ? 8.852 25.156 4.195 1 97 87 LEU B N 1
ATOM 5357 C CA . LEU B 1 87 ? 10.07 24.656 3.57 1 97 87 LEU B CA 1
ATOM 5358 C C . LEU B 1 87 ? 10.156 25.094 2.117 1 97 87 LEU B C 1
ATOM 5360 O O . LEU B 1 87 ? 11.242 25.422 1.628 1 97 87 LEU B O 1
ATOM 5364 N N . LYS B 1 88 ? 9.055 25.141 1.478 1 93.88 88 LYS B N 1
ATOM 5365 C CA . LYS B 1 88 ? 9.031 25.5 0.063 1 93.88 88 LYS B CA 1
ATOM 5366 C C . LYS B 1 88 ? 9.328 26.984 -0.134 1 93.88 88 LYS B C 1
ATOM 5368 O O . LYS B 1 88 ? 9.797 27.391 -1.197 1 93.88 88 LYS B O 1
ATOM 5373 N N . GLN B 1 89 ? 9.055 27.797 0.869 1 95.5 89 GLN B N 1
ATOM 5374 C CA . GLN B 1 89 ? 9.234 29.234 0.757 1 95.5 89 GLN B CA 1
ATOM 5375 C C . GLN B 1 89 ? 10.648 29.656 1.177 1 95.5 89 GLN B C 1
ATOM 5377 O O . GLN B 1 89 ? 11.133 30.719 0.775 1 95.5 89 GLN B O 1
ATOM 5382 N N . LEU B 1 90 ? 11.336 28.812 1.961 1 96.94 90 LEU B N 1
ATOM 5383 C CA . LEU B 1 90 ? 12.625 29.172 2.549 1 96.94 90 LEU B CA 1
ATOM 5384 C C . LEU B 1 90 ? 13.703 29.281 1.474 1 96.94 90 LEU B C 1
ATOM 5386 O O . LEU B 1 90 ? 13.758 28.453 0.56 1 96.94 90 LEU B O 1
ATOM 5390 N N . ASN B 1 91 ? 14.531 30.234 1.668 1 95 91 ASN B N 1
ATOM 5391 C CA . ASN B 1 91 ? 15.719 30.312 0.83 1 95 91 ASN B CA 1
ATOM 5392 C C . ASN B 1 91 ? 16.75 29.25 1.216 1 95 91 ASN B C 1
ATOM 5394 O O . ASN B 1 91 ? 16.859 28.891 2.387 1 95 91 ASN B O 1
ATOM 5398 N N . GLN B 1 92 ? 17.578 28.766 0.318 1 91.25 92 GLN B N 1
ATOM 5399 C CA . GLN B 1 92 ? 18.453 27.625 0.481 1 91.25 92 GLN B CA 1
ATOM 5400 C C . GLN B 1 92 ? 19.625 27.953 1.399 1 91.25 92 GLN B C 1
ATOM 5402 O O . GLN B 1 92 ? 20.172 27.078 2.064 1 91.25 92 GLN B O 1
ATOM 5407 N N . ASP B 1 93 ? 20.016 29.156 1.584 1 89.31 93 ASP B N 1
ATOM 5408 C CA . ASP B 1 93 ? 21.312 29.406 2.213 1 89.31 93 ASP B CA 1
ATOM 5409 C C . ASP B 1 93 ? 21.141 30.25 3.477 1 89.31 93 ASP B C 1
ATOM 5411 O O . ASP B 1 93 ? 22.125 30.75 4.027 1 89.31 93 ASP B O 1
ATOM 5415 N N . ASP B 1 94 ? 19.969 30.234 3.988 1 93.94 94 ASP B N 1
ATOM 5416 C CA . ASP B 1 94 ? 19.75 31.172 5.082 1 93.94 94 ASP B CA 1
ATOM 5417 C C . ASP B 1 94 ? 19.781 30.469 6.434 1 93.94 94 ASP B C 1
ATOM 5419 O O . ASP B 1 94 ? 20.141 31.062 7.449 1 93.94 94 ASP B O 1
ATOM 5423 N N . TYR B 1 95 ? 19.391 29.266 6.477 1 97 95 TYR B N 1
ATOM 5424 C CA . TYR B 1 95 ? 19.25 28.578 7.754 1 97 95 TYR B CA 1
ATOM 5425 C C . TYR B 1 95 ? 19.812 27.156 7.672 1 97 95 TYR B C 1
ATOM 5427 O O . TYR B 1 95 ? 19.891 26.578 6.59 1 97 95 TYR B O 1
ATOM 5435 N N . HIS B 1 96 ? 20.359 26.656 8.789 1 97.5 96 HIS B N 1
ATOM 5436 C CA . HIS B 1 96 ? 20.594 25.234 8.992 1 97.5 96 HIS B CA 1
ATOM 5437 C C . HIS B 1 96 ? 19.297 24.516 9.391 1 97.5 96 HIS B C 1
ATOM 5439 O O . HIS B 1 96 ? 18.984 24.422 10.57 1 97.5 96 HIS B O 1
ATOM 5445 N N . VAL B 1 97 ? 18.625 23.938 8.422 1 98 97 VAL B N 1
ATOM 5446 C CA . VAL B 1 97 ? 17.266 23.453 8.594 1 98 97 VAL B CA 1
ATOM 5447 C C . VAL B 1 97 ? 17.281 22 9.039 1 98 97 VAL B C 1
ATOM 5449 O O . VAL B 1 97 ? 17.984 21.172 8.453 1 98 97 VAL B O 1
ATOM 5452 N N . VAL B 1 98 ? 16.562 21.672 10.109 1 98.06 98 VAL B N 1
ATOM 5453 C CA . VAL B 1 98 ? 16.359 20.297 10.578 1 98.06 98 VAL B CA 1
ATOM 5454 C C . VAL B 1 98 ? 14.859 20.031 10.727 1 98.06 98 VAL B C 1
ATOM 5456 O O . VAL B 1 98 ? 14.148 20.766 11.406 1 98.06 98 VAL B O 1
ATOM 5459 N N . VAL B 1 99 ? 14.375 18.984 10.07 1 98.38 99 VAL B N 1
ATOM 5460 C CA . VAL B 1 99 ? 12.977 18.578 10.164 1 98.38 99 VAL B CA 1
ATOM 5461 C C . VAL B 1 99 ? 12.859 17.281 10.953 1 98.38 99 VAL B C 1
ATOM 5463 O O . VAL B 1 99 ? 13.57 16.312 10.672 1 98.38 99 VAL B O 1
ATOM 5466 N N . ILE B 1 100 ? 11.984 17.266 11.969 1 98.44 100 ILE B N 1
ATOM 5467 C CA . ILE B 1 100 ? 11.781 16.094 12.82 1 98.44 100 ILE B CA 1
ATOM 5468 C C . ILE B 1 100 ? 10.32 15.664 12.758 1 98.44 100 ILE B C 1
ATOM 5470 O O . ILE B 1 100 ? 9.414 16.469 13.023 1 98.44 100 ILE B O 1
ATOM 5474 N N . SER B 1 101 ? 10.094 14.461 12.422 1 97.56 101 SER B N 1
ATOM 5475 C CA . SER B 1 101 ? 8.742 13.914 12.359 1 97.56 101 SER B CA 1
ATOM 5476 C C . SER B 1 101 ? 8.758 12.391 12.445 1 97.56 101 SER B C 1
ATOM 5478 O O . SER B 1 101 ? 9.695 11.742 11.977 1 97.56 101 SER B O 1
ATOM 5480 N N . PRO B 1 102 ? 7.73 11.836 13.07 1 95.06 102 PRO B N 1
ATOM 5481 C CA . PRO B 1 102 ? 7.637 10.375 13.047 1 95.06 102 PRO B CA 1
ATOM 5482 C C . PRO B 1 102 ? 7.285 9.828 11.672 1 95.06 102 PRO B C 1
ATOM 5484 O O . PRO B 1 102 ? 7.445 8.633 11.414 1 95.06 102 PRO B O 1
ATOM 5487 N N . SER B 1 103 ? 6.805 10.641 10.82 1 92.81 103 SER B N 1
ATOM 5488 C CA . SER B 1 103 ? 6.469 10.242 9.453 1 92.81 103 SER B CA 1
ATOM 5489 C C . SER B 1 103 ? 7.441 10.852 8.445 1 92.81 103 SER B C 1
ATOM 5491 O O . SER B 1 103 ? 7.77 12.039 8.523 1 92.81 103 SER B O 1
ATOM 5493 N N . ASN B 1 104 ? 7.848 10.078 7.473 1 92.94 104 ASN B N 1
ATOM 5494 C CA . ASN B 1 104 ? 8.773 10.57 6.461 1 92.94 104 ASN B CA 1
ATOM 5495 C C . ASN B 1 104 ? 8.039 11.023 5.199 1 92.94 104 ASN B C 1
ATOM 5497 O O . ASN B 1 104 ? 8.648 11.141 4.133 1 92.94 104 ASN B O 1
ATOM 5501 N N . THR B 1 105 ? 6.73 11.227 5.371 1 91.19 105 THR B N 1
ATOM 5502 C CA . THR B 1 105 ? 5.953 11.617 4.203 1 91.19 105 THR B CA 1
ATOM 5503 C C . THR B 1 105 ? 5.047 12.797 4.527 1 91.19 105 THR B C 1
ATOM 5505 O O . THR B 1 105 ? 4.66 12.992 5.684 1 91.19 105 THR B O 1
ATOM 5508 N N . PHE B 1 106 ? 4.871 13.641 3.494 1 93.06 106 PHE B N 1
ATOM 5509 C CA . PHE B 1 106 ? 3.766 14.594 3.484 1 93.06 106 PHE B CA 1
ATOM 5510 C C . PHE B 1 106 ? 2.5 13.945 2.928 1 93.06 106 PHE B C 1
ATOM 5512 O O . PHE B 1 106 ? 2.551 13.242 1.921 1 93.06 106 PHE B O 1
ATOM 5519 N N . LEU B 1 107 ? 1.405 14.148 3.592 1 91.88 107 LEU B N 1
ATOM 5520 C CA . LEU B 1 107 ? 0.138 13.555 3.184 1 91.88 107 LEU B CA 1
ATOM 5521 C C . LEU B 1 107 ? -0.831 14.617 2.689 1 91.88 107 LEU B C 1
ATOM 5523 O O . LEU B 1 107 ? -1.053 15.625 3.369 1 91.88 107 LEU B O 1
ATOM 5527 N N . PHE B 1 108 ? -1.331 14.414 1.494 1 90.31 108 PHE B N 1
ATOM 5528 C CA . PHE B 1 108 ? -2.41 15.242 0.964 1 90.31 108 PHE B CA 1
ATOM 5529 C C . PHE B 1 108 ? -3.752 14.812 1.546 1 90.31 108 PHE B C 1
ATOM 5531 O O . PHE B 1 108 ? -4.504 14.078 0.91 1 90.31 108 PHE B O 1
ATOM 5538 N N . THR B 1 109 ? -4.129 15.328 2.613 1 88.12 109 THR B N 1
ATOM 5539 C CA . THR B 1 109 ? -5.168 14.836 3.51 1 88.12 109 THR B CA 1
ATOM 5540 C C . THR B 1 109 ? -6.551 15.039 2.898 1 88.12 109 THR B C 1
ATOM 5542 O O . THR B 1 109 ? -7.477 14.273 3.168 1 88.12 109 THR B O 1
ATOM 5545 N N . PRO B 1 110 ? -6.793 16.062 2.111 1 84.69 110 PRO B N 1
ATOM 5546 C CA . PRO B 1 110 ? -8.156 16.297 1.623 1 84.69 110 PRO B CA 1
ATOM 5547 C C . PRO B 1 110 ? -8.688 15.141 0.779 1 84.69 110 PRO B C 1
ATOM 5549 O O . PRO B 1 110 ? -9.898 14.922 0.725 1 84.69 110 PRO B O 1
ATOM 5552 N N . MET B 1 111 ? -7.832 14.414 0.177 1 87.62 111 MET B N 1
ATOM 5553 C CA . MET B 1 111 ? -8.273 13.344 -0.716 1 87.62 111 MET B CA 1
ATOM 5554 C C . MET B 1 111 ? -8.156 11.984 -0.036 1 87.62 111 MET B C 1
ATOM 5556 O O . MET B 1 111 ? -8.328 10.945 -0.678 1 87.62 111 MET B O 1
ATOM 5560 N N . LEU B 1 112 ? -7.895 11.977 1.201 1 89 112 LEU B N 1
ATOM 5561 C CA . LEU B 1 112 ? -7.68 10.742 1.949 1 89 112 LEU B CA 1
ATOM 5562 C C . LEU B 1 112 ? -8.93 9.867 1.914 1 89 112 LEU B C 1
ATOM 5564 O O . LEU B 1 112 ? -8.828 8.648 1.741 1 89 112 LEU B O 1
ATOM 5568 N N . PRO B 1 113 ? -10.18 10.43 1.999 1 90 113 PRO B N 1
ATOM 5569 C CA . PRO B 1 113 ? -11.383 9.594 1.924 1 90 113 PRO B CA 1
ATOM 5570 C C . PRO B 1 113 ? -11.492 8.844 0.598 1 90 113 PRO B C 1
ATOM 5572 O O . PRO B 1 113 ? -11.945 7.695 0.57 1 90 113 PRO B O 1
ATOM 5575 N N . SER B 1 114 ? -11.031 9.438 -0.431 1 87.25 114 SER B N 1
ATOM 5576 C CA . SER B 1 114 ? -11.102 8.812 -1.75 1 87.25 114 SER B CA 1
ATOM 5577 C C . SER B 1 114 ? -10.172 7.609 -1.844 1 87.25 114 SER B C 1
ATOM 5579 O O . SER B 1 114 ? -10.391 6.711 -2.658 1 87.25 114 SER B O 1
ATOM 5581 N N . ALA B 1 115 ? -9.148 7.621 -1.062 1 87.44 115 ALA B N 1
ATOM 5582 C CA . ALA B 1 115 ? -8.188 6.527 -1.09 1 87.44 115 ALA B CA 1
ATOM 5583 C C . ALA B 1 115 ? -8.711 5.309 -0.333 1 87.44 115 ALA B C 1
ATOM 5585 O O . ALA B 1 115 ? -8.305 4.18 -0.6 1 87.44 115 ALA B O 1
ATOM 5586 N N . THR B 1 116 ? -9.594 5.484 0.564 1 89.12 116 THR B N 1
ATOM 5587 C CA . THR B 1 116 ? -10.109 4.398 1.397 1 89.12 116 THR B CA 1
ATOM 5588 C C . THR B 1 116 ? -10.938 3.426 0.568 1 89.12 116 THR B C 1
ATOM 5590 O O . THR B 1 116 ? -11.117 2.27 0.956 1 89.12 116 THR B O 1
ATOM 5593 N N . VAL B 1 117 ? -11.445 3.953 -0.565 1 86.44 117 VAL B N 1
ATOM 5594 C CA . VAL B 1 117 ? -12.336 3.109 -1.355 1 86.44 117 VAL B CA 1
ATOM 5595 C C . VAL B 1 117 ? -11.664 2.754 -2.682 1 86.44 117 VAL B C 1
ATOM 5597 O O . VAL B 1 117 ? -12.305 2.193 -3.574 1 86.44 117 VAL B O 1
ATOM 5600 N N . GLY B 1 118 ? -10.438 3.172 -2.885 1 79 118 GLY B N 1
ATOM 5601 C CA . GLY B 1 118 ? -9.664 2.732 -4.035 1 79 118 GLY B CA 1
ATOM 5602 C C . GLY B 1 118 ? -9.805 3.65 -5.234 1 79 118 GLY B C 1
ATOM 5603 O O . GLY B 1 118 ? -9.328 3.334 -6.328 1 79 118 GLY B O 1
ATOM 5604 N N . THR B 1 119 ? -10.477 4.781 -5.109 1 80.31 119 THR B N 1
ATOM 5605 C CA . THR B 1 119 ? -10.547 5.758 -6.191 1 80.31 119 THR B CA 1
ATOM 5606 C C . THR B 1 119 ? -9.156 6.309 -6.512 1 80.31 119 THR B C 1
ATOM 5608 O O . THR B 1 119 ? -8.789 6.441 -7.68 1 80.31 119 THR B O 1
ATOM 5611 N N . LEU B 1 120 ? -8.477 6.645 -5.465 1 83.56 120 LEU B N 1
ATOM 5612 C CA . LEU B 1 120 ? -7.09 7.094 -5.574 1 83.56 120 LEU B CA 1
ATOM 5613 C C . LEU B 1 120 ? -6.148 6.117 -4.879 1 83.56 120 LEU B C 1
ATOM 5615 O O . LEU B 1 120 ? -6.531 5.461 -3.908 1 83.56 120 LEU B O 1
ATOM 5619 N N . GLU B 1 121 ? -4.992 6.07 -5.414 1 85.56 121 GLU B N 1
ATOM 5620 C CA . GLU B 1 121 ? -3.975 5.23 -4.781 1 85.56 121 GLU B CA 1
ATOM 5621 C C . GLU B 1 121 ? -3.324 5.945 -3.602 1 85.56 121 GLU B C 1
ATOM 5623 O O . GLU B 1 121 ? -3.168 7.168 -3.619 1 85.56 121 GLU B O 1
ATOM 5628 N N . LEU B 1 122 ? -2.959 5.184 -2.689 1 83.75 122 LEU B N 1
ATOM 5629 C CA . LEU B 1 122 ? -2.324 5.73 -1.496 1 83.75 122 LEU B CA 1
ATOM 5630 C C . LEU B 1 122 ? -1.035 6.465 -1.855 1 83.75 122 LEU B C 1
ATOM 5632 O O . LEU B 1 122 ? -0.776 7.559 -1.348 1 83.75 122 LEU B O 1
ATOM 5636 N N . ARG B 1 123 ? -0.295 5.941 -2.701 1 83.25 123 ARG B N 1
ATOM 5637 C CA . ARG B 1 123 ? 0.992 6.512 -3.088 1 83.25 123 ARG B CA 1
ATOM 5638 C C . ARG B 1 123 ? 0.816 7.891 -3.719 1 83.25 123 ARG B C 1
ATOM 5640 O O . ARG B 1 123 ? 1.71 8.734 -3.637 1 83.25 123 ARG B O 1
ATOM 5647 N N . SER B 1 124 ? -0.305 8.078 -4.309 1 84.88 124 SER B N 1
ATOM 5648 C CA . SER B 1 124 ? -0.557 9.336 -5 1 84.88 124 SER B CA 1
ATOM 5649 C C . SER B 1 124 ? -0.801 10.469 -4.012 1 84.88 124 SER B C 1
ATOM 5651 O O . SER B 1 124 ? -0.674 11.648 -4.363 1 84.88 124 SER B O 1
ATOM 5653 N N . LEU B 1 125 ? -1.071 10.102 -2.781 1 87.81 125 LEU B N 1
ATOM 5654 C CA . LEU B 1 125 ? -1.43 11.109 -1.791 1 87.81 125 LEU B CA 1
ATOM 5655 C C . LEU B 1 125 ? -0.24 11.445 -0.896 1 87.81 125 LEU B C 1
ATOM 5657 O O . LEU B 1 125 ? -0.352 12.266 0.014 1 87.81 125 LEU B O 1
ATOM 5661 N N . VAL B 1 126 ? 0.885 10.805 -1.146 1 87.31 126 VAL B N 1
ATOM 5662 C CA . VAL B 1 126 ? 2.021 11.023 -0.256 1 87.31 126 VAL B CA 1
ATOM 5663 C C . VAL B 1 126 ? 3.205 11.57 -1.055 1 87.31 126 VAL B C 1
ATOM 5665 O O . VAL B 1 126 ? 3.33 11.297 -2.252 1 87.31 126 VAL B O 1
ATOM 5668 N N . GLU B 1 127 ? 4.012 12.391 -0.412 1 85.88 127 GLU B N 1
ATOM 5669 C CA . GLU B 1 127 ? 5.277 12.891 -0.941 1 85.88 127 GLU B CA 1
ATOM 5670 C C . GLU B 1 127 ? 6.41 12.703 0.062 1 85.88 127 GLU B C 1
ATOM 5672 O O . GLU B 1 127 ? 6.25 12.992 1.249 1 85.88 127 GLU B O 1
ATOM 5677 N N . PRO B 1 128 ? 7.508 12.164 -0.444 1 86.88 128 PRO B N 1
ATOM 5678 C CA . PRO B 1 128 ? 8.641 12.031 0.472 1 86.88 128 PRO B CA 1
ATOM 5679 C C . PRO B 1 128 ? 9.141 13.375 0.993 1 86.88 128 PRO B C 1
ATOM 5681 O O . PRO B 1 128 ? 9.445 14.273 0.203 1 86.88 128 PRO B O 1
ATOM 5684 N N . VAL B 1 129 ? 9.258 13.477 2.275 1 90.56 129 VAL B N 1
ATOM 5685 C CA . VAL B 1 129 ? 9.648 14.742 2.891 1 90.56 129 VAL B CA 1
ATOM 5686 C C . VAL B 1 129 ? 11.117 15.031 2.582 1 90.56 129 VAL B C 1
ATOM 5688 O O . VAL B 1 129 ? 11.516 16.188 2.432 1 90.56 129 VAL B O 1
ATOM 5691 N N . ARG B 1 130 ? 11.961 13.984 2.453 1 91 130 ARG B N 1
ATOM 5692 C CA . ARG B 1 130 ? 13.391 14.148 2.213 1 91 130 ARG B CA 1
ATOM 5693 C C . ARG B 1 130 ? 13.641 14.922 0.922 1 91 130 ARG B C 1
ATOM 5695 O O . ARG B 1 130 ? 14.586 15.703 0.833 1 91 130 ARG B O 1
ATOM 5702 N N . LYS B 1 131 ? 12.828 14.711 -0.067 1 87.94 131 LYS B N 1
ATOM 5703 C CA . LYS B 1 131 ? 12.961 15.453 -1.319 1 87.94 131 LYS B CA 1
ATOM 5704 C C . LYS B 1 131 ? 12.703 16.938 -1.109 1 87.94 131 LYS B C 1
ATOM 5706 O O . LYS B 1 131 ? 13.398 17.781 -1.681 1 87.94 131 LYS B O 1
ATOM 5711 N N . ILE B 1 132 ? 11.727 17.234 -0.285 1 89.44 132 ILE B N 1
ATOM 5712 C CA . ILE B 1 132 ? 11.359 18.609 0.013 1 89.44 132 ILE B CA 1
ATOM 5713 C C . ILE B 1 132 ? 12.453 19.266 0.85 1 89.44 132 ILE B C 1
ATOM 5715 O O . ILE B 1 132 ? 12.844 20.406 0.587 1 89.44 132 ILE B O 1
ATOM 5719 N N . VAL B 1 133 ? 12.977 18.547 1.773 1 93.56 133 VAL B N 1
ATOM 5720 C CA . VAL B 1 133 ? 13.992 19.047 2.688 1 93.56 133 VAL B CA 1
ATOM 5721 C C . VAL B 1 133 ? 15.297 19.297 1.93 1 93.56 133 VAL B C 1
ATOM 5723 O O . VAL B 1 133 ? 16.031 20.234 2.227 1 93.56 133 VAL B O 1
ATOM 5726 N N . ARG B 1 134 ? 15.562 18.484 0.986 1 88.88 134 ARG B N 1
ATOM 5727 C CA . ARG B 1 134 ? 16.797 18.594 0.216 1 88.88 134 ARG B CA 1
ATOM 5728 C C . ARG B 1 134 ? 16.859 19.906 -0.566 1 88.88 134 ARG B C 1
ATOM 5730 O O . ARG B 1 134 ? 17.938 20.438 -0.81 1 88.88 134 ARG B O 1
ATOM 5737 N N . ARG B 1 135 ? 15.766 20.344 -0.979 1 88.06 135 ARG B N 1
ATOM 5738 C CA . ARG B 1 135 ? 15.711 21.594 -1.714 1 88.06 135 ARG B CA 1
ATOM 5739 C C . ARG B 1 135 ? 16.391 22.719 -0.934 1 88.06 135 ARG B C 1
ATOM 5741 O O . ARG B 1 135 ? 17.031 23.594 -1.521 1 88.06 135 ARG B O 1
ATOM 5748 N N . VAL B 1 136 ? 16.266 22.688 0.369 1 93.31 136 VAL B N 1
ATOM 5749 C CA . VAL B 1 136 ? 16.859 23.719 1.21 1 93.31 136 VAL B CA 1
ATOM 5750 C C . VAL B 1 136 ? 18.109 23.156 1.897 1 93.31 136 VAL B C 1
ATOM 5752 O O . VAL B 1 136 ? 18.547 23.688 2.924 1 93.31 136 VAL B O 1
ATOM 5755 N N . ARG B 1 137 ? 18.594 22.016 1.408 1 92.62 137 ARG B N 1
ATOM 5756 C CA . ARG B 1 137 ? 19.797 21.344 1.918 1 92.62 137 ARG B CA 1
ATOM 5757 C C . ARG B 1 137 ? 19.672 21.062 3.412 1 92.62 137 ARG B C 1
ATOM 5759 O O . ARG B 1 137 ? 20.609 21.297 4.172 1 92.62 137 ARG B O 1
ATOM 5766 N N . GLY B 1 138 ? 18.484 20.734 3.795 1 94.94 138 GLY B N 1
ATOM 5767 C CA . GLY B 1 138 ? 18.203 20.469 5.195 1 94.94 138 GLY B CA 1
ATOM 5768 C C . GLY B 1 138 ? 18.406 19.016 5.582 1 94.94 138 GLY B C 1
ATOM 5769 O O . GLY B 1 138 ? 18.859 18.219 4.773 1 94.94 138 GLY B O 1
ATOM 5770 N N . HIS B 1 139 ? 18.125 18.75 6.883 1 95.44 139 HIS B N 1
ATOM 5771 C CA . HIS B 1 139 ? 18.266 17.422 7.477 1 95.44 139 HIS B CA 1
ATOM 5772 C C . HIS B 1 139 ? 16.906 16.891 7.957 1 95.44 139 HIS B C 1
ATOM 5774 O O . HIS B 1 139 ? 16.109 17.656 8.5 1 95.44 139 HIS B O 1
ATOM 5780 N N . PHE B 1 140 ? 16.688 15.625 7.637 1 96.38 140 PHE B N 1
ATOM 5781 C CA . PHE B 1 140 ? 15.461 15 8.125 1 96.38 140 PHE B CA 1
ATOM 5782 C C . PHE B 1 140 ? 15.781 13.898 9.133 1 96.38 140 PHE B C 1
ATOM 5784 O O . PHE B 1 140 ? 16.609 13.031 8.859 1 96.38 140 PHE B O 1
ATOM 5791 N N . LEU B 1 141 ? 15.125 13.969 10.281 1 96.31 141 LEU B N 1
ATOM 5792 C CA . LEU B 1 141 ? 15.227 12.938 11.305 1 96.31 141 LEU B CA 1
ATOM 5793 C C . LEU B 1 141 ? 13.867 12.297 11.562 1 96.31 141 LEU B C 1
ATOM 5795 O O . LEU B 1 141 ? 12.922 12.969 11.984 1 96.31 141 LEU B O 1
ATOM 5799 N N . LYS B 1 142 ? 13.805 11 11.305 1 95.81 142 LYS B N 1
ATOM 5800 C CA . LYS B 1 142 ? 12.578 10.281 11.633 1 95.81 142 LYS B CA 1
ATOM 5801 C C . LYS B 1 142 ? 12.508 9.984 13.125 1 95.81 142 LYS B C 1
ATOM 5803 O O . LYS B 1 142 ? 13 8.953 13.586 1 95.81 142 LYS B O 1
ATOM 5808 N N . ALA B 1 143 ? 11.852 10.867 13.859 1 97.56 143 ALA B N 1
ATOM 5809 C CA . ALA B 1 143 ? 11.75 10.789 15.312 1 97.56 143 ALA B CA 1
ATOM 5810 C C . ALA B 1 143 ? 10.516 11.539 15.812 1 97.56 143 ALA B C 1
ATOM 5812 O O . ALA B 1 143 ? 9.883 12.281 15.055 1 97.56 143 ALA B O 1
ATOM 5813 N N . LYS B 1 144 ? 10.18 11.211 17.016 1 97.81 144 LYS B N 1
ATOM 5814 C CA . LYS B 1 144 ? 9.062 11.875 17.688 1 97.81 144 LYS B CA 1
ATOM 5815 C C . LYS B 1 144 ? 9.562 12.93 18.672 1 97.81 144 LYS B C 1
ATOM 5817 O O . LYS B 1 144 ? 10.43 12.648 19.5 1 97.81 144 LYS B O 1
ATOM 5822 N N . ALA B 1 145 ? 9.07 14.172 18.5 1 98.69 145 ALA B N 1
ATOM 5823 C CA . ALA B 1 145 ? 9.375 15.188 19.5 1 98.69 145 ALA B CA 1
ATOM 5824 C C . ALA B 1 145 ? 8.57 14.945 20.781 1 98.69 145 ALA B C 1
ATOM 5826 O O . ALA B 1 145 ? 7.344 14.852 20.75 1 98.69 145 ALA B O 1
ATOM 5827 N N . GLU B 1 146 ? 9.305 14.914 21.891 1 98.19 146 GLU B N 1
ATOM 5828 C CA . GLU B 1 146 ? 8.648 14.57 23.141 1 98.19 146 GLU B CA 1
ATOM 5829 C C . GLU B 1 146 ? 8.469 15.797 24.031 1 98.19 146 GLU B C 1
ATOM 5831 O O . GLU B 1 146 ? 7.512 15.875 24.797 1 98.19 146 GLU B O 1
ATOM 5836 N N . ASP B 1 147 ? 9.414 16.641 23.953 1 98.19 147 ASP B N 1
ATOM 5837 C CA . ASP B 1 147 ? 9.414 17.812 24.844 1 98.19 147 ASP B CA 1
ATOM 5838 C C . ASP B 1 147 ? 10.375 18.875 24.328 1 98.19 147 ASP B C 1
ATOM 5840 O O . ASP B 1 147 ? 11.156 18.641 23.406 1 98.19 147 ASP B O 1
ATOM 5844 N N . VAL B 1 148 ? 10.211 20.109 24.891 1 98.06 148 VAL B N 1
ATOM 5845 C CA . VAL B 1 148 ? 11.109 21.219 24.578 1 98.06 148 VAL B CA 1
ATOM 5846 C C . VAL B 1 148 ? 11.625 21.844 25.859 1 98.06 148 VAL B C 1
ATOM 5848 O O . VAL B 1 148 ? 10.844 22.219 26.75 1 98.06 148 VAL B O 1
ATOM 5851 N N . GLU B 1 149 ? 12.945 21.875 25.969 1 96.81 149 GLU B N 1
ATOM 5852 C CA . GLU B 1 149 ? 13.594 22.641 27.031 1 96.81 149 GLU B CA 1
ATOM 5853 C C . GLU B 1 149 ? 13.891 24.062 26.594 1 96.81 149 GLU B C 1
ATOM 5855 O O . GLU B 1 149 ? 14.977 24.359 26.094 1 96.81 149 GLU B O 1
ATOM 5860 N N . PHE B 1 150 ? 13.008 24.984 26.984 1 95.69 150 PHE B N 1
ATOM 5861 C CA . PHE B 1 150 ? 13.047 26.344 26.453 1 95.69 150 PHE B CA 1
ATOM 5862 C C . PHE B 1 150 ? 14.281 27.078 26.953 1 95.69 150 PHE B C 1
ATOM 5864 O O . PHE B 1 150 ? 14.875 27.875 26.219 1 95.69 150 PHE B O 1
ATOM 5871 N N . SER B 1 151 ? 14.695 26.828 28.125 1 93.5 151 SER B N 1
ATOM 5872 C CA . SER B 1 151 ? 15.82 27.547 28.719 1 93.5 151 SER B CA 1
ATOM 5873 C C . SER B 1 151 ? 17.125 27.203 28.016 1 93.5 151 SER B C 1
ATOM 5875 O O . SER B 1 151 ? 17.969 28.078 27.797 1 93.5 151 SER B O 1
ATOM 5877 N N . GLU B 1 152 ? 17.297 25.938 27.641 1 95.69 152 GLU B N 1
ATOM 5878 C CA . GLU B 1 152 ? 18.531 25.484 27 1 95.69 152 GLU B CA 1
ATOM 5879 C C . GLU B 1 152 ? 18.375 25.391 25.484 1 95.69 152 GLU B C 1
ATOM 5881 O O . GLU B 1 152 ? 19.344 25.125 24.766 1 95.69 152 GLU B O 1
ATOM 5886 N N . LYS B 1 153 ? 17.156 25.625 25 1 97.19 153 LYS B N 1
ATOM 5887 C CA . LYS B 1 153 ? 16.828 25.547 23.578 1 97.19 153 LYS B CA 1
ATOM 5888 C C . LYS B 1 153 ? 17.156 24.172 23.016 1 97.19 153 LYS B C 1
ATOM 5890 O O . LYS B 1 153 ? 17.859 24.062 22.016 1 97.19 153 LYS B O 1
ATOM 5895 N N . LEU B 1 154 ? 16.656 23.172 23.703 1 98.31 154 LEU B N 1
ATOM 5896 C CA . LEU B 1 154 ? 16.828 21.781 23.312 1 98.31 154 LEU B CA 1
ATOM 5897 C C . LEU B 1 154 ? 15.477 21.109 23.109 1 98.31 154 LEU B C 1
ATOM 5899 O O . LEU B 1 154 ? 14.547 21.297 23.906 1 98.31 154 LEU B O 1
ATOM 5903 N N . ILE B 1 155 ? 15.328 20.359 22.047 1 98.69 155 ILE B N 1
ATOM 5904 C CA . ILE B 1 155 ? 14.156 19.547 21.797 1 98.69 155 ILE B CA 1
ATOM 5905 C C . ILE B 1 155 ? 14.461 18.078 22.156 1 98.69 155 ILE B C 1
ATOM 5907 O O . ILE B 1 155 ? 15.406 17.5 21.625 1 98.69 155 ILE B O 1
ATOM 5911 N N . GLU B 1 156 ? 13.742 17.547 23.016 1 98.69 156 GLU B N 1
ATOM 5912 C CA . GLU B 1 156 ? 13.875 16.125 23.344 1 98.69 156 GLU B CA 1
ATOM 5913 C C . GLU B 1 156 ? 13.141 15.258 22.312 1 98.69 156 GLU B C 1
ATOM 5915 O O . GLU B 1 156 ? 11.938 15.414 22.109 1 98.69 156 GLU B O 1
ATOM 5920 N N . CYS B 1 157 ? 13.852 14.367 21.688 1 98.38 157 CYS B N 1
ATOM 5921 C CA . CYS B 1 157 ? 13.289 13.508 20.672 1 98.38 157 CYS B CA 1
ATOM 5922 C C . CYS B 1 157 ? 13.438 12.039 21.047 1 98.38 157 CYS B C 1
ATOM 5924 O O . CYS B 1 157 ? 14.305 11.688 21.844 1 98.38 157 CYS B O 1
ATOM 5926 N N . SER B 1 158 ? 12.531 11.242 20.516 1 97.88 158 SER B N 1
ATOM 5927 C CA . SER B 1 158 ? 12.602 9.805 20.734 1 97.88 158 SER B CA 1
ATOM 5928 C C . SER B 1 158 ? 12.422 9.039 19.422 1 97.88 158 SER B C 1
ATOM 5930 O O . SER B 1 158 ? 11.734 9.5 18.516 1 97.88 158 SER B O 1
ATOM 5932 N N . ALA B 1 159 ? 13.102 7.934 19.281 1 95.38 159 ALA B N 1
ATOM 5933 C CA . ALA B 1 159 ? 12.977 6.992 18.156 1 95.38 159 ALA B CA 1
ATOM 5934 C C . ALA B 1 159 ? 13.211 5.559 18.625 1 95.38 159 ALA B C 1
ATOM 5936 O O . ALA B 1 159 ? 13.867 5.332 19.656 1 95.38 159 ALA B O 1
ATOM 5937 N N . VAL B 1 160 ? 12.602 4.66 17.938 1 92.06 160 VAL B N 1
ATOM 5938 C CA . VAL B 1 160 ? 12.766 3.252 18.281 1 92.06 160 VAL B CA 1
ATOM 5939 C C . VAL B 1 160 ? 13.906 2.648 17.469 1 92.06 160 VAL B C 1
ATOM 5941 O O . VAL B 1 160 ? 13.961 2.809 16.25 1 92.06 160 VAL B O 1
ATOM 5944 N N . ASP B 1 161 ? 14.773 2.021 18.125 1 88 161 ASP B N 1
ATOM 5945 C CA . ASP B 1 161 ? 15.922 1.452 17.422 1 88 161 ASP B CA 1
ATOM 5946 C C . ASP B 1 161 ? 15.578 0.088 16.828 1 88 161 ASP B C 1
ATOM 5948 O O . ASP B 1 161 ? 14.414 -0.322 16.828 1 88 161 ASP B O 1
ATOM 5952 N N . ALA B 1 162 ? 16.547 -0.551 16.203 1 82.38 162 ALA B N 1
ATOM 5953 C CA . ALA B 1 162 ? 16.359 -1.804 15.477 1 82.38 162 ALA B CA 1
ATOM 5954 C C . ALA B 1 162 ? 15.961 -2.932 16.422 1 82.38 162 ALA B C 1
ATOM 5956 O O . ALA B 1 162 ? 15.359 -3.922 16 1 82.38 162 ALA B O 1
ATOM 5957 N N . HIS B 1 163 ? 16.203 -2.838 17.656 1 84.56 163 HIS B N 1
ATOM 5958 C CA . HIS B 1 163 ? 15.906 -3.871 18.641 1 84.56 163 HIS B CA 1
ATOM 5959 C C . HIS B 1 163 ? 14.586 -3.584 19.359 1 84.56 163 HIS B C 1
ATOM 5961 O O . HIS B 1 163 ? 14.25 -4.262 20.344 1 84.56 163 HIS B O 1
ATOM 5967 N N . GLY B 1 164 ? 13.93 -2.555 18.969 1 86.38 164 GLY B N 1
ATOM 5968 C CA . GLY B 1 164 ? 12.633 -2.223 19.531 1 86.38 164 GLY B CA 1
ATOM 5969 C C . GLY B 1 164 ? 12.734 -1.384 20.797 1 86.38 164 GLY B C 1
ATOM 5970 O O . GLY B 1 164 ? 11.758 -1.228 21.531 1 86.38 164 GLY B O 1
ATOM 5971 N N . GLN B 1 165 ? 13.891 -0.865 21.016 1 92.19 165 GLN B N 1
ATOM 5972 C CA . GLN B 1 165 ? 14.094 -0.055 22.219 1 92.19 165 GLN B CA 1
ATOM 5973 C C . GLN B 1 165 ? 14 1.435 21.891 1 92.19 165 GLN B C 1
ATOM 5975 O O . GLN B 1 165 ? 14.5 1.883 20.859 1 92.19 165 GLN B O 1
ATOM 5980 N N . GLU B 1 166 ? 13.352 2.117 22.781 1 95.38 166 GLU B N 1
ATOM 5981 C CA . GLU B 1 166 ? 13.234 3.562 22.609 1 95.38 166 GLU B CA 1
ATOM 5982 C C . GLU B 1 166 ? 14.555 4.262 22.922 1 95.38 166 GLU B C 1
ATOM 5984 O O . GLU B 1 166 ? 15.172 3.99 23.953 1 95.38 166 GLU B O 1
ATOM 5989 N N . GLN B 1 167 ? 15.047 5.086 22.031 1 95.12 167 GLN B N 1
ATOM 5990 C CA . GLN B 1 167 ? 16.219 5.941 22.219 1 95.12 167 GLN B CA 1
ATOM 5991 C C . GLN B 1 167 ? 15.82 7.414 22.234 1 95.12 167 GLN B C 1
ATOM 5993 O O . GLN B 1 167 ? 14.938 7.832 21.484 1 95.12 167 GLN B O 1
ATOM 5998 N N . ARG B 1 168 ? 16.5 8.148 23.125 1 97.25 168 ARG B N 1
ATOM 5999 C CA . ARG B 1 168 ? 16.203 9.57 23.219 1 97.25 168 ARG B CA 1
ATOM 6000 C C . ARG B 1 168 ? 17.453 10.414 22.953 1 97.25 168 ARG B C 1
ATOM 6002 O O . ARG B 1 168 ? 18.578 9.969 23.188 1 97.25 168 ARG B O 1
ATOM 6009 N N . PHE B 1 169 ? 17.297 11.578 22.422 1 97.81 169 PHE B N 1
ATOM 6010 C CA . PHE B 1 169 ? 18.375 12.523 22.156 1 97.81 169 PHE B CA 1
ATOM 6011 C C . PHE B 1 169 ? 17.828 13.953 22.094 1 97.81 169 PHE B C 1
ATOM 6013 O O . PHE B 1 169 ? 16.609 14.164 22.078 1 97.81 169 PHE B O 1
ATOM 6020 N N . TYR B 1 170 ? 18.719 14.938 22.172 1 98.44 170 TYR B N 1
ATOM 6021 C CA . TYR B 1 170 ? 18.359 16.344 22.062 1 98.44 170 TYR B CA 1
ATOM 6022 C C . TYR B 1 170 ? 18.766 16.922 20.703 1 98.44 170 TYR B C 1
ATOM 6024 O O . TYR B 1 170 ? 19.797 16.516 20.141 1 98.44 170 TYR B O 1
ATOM 6032 N N . VAL B 1 171 ? 18 17.75 20.188 1 98.38 171 VAL B N 1
ATOM 6033 C CA . VAL B 1 171 ? 18.344 18.578 19.031 1 98.38 171 VAL B CA 1
ATOM 6034 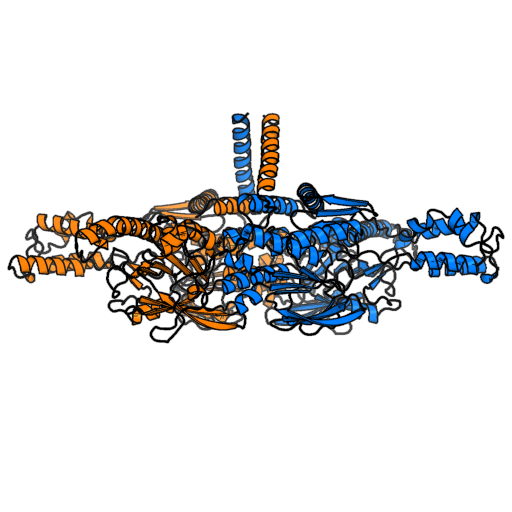C C . VAL B 1 171 ? 18.312 20.062 19.438 1 98.38 171 VAL B C 1
ATOM 6036 O O . VAL B 1 171 ? 17.266 20.562 19.844 1 98.38 171 VAL B O 1
ATOM 6039 N N . PRO B 1 172 ? 19.422 20.734 19.344 1 97.94 172 PRO B N 1
ATOM 6040 C CA . PRO B 1 172 ? 19.422 22.172 19.641 1 97.94 172 PRO B CA 1
ATOM 6041 C C . PRO B 1 172 ? 18.766 23 18.547 1 97.94 172 PRO B C 1
ATOM 6043 O O . PRO B 1 172 ? 18.672 22.562 17.406 1 97.94 172 PRO B O 1
ATOM 6046 N N . TYR B 1 173 ? 18.25 24.219 18.969 1 98.06 173 TYR B N 1
ATOM 6047 C CA . TYR B 1 173 ? 17.625 25.094 17.984 1 98.06 173 TYR B CA 1
ATOM 6048 C C . TYR B 1 173 ? 17.922 26.562 18.297 1 98.06 173 TYR B C 1
ATOM 6050 O O . TYR B 1 173 ? 18.156 26.922 19.453 1 98.06 173 TYR B O 1
ATOM 6058 N N . ASP B 1 174 ? 18.016 27.375 17.219 1 96.56 174 ASP B N 1
ATOM 6059 C CA . ASP B 1 174 ? 17.938 28.828 17.344 1 96.56 174 ASP B CA 1
ATOM 6060 C C . ASP B 1 174 ? 16.5 29.328 17.141 1 96.56 174 ASP B C 1
ATOM 6062 O O . ASP B 1 174 ? 16.047 30.234 17.828 1 96.56 174 ASP B O 1
ATOM 6066 N N . LYS B 1 175 ? 15.805 28.719 16.219 1 96.75 175 LYS B N 1
ATOM 6067 C CA . LYS B 1 175 ? 14.375 28.906 15.953 1 96.75 175 LYS B CA 1
ATOM 6068 C C . LYS B 1 175 ? 13.641 27.578 15.867 1 96.75 175 LYS B C 1
ATOM 6070 O O . LYS B 1 175 ? 14.164 26.609 15.305 1 96.75 175 LYS B O 1
ATOM 6075 N N . LEU B 1 176 ? 12.484 27.547 16.469 1 98.62 176 LEU B N 1
ATOM 6076 C CA . LEU B 1 176 ? 11.672 26.328 16.484 1 98.62 176 LEU B CA 1
ATOM 6077 C C . LEU B 1 176 ? 10.281 26.594 15.938 1 98.62 176 LEU B C 1
ATOM 6079 O O . LEU B 1 176 ? 9.641 27.594 16.312 1 98.62 176 LEU B O 1
ATOM 6083 N N . VAL B 1 177 ? 9.836 25.797 15 1 98.81 177 VAL B N 1
ATOM 6084 C CA . VAL B 1 177 ? 8.461 25.844 14.508 1 98.81 177 VAL B CA 1
ATOM 6085 C C . VAL B 1 177 ? 7.742 24.547 14.875 1 98.81 177 VAL B C 1
ATOM 6087 O O . VAL B 1 177 ? 8.141 23.469 14.438 1 98.81 177 VAL B O 1
ATOM 6090 N N . VAL B 1 178 ? 6.691 24.656 15.641 1 98.69 178 VAL B N 1
ATOM 6091 C CA . VAL B 1 178 ? 5.879 23.5 16.031 1 98.69 178 VAL B CA 1
ATOM 6092 C C . VAL B 1 178 ? 4.719 23.344 15.047 1 98.69 178 VAL B C 1
ATOM 6094 O O . VAL B 1 178 ? 3.787 24.141 15.039 1 98.69 178 VAL B O 1
ATOM 6097 N N . GLY B 1 179 ? 4.758 22.391 14.219 1 98.31 179 GLY B N 1
ATOM 6098 C CA . GLY B 1 179 ? 3.717 22.047 13.258 1 98.31 179 GLY B CA 1
ATOM 6099 C C . GLY B 1 179 ? 3.314 20.594 13.289 1 98.31 179 GLY B C 1
ATOM 6100 O O . GLY B 1 179 ? 3.277 19.922 12.258 1 98.31 179 GLY B O 1
ATOM 6101 N N . VAL B 1 180 ? 2.943 20.062 14.469 1 97.94 180 VAL B N 1
ATOM 6102 C CA . VAL B 1 180 ? 2.789 18.625 14.688 1 97.94 180 VAL B CA 1
ATOM 6103 C C . VAL B 1 180 ? 1.332 18.219 14.469 1 97.94 180 VAL B C 1
ATOM 6105 O O . VAL B 1 180 ? 0.975 17.062 14.625 1 97.94 180 VAL B O 1
ATOM 6108 N N . GLY B 1 181 ? 0.511 19.141 14.164 1 95.75 181 GLY B N 1
ATOM 6109 C CA . GLY B 1 181 ? -0.878 18.828 13.875 1 95.75 181 GLY B CA 1
ATOM 6110 C C . GLY B 1 181 ? -1.682 18.453 15.109 1 95.75 181 GLY B C 1
ATOM 6111 O O . GLY B 1 181 ? -1.5 19.047 16.172 1 95.75 181 GLY B O 1
ATOM 6112 N N . SER B 1 182 ? -2.719 17.641 14.914 1 94.62 182 SER B N 1
ATOM 6113 C CA . SER B 1 182 ? -3.645 17.25 15.969 1 94.62 182 SER B CA 1
ATOM 6114 C C . SER B 1 182 ? -3.908 15.742 15.945 1 94.62 182 SER B C 1
ATOM 6116 O O . SER B 1 182 ? -3.375 15.031 15.094 1 94.62 182 SER B O 1
ATOM 6118 N N . VAL B 1 183 ? -4.57 15.273 16.938 1 93.38 183 VAL B N 1
ATOM 6119 C CA . VAL B 1 183 ? -5.008 13.883 17 1 93.38 183 VAL B CA 1
ATOM 6120 C C . VAL B 1 183 ? -6.531 13.828 17.078 1 93.38 183 VAL B C 1
ATOM 6122 O O . VAL B 1 183 ? -7.188 14.844 17.297 1 93.38 183 VAL B O 1
ATOM 6125 N N . SER B 1 184 ? -7.078 12.609 16.828 1 91.62 184 SER B N 1
ATOM 6126 C CA . SER B 1 184 ? -8.523 12.453 16.922 1 91.62 184 SER B CA 1
ATOM 6127 C C . SER B 1 184 ? -9.008 12.617 18.359 1 91.62 184 SER B C 1
ATOM 6129 O O . SER B 1 184 ? -8.367 12.133 19.297 1 91.62 184 SER B O 1
ATOM 6131 N N . ASN B 1 185 ? -10.109 13.297 18.484 1 92.25 185 ASN B N 1
ATOM 6132 C CA . ASN B 1 185 ? -10.711 13.484 19.797 1 92.25 185 ASN B CA 1
ATOM 6133 C C . ASN B 1 185 ? -11.516 12.266 20.234 1 92.25 185 ASN B C 1
ATOM 6135 O O . ASN B 1 185 ? -12.43 11.836 19.531 1 92.25 185 ASN B O 1
ATOM 6139 N N . SER B 1 186 ? -11.227 11.727 21.344 1 89.75 186 SER B N 1
ATOM 6140 C CA . SER B 1 186 ? -11.914 10.531 21.828 1 89.75 186 SER B CA 1
ATOM 6141 C C . SER B 1 186 ? -13.227 10.891 22.531 1 89.75 186 SER B C 1
ATOM 6143 O O . SER B 1 186 ? -14.148 10.078 22.578 1 89.75 186 SER B O 1
ATOM 6145 N N . HIS B 1 187 ? -13.344 12.109 23.094 1 90.88 187 HIS B N 1
ATOM 6146 C CA . HIS B 1 187 ? -14.477 12.586 23.875 1 90.88 187 HIS B CA 1
ATOM 6147 C C . HIS B 1 187 ? -14.727 11.688 25.078 1 90.88 187 HIS B C 1
ATOM 6149 O O . HIS B 1 187 ? -15.852 11.602 25.578 1 90.88 187 HIS B O 1
ATOM 6155 N N . GLY B 1 188 ? -13.75 10.828 25.406 1 91.06 188 GLY B N 1
ATOM 6156 C CA . GLY B 1 188 ? -13.867 9.938 26.547 1 91.06 188 GLY B CA 1
ATOM 6157 C C . GLY B 1 188 ? -14.773 8.742 26.281 1 91.06 188 GLY B C 1
ATOM 6158 O O . GLY B 1 188 ? -15.172 8.047 27.203 1 91.06 188 GLY B O 1
ATOM 6159 N N . VAL B 1 189 ? -15.188 8.523 25.094 1 94.38 189 VAL B N 1
ATOM 6160 C CA . VAL B 1 189 ? -16.062 7.418 24.734 1 94.38 189 VAL B CA 1
ATOM 6161 C C . VAL B 1 189 ? -15.312 6.098 24.875 1 94.38 189 VAL B C 1
ATOM 6163 O O . VAL B 1 189 ? -14.148 5.992 24.484 1 94.38 189 VAL B O 1
ATOM 6166 N N . LYS B 1 190 ? -15.953 5.098 25.484 1 95.69 190 LYS B N 1
ATOM 6167 C CA . LYS B 1 190 ? -15.352 3.783 25.672 1 95.69 190 LYS B CA 1
ATOM 6168 C C . LYS B 1 190 ? -15.453 2.947 24.391 1 95.69 190 LYS B C 1
ATOM 6170 O O . LYS B 1 190 ? -16.422 3.059 23.656 1 95.69 190 LYS B O 1
ATOM 6175 N N . GLY B 1 191 ? -14.445 2.131 24.125 1 96.5 191 GLY B N 1
ATOM 6176 C CA . GLY B 1 191 ? -14.523 1.152 23.047 1 96.5 191 GLY B CA 1
ATOM 6177 C C . GLY B 1 191 ? -13.953 1.657 21.734 1 96.5 191 GLY B C 1
ATOM 6178 O O . GLY B 1 191 ? -14.227 1.094 20.672 1 96.5 191 GLY B O 1
ATOM 6179 N N . LEU B 1 192 ? -13.133 2.676 21.781 1 95.5 192 LEU B N 1
ATOM 6180 C CA . LEU B 1 192 ? -12.602 3.266 20.562 1 95.5 192 LEU B CA 1
ATOM 6181 C C . LEU B 1 192 ? -11.602 2.326 19.891 1 95.5 192 LEU B C 1
ATOM 6183 O O . LEU B 1 192 ? -11.25 2.518 18.734 1 95.5 192 LEU B O 1
ATOM 6187 N N . GLU B 1 193 ? -11.156 1.246 20.625 1 94.12 193 GLU B N 1
ATOM 6188 C CA . GLU B 1 193 ? -10.289 0.235 20.031 1 94.12 193 GLU B CA 1
ATOM 6189 C C . GLU B 1 193 ? -11.023 -0.531 18.938 1 94.12 193 GLU B C 1
ATOM 6191 O O . GLU B 1 193 ? -10.391 -1.172 18.094 1 94.12 193 GLU B O 1
ATOM 6196 N N . HIS B 1 194 ? -12.367 -0.412 18.922 1 95.06 194 HIS B N 1
ATOM 6197 C CA . HIS B 1 194 ? -13.172 -1.097 17.906 1 95.06 194 HIS B CA 1
ATOM 6198 C C . HIS B 1 194 ? -13.484 -0.179 16.734 1 95.06 194 HIS B C 1
ATOM 6200 O O . HIS B 1 194 ? -14.211 -0.563 15.812 1 95.06 194 HIS B O 1
ATOM 6206 N N . CYS B 1 195 ? -12.891 1.019 16.766 1 96.75 195 CYS B N 1
ATOM 6207 C CA . CYS B 1 195 ? -13.148 1.996 15.711 1 96.75 195 CYS B CA 1
ATOM 6208 C C . CYS B 1 195 ? -11.938 2.154 14.805 1 96.75 195 CYS B C 1
ATOM 6210 O O . CYS B 1 195 ? -10.844 1.681 15.133 1 96.75 195 CYS B O 1
ATOM 6212 N N . HIS B 1 196 ? -12.203 2.662 13.711 1 96.5 196 HIS B N 1
ATOM 6213 C CA . HIS B 1 196 ? -11.156 3.098 12.789 1 96.5 196 HIS B CA 1
ATOM 6214 C C . HIS B 1 196 ? -11.07 4.621 12.734 1 96.5 196 HIS B C 1
ATOM 6216 O O . HIS B 1 196 ? -12.078 5.309 12.93 1 96.5 196 HIS B O 1
ATOM 6222 N N . PHE B 1 197 ? -9.891 5.078 12.508 1 95.75 197 PHE B N 1
ATOM 6223 C CA . PHE B 1 197 ? -9.641 6.508 12.359 1 95.75 197 PHE B CA 1
ATOM 6224 C C . PHE B 1 197 ? -9.156 6.828 10.953 1 95.75 197 PHE B C 1
ATOM 6226 O O . PHE B 1 197 ? -8.805 5.926 10.188 1 95.75 197 PHE B O 1
ATOM 6233 N N . LEU B 1 198 ? -9.258 8.039 10.562 1 93.81 198 LEU B N 1
ATOM 6234 C CA . LEU B 1 198 ? -8.789 8.445 9.242 1 93.81 198 LEU B CA 1
ATOM 6235 C C . LEU B 1 198 ? -7.918 9.703 9.344 1 93.81 198 LEU B C 1
ATOM 6237 O O . LEU B 1 198 ? -8.383 10.805 9.062 1 93.81 198 LEU B O 1
ATOM 6241 N N . LYS B 1 199 ? -6.707 9.492 9.727 1 91.12 199 LYS B N 1
ATOM 6242 C CA . LYS B 1 199 ? -5.801 10.617 9.945 1 91.12 199 LYS B CA 1
ATOM 6243 C C . LYS B 1 199 ? -4.543 10.484 9.086 1 91.12 199 LYS B C 1
ATOM 6245 O O . LYS B 1 199 ? -3.955 11.492 8.688 1 91.12 199 LYS B O 1
ATOM 6250 N N . ASP B 1 200 ? -4.156 9.305 8.891 1 91.19 200 ASP B N 1
ATOM 6251 C CA . ASP B 1 200 ? -2.934 9.109 8.125 1 91.19 200 ASP B CA 1
ATOM 6252 C C . ASP B 1 200 ? -3.105 8.008 7.082 1 91.19 200 ASP B C 1
ATOM 6254 O O . ASP B 1 200 ? -4.199 7.461 6.922 1 91.19 200 ASP B O 1
ATOM 6258 N N . ILE B 1 201 ? -2.08 7.781 6.34 1 88.69 201 ILE B N 1
ATOM 6259 C CA . ILE B 1 201 ? -2.123 6.867 5.207 1 88.69 201 ILE B CA 1
ATOM 6260 C C . ILE B 1 201 ? -2.336 5.438 5.703 1 88.69 201 ILE B C 1
ATOM 6262 O O . ILE B 1 201 ? -3 4.637 5.039 1 88.69 201 ILE B O 1
ATOM 6266 N N . SER B 1 202 ? -1.721 5.082 6.766 1 90.69 202 SER B N 1
ATOM 6267 C CA . SER B 1 202 ? -1.917 3.756 7.336 1 90.69 202 SER B CA 1
ATOM 6268 C C . SER B 1 202 ? -3.379 3.521 7.703 1 90.69 202 SER B C 1
ATOM 6270 O O . SER B 1 202 ? -3.9 2.418 7.52 1 90.69 202 SER B O 1
ATOM 6272 N N . ASP B 1 203 ? -4.047 4.547 8.203 1 93.75 203 ASP B N 1
ATOM 6273 C CA . ASP B 1 203 ? -5.473 4.465 8.508 1 93.75 203 ASP B CA 1
ATOM 6274 C C . ASP B 1 203 ? -6.281 4.125 7.258 1 93.75 203 ASP B C 1
ATOM 6276 O O . ASP B 1 203 ? -7.168 3.268 7.301 1 93.75 203 ASP B O 1
ATOM 6280 N N . ALA B 1 204 ? -6 4.855 6.227 1 92.56 204 ALA B N 1
ATOM 6281 C CA . ALA B 1 204 ? -6.719 4.625 4.977 1 92.56 204 ALA B CA 1
ATOM 6282 C C . ALA B 1 204 ? -6.559 3.18 4.508 1 92.56 204 ALA B C 1
ATOM 6284 O O . ALA B 1 204 ? -7.523 2.557 4.055 1 92.56 204 ALA B O 1
ATOM 6285 N N . ARG B 1 205 ? -5.395 2.695 4.602 1 90 205 ARG B N 1
ATOM 6286 C CA . ARG B 1 205 ? -5.125 1.313 4.223 1 90 205 ARG B CA 1
ATOM 6287 C C . ARG B 1 205 ? -5.91 0.342 5.098 1 90 205 ARG B C 1
ATOM 6289 O O . ARG B 1 205 ? -6.488 -0.624 4.594 1 90 205 ARG B O 1
ATOM 6296 N N . LEU B 1 206 ? -5.914 0.57 6.367 1 93.25 206 LEU B N 1
ATOM 6297 C CA . LEU B 1 206 ? -6.621 -0.299 7.301 1 93.25 206 LEU B CA 1
ATOM 6298 C C . LEU B 1 206 ? -8.117 -0.299 7.02 1 93.25 206 LEU B C 1
ATOM 6300 O O . LEU B 1 206 ? -8.766 -1.345 7.094 1 93.25 206 LEU B O 1
ATOM 6304 N N . ILE B 1 207 ? -8.602 0.837 6.758 1 94.38 207 ILE B N 1
ATOM 6305 C CA . ILE B 1 207 ? -10.023 0.964 6.457 1 94.38 207 ILE B CA 1
ATOM 6306 C C . ILE B 1 207 ? -10.359 0.167 5.199 1 94.38 207 ILE B C 1
ATOM 6308 O O . ILE B 1 207 ? -11.305 -0.623 5.191 1 94.38 207 ILE B O 1
ATOM 6312 N N . ARG B 1 208 ? -9.602 0.358 4.172 1 90.94 208 ARG B N 1
ATOM 6313 C CA . ARG B 1 208 ? -9.82 -0.362 2.92 1 90.94 208 ARG B CA 1
ATOM 6314 C C . ARG B 1 208 ? -9.773 -1.87 3.141 1 90.94 208 ARG B C 1
ATOM 6316 O O . ARG B 1 208 ? -10.641 -2.6 2.65 1 90.94 208 ARG B O 1
ATOM 6323 N N . ASN B 1 209 ? -8.797 -2.316 3.818 1 91.62 209 ASN B N 1
ATOM 6324 C CA . ASN B 1 209 ? -8.648 -3.742 4.094 1 91.62 209 ASN B CA 1
ATOM 6325 C C . ASN B 1 209 ? -9.836 -4.289 4.883 1 91.62 209 ASN B C 1
ATOM 6327 O O . ASN B 1 209 ? -10.312 -5.395 4.609 1 91.62 209 ASN B O 1
ATOM 6331 N N . GLN B 1 210 ? -10.289 -3.51 5.82 1 93.5 210 GLN B N 1
ATOM 6332 C CA . GLN B 1 210 ? -11.398 -3.967 6.648 1 93.5 210 GLN B CA 1
ATOM 6333 C C . GLN B 1 210 ? -12.68 -4.074 5.828 1 93.5 210 GLN B C 1
ATOM 6335 O O . GLN B 1 210 ? -13.445 -5.031 5.98 1 93.5 210 GLN B O 1
ATOM 6340 N N . VAL B 1 211 ? -12.938 -3.1 5.047 1 92.62 211 VAL B N 1
ATOM 6341 C CA . VAL B 1 211 ? -14.133 -3.104 4.215 1 92.62 211 VAL B CA 1
ATOM 6342 C C . VAL B 1 211 ? -14.125 -4.332 3.307 1 92.62 211 VAL B C 1
ATOM 6344 O O . VAL B 1 211 ? -15.125 -5.059 3.229 1 92.62 211 VAL B O 1
ATOM 6347 N N . VAL B 1 212 ? -13.031 -4.605 2.668 1 91.44 212 VAL B N 1
ATOM 6348 C CA . VAL B 1 212 ? -12.922 -5.742 1.765 1 91.44 212 VAL B CA 1
ATOM 6349 C C . VAL B 1 212 ? -13.055 -7.043 2.553 1 91.44 212 VAL B C 1
ATOM 6351 O O . VAL B 1 212 ? -13.711 -7.988 2.107 1 91.44 212 VAL B O 1
ATOM 6354 N N . LYS B 1 213 ? -12.406 -7.062 3.672 1 93.44 213 LYS B N 1
ATOM 6355 C CA . LYS B 1 213 ? -12.5 -8.25 4.52 1 93.44 213 LYS B CA 1
ATOM 6356 C C . LYS B 1 213 ? -13.953 -8.547 4.879 1 93.44 213 LYS B C 1
ATOM 6358 O O . LYS B 1 213 ? -14.375 -9.703 4.852 1 93.44 213 LYS B O 1
ATOM 6363 N N . ASN B 1 214 ? -14.688 -7.512 5.254 1 94.31 214 ASN B N 1
ATOM 6364 C CA . ASN B 1 214 ? -16.109 -7.688 5.57 1 94.31 214 ASN B CA 1
ATOM 6365 C C . ASN B 1 214 ? -16.875 -8.25 4.379 1 94.31 214 ASN B C 1
ATOM 6367 O O . ASN B 1 214 ? -17.719 -9.133 4.543 1 94.31 214 ASN B O 1
ATOM 6371 N N . LEU B 1 215 ? -16.578 -7.734 3.227 1 92 215 LEU B N 1
ATOM 6372 C CA . LEU B 1 215 ? -17.266 -8.195 2.021 1 92 215 LEU B CA 1
ATOM 6373 C C . LEU B 1 215 ? -16.953 -9.664 1.745 1 92 215 LEU B C 1
ATOM 6375 O O . LEU B 1 215 ? -17.844 -10.445 1.43 1 92 215 LEU B O 1
ATOM 6379 N N . GLU B 1 216 ? -15.68 -10.008 1.871 1 92.81 216 GLU B N 1
ATOM 6380 C CA . GLU B 1 216 ? -15.273 -11.391 1.631 1 92.81 216 GLU B CA 1
ATOM 6381 C C . GLU B 1 216 ? -15.922 -12.336 2.637 1 92.81 216 GLU B C 1
ATOM 6383 O O . GLU B 1 216 ? -16.406 -13.406 2.264 1 92.81 216 GLU B O 1
ATOM 6388 N N . GLN B 1 217 ? -15.969 -11.938 3.871 1 93.81 217 GLN B N 1
ATOM 6389 C CA . GLN B 1 217 ? -16.562 -12.766 4.914 1 93.81 217 GLN B CA 1
ATOM 6390 C C . GLN B 1 217 ? -18.062 -12.922 4.703 1 93.81 217 GLN B C 1
ATOM 6392 O O . GLN B 1 217 ? -18.625 -13.977 4.984 1 93.81 217 GLN B O 1
ATOM 6397 N N . ALA B 1 218 ? -18.641 -11.898 4.223 1 93.19 218 ALA B N 1
ATOM 6398 C CA . ALA B 1 218 ? -20.094 -11.914 3.98 1 93.19 218 ALA B CA 1
ATOM 6399 C C . ALA B 1 218 ? -20.453 -12.906 2.885 1 93.19 218 ALA B C 1
ATOM 6401 O O . ALA B 1 218 ? -21.609 -13.336 2.785 1 93.19 218 ALA B O 1
ATOM 6402 N N . CYS B 1 219 ? -19.484 -13.297 2.064 1 91.5 219 CYS B N 1
ATOM 6403 C CA . CYS B 1 219 ? -19.719 -14.188 0.938 1 91.5 219 CYS B CA 1
ATOM 6404 C C . CYS B 1 219 ? -19.547 -15.648 1.353 1 91.5 219 CYS B C 1
ATOM 6406 O O . CYS B 1 219 ? -19.906 -16.562 0.602 1 91.5 219 CYS B O 1
ATOM 6408 N N . LEU B 1 220 ? -19.078 -15.914 2.523 1 92.31 220 LEU B N 1
ATOM 6409 C CA . LEU B 1 220 ? -18.781 -17.281 2.945 1 92.31 220 LEU B CA 1
ATOM 6410 C C . LEU B 1 220 ? -20.062 -18.031 3.285 1 92.31 2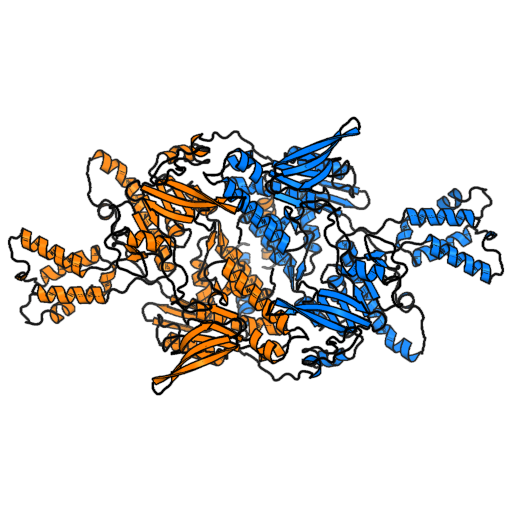20 LEU B C 1
ATOM 6412 O O . LEU B 1 220 ? -21 -17.453 3.838 1 92.31 220 LEU B O 1
ATOM 6416 N N . PRO B 1 221 ? -20.078 -19.281 2.998 1 91.38 221 PRO B N 1
ATOM 6417 C CA . PRO B 1 221 ? -21.266 -20.078 3.27 1 91.38 221 PRO B CA 1
ATOM 6418 C C . PRO B 1 221 ? -21.547 -20.234 4.766 1 91.38 221 PRO B C 1
ATOM 6420 O O . PRO B 1 221 ? -22.672 -20.531 5.16 1 91.38 221 PRO B O 1
ATOM 6423 N N . THR B 1 222 ? -20.547 -20.047 5.613 1 91.62 222 THR B N 1
ATOM 6424 C CA . THR B 1 222 ? -20.703 -20.25 7.051 1 91.62 222 THR B CA 1
ATOM 6425 C C . THR B 1 222 ? -21.234 -18.984 7.715 1 91.62 222 THR B C 1
ATOM 6427 O O . THR B 1 222 ? -21.531 -18.984 8.906 1 91.62 222 THR B O 1
ATOM 6430 N N . THR B 1 223 ? -21.328 -17.906 6.957 1 92.38 223 THR B N 1
ATOM 6431 C CA . THR B 1 223 ? -21.812 -16.656 7.516 1 92.38 223 THR B CA 1
ATOM 6432 C C . THR B 1 223 ? -23.328 -16.625 7.562 1 92.38 223 THR B C 1
ATOM 6434 O O . THR B 1 223 ? -24 -16.703 6.523 1 92.38 223 THR B O 1
ATOM 6437 N N . SER B 1 224 ? -23.906 -16.516 8.773 1 91.69 224 SER B N 1
ATOM 6438 C CA . SER B 1 224 ? -25.359 -16.453 8.922 1 91.69 224 SER B CA 1
ATOM 6439 C C . SER B 1 224 ? -25.922 -15.141 8.367 1 91.69 224 SER B C 1
ATOM 6441 O O . SER B 1 224 ? -25.172 -14.188 8.141 1 91.69 224 SER B O 1
ATOM 6443 N N . ASP B 1 225 ? -27.219 -15.117 8.117 1 91.44 225 ASP B N 1
ATOM 6444 C CA . ASP B 1 225 ? -27.875 -13.922 7.602 1 91.44 225 ASP B CA 1
ATOM 6445 C C . ASP B 1 225 ? -27.703 -12.75 8.562 1 91.44 225 ASP B C 1
ATOM 6447 O O . ASP B 1 225 ? -27.453 -11.617 8.141 1 91.44 225 ASP B O 1
ATOM 6451 N N . GLU B 1 226 ? -27.828 -13.07 9.812 1 92.44 226 GLU B N 1
ATOM 6452 C CA . GLU B 1 226 ? -27.688 -12.031 10.828 1 92.44 226 GLU B CA 1
ATOM 6453 C C . GLU B 1 226 ? -26.266 -11.469 10.852 1 92.44 226 GLU B C 1
ATOM 6455 O O . GLU B 1 226 ? -26.078 -10.25 10.898 1 92.44 226 GLU B O 1
ATOM 6460 N N . GLU B 1 227 ? -25.328 -12.367 10.781 1 94.19 227 GLU B N 1
ATOM 6461 C CA . GLU B 1 227 ? -23.938 -11.953 10.781 1 94.19 227 GLU B CA 1
ATOM 6462 C C . GLU B 1 227 ? -23.594 -11.18 9.508 1 94.19 227 GLU B C 1
ATOM 6464 O O . GLU B 1 227 ? -22.797 -10.227 9.555 1 94.19 227 GLU B O 1
ATOM 6469 N N . ARG B 1 228 ? -24.141 -11.609 8.391 1 94.25 228 ARG B N 1
ATOM 6470 C CA . ARG B 1 228 ? -23.938 -10.922 7.125 1 94.25 228 ARG B CA 1
ATOM 6471 C C . ARG B 1 228 ? -24.422 -9.477 7.195 1 94.25 228 ARG B C 1
ATOM 6473 O O . ARG B 1 228 ? -23.703 -8.555 6.789 1 94.25 228 ARG B O 1
ATOM 6480 N N . ARG B 1 229 ? -25.609 -9.297 7.758 1 94.44 229 ARG B N 1
ATOM 6481 C CA . ARG B 1 229 ? -26.172 -7.953 7.914 1 94.44 229 ARG B CA 1
ATOM 6482 C C . ARG B 1 229 ? -25.297 -7.109 8.844 1 94.44 229 ARG B C 1
ATOM 6484 O O . ARG B 1 229 ? -25.062 -5.93 8.578 1 94.44 229 ARG B O 1
ATOM 6491 N N . ARG B 1 230 ? -24.828 -7.699 9.859 1 96.38 230 ARG B N 1
ATOM 6492 C CA . ARG B 1 230 ? -23.969 -6.98 10.805 1 96.38 230 ARG B CA 1
ATOM 6493 C C . ARG B 1 230 ? -22.656 -6.566 10.148 1 96.38 230 ARG B C 1
ATOM 6495 O O . ARG B 1 230 ? -22.219 -5.422 10.281 1 96.38 230 ARG B O 1
ATOM 6502 N N . LEU B 1 231 ? -22.031 -7.543 9.398 1 95.81 231 LEU B N 1
ATOM 6503 C CA . LEU B 1 231 ? -20.75 -7.301 8.727 1 95.81 231 LEU B CA 1
ATOM 6504 C C . LEU B 1 231 ? -20.875 -6.148 7.738 1 95.81 231 LEU B C 1
ATOM 6506 O O . LEU B 1 231 ? -19.906 -5.406 7.527 1 95.81 231 LEU B O 1
ATOM 6510 N N . LEU B 1 232 ? -22.094 -6.027 7.18 1 95.12 232 LEU B N 1
ATOM 6511 C CA . LEU B 1 232 ? -22.297 -5.066 6.102 1 95.12 232 LEU B CA 1
ATOM 6512 C C . LEU B 1 232 ? -22.969 -3.797 6.625 1 95.12 232 LEU B C 1
ATOM 6514 O O . LEU B 1 232 ? -23.5 -3.01 5.844 1 95.12 232 LEU B O 1
ATOM 6518 N N . SER B 1 233 ? -22.922 -3.635 7.961 1 97 233 SER B N 1
ATOM 6519 C CA . SER B 1 233 ? -23.375 -2.404 8.602 1 97 233 SER B CA 1
ATOM 6520 C C . SER B 1 233 ? -22.203 -1.474 8.898 1 97 233 SER B C 1
ATOM 6522 O O . SER B 1 233 ? -21.375 -1.768 9.758 1 97 233 SER B O 1
ATOM 6524 N N . PHE B 1 234 ? -22.172 -0.378 8.188 1 96.75 234 PHE B N 1
ATOM 6525 C CA . PHE B 1 234 ? -21.094 0.598 8.312 1 96.75 234 PHE B CA 1
ATOM 6526 C C . PHE B 1 234 ? -21.578 1.847 9.039 1 96.75 234 PHE B C 1
ATOM 6528 O O . PHE B 1 234 ? -22.547 2.486 8.609 1 96.75 234 PHE B O 1
ATOM 6535 N N . VAL B 1 235 ? -20.844 2.209 10.109 1 97.88 235 VAL B N 1
ATOM 6536 C CA . VAL B 1 235 ? -21.266 3.354 10.914 1 97.88 235 VAL B CA 1
ATOM 6537 C C . VAL B 1 235 ? -20.156 4.41 10.914 1 97.88 235 VAL B C 1
ATOM 6539 O O . VAL B 1 235 ? -19 4.098 11.156 1 97.88 235 VAL B O 1
ATOM 6542 N N . VAL B 1 236 ? -20.531 5.609 10.625 1 97.62 236 VAL B N 1
ATOM 6543 C CA . VAL B 1 236 ? -19.641 6.762 10.664 1 97.62 236 VAL B CA 1
ATOM 6544 C C . VAL B 1 236 ? -20.031 7.68 11.82 1 97.62 236 VAL B C 1
ATOM 6546 O O . VAL B 1 236 ? -21.141 8.211 11.852 1 97.62 236 VAL B O 1
ATOM 6549 N N . CYS B 1 237 ? -19.141 7.805 12.766 1 97.38 237 CYS B N 1
ATOM 6550 C CA . CYS B 1 237 ? -19.375 8.727 13.875 1 97.38 237 CYS B CA 1
ATOM 6551 C C . CYS B 1 237 ? -18.781 10.102 13.57 1 97.38 237 CYS B C 1
ATOM 6553 O O . CYS B 1 237 ? -17.562 10.242 13.469 1 97.38 237 CYS B O 1
ATOM 6555 N N . GLY B 1 238 ? -19.625 11.094 13.531 1 94.81 238 GLY B N 1
ATOM 6556 C CA . GLY B 1 238 ? -19.219 12.438 13.164 1 94.81 238 GLY B CA 1
ATOM 6557 C C . GLY B 1 238 ? -19.688 12.844 11.781 1 94.81 238 GLY B C 1
ATOM 6558 O O . GLY B 1 238 ? -19.328 12.211 10.781 1 94.81 238 GLY B O 1
ATOM 6559 N N . GLY B 1 239 ? -20.422 13.867 11.703 1 92.69 239 GLY B N 1
ATOM 6560 C CA . GLY B 1 239 ? -20.953 14.359 10.445 1 92.69 239 GLY B CA 1
ATOM 6561 C C . GLY B 1 239 ? -20.188 15.539 9.883 1 92.69 239 GLY B C 1
ATOM 6562 O O . GLY B 1 239 ? -20.766 16.375 9.188 1 92.69 239 GLY B O 1
ATOM 6563 N N . GLY B 1 240 ? -18.938 15.648 10.227 1 90.62 240 GLY B N 1
ATOM 6564 C CA . GLY B 1 240 ? -18.094 16.656 9.602 1 90.62 240 GLY B CA 1
ATOM 6565 C C . GLY B 1 240 ? -17.672 16.281 8.195 1 90.62 240 GLY B C 1
ATOM 6566 O O . GLY B 1 240 ? -18.094 15.258 7.664 1 90.62 240 GLY B O 1
ATOM 6567 N N . PRO B 1 241 ? -16.844 17.109 7.574 1 88.81 241 PRO B N 1
ATOM 6568 C CA . PRO B 1 241 ? -16.453 16.875 6.184 1 88.81 241 PRO B CA 1
ATOM 6569 C C . PRO B 1 241 ? -15.82 15.492 5.984 1 88.81 241 PRO B C 1
ATOM 6571 O O . PRO B 1 241 ? -16.156 14.781 5.035 1 88.81 241 PRO B O 1
ATOM 6574 N N . THR B 1 242 ? -14.922 15.094 6.891 1 91.44 242 THR B N 1
ATOM 6575 C CA . THR B 1 242 ? -14.234 13.812 6.77 1 91.44 242 THR B CA 1
ATOM 6576 C C . THR B 1 242 ? -15.234 12.664 6.793 1 91.44 242 THR B C 1
ATOM 6578 O O . THR B 1 242 ? -15.195 11.781 5.93 1 91.44 242 THR B O 1
ATOM 6581 N N . GLY B 1 243 ? -16.109 12.688 7.758 1 93.81 243 GLY B N 1
ATOM 6582 C CA . GLY B 1 243 ? -17.094 11.625 7.883 1 93.81 243 GLY B CA 1
ATOM 6583 C C . GLY B 1 243 ? -18.062 11.57 6.715 1 93.81 243 GLY B C 1
ATOM 6584 O O . GLY B 1 243 ? -18.344 10.492 6.191 1 93.81 243 GLY B O 1
ATOM 6585 N N . VAL B 1 244 ? -18.547 12.703 6.328 1 92.62 244 VAL B N 1
ATOM 6586 C CA . VAL B 1 244 ? -19.516 12.805 5.246 1 92.62 244 VAL B CA 1
ATOM 6587 C C . VAL B 1 244 ? -18.875 12.352 3.934 1 92.62 244 VAL B C 1
ATOM 6589 O O . VAL B 1 244 ? -19.484 11.594 3.168 1 92.62 244 VAL B O 1
ATOM 6592 N N . GLU B 1 245 ? -17.672 12.828 3.691 1 92.19 245 GLU B N 1
ATOM 6593 C CA . GLU B 1 245 ? -16.969 12.453 2.467 1 92.19 245 GLU B CA 1
ATOM 6594 C C . GLU B 1 245 ? -16.703 10.953 2.428 1 92.19 245 GLU B C 1
ATOM 6596 O O . GLU B 1 245 ? -16.844 10.312 1.382 1 92.19 245 GLU B O 1
ATOM 6601 N N . PHE B 1 246 ? -16.344 10.414 3.512 1 94.38 246 PHE B N 1
ATOM 6602 C CA . PHE B 1 246 ? -16.109 8.977 3.561 1 94.38 246 PHE B CA 1
ATOM 6603 C C . PHE B 1 246 ? -17.406 8.203 3.297 1 94.38 246 PHE B C 1
ATOM 6605 O O . PHE B 1 246 ? -17.406 7.258 2.508 1 94.38 246 PHE B O 1
ATOM 6612 N N . ALA B 1 247 ? -18.391 8.594 3.992 1 93.56 247 ALA B N 1
ATOM 6613 C CA . ALA B 1 247 ? -19.688 7.926 3.801 1 93.56 247 ALA B CA 1
ATOM 6614 C C . ALA B 1 247 ? -20.094 7.953 2.332 1 93.56 247 ALA B C 1
ATOM 6616 O O . ALA B 1 247 ? -20.547 6.941 1.791 1 93.56 247 ALA B O 1
ATOM 6617 N N . ALA B 1 248 ? -19.922 9.109 1.736 1 90.31 248 ALA B N 1
ATOM 6618 C CA . ALA B 1 248 ? -20.281 9.273 0.328 1 90.31 248 ALA B CA 1
ATOM 6619 C C . ALA B 1 248 ? -19.438 8.367 -0.559 1 90.31 248 ALA B C 1
ATOM 6621 O O . ALA B 1 248 ? -19.953 7.684 -1.441 1 90.31 248 ALA B O 1
ATOM 6622 N N . GLU B 1 249 ? -18.141 8.383 -0.324 1 89.06 249 GLU B N 1
ATOM 6623 C CA . GLU B 1 249 ? -17.234 7.547 -1.095 1 89.06 249 GLU B CA 1
ATOM 6624 C C . GLU B 1 249 ? -17.547 6.066 -0.92 1 89.06 249 GLU B C 1
ATOM 6626 O O . GLU B 1 249 ? -17.516 5.305 -1.888 1 89.06 249 GLU B O 1
ATOM 6631 N N . LEU B 1 250 ? -17.766 5.734 0.262 1 89.12 250 LEU B N 1
ATOM 6632 C CA . LEU B 1 250 ? -18.094 4.344 0.563 1 89.12 250 LEU B CA 1
ATOM 6633 C C . LEU B 1 250 ? -19.359 3.912 -0.17 1 89.12 250 LEU B C 1
ATOM 6635 O O . LEU B 1 250 ? -19.391 2.846 -0.787 1 89.12 250 LEU B O 1
ATOM 6639 N N . PHE B 1 251 ? -20.312 4.727 -0.078 1 84.94 251 PHE B N 1
ATOM 6640 C CA . PHE B 1 251 ? -21.578 4.402 -0.731 1 84.94 251 PHE B CA 1
ATOM 6641 C C . PHE B 1 251 ? -21.391 4.254 -2.236 1 84.94 251 PHE B C 1
ATOM 6643 O O . PHE B 1 251 ? -21.922 3.334 -2.85 1 84.94 251 PHE B O 1
ATOM 6650 N N . ASP B 1 252 ? -20.656 5.125 -2.807 1 83.44 252 ASP B N 1
ATOM 6651 C CA . ASP B 1 252 ? -20.391 5.07 -4.242 1 83.44 252 ASP B CA 1
ATOM 6652 C C . ASP B 1 252 ? -19.688 3.771 -4.621 1 83.44 252 ASP B C 1
ATOM 6654 O O . ASP B 1 252 ? -20.016 3.146 -5.629 1 83.44 252 ASP B O 1
ATOM 6658 N N . MET B 1 253 ? -18.75 3.406 -3.865 1 84.06 253 MET B N 1
ATOM 6659 C CA . MET B 1 253 ? -18.031 2.166 -4.121 1 84.06 253 MET B CA 1
ATOM 6660 C C . MET B 1 253 ? -18.953 0.96 -4.035 1 84.06 253 MET B C 1
ATOM 6662 O O . MET B 1 253 ? -18.906 0.066 -4.879 1 84.06 253 MET B O 1
ATOM 6666 N N . LEU B 1 254 ? -19.766 0.965 -3.08 1 80.75 254 LEU B N 1
ATOM 6667 C CA . LEU B 1 254 ? -20.672 -0.158 -2.844 1 80.75 254 LEU B CA 1
ATOM 6668 C C . LEU B 1 254 ? -21.734 -0.24 -3.934 1 80.75 254 LEU B C 1
ATOM 6670 O O . LEU B 1 254 ? -22.141 -1.335 -4.328 1 80.75 254 LEU B O 1
ATOM 6674 N N . ASN B 1 255 ? -22.031 0.878 -4.469 1 77.25 255 ASN B N 1
ATOM 6675 C CA . ASN B 1 255 ? -23.062 0.922 -5.488 1 77.25 255 ASN B CA 1
ATOM 6676 C C . ASN B 1 255 ? -22.5 0.687 -6.883 1 77.25 255 ASN B C 1
ATOM 6678 O O . ASN B 1 255 ? -23.141 0.047 -7.719 1 77.25 255 ASN B O 1
ATOM 6682 N N . GLU B 1 256 ? -21.391 1.184 -7.098 1 78.19 256 GLU B N 1
ATOM 6683 C CA . GLU B 1 256 ? -20.844 1.167 -8.453 1 78.19 256 GLU B CA 1
ATOM 6684 C C . GLU B 1 256 ? -19.953 -0.049 -8.672 1 78.19 256 GLU B C 1
ATOM 6686 O O . GLU B 1 256 ? -19.969 -0.655 -9.742 1 78.19 256 GLU B O 1
ATOM 6691 N N . ASP B 1 257 ? -19.219 -0.431 -7.73 1 80.5 257 ASP B N 1
ATOM 6692 C CA . ASP B 1 257 ? -18.188 -1.438 -7.949 1 80.5 257 ASP B CA 1
ATOM 6693 C C . ASP B 1 257 ? -18.578 -2.773 -7.32 1 80.5 257 ASP B C 1
ATOM 6695 O O . ASP B 1 257 ? -18.297 -3.834 -7.883 1 80.5 257 ASP B O 1
ATOM 6699 N N . LEU B 1 258 ? -19.141 -2.744 -6.254 1 78.69 258 LEU B N 1
ATOM 6700 C CA . LEU B 1 258 ? -19.469 -3.969 -5.531 1 78.69 258 LEU B CA 1
ATOM 6701 C C . LEU B 1 258 ? -20.375 -4.863 -6.371 1 78.69 258 LEU B C 1
ATOM 6703 O O . LEU B 1 258 ? -20.156 -6.074 -6.453 1 78.69 258 LEU B O 1
ATOM 6707 N N . CYS B 1 259 ? -21.328 -4.27 -7.02 1 75.56 259 CYS B N 1
ATOM 6708 C CA . CYS B 1 259 ? -22.312 -5.047 -7.758 1 75.56 259 CYS B CA 1
ATOM 6709 C C . CYS B 1 259 ? -21.672 -5.758 -8.945 1 75.56 259 CYS B C 1
ATOM 6711 O O . CYS B 1 259 ? -22.219 -6.734 -9.453 1 75.56 259 CYS B O 1
ATOM 6713 N N . LYS B 1 260 ? -20.594 -5.277 -9.273 1 79.69 260 LYS B N 1
ATOM 6714 C CA . LYS B 1 260 ? -19.922 -5.867 -10.422 1 79.69 260 LYS B CA 1
ATOM 6715 C C . LYS B 1 260 ? -19.047 -7.047 -10 1 79.69 260 LYS B C 1
ATOM 6717 O O . LYS B 1 260 ? -18.797 -7.957 -10.797 1 79.69 260 LYS B O 1
ATOM 6722 N N . LEU B 1 261 ? -18.688 -7.09 -8.789 1 85.12 261 LEU B N 1
ATOM 6723 C CA . LEU B 1 261 ? -17.672 -8.062 -8.406 1 85.12 261 LEU B CA 1
ATOM 6724 C C . LEU B 1 261 ? -18.219 -9.039 -7.363 1 85.12 261 LEU B C 1
ATOM 6726 O O . LEU B 1 261 ? -17.719 -10.156 -7.238 1 85.12 261 LEU B O 1
ATOM 6730 N N . TYR B 1 262 ? -19.234 -8.625 -6.621 1 89.19 262 TYR B N 1
ATOM 6731 C CA . TYR B 1 262 ? -19.781 -9.438 -5.539 1 89.19 262 TYR B CA 1
ATOM 6732 C C . TYR B 1 262 ? -21.234 -9.805 -5.809 1 89.19 262 TYR B C 1
ATOM 6734 O O . TYR B 1 262 ? -21.891 -9.195 -6.66 1 89.19 262 TYR B O 1
ATOM 6742 N N . PRO B 1 263 ? -21.719 -10.797 -5.086 1 88.62 263 PRO B N 1
ATOM 6743 C CA . PRO B 1 263 ? -23.141 -11.141 -5.223 1 88.62 263 PRO B CA 1
ATOM 6744 C C . PRO B 1 263 ? -24.062 -9.969 -4.891 1 88.62 263 PRO B C 1
ATOM 6746 O O . PRO B 1 263 ? -23.797 -9.211 -3.953 1 88.62 263 PRO B O 1
ATOM 6749 N N . ARG B 1 264 ? -25.109 -9.859 -5.57 1 86.19 264 ARG B N 1
ATOM 6750 C CA . ARG B 1 264 ? -26.047 -8.742 -5.43 1 86.19 264 ARG B CA 1
ATOM 6751 C C . ARG B 1 264 ? -26.719 -8.766 -4.066 1 86.19 264 ARG B C 1
ATOM 6753 O O . ARG B 1 264 ? -27.203 -7.734 -3.588 1 86.19 264 ARG B O 1
ATOM 6760 N N . LEU B 1 265 ? -26.781 -9.891 -3.502 1 85.69 265 LEU B N 1
ATOM 6761 C CA . LEU B 1 265 ? -27.344 -10.008 -2.164 1 85.69 265 LEU B CA 1
ATOM 6762 C C . LEU B 1 265 ? -26.656 -9.055 -1.194 1 85.69 265 LEU B C 1
ATOM 6764 O O . LEU B 1 265 ? -27.297 -8.484 -0.312 1 85.69 265 LEU B O 1
ATOM 6768 N N . LEU B 1 266 ? -25.391 -8.969 -1.382 1 87.5 266 LEU B N 1
ATOM 6769 C CA . LEU B 1 266 ? -24.625 -8.125 -0.47 1 87.5 266 LEU B CA 1
ATOM 6770 C C . LEU B 1 266 ? -25.062 -6.668 -0.571 1 87.5 266 LEU B C 1
ATOM 6772 O O . LEU B 1 266 ? -25.141 -5.969 0.44 1 87.5 266 LEU B O 1
ATOM 6776 N N . ARG B 1 267 ? -25.344 -6.254 -1.738 1 84.25 267 ARG B N 1
ATOM 6777 C CA . ARG B 1 267 ? -25.781 -4.875 -1.93 1 84.25 267 ARG B CA 1
ATOM 6778 C C . ARG B 1 267 ? -27.078 -4.602 -1.171 1 84.25 267 ARG B C 1
ATOM 6780 O O . ARG B 1 267 ? -27.266 -3.514 -0.625 1 84.25 267 ARG B O 1
ATOM 6787 N N . ASN B 1 268 ? -27.891 -5.574 -1.155 1 85.44 268 ASN B N 1
ATOM 6788 C CA . ASN B 1 268 ? -29.188 -5.418 -0.495 1 85.44 268 ASN B CA 1
ATOM 6789 C C . ASN B 1 268 ? -29.031 -5.375 1.023 1 85.44 268 ASN B C 1
ATOM 6791 O O . ASN B 1 268 ? -29.891 -4.82 1.719 1 85.44 268 ASN B O 1
ATOM 6795 N N . GLU B 1 269 ? -28.016 -5.941 1.47 1 88.56 269 GLU B N 1
ATOM 6796 C CA . GLU B 1 269 ? -27.844 -6.066 2.914 1 88.56 269 GLU B CA 1
ATOM 6797 C C . GLU B 1 269 ? -27 -4.926 3.471 1 88.56 269 GLU B C 1
ATOM 6799 O O . GLU B 1 269 ? -26.906 -4.754 4.688 1 88.56 269 GLU B O 1
ATOM 6804 N N . ILE B 1 270 ? -26.438 -4.098 2.684 1 90.31 270 ILE B N 1
ATOM 6805 C CA . ILE B 1 270 ? -25.516 -3.051 3.109 1 90.31 270 ILE B CA 1
ATOM 6806 C C . ILE B 1 270 ? -26.297 -1.904 3.748 1 90.31 270 ILE B C 1
ATOM 6808 O O . ILE B 1 270 ? -27.375 -1.536 3.268 1 90.31 270 ILE B O 1
ATOM 6812 N N . SER B 1 271 ? -25.828 -1.427 4.848 1 93.38 271 SER B N 1
ATOM 6813 C CA . SER B 1 271 ? -26.359 -0.23 5.484 1 93.38 271 SER B CA 1
ATOM 6814 C C . SER B 1 271 ? -25.25 0.719 5.914 1 93.38 271 SER B C 1
ATOM 6816 O O . SER B 1 271 ? -24.188 0.278 6.367 1 93.38 271 SER B O 1
ATOM 6818 N N . VAL B 1 272 ? -25.469 1.965 5.68 1 94.44 272 VAL B N 1
ATOM 6819 C CA . VAL B 1 272 ? -24.531 3.014 6.07 1 94.44 272 VAL B CA 1
ATOM 6820 C C . VAL B 1 272 ? -25.234 4.02 6.98 1 94.44 272 VAL B C 1
ATOM 6822 O O . VAL B 1 272 ? -26.297 4.543 6.633 1 94.44 272 VAL B O 1
ATOM 6825 N N . HIS B 1 273 ? -24.625 4.281 8.156 1 96.69 273 HIS B N 1
ATOM 6826 C CA . HIS B 1 273 ? -25.203 5.199 9.141 1 96.69 273 HIS B CA 1
ATOM 6827 C C . HIS B 1 273 ? -24.203 6.297 9.508 1 96.69 273 HIS B C 1
ATOM 6829 O O . HIS B 1 273 ? -23.016 6.031 9.672 1 96.69 273 HIS B O 1
ATOM 6835 N N . VAL B 1 274 ? -24.703 7.504 9.562 1 96.88 274 VAL B N 1
ATOM 6836 C CA . VAL B 1 274 ? -23.906 8.625 10.047 1 96.88 274 VAL B CA 1
ATOM 6837 C C . VAL B 1 274 ? -24.516 9.18 11.328 1 96.88 274 VAL B C 1
ATOM 6839 O O . VAL B 1 274 ? -25.672 9.625 11.336 1 96.88 274 VAL B O 1
ATOM 6842 N N . ILE B 1 275 ? -23.766 9.117 12.398 1 96.62 275 ILE B N 1
ATOM 6843 C CA . ILE B 1 275 ? -24.234 9.633 13.68 1 96.62 275 ILE B CA 1
ATOM 6844 C C . ILE B 1 275 ? -23.625 11.016 13.93 1 96.62 275 ILE B C 1
ATOM 6846 O O . ILE B 1 275 ? -22.406 11.188 13.891 1 96.62 275 ILE B O 1
ATOM 6850 N N . GLN B 1 276 ? -24.484 11.898 14.156 1 94.5 276 GLN B N 1
ATOM 6851 C CA . GLN B 1 276 ? -24.062 13.289 14.344 1 94.5 276 GLN B CA 1
ATOM 6852 C C . GLN B 1 276 ? -24.75 13.906 15.562 1 94.5 276 GLN B C 1
ATOM 6854 O O . GLN B 1 276 ? -25.969 13.805 15.711 1 94.5 276 GLN B O 1
ATOM 6859 N N . SER B 1 277 ? -23.953 14.508 16.438 1 91.5 277 SER B N 1
ATOM 6860 C CA . SER B 1 277 ? -24.469 15.07 17.688 1 91.5 277 SER B CA 1
ATOM 6861 C C . SER B 1 277 ? -25.359 16.281 17.422 1 91.5 277 SER B C 1
ATOM 6863 O O . SER B 1 277 ? -26.359 16.484 18.094 1 91.5 277 SER B O 1
ATOM 6865 N N . ARG B 1 278 ? -25 17.062 16.422 1 88.38 278 ARG B N 1
ATOM 6866 C CA . ARG B 1 278 ? -25.734 18.297 16.141 1 88.38 278 ARG B CA 1
ATOM 6867 C C . ARG B 1 278 ? -26.922 18.031 15.234 1 88.38 278 ARG B C 1
ATOM 6869 O O . ARG B 1 278 ? -27.156 16.891 14.812 1 88.38 278 ARG B O 1
ATOM 6876 N N . SER B 1 279 ? -27.719 19.062 14.93 1 88.06 279 SER B N 1
ATOM 6877 C CA . SER B 1 279 ? -28.984 18.922 14.219 1 88.06 279 SER B CA 1
ATOM 6878 C C . SER B 1 279 ? -28.766 18.734 12.727 1 88.06 279 SER B C 1
ATOM 6880 O O . SER B 1 279 ? -29.672 18.297 12.008 1 88.06 279 SER B O 1
ATOM 6882 N N . HIS B 1 280 ? -27.547 19.109 12.25 1 89.19 280 HIS B N 1
ATOM 6883 C CA . HIS B 1 280 ? -27.234 18.969 10.836 1 89.19 280 HIS B CA 1
ATOM 6884 C C . HIS B 1 280 ? -25.828 18.453 10.633 1 89.19 280 HIS B C 1
ATOM 6886 O O . HIS B 1 280 ? -24.969 18.609 11.5 1 89.19 280 HIS B O 1
ATOM 6892 N N . ILE B 1 281 ? -25.625 17.766 9.555 1 89.88 281 ILE B N 1
ATOM 6893 C CA . ILE B 1 281 ? -24.25 17.422 9.156 1 89.88 281 ILE B CA 1
ATOM 6894 C C . ILE B 1 281 ? -23.594 18.625 8.492 1 89.88 281 ILE B C 1
ATOM 6896 O O . ILE B 1 281 ? -24.281 19.562 8.07 1 89.88 281 ILE B O 1
ATOM 6900 N N . LEU B 1 282 ? -22.297 18.641 8.422 1 86.38 282 LEU B N 1
ATOM 6901 C CA . LEU B 1 282 ? -21.547 19.75 7.848 1 86.38 282 LEU B CA 1
ATOM 6902 C C . LEU B 1 282 ? -22 21.078 8.453 1 86.38 282 LEU B C 1
ATOM 6904 O O . LEU B 1 282 ? -22.328 22.016 7.723 1 86.38 282 LEU B O 1
ATOM 6908 N N . ASN B 1 283 ? -21.938 21.125 9.695 1 79.81 283 ASN B N 1
ATOM 6909 C CA . ASN B 1 283 ? -22.453 22.266 10.438 1 79.81 283 ASN B CA 1
ATOM 6910 C C . ASN B 1 283 ? -21.641 23.531 10.188 1 79.81 283 ASN B C 1
ATOM 6912 O O . ASN B 1 283 ? -22.109 24.641 10.438 1 79.81 283 ASN B O 1
ATOM 6916 N N . THR B 1 284 ? -20.438 23.422 9.719 1 74.44 284 THR B N 1
ATOM 6917 C CA . THR B 1 284 ? -19.578 24.578 9.453 1 74.44 284 THR B CA 1
ATOM 6918 C C . THR B 1 284 ? -19.891 25.172 8.086 1 74.44 284 THR B C 1
ATOM 6920 O O . THR B 1 284 ? -19.344 26.203 7.719 1 74.44 284 THR B O 1
ATOM 6923 N N . TYR B 1 285 ? -20.797 24.469 7.375 1 76.44 285 TYR B N 1
ATOM 6924 C CA . TYR B 1 285 ? -21.219 24.953 6.059 1 76.44 285 TYR B CA 1
ATOM 6925 C C . TYR B 1 285 ? -22.531 25.703 6.137 1 76.44 285 TYR B C 1
ATOM 6927 O O . TYR B 1 285 ? -23.219 25.672 7.164 1 76.44 285 TYR B O 1
ATOM 6935 N N . GLU B 1 286 ? -22.766 26.406 4.984 1 76.19 286 GLU B N 1
ATOM 6936 C CA . GLU B 1 286 ? -24.062 27.062 4.887 1 76.19 286 GLU B CA 1
ATOM 6937 C C . GLU B 1 286 ? -25.203 26.047 5.012 1 76.19 286 GLU B C 1
ATOM 6939 O O . GLU B 1 286 ? -25.094 24.906 4.535 1 76.19 286 GLU B O 1
ATOM 6944 N N . GLU B 1 287 ? -26.25 26.484 5.594 1 80.62 287 GLU B N 1
ATOM 6945 C CA . GLU B 1 287 ? -27.359 25.594 5.906 1 80.62 287 GLU B CA 1
ATOM 6946 C C . GLU B 1 287 ? -27.938 24.953 4.645 1 80.62 287 GLU B C 1
ATOM 6948 O O . GLU B 1 287 ? -28.281 23.766 4.648 1 80.62 287 GLU B O 1
ATOM 6953 N N . ALA B 1 288 ? -27.969 25.734 3.633 1 76.06 288 ALA B N 1
ATOM 6954 C CA . ALA B 1 288 ? -28.531 25.203 2.389 1 76.06 288 ALA B CA 1
ATOM 6955 C C . ALA B 1 288 ? -27.672 24.047 1.854 1 76.06 288 ALA B C 1
ATOM 6957 O O . ALA B 1 288 ? -28.203 23.094 1.283 1 76.06 288 ALA B O 1
ATOM 6958 N N . LEU B 1 289 ? -26.5 24.203 2.084 1 79.69 289 LEU B N 1
ATOM 6959 C CA . LEU B 1 289 ? -25.594 23.172 1.622 1 79.69 289 LEU B CA 1
ATOM 6960 C C . LEU B 1 289 ? -25.719 21.906 2.475 1 79.69 289 LEU B C 1
ATOM 6962 O O . LEU B 1 289 ? -25.688 20.797 1.953 1 79.69 289 LEU B O 1
ATOM 6966 N N . SER B 1 290 ? -25.891 22.125 3.736 1 85.75 290 SER B N 1
ATOM 6967 C CA . SER B 1 290 ? -26.109 21 4.648 1 85.75 290 SER B CA 1
ATOM 6968 C C . SER B 1 290 ? -27.391 20.266 4.324 1 85.75 290 SER B C 1
ATOM 6970 O O . SER B 1 290 ? -27.422 19.031 4.309 1 85.75 290 SER B O 1
ATOM 6972 N N . GLN B 1 291 ? -28.359 21 4.027 1 86.38 291 GLN B N 1
ATOM 6973 C CA . GLN B 1 291 ? -29.641 20.406 3.668 1 86.38 291 GLN B CA 1
ATOM 6974 C C . GLN B 1 291 ? -29.547 19.625 2.355 1 86.38 291 GLN B C 1
ATOM 6976 O O . GLN B 1 291 ? -30.125 18.547 2.221 1 86.38 291 GLN B O 1
ATOM 6981 N N . TYR B 1 292 ? -28.859 20.219 1.462 1 86.19 292 TYR B N 1
ATOM 6982 C CA . TYR B 1 292 ? -28.656 19.547 0.187 1 86.19 292 TYR B CA 1
ATOM 6983 C C . TYR B 1 292 ? -27.938 18.219 0.388 1 86.19 292 TYR B C 1
ATOM 6985 O O . TYR B 1 292 ? -28.328 17.203 -0.204 1 86.19 292 TYR B O 1
ATOM 6993 N N . ALA B 1 293 ? -26.938 18.25 1.18 1 87.94 293 ALA B N 1
ATOM 6994 C CA . ALA B 1 293 ? -26.188 17.031 1.464 1 87.94 293 ALA B CA 1
ATOM 6995 C C . ALA B 1 293 ? -27.078 15.992 2.131 1 87.94 293 ALA B C 1
ATOM 6997 O O . ALA B 1 293 ? -27.016 14.805 1.8 1 87.94 293 ALA B O 1
ATOM 6998 N N . GLU B 1 294 ? -27.906 16.406 3.012 1 90.94 294 GLU B N 1
ATOM 6999 C CA . GLU B 1 294 ? -28.797 15.5 3.719 1 90.94 294 GLU B CA 1
ATOM 7000 C C . GLU B 1 294 ? -29.828 14.891 2.771 1 90.94 294 GLU B C 1
ATOM 7002 O O . GLU B 1 294 ? -30.156 13.703 2.871 1 90.94 294 GLU B O 1
ATOM 7007 N N . GLN B 1 295 ? -30.312 15.648 1.888 1 89.12 295 GLN B N 1
ATOM 7008 C CA . GLN B 1 295 ? -31.281 15.156 0.904 1 89.12 295 GLN B CA 1
ATOM 7009 C C . GLN B 1 295 ? -30.641 14.117 -0.015 1 89.12 295 GLN B C 1
ATOM 7011 O O . GLN B 1 295 ? -31.266 13.109 -0.349 1 89.12 295 GLN B O 1
ATOM 7016 N N . ARG B 1 296 ? -29.5 14.43 -0.349 1 86.5 296 ARG B N 1
ATOM 7017 C CA . ARG B 1 296 ? -28.781 13.5 -1.211 1 86.5 296 ARG B CA 1
ATOM 7018 C C . ARG B 1 296 ? -28.547 12.172 -0.502 1 86.5 296 ARG B C 1
ATOM 7020 O O . ARG B 1 296 ? -28.719 11.102 -1.098 1 86.5 296 ARG B O 1
ATOM 7027 N N . PHE B 1 297 ? -28.125 12.242 0.706 1 89.31 297 PHE B N 1
ATOM 7028 C CA . PHE B 1 297 ? -27.875 11.031 1.483 1 89.31 297 PHE B CA 1
ATOM 7029 C C . PHE B 1 297 ? -29.156 10.242 1.687 1 89.31 297 PHE B C 1
ATOM 7031 O O . PHE B 1 297 ? -29.156 9.008 1.655 1 89.31 297 PHE B O 1
ATOM 7038 N N . ALA B 1 298 ? -30.188 10.953 1.865 1 87 298 ALA B N 1
ATOM 7039 C CA . ALA B 1 298 ? -31.484 10.281 1.995 1 87 298 ALA B CA 1
ATOM 7040 C C . ALA B 1 298 ? -31.844 9.539 0.713 1 87 298 ALA B C 1
ATOM 7042 O O . ALA B 1 298 ? -32.344 8.414 0.761 1 87 298 ALA B O 1
ATOM 7043 N N . HIS B 1 299 ? -31.578 10.188 -0.331 1 83.44 299 HIS B N 1
ATOM 7044 C CA . HIS B 1 299 ? -31.844 9.57 -1.631 1 83.44 299 HIS B CA 1
ATOM 7045 C C . HIS B 1 299 ? -30.984 8.32 -1.822 1 83.44 299 HIS B C 1
ATOM 7047 O O . HIS B 1 299 ? -31.453 7.328 -2.383 1 83.44 299 HIS B O 1
ATOM 7053 N N . ASP B 1 300 ? -29.781 8.391 -1.333 1 80.88 300 ASP B N 1
ATOM 7054 C CA . ASP B 1 300 ? -28.812 7.297 -1.497 1 80.88 300 ASP B CA 1
ATOM 7055 C C . ASP B 1 300 ? -28.969 6.262 -0.386 1 80.88 300 ASP B C 1
ATOM 7057 O O . ASP B 1 300 ? -28.141 5.355 -0.257 1 80.88 300 ASP B O 1
ATOM 7061 N N . SER B 1 301 ? -29.891 6.352 0.441 1 82.75 301 SER B N 1
ATOM 7062 C CA . SER B 1 301 ? -30.219 5.426 1.519 1 82.75 301 SER B CA 1
ATOM 7063 C C . SER B 1 301 ? -29.109 5.391 2.568 1 82.75 301 SER B C 1
ATOM 7065 O O . SER B 1 301 ? -28.766 4.32 3.078 1 82.75 301 SER B O 1
ATOM 7067 N N . VAL B 1 302 ? -28.453 6.441 2.725 1 90 302 VAL B N 1
ATOM 7068 C CA . VAL B 1 302 ? -27.562 6.621 3.871 1 90 302 VAL B CA 1
ATOM 7069 C C . VAL B 1 302 ? -28.359 7.164 5.059 1 90 302 VAL B C 1
ATOM 7071 O O . VAL B 1 302 ? -29.016 8.195 4.949 1 90 302 VAL B O 1
ATOM 7074 N N . ASP B 1 303 ? -28.312 6.488 6.094 1 93.88 303 ASP B N 1
ATOM 7075 C CA . ASP B 1 303 ? -29.094 6.84 7.277 1 93.88 303 ASP B CA 1
ATOM 7076 C C . ASP B 1 303 ? -28.375 7.879 8.133 1 93.88 303 ASP B C 1
ATOM 7078 O O . ASP B 1 303 ? -27.344 7.578 8.742 1 93.88 303 ASP B O 1
ATOM 7082 N N . ILE B 1 304 ? -28.938 9.055 8.156 1 94.94 304 ILE B N 1
ATOM 7083 C CA . ILE B 1 304 ? -28.344 10.125 8.953 1 94.94 304 ILE B CA 1
ATOM 7084 C C . ILE B 1 304 ? -29.078 10.25 10.281 1 94.94 304 ILE B C 1
ATOM 7086 O O . ILE B 1 304 ? -30.281 10.508 10.312 1 94.94 304 ILE B O 1
ATOM 7090 N N . LEU B 1 305 ? -28.359 10.055 11.32 1 94.88 305 LEU B N 1
ATOM 7091 C CA . LEU B 1 305 ? -28.906 10.164 12.672 1 94.88 305 LEU B CA 1
ATOM 7092 C C . LEU B 1 305 ? -28.391 11.414 13.367 1 94.88 305 LEU B C 1
ATOM 7094 O O . LEU B 1 305 ? -27.328 11.383 13.984 1 94.88 305 LEU B O 1
ATOM 7098 N N . THR B 1 306 ? -29.156 12.469 13.312 1 92.38 306 THR B N 1
ATOM 7099 C CA . THR B 1 306 ? -28.766 13.727 13.938 1 92.38 306 THR B CA 1
ATOM 7100 C C . THR B 1 306 ? -29.234 13.773 15.391 1 92.38 306 THR B C 1
ATOM 7102 O O . THR B 1 306 ? -29.938 12.875 15.852 1 92.38 306 THR B O 1
ATOM 7105 N N . ASN B 1 307 ? -28.75 14.812 16.141 1 92.81 307 ASN B N 1
ATOM 7106 C CA . ASN B 1 307 ? -29.062 14.953 17.562 1 92.81 307 ASN B CA 1
ATOM 7107 C C . ASN B 1 307 ? -28.797 13.664 18.328 1 92.81 307 ASN B C 1
ATOM 7109 O O . ASN B 1 307 ? -29.609 13.242 19.141 1 92.81 307 ASN B O 1
ATOM 7113 N N . SER B 1 308 ? -27.797 13.023 17.938 1 95.12 308 SER B N 1
ATOM 7114 C CA . SER B 1 308 ? -27.406 11.727 18.484 1 95.12 308 SER B CA 1
ATOM 7115 C C . SER B 1 308 ? -25.953 11.727 18.938 1 95.12 308 SER B C 1
ATOM 7117 O O . SER B 1 308 ? -25.094 12.328 18.281 1 95.12 308 SER B O 1
ATOM 7119 N N . ARG B 1 309 ? -25.734 11.125 20.078 1 94.69 309 ARG B N 1
ATOM 7120 C CA . ARG B 1 309 ? -24.391 11.07 20.625 1 94.69 309 ARG B CA 1
ATOM 7121 C C . ARG B 1 309 ? -23.984 9.633 20.969 1 94.69 309 ARG B C 1
ATOM 7123 O O . ARG B 1 309 ? -24.75 8.922 21.625 1 94.69 309 ARG B O 1
ATOM 7130 N N . VAL B 1 310 ? -22.797 9.242 20.516 1 96.38 310 VAL B N 1
ATOM 7131 C CA . VAL B 1 310 ? -22.312 7.895 20.781 1 96.38 310 VAL B CA 1
ATOM 7132 C C . VAL B 1 310 ? -21.969 7.746 22.266 1 96.38 310 VAL B C 1
ATOM 7134 O O . VAL B 1 310 ? -21.281 8.594 22.844 1 96.38 310 VAL B O 1
ATOM 7137 N N . LYS B 1 311 ? -22.406 6.691 22.812 1 95.88 311 LYS B N 1
ATOM 7138 C CA . LYS B 1 311 ? -22.156 6.418 24.234 1 95.88 311 LYS B CA 1
ATOM 7139 C C . LYS B 1 311 ? -21.016 5.406 24.391 1 95.88 311 LYS B C 1
ATOM 7141 O O . LYS B 1 311 ? -20.172 5.555 25.281 1 95.88 311 LYS B O 1
ATOM 7146 N N . GLU B 1 312 ? -21.141 4.453 23.641 1 97.06 312 GLU B N 1
ATOM 7147 C CA . GLU B 1 312 ? -20.188 3.359 23.734 1 97.06 312 GLU B CA 1
ATOM 7148 C C . GLU B 1 312 ? -20.109 2.574 22.438 1 97.06 312 GLU B C 1
ATOM 7150 O O . GLU B 1 312 ? -21.109 2.381 21.75 1 97.06 312 GLU B O 1
ATOM 7155 N N . VAL B 1 313 ? -18.859 2.166 22.094 1 96.94 313 VAL B N 1
ATOM 7156 C CA . VAL B 1 313 ? -18.656 1.312 20.938 1 96.94 313 VAL B CA 1
ATOM 7157 C C . VAL B 1 313 ? -18.219 -0.082 21.375 1 96.94 313 VAL B C 1
ATOM 7159 O O . VAL B 1 313 ? -17.188 -0.24 22.031 1 96.94 313 VAL B O 1
ATOM 7162 N N . GLN B 1 314 ? -19.031 -1.047 21.047 1 96.44 314 GLN B N 1
ATOM 7163 C CA . GLN B 1 314 ? -18.688 -2.439 21.328 1 96.44 314 GLN B CA 1
ATOM 7164 C C . GLN B 1 314 ? -18.141 -3.129 20.078 1 96.44 314 GLN B C 1
ATOM 7166 O O . GLN B 1 314 ? -17.984 -2.5 19.031 1 96.44 314 GLN B O 1
ATOM 7171 N N . SER B 1 315 ? -17.75 -4.418 20.281 1 93.5 315 SER B N 1
ATOM 7172 C CA . SER B 1 315 ? -17.125 -5.129 19.172 1 93.5 315 SER B CA 1
ATOM 7173 C C . SER B 1 315 ? -18.109 -5.379 18.031 1 93.5 315 SER B C 1
ATOM 7175 O O . SER B 1 315 ? -17.703 -5.465 16.875 1 93.5 315 SER B O 1
ATOM 7177 N N . ASP B 1 316 ? -19.453 -5.445 18.344 1 94.5 316 ASP B N 1
ATOM 7178 C CA . ASP B 1 316 ? -20.406 -5.848 17.328 1 94.5 316 ASP B CA 1
ATOM 7179 C C . ASP B 1 316 ? -21.547 -4.828 17.188 1 94.5 316 ASP B C 1
ATOM 7181 O O . ASP B 1 316 ? -22.422 -4.973 16.344 1 94.5 316 ASP B O 1
ATOM 7185 N N . LYS B 1 317 ? -21.547 -3.787 18.047 1 96.62 317 LYS B N 1
ATOM 7186 C CA . LYS B 1 317 ? -22.625 -2.801 17.969 1 96.62 317 LYS B CA 1
ATOM 7187 C C . LYS B 1 317 ? -22.188 -1.464 18.562 1 96.62 317 LYS B C 1
ATOM 7189 O O . LYS B 1 317 ? -21.188 -1.397 19.297 1 96.62 317 LYS B O 1
ATOM 7194 N N . ILE B 1 318 ? -22.906 -0.432 18.297 1 97.12 318 ILE B N 1
ATOM 7195 C CA . ILE B 1 318 ? -22.688 0.911 18.828 1 97.12 318 ILE B CA 1
ATOM 7196 C C . ILE B 1 318 ? -23.922 1.363 19.594 1 97.12 318 ILE B C 1
ATOM 7198 O O . ILE B 1 318 ? -25.047 1.183 19.141 1 97.12 318 ILE B O 1
ATOM 7202 N N . LEU B 1 319 ? -23.672 1.799 20.781 1 97.75 319 LEU B N 1
ATOM 7203 C CA . LEU B 1 319 ? -24.734 2.402 21.594 1 97.75 319 LEU B CA 1
ATOM 7204 C C . LEU B 1 319 ? -24.688 3.922 21.484 1 97.75 319 LEU B C 1
ATOM 7206 O O . LEU B 1 319 ? -23.625 4.531 21.641 1 97.75 319 LEU B O 1
ATOM 7210 N N . PHE B 1 320 ? -25.812 4.512 21.188 1 96.69 320 PHE B N 1
ATOM 7211 C CA . PHE B 1 320 ? -25.859 5.969 21.109 1 96.69 320 PHE B CA 1
ATOM 7212 C C . PHE B 1 320 ? -27.172 6.508 21.656 1 96.69 320 PHE B C 1
ATOM 7214 O O . PHE B 1 320 ? -28.172 5.789 21.734 1 96.69 320 PHE B O 1
ATOM 7221 N N . SER B 1 321 ? -27.109 7.688 22.172 1 96 321 SER B N 1
ATOM 7222 C CA . SER B 1 321 ? -28.297 8.391 22.656 1 96 321 SER B CA 1
ATOM 7223 C C . SER B 1 321 ? -28.859 9.32 21.594 1 96 321 SER B C 1
ATOM 7225 O O . SER B 1 321 ? -28.109 9.922 20.828 1 96 321 SER B O 1
ATOM 7227 N N . GLN B 1 322 ? -30.125 9.375 21.484 1 94 322 GLN B N 1
ATOM 7228 C CA . GLN B 1 322 ? -30.797 10.258 20.547 1 94 322 GLN B CA 1
ATOM 7229 C C . GLN B 1 322 ? -31.922 11.039 21.234 1 94 322 GLN B C 1
ATOM 7231 O O . GLN B 1 322 ? -32.656 10.484 22.062 1 94 322 GLN B O 1
ATOM 7236 N N . LYS B 1 323 ? -31.922 12.289 20.969 1 90.5 323 LYS B N 1
ATOM 7237 C CA . LYS B 1 323 ? -33 13.125 21.469 1 90.5 323 LYS B CA 1
ATOM 7238 C C . LYS B 1 323 ? -34.219 13.062 20.562 1 90.5 323 LYS B C 1
ATOM 7240 O O . LYS B 1 323 ? -34.125 13.266 19.344 1 90.5 323 LYS B O 1
ATOM 7245 N N . ASP B 1 324 ? -35.344 12.688 21.141 1 80.81 324 ASP B N 1
ATOM 7246 C CA . ASP B 1 324 ? -36.562 12.602 20.344 1 80.81 324 ASP B CA 1
ATOM 7247 C C . ASP B 1 324 ? -37.25 13.969 20.188 1 80.81 324 ASP B C 1
ATOM 7249 O O . ASP B 1 324 ? -36.719 14.969 20.672 1 80.81 324 ASP B O 1
ATOM 7253 N N . GLU B 1 325 ? -38.312 13.992 19.391 1 78.5 325 GLU B N 1
ATOM 7254 C CA . GLU B 1 325 ? -39 15.234 19.094 1 78.5 325 GLU B CA 1
ATOM 7255 C C . GLU B 1 325 ? -39.5 15.906 20.375 1 78.5 325 GLU B C 1
ATOM 7257 O O . GLU B 1 325 ? -39.594 17.141 20.438 1 78.5 325 GLU B O 1
ATOM 7262 N N . ASN B 1 326 ? -39.719 15.117 21.438 1 83.69 326 ASN B N 1
ATOM 7263 C CA . ASN B 1 326 ? -40.219 15.648 22.703 1 83.69 326 ASN B CA 1
ATOM 7264 C C . ASN B 1 326 ? -39.062 15.992 23.656 1 83.69 326 ASN B C 1
ATOM 7266 O O . ASN B 1 326 ? -39.312 16.297 24.828 1 83.69 326 ASN B O 1
ATOM 7270 N N . GLY B 1 327 ? -37.844 15.844 23.188 1 82.38 327 GLY B N 1
ATOM 7271 C CA . GLY B 1 327 ? -36.688 16.203 24 1 82.38 327 GLY B CA 1
ATOM 7272 C C . GLY B 1 327 ? -36.188 15.062 24.875 1 82.38 327 GLY B C 1
ATOM 7273 O O . GLY B 1 327 ? -35.25 15.227 25.641 1 82.38 327 GLY B O 1
ATOM 7274 N N . LYS B 1 328 ? -36.969 13.898 24.906 1 88.69 328 LYS B N 1
ATOM 7275 C CA . LYS B 1 328 ? -36.531 12.758 25.719 1 88.69 328 LYS B CA 1
ATOM 7276 C C . LYS B 1 328 ? -35.375 12.031 25.078 1 88.69 328 LYS B C 1
ATOM 7278 O O . LYS B 1 328 ? -35.344 11.812 23.859 1 88.69 328 LYS B O 1
ATOM 7283 N N . VAL B 1 329 ? -34.344 11.734 25.875 1 91.44 329 VAL B N 1
ATOM 7284 C CA . VAL B 1 329 ? -33.125 11.055 25.406 1 91.44 329 VAL B CA 1
ATOM 7285 C C . VAL B 1 329 ? -33.344 9.547 25.469 1 91.44 329 VAL B C 1
ATOM 7287 O O . VAL B 1 329 ? -33.688 9 26.531 1 91.44 329 VAL B O 1
ATOM 7290 N N . VAL B 1 330 ? -33.25 8.836 24.359 1 93.56 330 VAL B N 1
ATOM 7291 C CA . VAL B 1 330 ? -33.375 7.379 24.281 1 93.56 330 VAL B CA 1
ATOM 7292 C C . VAL B 1 330 ? -32.062 6.777 23.828 1 93.56 330 VAL B C 1
ATOM 7294 O O . VAL B 1 330 ? -31.359 7.355 22.984 1 93.56 330 VAL B O 1
ATOM 7297 N N . VAL B 1 331 ? -31.75 5.633 24.422 1 95 331 VAL B N 1
ATOM 7298 C CA . VAL B 1 331 ? -30.531 4.922 24.016 1 95 331 VAL B CA 1
ATOM 7299 C C . VAL B 1 331 ? -30.875 3.881 22.953 1 95 331 VAL B C 1
ATOM 7301 O O . VAL B 1 331 ? -31.797 3.076 23.141 1 95 331 VAL B O 1
ATOM 7304 N N . LYS B 1 332 ? -30.266 3.943 21.844 1 95.94 332 LYS B N 1
ATOM 7305 C CA . LYS B 1 332 ? -30.453 3.021 20.719 1 95.94 332 LYS B CA 1
ATOM 7306 C C . LYS B 1 332 ? -29.172 2.273 20.391 1 95.94 332 LYS B C 1
ATOM 7308 O O . LYS B 1 332 ? -28.094 2.633 20.891 1 95.94 332 LYS B O 1
ATOM 7313 N N . GLU B 1 333 ? -29.328 1.169 19.688 1 96.75 333 GLU B N 1
ATOM 7314 C CA . GLU B 1 333 ? -28.188 0.375 19.266 1 96.75 333 GLU B CA 1
ATOM 7315 C C . GLU B 1 333 ? -28.203 0.11 17.766 1 96.75 333 GLU B C 1
ATOM 7317 O O . GLU B 1 333 ? -29.281 -0.01 17.172 1 96.75 333 GLU B O 1
ATOM 7322 N N . ILE B 1 334 ? -27.109 0.071 17.141 1 96.62 334 ILE B N 1
ATOM 7323 C CA . ILE B 1 334 ? -26.938 -0.297 15.734 1 96.62 334 ILE B CA 1
ATOM 7324 C C . ILE B 1 334 ? -25.875 -1.391 15.617 1 96.62 334 ILE B C 1
ATOM 7326 O O . ILE B 1 334 ? -24.75 -1.22 16.078 1 96.62 334 ILE B O 1
ATOM 7330 N N . PRO B 1 335 ? -26.281 -2.516 15.102 1 96.19 335 PRO B N 1
ATOM 7331 C CA . PRO B 1 335 ? -25.234 -3.48 14.789 1 96.19 335 PRO B CA 1
ATOM 7332 C C . PRO B 1 335 ? -24.203 -2.936 13.797 1 96.19 335 PRO B C 1
ATOM 7334 O O . PRO B 1 335 ? -24.562 -2.178 12.891 1 96.19 335 PRO B O 1
ATOM 7337 N N . MET B 1 336 ? -22.938 -3.303 14.07 1 94.56 336 MET B N 1
ATOM 7338 C CA . MET B 1 336 ? -21.969 -2.734 13.141 1 94.56 336 MET B CA 1
ATOM 7339 C C . MET B 1 336 ? -20.844 -3.725 12.852 1 94.56 336 MET B C 1
ATOM 7341 O O . MET B 1 336 ? -20.469 -4.52 13.719 1 94.56 336 MET B O 1
ATOM 7345 N N . GLY B 1 337 ? -20.391 -3.734 11.609 1 95.38 337 GLY B N 1
ATOM 7346 C CA . GLY B 1 337 ? -19.188 -4.453 11.18 1 95.38 337 GLY B CA 1
ATOM 7347 C C . GLY B 1 337 ? -18 -3.545 10.969 1 95.38 337 GLY B C 1
ATOM 7348 O O . GLY B 1 337 ? -16.859 -4.016 10.906 1 95.38 337 GLY B O 1
ATOM 7349 N N . PHE B 1 338 ? -18.281 -2.285 10.883 1 96.19 338 PHE B N 1
ATOM 7350 C CA . PHE B 1 338 ? -17.25 -1.267 10.68 1 96.19 338 PHE B CA 1
ATOM 7351 C C . PHE B 1 338 ? -17.688 0.063 11.289 1 96.19 338 PHE B C 1
ATOM 7353 O O . PHE B 1 338 ? -18.844 0.452 11.18 1 96.19 338 PHE B O 1
ATOM 7360 N N . CYS B 1 339 ? -16.688 0.76 11.922 1 97.81 339 CYS B N 1
ATOM 7361 C CA . CYS B 1 339 ? -16.984 2.064 12.508 1 97.81 339 CYS B CA 1
ATOM 7362 C C . CYS B 1 339 ? -15.844 3.045 12.242 1 97.81 339 CYS B C 1
ATOM 7364 O O . CYS B 1 339 ? -14.688 2.752 12.539 1 97.81 339 CYS B O 1
ATOM 7366 N N . LEU B 1 340 ? -16.156 4.133 11.617 1 97.69 340 LEU B N 1
ATOM 7367 C CA . LEU B 1 340 ? -15.211 5.238 11.477 1 97.69 340 LEU B CA 1
ATOM 7368 C C . LEU B 1 340 ? -15.461 6.301 12.539 1 97.69 340 LEU B C 1
ATOM 7370 O O . LEU B 1 340 ? -16.578 6.805 12.672 1 97.69 340 LEU B O 1
ATOM 7374 N N . TRP B 1 341 ? -14.438 6.562 13.312 1 97.5 341 TRP B N 1
ATOM 7375 C CA . TRP B 1 341 ? -14.508 7.621 14.312 1 97.5 341 TRP B CA 1
ATOM 7376 C C . TRP B 1 341 ? -13.883 8.906 13.789 1 97.5 341 TRP B C 1
ATOM 7378 O O . TRP B 1 341 ? -12.664 9.031 13.719 1 97.5 341 TRP B O 1
ATOM 7388 N N . SER B 1 342 ? -14.656 9.812 13.422 1 94.38 342 SER B N 1
ATOM 7389 C CA . SER B 1 342 ? -14.242 11.109 12.891 1 94.38 342 SER B CA 1
ATOM 7390 C C . SER B 1 342 ? -14.977 12.25 13.586 1 94.38 342 SER B C 1
ATOM 7392 O O . SER B 1 342 ? -15.664 13.039 12.938 1 94.38 342 SER B O 1
ATOM 7394 N N . THR B 1 343 ? -14.781 12.438 14.906 1 90.38 343 THR B N 1
ATOM 7395 C CA . THR B 1 343 ? -15.594 13.336 15.719 1 90.38 343 THR B CA 1
ATOM 7396 C C . THR B 1 343 ? -14.789 14.562 16.141 1 90.38 343 THR B C 1
ATOM 7398 O O . THR B 1 343 ? -15.039 15.141 17.188 1 90.38 343 THR B O 1
ATOM 7401 N N . GLY B 1 344 ? -13.828 14.875 15.359 1 88.5 344 GLY B N 1
ATOM 7402 C CA . GLY B 1 344 ? -13.094 16.094 15.664 1 88.5 344 GLY B CA 1
ATOM 7403 C C . GLY B 1 344 ? -11.664 15.828 16.094 1 88.5 344 GLY B C 1
ATOM 7404 O O . GLY B 1 344 ? -11.211 14.688 16.094 1 88.5 344 GLY B O 1
ATOM 7405 N N . VAL B 1 345 ? -10.984 16.953 16.453 1 89 345 VAL B N 1
ATOM 7406 C CA . VAL B 1 345 ? -9.547 16.844 16.703 1 89 345 VAL B CA 1
ATOM 7407 C C . VAL B 1 345 ? -9.242 17.328 18.125 1 89 345 VAL B C 1
ATOM 7409 O O . VAL B 1 345 ? -10.055 18.016 18.734 1 89 345 VAL B O 1
ATOM 7412 N N . ALA B 1 346 ? -8.141 16.859 18.672 1 91.62 346 ALA B N 1
ATOM 7413 C CA . ALA B 1 346 ? -7.629 17.234 20 1 91.62 346 ALA B CA 1
ATOM 7414 C C . ALA B 1 346 ? -6.129 17.5 19.938 1 91.62 346 ALA B C 1
ATOM 7416 O O . ALA B 1 346 ? -5.469 17.203 18.938 1 91.62 346 ALA B O 1
ATOM 7417 N N . GLN B 1 347 ? -5.633 18.094 21.016 1 94 347 GLN B N 1
ATOM 7418 C CA . GLN B 1 347 ? -4.211 18.406 21.125 1 94 347 GLN B CA 1
ATOM 7419 C C . GLN B 1 347 ? -3.369 17.141 21.188 1 94 347 GLN B C 1
ATOM 7421 O O . GLN B 1 347 ? -3.787 16.141 21.766 1 94 347 GLN B O 1
ATOM 7426 N N . THR B 1 348 ? -2.182 17.203 20.594 1 95.69 348 THR B N 1
ATOM 7427 C CA . THR B 1 348 ? -1.217 16.125 20.766 1 95.69 348 THR B CA 1
ATOM 7428 C C . THR B 1 348 ? -0.636 16.141 22.172 1 95.69 348 THR B C 1
ATOM 7430 O O . THR B 1 348 ? -0.747 17.141 22.891 1 95.69 348 THR B O 1
ATOM 7433 N N . ASP B 1 349 ? -0 15.047 22.578 1 95.94 349 ASP B N 1
ATOM 7434 C CA . ASP B 1 349 ? 0.636 14.977 23.875 1 95.94 349 ASP B CA 1
ATOM 7435 C C . ASP B 1 349 ? 1.742 16.016 24.016 1 95.94 349 ASP B C 1
ATOM 7437 O O . ASP B 1 349 ? 1.906 16.625 25.078 1 95.94 349 ASP B O 1
ATOM 7441 N N . LEU B 1 350 ? 2.49 16.219 22.984 1 97.88 350 LEU B N 1
ATOM 7442 C CA . LEU B 1 350 ? 3.535 17.234 23 1 97.88 350 LEU B CA 1
ATOM 7443 C C . LEU B 1 350 ? 2.943 18.609 23.266 1 97.88 350 LEU B C 1
ATOM 7445 O O . LEU B 1 350 ? 3.449 19.359 24.094 1 97.88 350 LEU B O 1
ATOM 7449 N N . CYS B 1 351 ? 1.917 18.953 22.531 1 97.44 351 CYS B N 1
ATOM 7450 C CA . CYS B 1 351 ? 1.308 20.266 22.672 1 97.44 351 CYS B CA 1
ATOM 7451 C C . CYS B 1 351 ? 0.739 20.484 24.062 1 97.44 351 CYS B C 1
ATOM 7453 O O . CYS B 1 351 ? 0.814 21.578 24.609 1 97.44 351 CYS B O 1
ATOM 7455 N N . LYS B 1 352 ? 0.146 19.391 24.656 1 96.25 352 LYS B N 1
ATOM 7456 C CA . LYS B 1 352 ? -0.339 19.469 26.031 1 96.25 352 LYS B CA 1
ATOM 7457 C C . LYS B 1 352 ? 0.799 19.781 27 1 96.25 352 LYS B C 1
ATOM 7459 O O . LYS B 1 352 ? 0.647 20.609 27.906 1 96.25 352 LYS B O 1
ATOM 7464 N N . ARG B 1 353 ? 1.893 19.141 26.797 1 96.75 353 ARG B N 1
ATOM 7465 C CA . ARG B 1 353 ? 3.055 19.344 27.656 1 96.75 353 ARG B CA 1
ATOM 7466 C C . ARG B 1 353 ? 3.602 20.75 27.516 1 96.75 353 ARG B C 1
ATOM 7468 O O . ARG B 1 353 ? 3.957 21.391 28.516 1 96.75 353 ARG B O 1
ATOM 7475 N N . LEU B 1 354 ? 3.664 21.25 26.312 1 97.19 354 LEU B N 1
ATOM 7476 C CA . LEU B 1 354 ? 4.172 22.594 26.094 1 97.19 354 LEU B CA 1
ATOM 7477 C C . LEU B 1 354 ? 3.246 23.641 26.719 1 97.19 354 LEU B C 1
ATOM 7479 O O . LEU B 1 354 ? 3.713 24.594 27.344 1 97.19 354 LEU B O 1
ATOM 7483 N N . ALA B 1 355 ? 1.966 23.406 26.484 1 95.69 355 ALA B N 1
ATOM 7484 C CA . ALA B 1 355 ? 0.989 24.344 27.062 1 95.69 355 ALA B CA 1
ATOM 7485 C C . ALA B 1 355 ? 1.101 24.391 28.578 1 95.69 355 ALA B C 1
ATOM 7487 O O . ALA B 1 355 ? 0.936 25.453 29.188 1 95.69 355 ALA B O 1
ATOM 7488 N N . ALA B 1 356 ? 1.369 23.312 29.219 1 95.19 356 ALA B N 1
ATOM 7489 C CA . ALA B 1 356 ? 1.468 23.219 30.672 1 95.19 356 ALA B CA 1
ATOM 7490 C C . ALA B 1 356 ? 2.713 23.938 31.188 1 95.19 356 ALA B C 1
ATOM 7492 O O . ALA B 1 356 ? 2.732 24.422 32.312 1 95.19 356 ALA B O 1
ATOM 7493 N N . LYS B 1 357 ? 3.721 24.062 30.344 1 95 357 LYS B N 1
ATOM 7494 C CA . LYS B 1 357 ? 4.996 24.656 30.75 1 95 357 LYS B CA 1
ATOM 7495 C C . LYS B 1 357 ? 4.992 26.172 30.547 1 95 357 LYS B C 1
ATOM 7497 O O . LYS B 1 357 ? 5.805 26.875 31.141 1 95 357 LYS B O 1
ATOM 7502 N N . LEU B 1 358 ? 4.102 26.609 29.703 1 94.75 358 LEU B N 1
ATOM 7503 C CA . LEU B 1 358 ? 4.172 28 29.281 1 94.75 358 LEU B CA 1
ATOM 7504 C C . LEU B 1 358 ? 3.029 28.812 29.891 1 94.75 358 LEU B C 1
ATOM 7506 O O . LEU B 1 358 ? 1.901 28.312 29.984 1 94.75 358 LEU B O 1
ATOM 7510 N N . ASP B 1 359 ? 3.35 29.984 30.203 1 89.69 359 ASP B N 1
ATOM 7511 C CA . ASP B 1 359 ? 2.32 30.891 30.672 1 89.69 359 ASP B CA 1
ATOM 7512 C C . ASP B 1 359 ? 1.511 31.469 29.516 1 89.69 359 ASP B C 1
ATOM 7514 O O . ASP B 1 359 ? 2.047 31.688 28.422 1 89.69 359 ASP B O 1
ATOM 7518 N N . GLY B 1 360 ? 0.287 31.641 29.703 1 84.38 360 GLY B N 1
ATOM 7519 C CA . GLY B 1 360 ? -0.542 32.281 28.688 1 84.38 360 GLY B CA 1
ATOM 7520 C C . GLY B 1 360 ? -1.225 31.297 27.766 1 84.38 360 GLY B C 1
ATOM 7521 O O . GLY B 1 360 ? -1.838 31.688 26.766 1 84.38 360 GLY B O 1
ATOM 7522 N N . GLN B 1 361 ? -1.007 30.062 28.062 1 90.44 361 GLN B N 1
ATOM 7523 C CA . GLN B 1 361 ? -1.653 29.016 27.266 1 90.44 361 GLN B CA 1
ATOM 7524 C C . GLN B 1 361 ? -2.949 28.547 27.922 1 90.44 361 GLN B C 1
ATOM 7526 O O . GLN B 1 361 ? -2.938 27.641 28.766 1 90.44 361 GLN B O 1
ATOM 7531 N N . ASN B 1 362 ? -4.098 29.078 27.5 1 82.31 362 ASN B N 1
ATOM 7532 C CA . ASN B 1 362 ? -5.363 28.797 28.172 1 82.31 362 ASN B CA 1
ATOM 7533 C C . ASN B 1 362 ? -6.32 28.016 27.266 1 82.31 362 ASN B C 1
ATOM 7535 O O . ASN B 1 362 ? -7.352 27.531 27.734 1 82.31 362 ASN B O 1
ATOM 7539 N N . ASN B 1 363 ? -5.918 27.969 26.016 1 84.94 363 ASN B N 1
ATOM 7540 C CA . ASN B 1 363 ? -6.781 27.25 25.078 1 84.94 363 ASN B CA 1
ATOM 7541 C C . ASN B 1 363 ? -6.641 25.734 25.25 1 84.94 363 ASN B C 1
ATOM 7543 O O . ASN B 1 363 ? -5.527 25.203 25.266 1 84.94 363 ASN B O 1
ATOM 7547 N N . LYS B 1 364 ? -7.684 25.094 25.359 1 82.81 364 LYS B N 1
ATOM 7548 C CA . LYS B 1 364 ? -7.676 23.656 25.625 1 82.81 364 LYS B CA 1
ATOM 7549 C C . LYS B 1 364 ? -7.5 22.859 24.328 1 82.81 364 LYS B C 1
ATOM 7551 O O . LYS B 1 364 ? -7.188 21.656 24.375 1 82.81 364 LYS B O 1
ATOM 7556 N N . HIS B 1 365 ? -7.648 23.453 23.219 1 85.94 365 HIS B N 1
ATOM 7557 C CA . HIS B 1 365 ? -7.703 22.688 21.984 1 85.94 365 HIS B CA 1
ATOM 7558 C C . HIS B 1 365 ? -6.457 22.906 21.141 1 85.94 365 HIS B C 1
ATOM 7560 O O . HIS B 1 365 ? -6.172 22.141 20.219 1 85.94 365 HIS B O 1
ATOM 7566 N N . ALA B 1 366 ? -5.758 23.984 21.438 1 91.94 366 ALA B N 1
ATOM 7567 C CA . ALA B 1 366 ? -4.605 24.312 20.609 1 91.94 366 ALA B CA 1
ATOM 7568 C C . ALA B 1 366 ? -3.645 25.234 21.344 1 91.94 366 ALA B C 1
ATOM 7570 O O . ALA B 1 366 ? -4.035 25.906 22.312 1 91.94 366 ALA B O 1
ATOM 7571 N N . LEU B 1 367 ? -2.404 25.25 20.922 1 95.25 367 LEU B N 1
ATOM 7572 C CA . LEU B 1 367 ? -1.435 26.203 21.422 1 95.25 367 LEU B CA 1
ATOM 7573 C C . LEU B 1 367 ? -1.796 27.625 21 1 95.25 367 LEU B C 1
ATOM 7575 O O . LEU B 1 367 ? -2.209 27.844 19.859 1 95.25 367 LEU B O 1
ATOM 7579 N N . GLU B 1 368 ? -1.637 28.562 21.891 1 93.12 368 GLU B N 1
ATOM 7580 C CA . GLU B 1 368 ? -1.967 29.938 21.578 1 93.12 368 GLU B CA 1
ATOM 7581 C C . GLU B 1 368 ? -0.745 30.703 21.078 1 93.12 368 GLU B C 1
ATOM 7583 O O . GLU B 1 368 ? 0.328 30.641 21.672 1 93.12 368 GLU B O 1
ATOM 7588 N N . THR B 1 369 ? -0.901 31.359 19.953 1 93.69 369 THR B N 1
ATOM 7589 C CA . THR B 1 369 ? 0.15 32.188 19.359 1 93.69 369 THR B CA 1
ATOM 7590 C C . THR B 1 369 ? -0.317 33.625 19.203 1 93.69 369 THR B C 1
ATOM 7592 O O . THR B 1 369 ? -1.513 33.906 19.297 1 93.69 369 THR B O 1
ATOM 7595 N N . ASP B 1 370 ? 0.612 34.5 19.047 1 89.5 370 ASP B N 1
ATOM 7596 C CA . ASP B 1 370 ? 0.267 35.875 18.75 1 89.5 370 ASP B CA 1
ATOM 7597 C C . ASP B 1 370 ? 0.067 36.062 17.25 1 89.5 370 ASP B C 1
ATOM 7599 O O . ASP B 1 370 ? -0.009 35.094 16.5 1 89.5 370 ASP B O 1
ATOM 7603 N N . THR B 1 371 ? -0.036 37.281 16.75 1 88.44 371 THR B N 1
ATOM 7604 C CA . THR B 1 371 ? -0.381 37.562 15.367 1 88.44 371 THR B CA 1
ATOM 7605 C C . THR B 1 371 ? 0.818 37.344 14.453 1 88.44 371 THR B C 1
ATOM 7607 O O . THR B 1 371 ? 0.673 37.312 13.227 1 88.44 371 THR B O 1
ATOM 7610 N N . HIS B 1 372 ? 1.979 37.219 15.078 1 93 372 HIS B N 1
ATOM 7611 C CA . HIS B 1 372 ? 3.164 36.844 14.305 1 93 372 HIS B CA 1
ATOM 7612 C C . HIS B 1 372 ? 3.441 35.375 14.359 1 93 372 HIS B C 1
ATOM 7614 O O . HIS B 1 372 ? 4.516 34.906 13.961 1 93 372 HIS B O 1
ATOM 7620 N N . LEU B 1 373 ? 2.473 34.562 14.961 1 95.38 373 LEU B N 1
ATOM 7621 C CA . LEU B 1 373 ? 2.475 33.125 15.078 1 95.38 373 LEU B CA 1
ATOM 7622 C C . LEU B 1 373 ? 3.525 32.656 16.078 1 95.38 373 LEU B C 1
ATOM 7624 O O . LEU B 1 373 ? 3.975 31.516 16.031 1 95.38 373 LEU B O 1
ATOM 7628 N N . ARG B 1 374 ? 4.023 33.594 16.922 1 95.69 374 ARG B N 1
ATOM 7629 C CA . ARG B 1 374 ? 4.934 33.219 18.016 1 95.69 374 ARG B CA 1
ATOM 7630 C C . ARG B 1 374 ? 4.184 32.562 19.156 1 95.69 374 ARG B C 1
ATOM 7632 O O . ARG B 1 374 ? 3.084 33 19.516 1 95.69 374 ARG B O 1
ATOM 7639 N N . LEU B 1 375 ? 4.77 31.5 19.641 1 96.31 375 LEU B N 1
ATOM 7640 C CA . LEU B 1 375 ? 4.148 30.766 20.734 1 96.31 375 LEU B CA 1
ATOM 7641 C C . LEU B 1 375 ? 4.117 31.609 22.016 1 96.31 375 LEU B C 1
ATOM 7643 O O . LEU B 1 375 ? 5.168 32 22.531 1 96.31 375 LEU B O 1
ATOM 7647 N N . ASN B 1 376 ? 2.918 31.844 22.516 1 93.19 376 ASN B N 1
ATOM 7648 C CA . ASN B 1 376 ? 2.775 32.656 23.703 1 93.19 376 ASN B CA 1
ATOM 7649 C C . ASN B 1 376 ? 3.461 32.031 24.922 1 93.19 376 ASN B C 1
ATOM 7651 O O . ASN B 1 376 ? 3.299 30.844 25.172 1 93.19 376 ASN B O 1
ATOM 7655 N N . GLY B 1 377 ? 4.23 32.844 25.625 1 92.62 377 GLY B N 1
ATOM 7656 C CA . GLY B 1 377 ? 4.902 32.344 26.812 1 92.62 377 GLY B CA 1
ATOM 7657 C C . GLY B 1 377 ? 6.332 31.906 26.547 1 92.62 377 GLY B C 1
ATOM 7658 O O . GLY B 1 377 ? 7.125 31.766 27.484 1 92.62 377 GLY B O 1
ATOM 7659 N N . SER B 1 378 ? 6.672 31.609 25.312 1 92.5 378 SER B N 1
ATOM 7660 C CA . SER B 1 378 ? 8.039 31.25 24.953 1 92.5 378 SER B CA 1
ATOM 7661 C C . SER B 1 378 ? 8.898 32.5 24.734 1 92.5 378 SER B C 1
ATOM 7663 O O . SER B 1 378 ? 8.375 33.594 24.609 1 92.5 378 SER B O 1
ATOM 7665 N N . PRO B 1 379 ? 10.211 32.312 24.766 1 88.75 379 PRO B N 1
ATOM 7666 C CA . PRO B 1 379 ? 11.062 33.469 24.469 1 88.75 379 PRO B CA 1
ATOM 7667 C C . PRO B 1 379 ? 10.742 34.094 23.125 1 88.75 379 PRO B C 1
ATOM 7669 O O . PRO B 1 379 ? 10.555 33.406 22.125 1 88.75 379 PRO B O 1
ATOM 7672 N N . LEU B 1 380 ? 10.672 35.406 23.156 1 86.31 380 LEU B N 1
ATOM 7673 C CA . LEU B 1 380 ? 10.234 36.188 22 1 86.31 380 LEU B CA 1
ATOM 7674 C C . LEU B 1 380 ? 11.125 35.906 20.797 1 86.31 380 LEU B C 1
ATOM 7676 O O . LEU B 1 380 ? 12.352 36 20.875 1 86.31 380 LEU B O 1
ATOM 7680 N N . GLY B 1 381 ? 10.508 35.438 19.719 1 88.25 381 GLY B N 1
ATOM 7681 C CA . GLY B 1 381 ? 11.18 35.312 18.438 1 88.25 381 GLY B CA 1
ATOM 7682 C C . GLY B 1 381 ? 11.859 33.938 18.281 1 88.25 381 GLY B C 1
ATOM 7683 O O . GLY B 1 381 ? 12.477 33.688 17.25 1 88.25 381 GLY B O 1
ATOM 7684 N N . ASP B 1 382 ? 11.648 33.031 19.219 1 92.94 382 ASP B N 1
ATOM 7685 C CA . ASP B 1 382 ? 12.391 31.781 19.156 1 92.94 382 ASP B CA 1
ATOM 7686 C C . ASP B 1 382 ? 11.477 30.625 18.734 1 92.94 382 ASP B C 1
ATOM 7688 O O . ASP B 1 382 ? 11.938 29.672 18.094 1 92.94 382 ASP B O 1
ATOM 7692 N N . VAL B 1 383 ? 10.242 30.719 19.188 1 97.5 383 VAL B N 1
ATOM 7693 C CA . VAL B 1 383 ? 9.375 29.562 19.016 1 97.5 383 VAL B CA 1
ATOM 7694 C C . VAL B 1 383 ? 8.07 29.984 18.344 1 97.5 383 VAL B C 1
ATOM 7696 O O . VAL B 1 383 ? 7.434 30.953 18.766 1 97.5 383 VAL B O 1
ATOM 7699 N N . TYR B 1 384 ? 7.691 29.344 17.312 1 98.25 384 TYR B N 1
ATOM 7700 C CA . TYR B 1 384 ? 6.469 29.547 16.547 1 98.25 384 TYR B CA 1
ATOM 7701 C C . TYR B 1 384 ? 5.625 28.281 16.5 1 98.25 384 TYR B C 1
ATOM 7703 O O . TYR B 1 384 ? 6.129 27.188 16.75 1 98.25 384 TYR B O 1
ATOM 7711 N N . ALA B 1 385 ? 4.352 28.375 16.266 1 98 385 ALA B N 1
ATOM 7712 C CA . ALA B 1 385 ? 3.457 27.234 16.094 1 98 385 ALA B CA 1
ATOM 7713 C C . ALA B 1 385 ? 2.447 27.5 14.977 1 98 385 ALA B C 1
ATOM 7715 O O . ALA B 1 385 ? 1.929 28.609 14.844 1 98 385 ALA B O 1
ATOM 7716 N N . ILE B 1 386 ? 2.201 26.5 14.156 1 97.81 386 ILE B N 1
ATOM 7717 C CA . ILE B 1 386 ? 1.323 26.656 13.008 1 97.81 386 ILE B CA 1
ATOM 7718 C C . ILE B 1 386 ? 0.504 25.391 12.797 1 97.81 386 ILE B C 1
ATOM 7720 O O . ILE B 1 386 ? 0.869 24.312 13.297 1 97.81 386 ILE B O 1
ATOM 7724 N N . GLY B 1 387 ? -0.603 25.531 12.016 1 96.06 387 GLY B N 1
ATOM 7725 C CA . GLY B 1 387 ? -1.447 24.391 11.672 1 96.06 387 GLY B CA 1
ATOM 7726 C C . GLY B 1 387 ? -2.482 24.078 12.734 1 96.06 387 GLY B C 1
ATOM 7727 O O . GLY B 1 387 ? -2.859 24.953 13.516 1 96.06 387 GLY B O 1
ATOM 7728 N N . ASP B 1 388 ? -2.906 22.828 12.766 1 94.31 388 ASP B N 1
ATOM 7729 C CA . ASP B 1 388 ? -4.004 22.406 13.625 1 94.31 388 ASP B CA 1
ATOM 7730 C C . ASP B 1 388 ? -3.592 22.438 15.102 1 94.31 388 ASP B C 1
ATOM 7732 O O . ASP B 1 388 ? -4.445 22.484 15.984 1 94.31 388 ASP B O 1
ATOM 7736 N N . CYS B 1 389 ? -2.326 22.453 15.359 1 96.38 389 CYS B N 1
ATOM 7737 C CA . CYS B 1 389 ? -1.887 22.406 16.75 1 96.38 389 CYS B CA 1
ATOM 7738 C C . CYS B 1 389 ? -1.905 23.797 17.375 1 96.38 389 CYS B C 1
ATOM 7740 O O . CYS B 1 389 ? -1.712 23.938 18.578 1 96.38 389 CYS B O 1
ATOM 7742 N N . ALA B 1 390 ? -2.195 24.812 16.562 1 95 390 ALA B N 1
ATOM 7743 C CA . ALA B 1 390 ? -2.062 26.172 17.078 1 95 390 ALA B CA 1
ATOM 7744 C C . ALA B 1 390 ? -3.268 27.031 16.703 1 95 390 ALA B C 1
ATOM 7746 O O . ALA B 1 390 ? -4 26.688 15.758 1 95 390 ALA B O 1
ATOM 7747 N N . THR B 1 391 ? -3.533 28.016 17.453 1 90.81 391 THR B N 1
ATOM 7748 C CA . THR B 1 391 ? -4.523 29.047 17.156 1 90.81 391 THR B CA 1
ATOM 7749 C C . THR B 1 391 ? -3.928 30.438 17.359 1 90.81 391 THR B C 1
ATOM 7751 O O . THR B 1 391 ? -2.844 30.594 17.922 1 90.81 391 THR B O 1
ATOM 7754 N N . VAL B 1 392 ? -4.523 31.438 16.688 1 88.19 392 VAL B N 1
ATOM 7755 C CA . VAL B 1 392 ? -4.035 32.812 16.781 1 88.19 392 VAL B CA 1
ATOM 7756 C C . VAL B 1 392 ? -4.918 33.594 17.734 1 88.19 392 VAL B C 1
ATOM 7758 O O . VAL B 1 392 ? -6.145 33.625 17.594 1 88.19 392 VAL B O 1
ATOM 7761 N N . GLN B 1 393 ? -4.289 34.031 18.781 1 77.06 393 GLN B N 1
ATOM 7762 C CA . GLN B 1 393 ? -5.031 34.812 19.766 1 77.06 393 GLN B CA 1
ATOM 7763 C C . GLN B 1 393 ? -5.5 36.156 19.188 1 77.06 393 GLN B C 1
ATOM 7765 O O . GLN B 1 393 ? -4.742 36.844 18.484 1 77.06 393 GLN B O 1
ATOM 7770 N N . ASN B 1 394 ? -6.781 36.312 19.328 1 65.94 394 ASN B N 1
ATOM 7771 C CA . ASN B 1 394 ? -7.344 37.562 18.891 1 65.94 394 ASN B CA 1
ATOM 7772 C C . ASN B 1 394 ? -7.715 38.438 20.078 1 65.94 394 ASN B C 1
ATOM 7774 O O . ASN B 1 394 ? -8.844 38.938 20.172 1 65.94 394 ASN B O 1
ATOM 7778 N N . ASN B 1 395 ? -6.777 38.531 21 1 66.19 395 ASN B N 1
ATOM 7779 C CA . ASN B 1 395 ? -7.125 39.375 22.141 1 66.19 395 ASN B CA 1
ATOM 7780 C C . ASN B 1 395 ? -6.984 40.844 21.812 1 66.19 395 ASN B C 1
ATOM 7782 O O . ASN B 1 395 ? -6.125 41.531 22.359 1 66.19 395 ASN B O 1
ATOM 7786 N N . VAL B 1 396 ? -7.773 41.312 20.922 1 64.75 396 VAL B N 1
ATOM 7787 C CA . VAL B 1 396 ? -7.754 42.688 20.438 1 64.75 396 VAL B CA 1
ATOM 7788 C C . VAL B 1 396 ? -8.07 43.625 21.578 1 64.75 396 VAL B C 1
ATOM 7790 O O . VAL B 1 396 ? -7.414 44.656 21.75 1 64.75 396 VAL B O 1
ATOM 7793 N N . SER B 1 397 ? -9.039 43.156 22.406 1 65.25 397 SER B N 1
ATOM 7794 C CA . SER B 1 397 ? -9.531 44.062 23.453 1 65.25 397 SER B CA 1
ATOM 7795 C C . SER B 1 397 ? -8.445 44.375 24.469 1 65.25 397 SER B C 1
ATOM 7797 O O . SER B 1 397 ? -8.18 45.531 24.781 1 65.25 397 SER B O 1
ATOM 7799 N N . ASP B 1 398 ? -7.766 43.344 24.875 1 64.81 398 ASP B N 1
ATOM 7800 C CA . ASP B 1 398 ? -6.758 43.531 25.922 1 64.81 398 ASP B CA 1
ATOM 7801 C C . ASP B 1 398 ? -5.609 44.406 25.406 1 64.81 398 ASP B C 1
ATOM 7803 O O . ASP B 1 398 ? -5.125 45.281 26.109 1 64.81 398 ASP B O 1
ATOM 7807 N N . HIS B 1 399 ? -5.316 44.25 24.266 1 66.5 399 HIS B N 1
ATOM 7808 C CA . HIS B 1 399 ? -4.199 44.969 23.688 1 66.5 399 HIS B CA 1
ATOM 7809 C C . HIS B 1 399 ? -4.543 46.469 23.5 1 66.5 399 HIS B C 1
ATOM 7811 O O . HIS B 1 399 ? -3.73 47.344 23.812 1 66.5 399 HIS B O 1
ATOM 7817 N N . ILE B 1 400 ? -5.777 46.656 23.125 1 65.88 400 ILE B N 1
ATOM 7818 C CA . ILE B 1 400 ? -6.188 48.031 22.859 1 65.88 400 ILE B CA 1
ATOM 7819 C C . ILE B 1 400 ? -6.387 48.781 24.188 1 65.88 400 ILE B C 1
ATOM 7821 O O . ILE B 1 400 ? -5.992 49.938 24.312 1 65.88 400 ILE B O 1
ATOM 7825 N N . VAL B 1 401 ? -6.957 48.062 25.016 1 67.5 401 VAL B N 1
ATOM 7826 C CA . VAL B 1 401 ? -7.184 48.688 26.312 1 67.5 401 VAL B CA 1
ATOM 7827 C C . VAL B 1 401 ? -5.848 49.062 26.953 1 67.5 401 VAL B C 1
ATOM 7829 O O . VAL B 1 401 ? -5.699 50.188 27.484 1 67.5 401 VAL B O 1
ATOM 7832 N N . ASN B 1 402 ? -4.895 48.219 26.812 1 69.75 402 ASN B N 1
ATOM 7833 C CA . ASN B 1 402 ? -3.572 48.5 27.359 1 69.75 402 ASN B CA 1
ATOM 7834 C C . ASN B 1 402 ? -2.896 49.656 26.625 1 69.75 402 ASN B C 1
ATOM 7836 O O . ASN B 1 402 ? -2.27 50.5 27.25 1 69.75 402 ASN B O 1
ATOM 7840 N N . PHE B 1 403 ? -3.088 49.625 25.422 1 65.75 403 PHE B N 1
ATOM 7841 C CA . PHE B 1 403 ? -2.527 50.719 24.625 1 65.75 403 PHE B CA 1
ATOM 7842 C C . PHE B 1 403 ? -3.141 52.031 25.016 1 65.75 403 PHE B C 1
ATOM 7844 O O . PHE B 1 403 ? -2.426 53.031 25.172 1 65.75 403 PHE B O 1
ATOM 7851 N N . LEU B 1 404 ? -4.422 52.031 25.156 1 69.5 404 LEU B N 1
ATOM 7852 C CA . LEU B 1 404 ? -5.129 53.281 25.516 1 69.5 404 LEU B CA 1
ATOM 7853 C C . LEU B 1 404 ? -4.742 53.719 26.922 1 69.5 404 LEU B C 1
ATOM 7855 O O . LEU B 1 404 ? -4.578 54.938 27.156 1 69.5 404 LEU B O 1
ATOM 7859 N N . ARG B 1 405 ? -4.559 52.75 27.703 1 73.25 405 ARG B N 1
ATOM 7860 C CA . ARG B 1 405 ? -4.129 53.094 29.062 1 73.25 405 ARG B CA 1
ATOM 7861 C C . ARG B 1 405 ? -2.734 53.719 29.062 1 73.25 405 ARG B C 1
ATOM 7863 O O . ARG B 1 405 ? -2.482 54.688 29.75 1 73.25 405 ARG B O 1
ATOM 7870 N N . THR B 1 406 ? -1.944 53.188 28.266 1 69.5 406 THR B N 1
ATOM 7871 C CA . THR B 1 406 ? -0.577 53.688 28.172 1 69.5 406 THR B CA 1
ATOM 7872 C C . THR B 1 406 ? -0.554 55.094 27.547 1 69.5 406 THR B C 1
ATOM 7874 O O . THR B 1 406 ? 0.16 55.969 28.016 1 69.5 406 THR B O 1
ATOM 7877 N N . THR B 1 407 ? -1.318 55.25 26.531 1 66.31 407 THR B N 1
ATOM 7878 C CA . THR B 1 407 ? -1.395 56.531 25.875 1 66.31 407 THR B CA 1
ATOM 7879 C C . THR B 1 407 ? -1.952 57.594 26.812 1 66.31 407 THR B C 1
ATOM 7881 O O . THR B 1 407 ? -1.468 58.719 26.844 1 66.31 407 THR B O 1
ATOM 7884 N N . ALA B 1 408 ? -2.967 57.188 27.516 1 69.56 408 ALA B N 1
ATOM 7885 C CA . ALA B 1 408 ? -3.557 58.094 28.5 1 69.56 408 ALA B CA 1
ATOM 7886 C C . ALA B 1 408 ? -2.539 58.469 29.578 1 69.56 408 ALA B C 1
ATOM 7888 O O . ALA B 1 408 ? -2.443 59.625 29.953 1 69.56 408 ALA B O 1
ATOM 7889 N N . TRP B 1 409 ? -1.832 57.531 29.953 1 68.38 409 TRP B N 1
ATOM 7890 C CA . TRP B 1 409 ? -0.821 57.75 30.984 1 68.38 409 TRP B CA 1
ATOM 7891 C C . TRP B 1 409 ? 0.261 58.719 30.469 1 68.38 409 TRP B C 1
ATOM 7893 O O . TRP B 1 409 ? 0.704 59.594 31.203 1 68.38 409 TRP B O 1
ATOM 7903 N N . GLU B 1 410 ? 0.622 58.5 29.281 1 67.31 410 GLU B N 1
ATOM 7904 C CA . GLU B 1 410 ? 1.644 59.344 28.688 1 67.31 410 GLU B CA 1
ATOM 7905 C C . GLU B 1 410 ? 1.165 60.781 28.578 1 67.31 410 GLU B C 1
ATOM 7907 O O . GLU B 1 410 ? 1.968 61.719 28.656 1 67.31 410 GLU B O 1
ATOM 7912 N N . LYS B 1 411 ? -0.07 61 28.422 1 66.44 411 LYS B N 1
ATOM 7913 C CA . LYS B 1 411 ? -0.637 62.312 28.281 1 66.44 411 LYS B CA 1
ATOM 7914 C C . LYS B 1 411 ? -1.103 62.875 29.625 1 66.44 411 LYS B C 1
ATOM 7916 O O . LYS B 1 411 ? -1.724 63.938 29.688 1 66.44 411 LYS B O 1
ATOM 7921 N N . GLY B 1 412 ? -0.813 62.094 30.625 1 66.62 412 GLY B N 1
ATOM 7922 C CA . GLY B 1 412 ? -1.131 62.531 31.969 1 66.62 412 GLY B CA 1
ATOM 7923 C C . GLY B 1 412 ? -2.617 62.5 32.281 1 66.62 412 GLY B C 1
ATOM 7924 O O . GLY B 1 412 ? -3.111 63.281 33.062 1 66.62 412 GLY B O 1
ATOM 7925 N N . LYS B 1 413 ? -3.346 61.781 31.531 1 70.94 413 LYS B N 1
ATOM 7926 C CA . LYS B 1 413 ? -4.793 61.719 31.703 1 70.94 413 LYS B CA 1
ATOM 7927 C C . LYS B 1 413 ? -5.215 60.406 32.344 1 70.94 413 LYS B C 1
ATOM 7929 O O . LYS B 1 413 ? -4.488 59.406 32.25 1 70.94 413 LYS B O 1
ATOM 7934 N N . ASP B 1 414 ? -6.215 60.375 33.156 1 71 414 ASP B N 1
ATOM 7935 C CA . ASP B 1 414 ? -6.84 59.188 33.688 1 71 414 ASP B CA 1
ATOM 7936 C C . ASP B 1 414 ? -7.496 58.344 32.594 1 71 414 ASP B C 1
ATOM 7938 O O . ASP B 1 414 ? -8.352 58.844 31.859 1 71 414 ASP B O 1
ATOM 7942 N N . PRO B 1 415 ? -7.043 57.094 32.375 1 70.19 415 PRO B N 1
ATOM 7943 C CA . PRO B 1 415 ? -7.59 56.25 31.312 1 70.19 415 PRO B CA 1
ATOM 7944 C C . PRO B 1 415 ? -9.109 56.125 31.375 1 70.19 415 PRO B C 1
ATOM 7946 O O . PRO B 1 415 ? -9.773 56.031 30.344 1 70.19 415 PRO B O 1
ATOM 7949 N N . GLU B 1 416 ? -9.656 56.156 32.594 1 70.56 416 GLU B N 1
ATOM 7950 C CA . GLU B 1 416 ? -11.094 55.969 32.781 1 70.56 416 GLU B CA 1
ATOM 7951 C C . GLU B 1 416 ? -11.859 57.219 32.344 1 70.56 416 GLU B C 1
ATOM 7953 O O . GLU B 1 416 ? -13.062 57.156 32.094 1 70.56 416 GLU B O 1
ATOM 7958 N N . LYS B 1 417 ? -11.18 58.312 32.25 1 76.19 417 LYS B N 1
ATOM 7959 C CA . LYS B 1 417 ? -11.82 59.562 31.828 1 76.19 417 LYS B CA 1
ATOM 7960 C C . LYS B 1 417 ? -11.516 59.875 30.375 1 76.19 417 LYS B C 1
ATOM 7962 O O . LYS B 1 417 ? -11.789 61 29.906 1 76.19 417 LYS B O 1
ATOM 7967 N N . LEU B 1 418 ? -10.867 59 29.766 1 74.06 418 LEU B N 1
ATOM 7968 C CA . LEU B 1 418 ? -10.5 59.188 28.375 1 74.06 418 LEU B CA 1
ATOM 7969 C C . LEU B 1 418 ? -11.742 59.25 27.484 1 74.06 418 LEU B C 1
ATOM 7971 O O . LEU B 1 418 ? -12.68 58.469 27.672 1 74.06 418 LEU B O 1
ATOM 7975 N N . GLN B 1 419 ? -11.938 60.281 26.719 1 78.69 419 GLN B N 1
ATOM 7976 C CA . GLN B 1 419 ? -12.969 60.438 25.703 1 78.69 419 GLN B CA 1
ATOM 7977 C C . GLN B 1 419 ? -12.383 60.312 24.297 1 78.69 419 GLN B C 1
ATOM 7979 O O . GLN B 1 419 ? -11.508 61.125 23.922 1 78.69 419 GLN B O 1
ATOM 7984 N N . ILE B 1 420 ? -12.75 59.25 23.625 1 81.12 420 ILE B N 1
ATOM 7985 C CA . ILE B 1 420 ? -12.219 59 22.297 1 81.12 420 ILE B CA 1
ATOM 7986 C C . ILE B 1 420 ? -13.164 59.562 21.234 1 81.12 420 ILE B C 1
ATOM 7988 O O . ILE B 1 420 ? -14.32 59.156 21.156 1 81.12 420 ILE B O 1
ATOM 7992 N N . SER B 1 421 ? -12.664 60.531 20.562 1 83.88 421 SER B N 1
ATOM 7993 C CA . SER B 1 421 ? -13.438 61.094 19.453 1 83.88 421 SER B CA 1
ATOM 7994 C C . SER B 1 421 ? -13.477 60.125 18.266 1 83.88 421 SER B C 1
ATOM 7996 O O . SER B 1 421 ? -12.75 59.156 18.25 1 83.88 421 SER B O 1
ATOM 7998 N N . TYR B 1 422 ? -14.305 60.438 17.391 1 85.88 422 TYR B N 1
ATOM 7999 C CA . TYR B 1 422 ? -14.398 59.594 16.203 1 85.88 422 TYR B CA 1
ATOM 8000 C C . TYR B 1 422 ? -13.086 59.594 15.422 1 85.88 422 TYR B C 1
ATOM 8002 O O . TYR B 1 422 ? -12.695 58.562 14.859 1 85.88 422 TYR B O 1
ATOM 8010 N N . SER B 1 423 ? -12.469 60.75 15.352 1 82.81 423 SER B N 1
ATOM 8011 C CA . SER B 1 423 ? -11.172 60.812 14.688 1 82.81 423 SER B CA 1
ATOM 8012 C C . SER B 1 423 ? -10.141 59.938 15.367 1 82.81 423 SER B C 1
ATOM 8014 O O . SER B 1 423 ? -9.367 59.25 14.695 1 82.81 423 SER B O 1
ATOM 8016 N N . ASP B 1 424 ? -10.172 59.938 16.672 1 80.62 424 ASP B N 1
ATOM 8017 C CA . ASP B 1 424 ? -9.281 59.062 17.422 1 80.62 424 ASP B CA 1
ATOM 8018 C C . ASP B 1 424 ? -9.617 57.594 17.203 1 80.62 424 ASP B C 1
ATOM 8020 O O . ASP B 1 424 ? -8.719 56.75 17.109 1 80.62 424 ASP B O 1
ATOM 8024 N N . TRP B 1 425 ? -10.867 57.406 17.156 1 80.5 425 TRP B N 1
ATOM 8025 C CA . TRP B 1 425 ? -11.344 56.031 16.922 1 80.5 425 TRP B CA 1
ATOM 8026 C C . TRP B 1 425 ? -10.844 55.5 15.586 1 80.5 425 TRP B C 1
ATOM 8028 O O . TRP B 1 425 ? -10.414 54.344 15.492 1 80.5 425 TRP B O 1
ATOM 8038 N N . ARG B 1 426 ? -10.836 56.25 14.688 1 83.62 426 ARG B N 1
ATOM 8039 C CA . ARG B 1 426 ? -10.328 55.844 13.383 1 83.62 426 ARG B CA 1
ATOM 8040 C C . ARG B 1 426 ? -8.844 55.5 13.461 1 83.62 426 ARG B C 1
ATOM 8042 O O . ARG B 1 426 ? -8.398 54.531 12.812 1 83.62 426 ARG B O 1
ATOM 8049 N N . GLY B 1 427 ? -8.086 56.281 14.141 1 79.19 427 GLY B N 1
ATOM 8050 C CA . GLY B 1 427 ? -6.68 55.969 14.352 1 79.19 427 GLY B CA 1
ATOM 8051 C C . GLY B 1 427 ? -6.457 54.656 15.086 1 79.19 427 GLY B C 1
ATOM 8052 O O . GLY B 1 427 ? -5.602 53.875 14.695 1 79.19 427 GLY B O 1
ATOM 8053 N N . ILE B 1 428 ? -7.195 54.5 16.078 1 76 428 ILE B N 1
ATOM 8054 C CA . ILE B 1 428 ? -7.113 53.281 16.859 1 76 428 ILE B CA 1
ATOM 8055 C C . ILE B 1 428 ? -7.496 52.062 15.984 1 76 428 ILE B C 1
ATOM 8057 O O . ILE B 1 428 ? -6.816 51.031 16 1 76 428 ILE B O 1
ATOM 8061 N N . ALA B 1 429 ? -8.531 52.25 15.32 1 78.38 429 ALA B N 1
ATOM 8062 C CA . ALA B 1 429 ? -9 51.188 14.445 1 78.38 429 ALA B CA 1
ATOM 8063 C C . ALA B 1 429 ? -7.926 50.812 13.43 1 78.38 429 ALA B C 1
ATOM 8065 O O . ALA B 1 429 ? -7.742 49.625 13.133 1 78.38 429 ALA B O 1
ATOM 8066 N N . LYS B 1 430 ? -7.254 51.719 12.914 1 79.44 430 LYS B N 1
ATOM 8067 C CA . LYS B 1 430 ? -6.176 51.438 11.969 1 79.44 430 LYS B CA 1
ATOM 8068 C C . LYS B 1 430 ? -5.055 50.656 12.617 1 79.44 430 LYS B C 1
ATOM 8070 O O . LYS B 1 430 ? -4.527 49.719 12.008 1 79.44 430 LYS B O 1
ATOM 8075 N N . ARG B 1 431 ? -4.734 50.969 13.742 1 74.69 431 ARG B N 1
ATOM 8076 C CA . ARG B 1 431 ? -3.689 50.25 14.469 1 74.69 431 ARG B CA 1
ATOM 8077 C C . ARG B 1 431 ? -4.121 48.844 14.805 1 74.69 431 ARG B C 1
ATOM 8079 O O . ARG B 1 431 ? -3.312 47.906 14.734 1 74.69 431 ARG B O 1
ATOM 8086 N N . VAL B 1 432 ? -5.324 48.781 15.133 1 72.12 432 VAL B N 1
ATOM 8087 C CA . VAL B 1 432 ? -5.883 47.469 15.461 1 72.12 432 VAL B CA 1
ATOM 8088 C C . VAL B 1 432 ? -5.867 46.562 14.219 1 72.12 432 VAL B C 1
ATOM 8090 O O . VAL B 1 432 ? -5.5 45.406 14.297 1 72.12 432 VAL B O 1
ATOM 8093 N N . LYS B 1 433 ? -6.219 47.094 13.188 1 74.19 433 LYS B N 1
ATOM 8094 C CA . LYS B 1 433 ? -6.238 46.344 11.938 1 74.19 433 LYS B CA 1
ATOM 8095 C C . LYS B 1 433 ? -4.832 45.875 11.547 1 74.19 433 LYS B C 1
ATOM 8097 O O . LYS B 1 433 ? -4.652 44.812 10.992 1 74.19 433 LYS B O 1
ATOM 8102 N N . GLN B 1 434 ? -3.951 46.656 11.82 1 74.12 434 GLN B N 1
ATOM 8103 C CA . GLN B 1 434 ? -2.564 46.344 11.484 1 74.12 434 GLN B CA 1
ATOM 8104 C C . GLN B 1 434 ? -2.02 45.25 12.375 1 74.12 434 GLN B C 1
ATOM 8106 O O . GLN B 1 434 ? -1.326 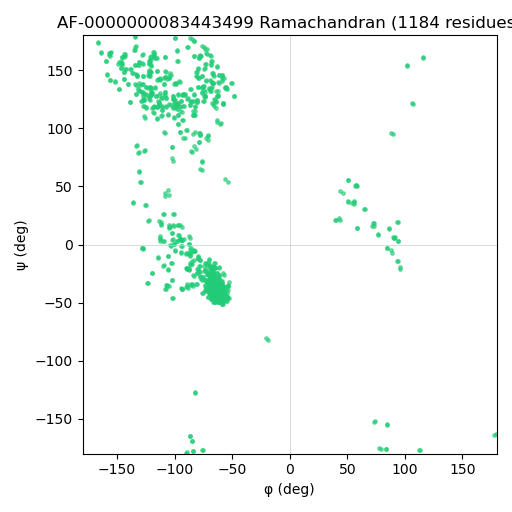44.344 11.898 1 74.12 434 GLN B O 1
ATOM 8111 N N . ARG B 1 435 ? -2.391 45.344 13.57 1 71.81 435 ARG B N 1
ATOM 8112 C CA . ARG B 1 435 ? -1.861 44.375 14.547 1 71.81 435 ARG B CA 1
ATOM 8113 C C . ARG B 1 435 ? -2.672 43.094 14.547 1 71.81 435 ARG B C 1
ATOM 8115 O O . ARG B 1 435 ? -2.133 42.031 14.805 1 71.81 435 ARG B O 1
ATOM 8122 N N . PHE B 1 436 ? -3.99 43.312 14.305 1 73 436 PHE B N 1
ATOM 8123 C CA . PHE B 1 436 ? -4.914 42.188 14.289 1 73 436 PHE B CA 1
ATOM 8124 C C . PHE B 1 436 ? -5.719 42.156 13 1 73 436 PHE B C 1
ATOM 8126 O O . PHE B 1 436 ? -6.93 42.375 13.008 1 73 436 PHE B O 1
ATOM 8133 N N . PRO B 1 437 ? -5.105 41.656 12.008 1 71.69 437 PRO B N 1
ATOM 8134 C CA . PRO B 1 437 ? -5.762 41.688 10.695 1 71.69 437 PRO B CA 1
ATOM 8135 C C . PRO B 1 437 ? -7.066 40.875 10.664 1 71.69 437 PRO B C 1
ATOM 8137 O O . PRO B 1 437 ? -7.953 41.188 9.867 1 71.69 437 PRO B O 1
ATOM 8140 N N . GLN B 1 438 ? -7.199 39.969 11.469 1 70.94 438 GLN B N 1
ATOM 8141 C CA . GLN B 1 438 ? -8.406 39.156 11.492 1 70.94 438 GLN B CA 1
ATOM 8142 C C . GLN B 1 438 ? -9.625 39.969 11.906 1 70.94 438 GLN B C 1
ATOM 8144 O O . GLN B 1 438 ? -10.766 39.594 11.648 1 70.94 438 GLN B O 1
ATOM 8149 N N . ALA B 1 439 ? -9.375 41.094 12.562 1 64.25 439 ALA B N 1
ATOM 8150 C CA . ALA B 1 439 ? -10.445 41.969 13.055 1 64.25 439 ALA B CA 1
ATOM 8151 C C . ALA B 1 439 ? -10.906 42.938 11.969 1 64.25 439 ALA B C 1
ATOM 8153 O O . ALA B 1 439 ? -11.891 43.656 12.148 1 64.25 439 ALA B O 1
ATOM 8154 N N . ALA B 1 440 ? -10.234 42.844 10.883 1 67.5 440 ALA B N 1
ATOM 8155 C CA . ALA B 1 440 ? -10.469 43.875 9.852 1 67.5 440 ALA B CA 1
ATOM 8156 C C . ALA B 1 440 ? -11.922 43.844 9.398 1 67.5 440 ALA B C 1
ATOM 8158 O O . ALA B 1 440 ? -12.531 44.906 9.242 1 67.5 440 ALA B O 1
ATOM 8159 N N . ASN B 1 441 ? -12.469 42.688 9.297 1 69.19 441 ASN B N 1
ATOM 8160 C CA . ASN B 1 441 ? -13.836 42.562 8.797 1 69.19 441 ASN B CA 1
ATOM 8161 C C . ASN B 1 441 ? -14.844 43.125 9.797 1 69.19 441 ASN B C 1
ATOM 8163 O O . ASN B 1 441 ? -15.906 43.594 9.406 1 69.19 441 ASN B O 1
ATOM 8167 N N . HIS B 1 442 ? -14.508 43.094 11.031 1 67.81 442 HIS B N 1
ATOM 8168 C CA . HIS B 1 442 ? -15.422 43.562 12.07 1 67.81 442 HIS B CA 1
ATOM 8169 C C . HIS B 1 442 ? -15.273 45.062 12.297 1 67.81 442 HIS B C 1
ATOM 8171 O O . HIS B 1 442 ? -16.062 45.656 13.031 1 67.81 442 HIS B O 1
ATOM 8177 N N . LEU B 1 443 ? -14.234 45.594 11.625 1 65.19 443 LEU B N 1
ATOM 8178 C CA . LEU B 1 443 ? -13.961 47.031 11.773 1 65.19 443 LEU B CA 1
ATOM 8179 C C . LEU B 1 443 ? -14.25 47.781 10.477 1 65.19 443 LEU B C 1
ATOM 8181 O O . LEU B 1 443 ? -13.695 48.844 10.227 1 65.19 443 LEU B O 1
ATOM 8185 N N . ARG B 1 444 ? -15 47.125 9.633 1 68.31 444 ARG B N 1
ATOM 8186 C CA . ARG B 1 444 ? -15.32 47.75 8.352 1 68.31 444 ARG B CA 1
ATOM 8187 C C . ARG B 1 444 ? -16.219 48.969 8.531 1 68.31 444 ARG B C 1
ATOM 8189 O O . ARG B 1 444 ? -16 50 7.906 1 68.31 444 ARG B O 1
ATOM 8196 N N . ARG B 1 445 ? -17.328 48.938 9.375 1 75.88 445 ARG B N 1
ATOM 8197 C CA . ARG B 1 445 ? -18.25 50.062 9.562 1 75.88 445 ARG B CA 1
ATOM 8198 C C . ARG B 1 445 ? -17.969 50.781 10.875 1 75.88 445 ARG B C 1
ATOM 8200 O O . ARG B 1 445 ? -18.781 50.75 11.797 1 75.88 445 ARG B O 1
ATOM 8207 N N . LEU B 1 446 ? -16.891 51.531 10.867 1 75.81 446 LEU B N 1
ATOM 8208 C CA . LEU B 1 446 ? -16.406 52.188 12.07 1 75.81 446 LEU B CA 1
ATOM 8209 C C . LEU B 1 446 ? -17.438 53.188 12.586 1 75.81 446 LEU B C 1
ATOM 8211 O O . LEU B 1 446 ? -17.609 53.344 13.797 1 75.81 446 LEU B O 1
ATOM 8215 N N . ASP B 1 447 ? -18.094 53.781 11.602 1 77.44 447 ASP B N 1
ATOM 8216 C CA . ASP B 1 447 ? -19.094 54.812 11.953 1 77.44 447 ASP B CA 1
ATOM 8217 C C . ASP B 1 447 ? -20.281 54.188 12.688 1 77.44 447 ASP B C 1
ATOM 8219 O O . ASP B 1 447 ? -20.703 54.688 13.727 1 77.44 447 ASP B O 1
ATOM 8223 N N . LYS B 1 448 ? -20.703 53.094 12.133 1 79.06 448 LYS B N 1
ATOM 8224 C CA . LYS B 1 448 ? -21.844 52.406 12.75 1 79.06 448 LYS B CA 1
ATOM 8225 C C . LYS B 1 448 ? -21.469 51.844 14.117 1 79.06 448 LYS B C 1
ATOM 8227 O O . LYS B 1 448 ? -22.266 51.906 15.055 1 79.06 448 LYS B O 1
ATOM 8232 N N . LEU B 1 449 ? -20.312 51.344 14.195 1 80.88 449 LEU B N 1
ATOM 8233 C CA . LEU B 1 449 ? -19.844 50.812 15.461 1 80.88 449 LEU B CA 1
ATOM 8234 C C . LEU B 1 449 ? -19.703 51.906 16.5 1 80.88 449 LEU B C 1
ATOM 8236 O O . LEU B 1 449 ? -20.094 51.719 17.656 1 80.88 449 LEU B O 1
ATOM 8240 N N . PHE B 1 450 ? -19.203 53 16.094 1 80.69 450 PHE B N 1
ATOM 8241 C CA . PHE B 1 450 ? -19.016 54.156 16.969 1 80.69 450 PHE B CA 1
ATOM 8242 C C . PHE B 1 450 ? -20.359 54.656 17.469 1 80.69 450 PHE B C 1
ATOM 8244 O O . PHE B 1 450 ? -20.531 54.906 18.672 1 80.69 450 PHE B O 1
ATOM 8251 N N . GLU B 1 451 ? -21.219 54.781 16.516 1 81 451 GLU B N 1
ATOM 8252 C CA . GLU B 1 451 ? -22.547 55.281 16.859 1 81 451 GLU B CA 1
ATOM 8253 C C . GLU B 1 451 ? -23.281 54.312 17.781 1 81 451 GLU B C 1
ATOM 8255 O O . GLU B 1 451 ? -23.969 54.719 18.719 1 81 451 GLU B O 1
ATOM 8260 N N . GLN B 1 452 ? -23.125 53.031 17.531 1 84.06 452 GLN B N 1
ATOM 8261 C CA . GLN B 1 452 ? -23.812 52 18.297 1 84.06 452 GLN B CA 1
ATOM 8262 C C . GLN B 1 452 ? -23.328 51.969 19.734 1 84.06 452 GLN B C 1
ATOM 8264 O O . GLN B 1 452 ? -24.109 51.688 20.656 1 84.06 452 GLN B O 1
ATOM 8269 N N . TYR B 1 453 ? -22.125 52.312 19.953 1 82.81 453 TYR B N 1
ATOM 8270 C CA . TYR B 1 453 ? -21.578 52.125 21.281 1 82.81 453 TYR B CA 1
ATOM 8271 C C . TYR B 1 453 ? -21.453 53.469 22 1 82.81 453 TYR B C 1
ATOM 8273 O O . TYR B 1 453 ? -21.094 53.531 23.172 1 82.81 453 TYR B O 1
ATOM 8281 N N . ASP B 1 454 ? -21.672 54.531 21.156 1 81.5 454 ASP B N 1
ATOM 8282 C CA . ASP B 1 454 ? -21.859 55.844 21.797 1 81.5 454 ASP B CA 1
ATOM 8283 C C . ASP B 1 454 ? -23.25 55.969 22.406 1 81.5 454 ASP B C 1
ATOM 8285 O O . ASP B 1 454 ? -24.078 56.75 21.938 1 81.5 454 ASP B O 1
ATOM 8289 N N . LYS B 1 455 ? -23.406 55.25 23.438 1 81.88 455 LYS B N 1
ATOM 8290 C CA . LYS B 1 455 ? -24.719 55.094 24.047 1 81.88 455 LYS B CA 1
ATOM 8291 C C . LYS B 1 455 ? -25.266 56.438 24.547 1 81.88 455 LYS B C 1
ATOM 8293 O O . LYS B 1 455 ? -26.484 56.656 24.531 1 81.88 455 LYS B O 1
ATOM 8298 N N . ASP B 1 456 ? -24.391 57.438 25.031 1 80.75 456 ASP B N 1
ATOM 8299 C CA . ASP B 1 456 ? -24.859 58.688 25.609 1 80.75 456 ASP B CA 1
ATOM 8300 C C . ASP B 1 456 ? -24.891 59.812 24.547 1 80.75 456 ASP B C 1
ATOM 8302 O O . ASP B 1 456 ? -25.156 60.969 24.859 1 80.75 456 ASP B O 1
ATOM 8306 N N . ASN B 1 457 ? -24.594 59.5 23.281 1 83.75 457 ASN B N 1
ATOM 8307 C CA . ASN B 1 457 ? -24.625 60.406 22.125 1 83.75 457 ASN B CA 1
ATOM 8308 C C . ASN B 1 457 ? -23.766 61.656 22.375 1 83.75 457 ASN B C 1
ATOM 8310 O O . ASN B 1 457 ? -24.172 62.75 22.078 1 83.75 457 ASN B O 1
ATOM 8314 N N . SER B 1 458 ? -22.656 61.438 23.094 1 82.38 458 SER B N 1
ATOM 8315 C CA . SER B 1 458 ? -21.766 62.562 23.422 1 82.38 458 SER B CA 1
ATOM 8316 C C . SER B 1 458 ? -20.859 62.906 22.234 1 82.38 458 SER B C 1
ATOM 8318 O O . SER B 1 458 ? -20.203 63.938 22.25 1 82.38 458 SER B O 1
ATOM 8320 N N . GLY B 1 459 ? -20.828 62.062 21.234 1 83.19 459 GLY B N 1
ATOM 8321 C CA . GLY B 1 459 ? -19.906 62.25 20.125 1 83.19 459 GLY B CA 1
ATOM 8322 C C . GLY B 1 459 ? -18.531 61.688 20.391 1 83.19 459 GLY B C 1
ATOM 8323 O O . GLY B 1 459 ? -17.641 61.781 19.547 1 83.19 459 GLY B O 1
ATOM 8324 N N . THR B 1 460 ? -18.406 61.188 21.578 1 87.38 460 THR B N 1
ATOM 8325 C CA . THR B 1 460 ? -17.156 60.531 21.969 1 87.38 460 THR B CA 1
ATOM 8326 C C . THR B 1 460 ? -17.438 59.188 22.625 1 87.38 460 THR B C 1
ATOM 8328 O O . THR B 1 460 ? -18.547 58.938 23.094 1 87.38 460 THR B O 1
ATOM 8331 N N . LEU B 1 461 ? -16.5 58.219 22.594 1 85.88 461 LEU B N 1
ATOM 8332 C CA . LEU B 1 461 ? -16.562 56.969 23.328 1 85.88 461 LEU B CA 1
ATOM 8333 C C . LEU B 1 461 ? -15.758 57.031 24.625 1 85.88 461 LEU B C 1
ATOM 8335 O O . LEU B 1 461 ? -14.586 57.438 24.594 1 85.88 461 LEU B O 1
ATOM 8339 N N . ASP B 1 462 ? -16.469 56.906 25.656 1 81.31 462 ASP B N 1
ATOM 8340 C CA . ASP B 1 462 ? -15.727 56.781 26.906 1 81.31 462 ASP B CA 1
ATOM 8341 C C . ASP B 1 462 ? -15.078 55.406 27.062 1 81.31 462 ASP B C 1
ATOM 8343 O O . ASP B 1 462 ? -15.219 54.562 26.188 1 81.31 462 ASP B O 1
ATOM 8347 N N . PHE B 1 463 ? -14.211 55.25 28.062 1 78.25 463 PHE B N 1
ATOM 8348 C CA . PHE B 1 463 ? -13.43 54.031 28.266 1 78.25 463 PHE B CA 1
ATOM 8349 C C . PHE B 1 463 ? -14.344 52.844 28.359 1 78.25 463 PHE B C 1
ATOM 8351 O O . PHE B 1 463 ? -14.031 51.781 27.812 1 78.25 463 PHE B O 1
ATOM 8358 N N . GLY B 1 464 ? -15.367 52.969 29.062 1 78.31 464 GLY B N 1
ATOM 8359 C CA . GLY B 1 464 ? -16.312 51.844 29.203 1 78.31 464 GLY B CA 1
ATOM 8360 C C . GLY B 1 464 ? -16.953 51.438 27.891 1 78.31 464 GLY B C 1
ATOM 8361 O O . GLY B 1 464 ? -17.047 50.25 27.578 1 78.31 464 GLY B O 1
ATOM 8362 N N . GLU B 1 465 ? -17.359 52.406 27.141 1 82.5 465 GLU B N 1
ATOM 8363 C CA . GLU B 1 465 ? -17.984 52.156 25.828 1 82.5 465 GLU B CA 1
ATOM 8364 C C . GLU B 1 465 ? -17 51.531 24.859 1 82.5 465 GLU B C 1
ATOM 8366 O O . GLU B 1 465 ? -17.344 50.594 24.125 1 82.5 465 GLU B O 1
ATOM 8371 N N . LEU B 1 466 ? -15.875 52.031 24.938 1 79.5 466 LEU B N 1
ATOM 8372 C CA . LEU B 1 466 ? -14.844 51.469 24.047 1 79.5 466 LEU B CA 1
ATOM 8373 C C . LEU B 1 466 ? -14.523 50.031 24.422 1 79.5 466 LEU B C 1
ATOM 8375 O O . LEU B 1 466 ? -14.359 49.188 23.547 1 79.5 466 LEU B O 1
ATOM 8379 N N . ARG B 1 467 ? -14.336 49.781 25.656 1 77.5 467 ARG B N 1
ATOM 8380 C CA . ARG B 1 467 ? -14.062 48.438 26.125 1 77.5 467 ARG B CA 1
ATOM 8381 C C . ARG B 1 467 ? -15.141 47.469 25.672 1 77.5 467 ARG B C 1
ATOM 8383 O O . ARG B 1 467 ? -14.844 46.344 25.25 1 77.5 467 ARG B O 1
ATOM 8390 N N . GLU B 1 468 ? -16.297 47.844 25.734 1 81 468 GLU B N 1
ATOM 8391 C CA . GLU B 1 468 ? -17.422 47 25.312 1 81 468 GLU B CA 1
ATOM 8392 C C . GLU B 1 468 ? -17.359 46.75 23.812 1 81 468 GLU B C 1
ATOM 8394 O O . GLU B 1 468 ? -17.625 45.625 23.359 1 81 468 GLU B O 1
ATOM 8399 N N . LEU B 1 469 ? -17.109 47.75 23.188 1 77.81 469 LEU B N 1
ATOM 8400 C CA . LEU B 1 469 ? -16.984 47.625 21.734 1 77.81 469 LEU B CA 1
ATOM 8401 C C . LEU B 1 469 ? -15.883 46.625 21.375 1 77.81 469 LEU B C 1
ATOM 8403 O O . LEU B 1 469 ? -16.094 45.719 20.547 1 77.81 469 LEU B O 1
ATOM 8407 N N . LEU B 1 470 ? -14.766 46.719 21.969 1 75 470 LEU B N 1
ATOM 8408 C CA . LEU B 1 470 ? -13.617 45.875 21.672 1 75 470 LEU B CA 1
ATOM 8409 C C . LEU B 1 470 ? -13.867 44.438 22.109 1 75 470 LEU B C 1
ATOM 8411 O O . LEU B 1 470 ? -13.453 43.5 21.453 1 75 470 LEU B O 1
ATOM 8415 N N . PHE B 1 471 ? -14.5 44.312 23.125 1 73.56 471 PHE B N 1
ATOM 8416 C CA . PHE B 1 471 ? -14.875 43 23.625 1 73.56 471 PHE B CA 1
ATOM 8417 C C . PHE B 1 471 ? -15.797 42.281 22.625 1 73.56 471 PHE B C 1
ATOM 8419 O O . PHE B 1 471 ? -15.711 41.062 22.453 1 73.56 471 PHE B O 1
ATOM 8426 N N . GLN B 1 472 ? -16.625 43 22.109 1 70.12 472 GLN B N 1
ATOM 8427 C CA . GLN B 1 472 ? -17.547 42.438 21.109 1 70.12 472 GLN B CA 1
ATOM 8428 C C . GLN B 1 472 ? -16.781 41.969 19.875 1 70.12 472 GLN B C 1
ATOM 8430 O O . GLN B 1 472 ? -17.125 40.938 19.297 1 70.12 472 GLN B O 1
ATOM 8435 N N . ILE B 1 473 ? -15.867 42.75 19.562 1 67.94 473 ILE B N 1
ATOM 8436 C CA . ILE B 1 473 ? -15.047 42.375 18.422 1 67.94 473 ILE B CA 1
ATOM 8437 C C . ILE B 1 473 ? -14.305 41.062 18.719 1 67.94 473 ILE B C 1
ATOM 8439 O O . ILE B 1 473 ? -14.266 40.156 17.906 1 67.94 473 ILE B O 1
ATOM 8443 N N . ASP B 1 474 ? -13.719 40.969 19.875 1 69.31 474 ASP B N 1
ATOM 8444 C CA . ASP B 1 474 ? -12.977 39.812 20.297 1 69.31 474 ASP B CA 1
ATOM 8445 C C . ASP B 1 474 ? -13.875 38.562 20.312 1 69.31 474 ASP B C 1
ATOM 8447 O O . ASP B 1 474 ? -13.445 37.469 19.891 1 69.31 474 ASP B O 1
ATOM 8451 N N . SER B 1 475 ? -15.016 38.812 20.797 1 63.47 475 SER B N 1
ATOM 8452 C CA . SER B 1 475 ? -15.945 37.719 20.938 1 63.47 475 SER B CA 1
ATOM 8453 C C . SER B 1 475 ? -16.344 37.156 19.578 1 63.47 475 SER B C 1
ATOM 8455 O O . SER B 1 475 ? -16.703 35.969 19.453 1 63.47 475 SER B O 1
ATOM 8457 N N . LYS B 1 476 ? -16.266 38.062 18.672 1 58.84 476 LYS B N 1
ATOM 8458 C CA . LYS B 1 476 ? -16.688 37.625 17.344 1 58.84 476 LYS B CA 1
ATOM 8459 C C . LYS B 1 476 ? -15.516 37.031 16.562 1 58.84 476 LYS B C 1
ATOM 8461 O O . LYS B 1 476 ? -15.719 36.438 15.5 1 58.84 476 LYS B O 1
ATOM 8466 N N . LEU B 1 477 ? -14.438 37.438 17.078 1 59.66 477 LEU B N 1
ATOM 8467 C CA . LEU B 1 477 ? -13.266 36.875 16.406 1 59.66 477 LEU B CA 1
ATOM 8468 C C . LEU B 1 477 ? -13.125 35.375 16.719 1 59.66 477 LEU B C 1
ATOM 8470 O O . LEU B 1 477 ? -13.031 35 17.875 1 59.66 477 LEU B O 1
ATOM 8474 N N . THR B 1 478 ? -13.711 34.625 15.789 1 55.91 478 THR B N 1
ATOM 8475 C CA . THR B 1 478 ? -13.688 33.188 15.914 1 55.91 478 THR B CA 1
ATOM 8476 C C . THR B 1 478 ? -12.297 32.625 15.625 1 55.91 478 THR B C 1
ATOM 8478 O O . THR B 1 478 ? -11.523 33.25 14.883 1 55.91 478 THR B O 1
ATOM 8481 N N . SER B 1 479 ? -11.953 31.594 16.422 1 66.38 479 SER B N 1
ATOM 8482 C CA . SER B 1 479 ? -10.758 30.797 16.141 1 66.38 479 SER B CA 1
ATOM 8483 C C . SER B 1 479 ? -10.703 30.359 14.688 1 66.38 479 SER B C 1
ATOM 8485 O O . SER B 1 479 ? -11.742 30.125 14.07 1 66.38 479 SER B O 1
ATOM 8487 N N . LEU B 1 480 ? -9.562 30.641 14.07 1 76.19 480 LEU B N 1
ATOM 8488 C CA . LEU B 1 480 ? -9.359 30.219 12.688 1 76.19 480 LEU B CA 1
ATOM 8489 C C . LEU B 1 480 ? -9.688 28.75 12.508 1 76.19 480 LEU B C 1
ATOM 8491 O O . LEU B 1 480 ? -9.438 27.938 13.398 1 76.19 480 LEU B O 1
ATOM 8495 N N . PRO B 1 481 ? -10.336 28.469 11.406 1 77.81 481 PRO B N 1
ATOM 8496 C CA . PRO B 1 481 ? -10.695 27.078 11.164 1 77.81 481 PRO B CA 1
ATOM 8497 C C . PRO B 1 481 ? -9.477 26.156 11.062 1 77.81 481 PRO B C 1
ATOM 8499 O O . PRO B 1 481 ? -8.422 26.578 10.578 1 77.81 481 PRO B O 1
ATOM 8502 N N . ALA B 1 482 ? -9.609 24.984 11.5 1 80.94 482 ALA B N 1
ATOM 8503 C CA . ALA B 1 482 ? -8.539 23.984 11.422 1 80.94 482 ALA B CA 1
ATOM 8504 C C . ALA B 1 482 ? -8.547 23.281 10.078 1 80.94 482 ALA B C 1
ATOM 8506 O O . ALA B 1 482 ? -9.055 22.156 9.953 1 80.94 482 ALA B O 1
ATOM 8507 N N . THR B 1 483 ? -8.008 23.891 9.062 1 85.88 483 THR B N 1
ATOM 8508 C CA . THR B 1 483 ? -8.023 23.375 7.699 1 85.88 483 THR B CA 1
ATOM 8509 C C . THR B 1 483 ? -6.617 23.344 7.109 1 85.88 483 THR B C 1
ATOM 8511 O O . THR B 1 483 ? -5.715 24.016 7.621 1 85.88 483 THR B O 1
ATOM 8514 N N . ALA B 1 484 ? -6.523 22.594 6.051 1 88.75 484 ALA B N 1
ATOM 8515 C CA . ALA B 1 484 ? -5.266 22.531 5.312 1 88.75 484 ALA B CA 1
ATOM 8516 C C . ALA B 1 484 ? -4.902 23.891 4.738 1 88.75 484 ALA B C 1
ATOM 8518 O O . ALA B 1 484 ? -3.729 24.266 4.695 1 88.75 484 ALA B O 1
ATOM 8519 N N . GLN B 1 485 ? -5.84 24.641 4.332 1 88.19 485 GLN B N 1
ATOM 8520 C CA . GLN B 1 485 ? -5.613 25.953 3.744 1 88.19 485 GLN B CA 1
ATOM 8521 C C . GLN B 1 485 ? -4.988 26.922 4.754 1 88.19 485 GLN B C 1
ATOM 8523 O O . GLN B 1 485 ? -4.055 27.656 4.426 1 88.19 485 GLN B O 1
ATOM 8528 N N . ARG B 1 486 ? -5.531 26.922 5.918 1 91.12 486 ARG B N 1
ATOM 8529 C CA . ARG B 1 486 ? -4.977 27.766 6.969 1 91.12 486 ARG B CA 1
ATOM 8530 C C . ARG B 1 486 ? -3.533 27.391 7.273 1 91.12 486 ARG B C 1
ATOM 8532 O O . ARG B 1 486 ? -2.66 28.25 7.348 1 91.12 486 ARG B O 1
ATOM 8539 N N . ALA B 1 487 ? -3.314 26.125 7.469 1 94.94 487 ALA B N 1
ATOM 8540 C CA . ALA B 1 487 ? -1.965 25.641 7.758 1 94.94 487 ALA B CA 1
ATOM 8541 C C . ALA B 1 487 ? -0.994 26.031 6.648 1 94.94 487 ALA B C 1
ATOM 8543 O O . ALA B 1 487 ? 0.117 26.484 6.918 1 94.94 487 ALA B O 1
ATOM 8544 N N . ASN B 1 488 ? -1.442 25.828 5.441 1 94.25 488 ASN B N 1
ATOM 8545 C CA . ASN B 1 488 ? -0.614 26.172 4.289 1 94.25 488 ASN B CA 1
ATOM 8546 C C . ASN B 1 488 ? -0.261 27.656 4.277 1 94.25 488 ASN B C 1
ATOM 8548 O O . ASN B 1 488 ? 0.895 28.031 4.055 1 94.25 488 ASN B O 1
ATOM 8552 N N . GLN B 1 489 ? -1.231 28.547 4.496 1 94.56 489 GLN B N 1
ATOM 8553 C CA . GLN B 1 489 ? -1.002 29.984 4.5 1 94.56 489 GLN B CA 1
ATOM 8554 C C . GLN B 1 489 ? -0.075 30.391 5.641 1 94.56 489 GLN B C 1
ATOM 8556 O O . GLN B 1 489 ? 0.771 31.266 5.477 1 94.56 489 GLN B O 1
ATOM 8561 N N . GLN B 1 490 ? -0.249 29.766 6.754 1 97.19 490 GLN B N 1
ATOM 8562 C CA . GLN B 1 490 ? 0.637 30.047 7.879 1 97.19 490 GLN B CA 1
ATOM 8563 C C . GLN B 1 490 ? 2.078 29.672 7.551 1 97.19 490 GLN B C 1
ATOM 8565 O O . GLN B 1 490 ? 3.01 30.406 7.883 1 97.19 490 GLN B O 1
ATOM 8570 N N . GLY B 1 491 ? 2.221 28.5 6.957 1 98 491 GLY B N 1
ATOM 8571 C CA . GLY B 1 491 ? 3.547 28.078 6.547 1 98 491 GLY B CA 1
ATOM 8572 C C . GLY B 1 491 ? 4.203 29.016 5.555 1 98 491 GLY B C 1
ATOM 8573 O O . GLY B 1 491 ? 5.375 29.359 5.703 1 98 491 GLY B O 1
ATOM 8574 N N . GLU B 1 492 ? 3.451 29.438 4.57 1 96.88 492 GLU B N 1
ATOM 8575 C CA . GLU B 1 492 ? 3.967 30.391 3.592 1 96.88 492 GLU B CA 1
ATOM 8576 C C . GLU B 1 492 ? 4.371 31.703 4.262 1 96.88 492 GLU B C 1
ATOM 8578 O O . GLU B 1 492 ? 5.43 32.25 3.959 1 96.88 492 GLU B O 1
ATOM 8583 N N . TYR B 1 493 ? 3.568 32.125 5.137 1 97.38 493 TYR B N 1
ATOM 8584 C CA . TYR B 1 493 ? 3.826 33.344 5.879 1 97.38 493 TYR B CA 1
ATOM 8585 C C . TYR B 1 493 ? 5.141 33.25 6.648 1 97.38 493 TYR B C 1
ATOM 8587 O O . TYR B 1 493 ? 5.992 34.125 6.539 1 97.38 493 TYR B O 1
ATOM 8595 N N . LEU B 1 494 ? 5.316 32.219 7.402 1 98.12 494 LEU B N 1
ATOM 8596 C CA . LEU B 1 494 ? 6.523 32.062 8.211 1 98.12 494 LEU B CA 1
ATOM 8597 C C . LEU B 1 494 ? 7.758 31.953 7.324 1 98.12 494 LEU B C 1
ATOM 8599 O O . LEU B 1 494 ? 8.82 32.5 7.664 1 98.12 494 LEU B O 1
ATOM 8603 N N . GLY B 1 495 ? 7.617 31.172 6.238 1 97.88 495 GLY B N 1
ATOM 8604 C CA . GLY B 1 495 ? 8.742 31.062 5.316 1 97.88 495 GLY B CA 1
ATOM 8605 C C . GLY B 1 495 ? 9.219 32.406 4.809 1 97.88 495 GLY B C 1
ATOM 8606 O O . GLY B 1 495 ? 10.414 32.719 4.844 1 97.88 495 GLY B O 1
ATOM 8607 N N . ARG B 1 496 ? 8.305 33.25 4.348 1 97.25 496 ARG B N 1
ATOM 8608 C CA . ARG B 1 496 ? 8.633 34.562 3.85 1 97.25 496 ARG B CA 1
ATOM 8609 C C . ARG B 1 496 ? 9.203 35.438 4.961 1 97.25 496 ARG B C 1
ATOM 8611 O O . ARG B 1 496 ? 10.172 36.188 4.746 1 97.25 496 ARG B O 1
ATOM 8618 N N . LYS B 1 497 ? 8.602 35.375 6.09 1 96.88 497 LYS B N 1
ATOM 8619 C CA . LYS B 1 497 ? 9.062 36.156 7.227 1 96.88 497 LYS B CA 1
ATOM 8620 C C . LYS B 1 497 ? 10.492 35.75 7.613 1 96.88 497 LYS B C 1
ATOM 8622 O O . LYS B 1 497 ? 11.328 36.625 7.855 1 96.88 497 LYS B O 1
ATOM 8627 N N . PHE B 1 498 ? 10.781 34.5 7.723 1 97.38 498 PHE B N 1
ATOM 8628 C CA . PHE B 1 498 ? 12.102 34.031 8.102 1 97.38 498 PHE B CA 1
ATOM 8629 C C . PHE B 1 498 ? 13.148 34.469 7.09 1 97.38 498 PHE B C 1
ATOM 8631 O O . PHE B 1 498 ? 14.281 34.812 7.457 1 97.38 498 PHE B O 1
ATOM 8638 N N . ASN B 1 499 ? 12.773 34.469 5.801 1 96.88 499 ASN B N 1
ATOM 8639 C CA . ASN B 1 499 ? 13.68 34.969 4.781 1 96.88 499 ASN B CA 1
ATOM 8640 C C . ASN B 1 499 ? 14.016 36.438 5.02 1 96.88 499 ASN B C 1
ATOM 8642 O O . ASN B 1 499 ? 15.172 36.844 4.895 1 96.88 499 ASN B O 1
ATOM 8646 N N . LYS B 1 500 ? 13.039 37.219 5.391 1 95.38 500 LYS B N 1
ATOM 8647 C CA . LYS B 1 500 ? 13.242 38.656 5.652 1 95.38 500 LYS B CA 1
ATOM 8648 C C . LYS B 1 500 ? 14.078 38.875 6.91 1 95.38 500 LYS B C 1
ATOM 8650 O O . LYS B 1 500 ? 14.906 39.781 6.965 1 95.38 500 LYS B O 1
ATOM 8655 N N . ILE B 1 501 ? 13.797 38.094 7.883 1 93.75 501 ILE B N 1
ATOM 8656 C CA . ILE B 1 501 ? 14.562 38.156 9.125 1 93.75 501 ILE B CA 1
ATOM 8657 C C . ILE B 1 501 ? 16.031 37.875 8.844 1 93.75 501 ILE B C 1
ATOM 8659 O O . ILE B 1 501 ? 16.922 38.562 9.336 1 93.75 501 ILE B O 1
ATOM 8663 N N . ALA B 1 502 ? 16.312 36.844 8.094 1 93.25 502 ALA B N 1
ATOM 8664 C CA . ALA B 1 502 ? 17.688 36.469 7.742 1 93.25 502 ALA B CA 1
ATOM 8665 C C . ALA B 1 502 ? 18.375 37.594 6.973 1 93.25 502 ALA B C 1
ATOM 8667 O O . ALA B 1 502 ? 19.578 37.812 7.145 1 93.25 502 ALA B O 1
ATOM 8668 N N . GLN B 1 503 ? 17.688 38.281 6.168 1 91.44 503 GLN B N 1
ATOM 8669 C CA . GLN B 1 503 ? 18.234 39.375 5.383 1 91.44 503 GLN B CA 1
ATOM 8670 C C . GLN B 1 503 ? 18.531 40.594 6.27 1 91.44 503 GLN B C 1
ATOM 8672 O O . GLN B 1 503 ? 19.484 41.312 6.016 1 91.44 503 GLN B O 1
ATOM 8677 N N . ALA B 1 504 ? 17.75 40.688 7.254 1 88.12 504 ALA B N 1
ATOM 8678 C CA . ALA B 1 504 ? 17.875 41.875 8.125 1 88.12 504 ALA B CA 1
ATOM 8679 C C . ALA B 1 504 ? 18.938 41.625 9.203 1 88.12 504 ALA B C 1
ATOM 8681 O O . ALA B 1 504 ? 19.469 42.594 9.773 1 88.12 504 ALA B O 1
ATOM 8682 N N . ALA B 1 505 ? 19.297 40.5 9.453 1 79.38 505 ALA B N 1
ATOM 8683 C CA . ALA B 1 505 ? 20.125 40.094 10.586 1 79.38 505 ALA B CA 1
ATOM 8684 C C . ALA B 1 505 ? 21.5 40.781 10.531 1 79.38 505 ALA B C 1
ATOM 8686 O O . ALA B 1 505 ? 21.953 41.344 11.516 1 79.38 505 ALA B O 1
ATOM 8687 N N . PRO B 1 506 ? 22.188 40.75 9.391 1 71.88 506 PRO B N 1
ATOM 8688 C CA . PRO B 1 506 ? 23.516 41.406 9.367 1 71.88 506 PRO B CA 1
ATOM 8689 C C . PRO B 1 506 ? 23.453 42.906 9.672 1 71.88 506 PRO B C 1
ATOM 8691 O O . PRO B 1 506 ? 24.312 43.406 10.383 1 71.88 506 PRO B O 1
ATOM 8694 N N . GLY B 1 507 ? 22.484 43.5 9.164 1 68.62 507 GLY B N 1
ATOM 8695 C CA . GLY B 1 507 ? 22.344 44.906 9.398 1 68.62 507 GLY B CA 1
ATOM 8696 C C . GLY B 1 507 ? 21.984 45.25 10.836 1 68.62 507 GLY B C 1
ATOM 8697 O O . GLY B 1 507 ? 22.5 46.25 11.383 1 68.62 507 GLY B O 1
ATOM 8698 N N . MET B 1 508 ? 21.281 44.469 11.367 1 67.56 508 MET B N 1
ATOM 8699 C CA . MET B 1 508 ? 20.875 44.719 12.75 1 67.56 508 MET B CA 1
ATOM 8700 C C . MET B 1 508 ? 22.031 44.469 13.711 1 67.56 508 MET B C 1
ATOM 8702 O O . MET B 1 508 ? 22.188 45.156 14.695 1 67.56 508 MET B O 1
ATOM 8706 N N . ALA B 1 509 ? 22.75 43.469 13.43 1 65.56 509 ALA B N 1
ATOM 8707 C CA . ALA B 1 509 ? 23.938 43.188 14.234 1 65.56 509 ALA B CA 1
ATOM 8708 C C . ALA B 1 509 ? 24.938 44.312 14.188 1 65.56 509 ALA B C 1
ATOM 8710 O O . ALA B 1 509 ? 25.531 44.688 15.211 1 65.56 509 ALA B O 1
ATOM 8711 N N . LEU B 1 510 ? 25.031 44.844 12.984 1 61.44 510 LEU B N 1
ATOM 8712 C CA . LEU B 1 510 ? 25.984 45.938 12.781 1 61.44 510 LEU B CA 1
ATOM 8713 C C . LEU B 1 510 ? 25.531 47.188 13.523 1 61.44 510 LEU B C 1
ATOM 8715 O O . LEU B 1 510 ? 26.359 47.938 14.023 1 61.44 510 LEU B O 1
ATOM 8719 N N . ASN B 1 511 ? 24.25 47.312 13.516 1 59 511 ASN B N 1
ATOM 8720 C CA . ASN B 1 511 ? 23.734 48.562 14.094 1 59 511 ASN B CA 1
ATOM 8721 C C . ASN B 1 511 ? 23.359 48.375 15.562 1 59 511 ASN B C 1
ATOM 8723 O O . ASN B 1 511 ? 22.875 49.312 16.203 1 59 511 ASN B O 1
ATOM 8727 N N . ASN B 1 512 ? 23.844 47.281 16.219 1 56.5 512 ASN B N 1
ATOM 8728 C CA . ASN B 1 512 ? 23.547 46.969 17.609 1 56.5 512 ASN B CA 1
ATOM 8729 C C . ASN B 1 512 ? 22.094 47.281 17.969 1 56.5 512 ASN B C 1
ATOM 8731 O O . ASN B 1 512 ? 21.812 47.875 19.016 1 56.5 512 ASN B O 1
ATOM 8735 N N . VAL B 1 513 ? 21.312 47.344 17.031 1 51.47 513 VAL B N 1
ATOM 8736 C CA . VAL B 1 513 ? 19.922 47.656 17.297 1 51.47 513 VAL B CA 1
ATOM 8737 C C . VAL B 1 513 ? 19.234 46.5 17.984 1 51.47 513 VAL B C 1
ATOM 8739 O O . VAL B 1 513 ? 19.203 45.375 17.438 1 51.47 513 VAL B O 1
ATOM 8742 N N . ASP B 1 514 ? 19.234 46.438 19.234 1 52 514 ASP B N 1
ATOM 8743 C CA . ASP B 1 514 ? 18.438 45.5 20.016 1 52 514 ASP B CA 1
ATOM 8744 C C . ASP B 1 514 ? 16.953 45.625 19.672 1 52 514 ASP B C 1
ATOM 8746 O O . ASP B 1 514 ? 16.25 46.5 20.188 1 52 514 ASP B O 1
ATOM 8750 N N . TYR B 1 515 ? 16.625 45.469 18.438 1 51.5 515 TYR B N 1
ATOM 8751 C CA . TYR B 1 515 ? 15.18 45.562 18.297 1 51.5 515 TYR B CA 1
ATOM 8752 C C . TYR B 1 515 ? 14.484 44.469 19.109 1 51.5 515 TYR B C 1
ATOM 8754 O O . TYR B 1 515 ? 14.875 43.312 19.062 1 51.5 515 TYR B O 1
ATOM 8762 N N . GLY B 1 516 ? 13.984 44.969 20.172 1 60 516 GLY B N 1
ATOM 8763 C CA . GLY B 1 516 ? 13.023 44.25 20.984 1 60 516 GLY B CA 1
ATOM 8764 C C . GLY B 1 516 ? 12.352 43.094 20.234 1 60 516 GLY B C 1
ATOM 8765 O O . GLY B 1 516 ? 12.984 42.094 19.938 1 60 516 GLY B O 1
ATOM 8766 N N . ASP B 1 517 ? 11.297 43.562 19.453 1 80.06 517 ASP B N 1
ATOM 8767 C CA . ASP B 1 517 ? 10.453 42.625 18.75 1 80.06 517 ASP B CA 1
ATOM 8768 C C . ASP B 1 517 ? 10.812 42.562 17.266 1 80.06 517 ASP B C 1
ATOM 8770 O O . ASP B 1 517 ? 10.242 43.281 16.453 1 80.06 517 ASP B O 1
ATOM 8774 N N . LEU B 1 518 ? 11.836 41.75 16.828 1 83.19 518 LEU B N 1
ATOM 8775 C CA . LEU B 1 518 ? 12.336 41.594 15.477 1 83.19 518 LEU B CA 1
ATOM 8776 C C . LEU B 1 518 ? 11.219 41.188 14.523 1 83.19 518 LEU B C 1
ATOM 8778 O O . LEU B 1 518 ? 11.172 41.656 13.383 1 83.19 518 LEU B O 1
ATOM 8782 N N . ASP B 1 519 ? 10.352 40.438 14.922 1 89.38 519 ASP B N 1
ATOM 8783 C CA . ASP B 1 519 ? 9.242 39.969 14.094 1 89.38 519 ASP B CA 1
ATOM 8784 C C . ASP B 1 519 ? 8.375 41.125 13.625 1 89.38 519 ASP B C 1
ATOM 8786 O O . ASP B 1 519 ? 8.062 41.25 12.438 1 89.38 519 ASP B O 1
ATOM 8790 N N . ASP B 1 520 ? 8.047 41.969 14.531 1 84.62 520 ASP B N 1
ATOM 8791 C CA . ASP B 1 520 ? 7.172 43.094 14.234 1 84.62 520 ASP B CA 1
ATOM 8792 C C . ASP B 1 520 ? 7.879 44.125 13.352 1 84.62 520 ASP B C 1
ATOM 8794 O O . ASP B 1 520 ? 7.242 44.812 12.539 1 84.62 520 ASP B O 1
ATOM 8798 N N . ALA B 1 521 ? 9.148 44.188 13.508 1 82.94 521 ALA B N 1
ATOM 8799 C CA . ALA B 1 521 ? 9.93 45.188 12.781 1 82.94 521 ALA B CA 1
ATOM 8800 C C . ALA B 1 521 ? 10.125 44.781 11.32 1 82.94 521 ALA B C 1
ATOM 8802 O O . ALA B 1 521 ? 10.188 45.625 10.43 1 82.94 521 ALA B O 1
ATOM 8803 N N . VAL B 1 522 ? 10.156 43.531 11.07 1 88.25 522 VAL B N 1
ATOM 8804 C CA . VAL B 1 522 ? 10.633 43.094 9.766 1 88.25 522 VAL B CA 1
ATOM 8805 C C . VAL B 1 522 ? 9.453 42.625 8.914 1 88.25 522 VAL B C 1
ATOM 8807 O O . VAL B 1 522 ? 9.539 42.594 7.684 1 88.25 522 VAL B O 1
ATOM 8810 N N . TYR B 1 523 ? 8.367 42.281 9.531 1 91.69 523 TYR B N 1
ATOM 8811 C CA . TYR B 1 523 ? 7.301 41.656 8.742 1 91.69 523 TYR B CA 1
ATOM 8812 C C . TYR B 1 523 ? 5.93 42 9.32 1 91.69 523 TYR B C 1
ATOM 8814 O O . TYR B 1 523 ? 5.805 42.281 10.516 1 91.69 523 TYR B O 1
ATOM 8822 N N . LYS B 1 524 ? 4.875 41.969 8.531 1 90.38 524 LYS B N 1
ATOM 8823 C CA . LYS B 1 524 ? 3.504 42.25 8.938 1 90.38 524 LYS B CA 1
ATOM 8824 C C . LYS B 1 524 ? 2.9 41.062 9.695 1 90.38 524 LYS B C 1
ATOM 8826 O O . LYS B 1 524 ? 3.398 39.938 9.594 1 90.38 524 LYS B O 1
ATOM 8831 N N . ALA B 1 525 ? 1.843 41.344 10.406 1 89.69 525 ALA B N 1
ATOM 8832 C CA . ALA B 1 525 ? 1.125 40.281 11.125 1 89.69 525 ALA B CA 1
ATOM 8833 C C . ALA B 1 525 ? 0.432 39.344 10.156 1 89.69 525 ALA B C 1
ATOM 8835 O O . ALA B 1 525 ? 0.138 39.688 9.016 1 89.69 525 ALA B O 1
ATOM 8836 N N . PHE B 1 526 ? 0.219 38.094 10.641 1 92.5 526 PHE B N 1
ATOM 8837 C CA . PHE B 1 526 ? -0.416 37.062 9.828 1 92.5 526 PHE B CA 1
ATOM 8838 C C . PHE B 1 526 ? -1.882 37.406 9.578 1 92.5 526 PHE B C 1
ATOM 8840 O O . PHE B 1 526 ? -2.621 37.719 10.516 1 92.5 526 PHE B O 1
ATOM 8847 N N . GLU B 1 527 ? -2.305 37.312 8.305 1 88.12 527 GLU B N 1
ATOM 8848 C CA . GLU B 1 527 ? -3.693 37.5 7.891 1 88.12 527 GLU B CA 1
ATOM 8849 C C . GLU B 1 527 ? -4.199 36.281 7.121 1 88.12 527 GLU B C 1
ATOM 8851 O O . GLU B 1 527 ? -3.689 35.969 6.043 1 88.12 527 GLU B O 1
ATOM 8856 N N . TYR B 1 528 ? -5.223 35.656 7.691 1 87.81 528 TYR B N 1
ATOM 8857 C CA . TYR B 1 528 ? -5.801 34.5 7.047 1 87.81 528 TYR B CA 1
ATOM 8858 C C . TYR B 1 528 ? -6.816 34.906 5.984 1 87.81 528 TYR B C 1
ATOM 8860 O O . TYR B 1 528 ? -7.695 35.719 6.242 1 87.81 528 TYR B O 1
ATOM 8868 N N . LYS B 1 529 ? -6.68 34.375 4.793 1 84.69 529 LYS B N 1
ATOM 8869 C CA . LYS B 1 529 ? -7.641 34.562 3.709 1 84.69 529 LYS B CA 1
ATOM 8870 C C . LYS B 1 529 ? -8.391 33.25 3.408 1 84.69 529 LYS B C 1
ATOM 8872 O O . LYS B 1 529 ? -7.805 32.312 2.885 1 84.69 529 LYS B O 1
ATOM 8877 N N . HIS B 1 530 ? -9.617 33.25 3.717 1 84 530 HIS B N 1
ATOM 8878 C CA . HIS B 1 530 ? -10.438 32.062 3.453 1 84 530 HIS B CA 1
ATOM 8879 C C . HIS B 1 530 ? -10.773 31.953 1.969 1 84 530 HIS B C 1
ATOM 8881 O O . HIS B 1 530 ? -11.391 32.844 1.395 1 84 530 HIS B O 1
ATOM 8887 N N . LEU B 1 531 ? -10.422 30.828 1.396 1 79.62 531 LEU B N 1
ATOM 8888 C CA . LEU B 1 531 ? -10.586 30.672 -0.044 1 79.62 531 LEU B CA 1
ATOM 8889 C C . LEU B 1 531 ? -11.805 29.812 -0.361 1 79.62 531 LEU B C 1
ATOM 8891 O O . LEU B 1 531 ? -12.094 29.547 -1.529 1 79.62 531 LEU B O 1
ATOM 8895 N N . GLY B 1 532 ? -12.484 29.344 0.645 1 78.5 532 GLY B N 1
ATOM 8896 C CA . GLY B 1 532 ? -13.656 28.516 0.431 1 78.5 532 GLY B CA 1
ATOM 8897 C C . GLY B 1 532 ? -13.5 27.094 0.96 1 78.5 532 GLY B C 1
ATOM 8898 O O . GLY B 1 532 ? -12.383 26.672 1.275 1 78.5 532 GLY B O 1
ATOM 8899 N N . SER B 1 533 ? -14.664 26.469 1.148 1 79 533 SER B N 1
ATOM 8900 C CA . SER B 1 533 ? -14.695 25.078 1.604 1 79 533 SER B CA 1
ATOM 8901 C C . SER B 1 533 ? -15.438 24.188 0.609 1 79 533 SER B C 1
ATOM 8903 O O . SER B 1 533 ? -16.438 24.594 0.022 1 79 533 SER B O 1
ATOM 8905 N N . LEU B 1 534 ? -14.828 23.078 0.377 1 78.12 534 LEU B N 1
ATOM 8906 C CA . LEU B 1 534 ? -15.414 22.109 -0.545 1 78.12 534 LEU B CA 1
ATOM 8907 C C . LEU B 1 534 ? -15.625 20.766 0.142 1 78.12 534 LEU B C 1
ATOM 8909 O O . LEU B 1 534 ? -14.883 20.406 1.06 1 78.12 534 LEU B O 1
ATOM 8913 N N . ALA B 1 535 ? -16.656 20.062 -0.278 1 80.94 535 ALA B N 1
ATOM 8914 C CA . ALA B 1 535 ? -16.891 18.719 0.228 1 80.94 535 ALA B CA 1
ATOM 8915 C C . ALA B 1 535 ? -17.547 17.844 -0.832 1 80.94 535 ALA B C 1
ATOM 8917 O O . ALA B 1 535 ? -18.453 18.281 -1.543 1 80.94 535 ALA B O 1
ATOM 8918 N N . TYR B 1 536 ? -17.031 16.703 -0.95 1 81.06 536 TYR B N 1
ATOM 8919 C CA . TYR B 1 536 ? -17.625 15.688 -1.8 1 81.06 536 TYR B CA 1
ATOM 8920 C C . TYR B 1 536 ? -18.797 15.008 -1.091 1 81.06 536 TYR B C 1
ATOM 8922 O O . TYR B 1 536 ? -18.703 14.672 0.092 1 81.06 536 TYR B O 1
ATOM 8930 N N . ILE B 1 537 ? -19.953 14.805 -1.845 1 80.75 537 ILE B N 1
ATOM 8931 C CA . ILE B 1 537 ? -21.125 14.227 -1.19 1 80.75 537 ILE B CA 1
ATOM 8932 C C . ILE B 1 537 ? -21.75 13.164 -2.092 1 80.75 537 ILE B C 1
ATOM 8934 O O . ILE B 1 537 ? -22.969 13.117 -2.254 1 80.75 537 ILE B O 1
ATOM 8938 N N . GLY B 1 538 ? -20.922 12.398 -2.811 1 73.31 538 GLY B N 1
ATOM 8939 C CA . GLY B 1 538 ? -21.438 11.312 -3.635 1 73.31 538 GLY B CA 1
ATOM 8940 C C . GLY B 1 538 ? -21.828 11.758 -5.035 1 73.31 538 GLY B C 1
ATOM 8941 O O . GLY B 1 538 ? -22.969 12.117 -5.289 1 73.31 538 GLY B O 1
ATOM 8942 N N . ASN B 1 539 ? -21 11.609 -5.91 1 74.75 539 ASN B N 1
ATOM 8943 C CA . ASN B 1 539 ? -21.141 12.078 -7.285 1 74.75 539 ASN B CA 1
ATOM 8944 C C . ASN B 1 539 ? -21.703 13.5 -7.336 1 74.75 539 ASN B C 1
ATOM 8946 O O . ASN B 1 539 ? -22.438 13.844 -8.258 1 74.75 539 ASN B O 1
ATOM 8950 N N . ALA B 1 540 ? -21.562 14.156 -6.285 1 76.75 540 ALA B N 1
ATOM 8951 C CA . ALA B 1 540 ? -21.891 15.57 -6.102 1 76.75 540 ALA B CA 1
ATOM 8952 C C . ALA B 1 540 ? -20.906 16.234 -5.148 1 76.75 540 ALA B C 1
ATOM 8954 O O . ALA B 1 540 ? -20.125 15.562 -4.469 1 76.75 540 ALA B O 1
ATOM 8955 N N . ALA B 1 541 ? -20.938 17.516 -5.273 1 77.75 541 ALA B N 1
ATOM 8956 C CA . ALA B 1 541 ? -20.047 18.266 -4.387 1 77.75 541 ALA B CA 1
ATOM 8957 C C . ALA B 1 541 ? -20.672 19.594 -3.986 1 77.75 541 ALA B C 1
ATOM 8959 O O . ALA B 1 541 ? -21.594 20.078 -4.648 1 77.75 541 ALA B O 1
ATOM 8960 N N . ILE B 1 542 ? -20.25 20.094 -2.898 1 80.06 542 ILE B N 1
ATOM 8961 C CA . ILE B 1 542 ? -20.719 21.391 -2.42 1 80.06 542 ILE B CA 1
ATOM 8962 C C . ILE B 1 542 ? -19.531 22.328 -2.234 1 80.06 542 ILE B C 1
ATOM 8964 O O . ILE B 1 542 ? -18.438 21.891 -1.883 1 80.06 542 ILE B O 1
ATOM 8968 N N . PHE B 1 543 ? -19.844 23.531 -2.533 1 79.75 543 PHE B N 1
ATOM 8969 C CA . PHE B 1 543 ? -18.859 24.609 -2.414 1 79.75 543 PHE B CA 1
ATOM 8970 C C . PHE B 1 543 ? -19.406 25.75 -1.558 1 79.75 543 PHE B C 1
ATOM 8972 O O . PHE B 1 543 ? -20.5 26.234 -1.793 1 79.75 543 PHE B O 1
ATOM 8979 N N . ASP B 1 544 ? -18.656 26.078 -0.521 1 79.62 544 ASP B N 1
ATOM 8980 C CA . ASP B 1 544 ? -19.016 27.203 0.349 1 79.62 544 ASP B CA 1
ATOM 8981 C C . ASP B 1 544 ? -17.938 28.281 0.321 1 79.62 544 ASP B C 1
ATOM 8983 O O . ASP B 1 544 ? -16.781 28.031 0.676 1 79.62 544 ASP B O 1
ATOM 8987 N N . TYR B 1 545 ? -18.328 29.359 -0.206 1 76 545 TYR B N 1
ATOM 8988 C CA . TYR B 1 545 ? -17.406 30.5 -0.213 1 76 545 TYR B CA 1
ATOM 8989 C C . TYR B 1 545 ? -18.047 31.734 0.411 1 76 545 TYR B C 1
ATOM 8991 O O . TYR B 1 545 ? -18.859 32.406 -0.223 1 76 545 TYR B O 1
ATOM 8999 N N . ASN B 1 546 ? -17.594 32.094 1.559 1 68.62 546 ASN B N 1
ATOM 9000 C CA . ASN B 1 546 ? -18 33.312 2.271 1 68.62 546 ASN B CA 1
ATOM 9001 C C . ASN B 1 546 ? -19.516 33.469 2.268 1 68.62 546 ASN B C 1
ATOM 9003 O O . ASN B 1 546 ? -20.047 34.531 1.909 1 68.62 546 ASN B O 1
ATOM 9007 N N . GLY B 1 547 ? -20.234 32.375 2.541 1 65.25 547 GLY B N 1
ATOM 9008 C CA . GLY B 1 547 ? -21.672 32.438 2.678 1 65.25 547 GLY B CA 1
ATOM 9009 C C . GLY B 1 547 ? -22.406 32.125 1.39 1 65.25 547 GLY B C 1
ATOM 9010 O O . GLY B 1 547 ? -23.641 31.953 1.39 1 65.25 547 GLY B O 1
ATOM 9011 N N . TYR B 1 548 ? -21.672 32.125 0.308 1 71.81 548 TYR B N 1
ATOM 9012 C CA . TYR B 1 548 ? -22.281 31.734 -0.957 1 71.81 548 TYR B CA 1
ATOM 9013 C C . TYR B 1 548 ? -22.016 30.25 -1.241 1 71.81 548 TYR B C 1
ATOM 9015 O O . TYR B 1 548 ? -20.891 29.781 -1.111 1 71.81 548 TYR B O 1
ATOM 9023 N N . GLY B 1 549 ? -23.141 29.625 -1.309 1 77.62 549 GLY B N 1
ATOM 9024 C CA . GLY B 1 549 ? -23.016 28.188 -1.496 1 77.62 549 GLY B CA 1
ATOM 9025 C C . GLY B 1 549 ? -23.422 27.719 -2.885 1 77.62 549 GLY B C 1
ATOM 9026 O O . GLY B 1 549 ? -24.344 28.297 -3.49 1 77.62 549 GLY B O 1
ATOM 9027 N N . LEU B 1 550 ? -22.562 26.906 -3.506 1 79.12 550 LEU B N 1
ATOM 9028 C CA . LEU B 1 550 ? -22.906 26.234 -4.758 1 79.12 550 LEU B CA 1
ATOM 9029 C C . LEU B 1 550 ? -22.922 24.719 -4.57 1 79.12 550 LEU B C 1
ATOM 9031 O O . LEU B 1 550 ? -22.109 24.172 -3.834 1 79.12 550 LEU B O 1
ATOM 9035 N N . SER B 1 551 ? -23.984 24.172 -4.969 1 81.25 551 SER B N 1
ATOM 9036 C CA . SER B 1 551 ? -24.078 22.719 -4.973 1 81.25 551 SER B CA 1
ATOM 9037 C C . SER B 1 551 ? -24.391 22.188 -6.367 1 81.25 551 SER B C 1
ATOM 9039 O O . SER B 1 551 ? -24.953 22.906 -7.195 1 81.25 551 SER B O 1
ATOM 9041 N N . GLY B 1 552 ? -23.875 21.031 -6.719 1 78.31 552 GLY B N 1
ATOM 9042 C CA . GLY B 1 552 ? -24.172 20.469 -8.023 1 78.31 552 GLY B CA 1
ATOM 9043 C C . GLY B 1 552 ? -23.766 19 -8.141 1 78.31 552 GLY B C 1
ATOM 9044 O O . GLY B 1 552 ? -23.156 18.453 -7.223 1 78.31 552 GLY B O 1
ATOM 9045 N N . GLY B 1 553 ? -24.156 18.469 -9.266 1 78.62 553 GLY B N 1
ATOM 9046 C CA . GLY B 1 553 ? -23.875 17.062 -9.547 1 78.62 553 GLY B CA 1
ATOM 9047 C C . GLY B 1 553 ? -22.484 16.828 -10.078 1 78.62 553 GLY B C 1
ATOM 9048 O O . GLY B 1 553 ? -21.5 17.281 -9.484 1 78.62 553 GLY B O 1
ATOM 9049 N N . LEU B 1 554 ? -22.375 16.203 -11.117 1 79.31 554 LEU B N 1
ATOM 9050 C CA . LEU B 1 554 ? -21.109 15.703 -11.641 1 79.31 554 LEU B CA 1
ATOM 9051 C C . LEU B 1 554 ? -20.188 16.859 -12.008 1 79.31 554 LEU B C 1
ATOM 9053 O O . LEU B 1 554 ? -18.969 16.766 -11.828 1 79.31 554 LEU B O 1
ATOM 9057 N N . LEU B 1 555 ? -20.719 17.906 -12.477 1 78.94 555 LEU B N 1
ATOM 9058 C CA . LEU B 1 555 ? -19.875 19.047 -12.812 1 78.94 555 LEU B CA 1
ATOM 9059 C C . LEU B 1 555 ? -19.203 19.609 -11.562 1 78.94 555 LEU B C 1
ATOM 9061 O O . LEU B 1 555 ? -18.047 20.031 -11.617 1 78.94 555 LEU B O 1
ATOM 9065 N N . ALA B 1 556 ? -19.922 19.609 -10.508 1 80.44 556 ALA B N 1
ATOM 9066 C CA . ALA B 1 556 ? -19.359 20.078 -9.242 1 80.44 556 ALA B CA 1
ATOM 9067 C C . ALA B 1 556 ? -18.25 19.141 -8.766 1 80.44 556 ALA B C 1
ATOM 9069 O O . ALA B 1 556 ? -17.281 19.594 -8.156 1 80.44 556 ALA B O 1
ATOM 9070 N N . VAL B 1 557 ? -18.438 17.969 -9.117 1 82.31 557 VAL B N 1
ATOM 9071 C CA . VAL B 1 557 ? -17.406 16.984 -8.742 1 82.31 557 VAL B CA 1
ATOM 9072 C C . VAL B 1 557 ? -16.125 17.281 -9.508 1 82.31 557 VAL B C 1
ATOM 9074 O O . VAL B 1 557 ? -15.031 17.234 -8.938 1 82.31 557 VAL B O 1
ATOM 9077 N N . TYR B 1 558 ? -16.266 17.609 -10.742 1 83.25 558 TYR B N 1
ATOM 9078 C CA . TYR B 1 558 ? -15.086 17.922 -11.547 1 83.25 558 TYR B CA 1
ATOM 9079 C C . TYR B 1 558 ? -14.406 19.188 -11.062 1 83.25 558 TYR B C 1
ATOM 9081 O O . TYR B 1 558 ? -13.172 19.297 -11.086 1 83.25 558 TYR B O 1
ATOM 9089 N N . LEU B 1 559 ? -15.188 20.031 -10.625 1 78.44 559 LEU B N 1
ATOM 9090 C CA . LEU B 1 559 ? -14.617 21.25 -10.062 1 78.44 559 LEU B CA 1
ATOM 9091 C C . LEU B 1 559 ? -13.883 20.953 -8.766 1 78.44 559 LEU B C 1
ATOM 9093 O O . LEU B 1 559 ? -12.789 21.484 -8.539 1 78.44 559 LEU B O 1
ATOM 9097 N N . TRP B 1 560 ? -14.562 20.219 -7.977 1 82.06 560 TRP B N 1
ATOM 9098 C CA . TRP B 1 560 ? -13.945 19.781 -6.73 1 82.06 560 TRP B CA 1
ATOM 9099 C C . TRP B 1 560 ? -12.609 19.109 -6.996 1 82.06 560 TRP B C 1
ATOM 9101 O O . TRP B 1 560 ? -11.602 19.453 -6.375 1 82.06 560 TRP B O 1
ATOM 9111 N N . ARG B 1 561 ? -12.516 18.234 -7.926 1 81.88 561 ARG B N 1
ATOM 9112 C CA . ARG B 1 561 ? -11.281 17.547 -8.305 1 81.88 561 ARG B CA 1
ATOM 9113 C C . ARG B 1 561 ? -10.266 18.547 -8.859 1 81.88 561 ARG B C 1
ATOM 9115 O O . ARG B 1 561 ? -9.07 18.438 -8.578 1 81.88 561 ARG B O 1
ATOM 9122 N N . GLY B 1 562 ? -10.75 19.453 -9.609 1 80.31 562 GLY B N 1
ATOM 9123 C CA . GLY B 1 562 ? -9.875 20.438 -10.211 1 80.31 562 GLY B CA 1
ATOM 9124 C C . GLY B 1 562 ? -9.195 21.328 -9.18 1 80.31 562 GLY B C 1
ATOM 9125 O O . GLY B 1 562 ? -8.008 21.625 -9.305 1 80.31 562 GLY B O 1
ATOM 9126 N N . VAL B 1 563 ? -9.906 21.672 -8.227 1 78.88 563 VAL B N 1
ATOM 9127 C CA . VAL B 1 563 ? -9.367 22.547 -7.184 1 78.88 563 VAL B CA 1
ATOM 9128 C C . VAL B 1 563 ? -8.258 21.812 -6.438 1 78.88 563 VAL B C 1
ATOM 9130 O O . VAL B 1 563 ? -7.164 22.359 -6.254 1 78.88 563 VAL B O 1
ATOM 9133 N N . TYR B 1 564 ? -8.484 20.672 -6.102 1 78.94 564 TYR B N 1
ATOM 9134 C CA . TYR B 1 564 ? -7.488 19.922 -5.336 1 78.94 564 TYR B CA 1
ATOM 9135 C C . TYR B 1 564 ? -6.316 19.516 -6.219 1 78.94 564 TYR B C 1
ATOM 9137 O O . TYR B 1 564 ? -5.18 19.422 -5.75 1 78.94 564 TYR B O 1
ATOM 9145 N N . PHE B 1 565 ? -6.656 19.312 -7.465 1 80.44 565 PHE B N 1
ATOM 9146 C CA . PHE B 1 565 ? -5.594 19.078 -8.438 1 80.44 565 PHE B CA 1
ATOM 9147 C C . PHE B 1 565 ? -4.645 20.266 -8.5 1 80.44 565 PHE B C 1
ATOM 9149 O O . PHE B 1 565 ? -3.426 20.094 -8.508 1 80.44 565 PHE B O 1
ATOM 9156 N N . ALA B 1 566 ? -5.188 21.359 -8.406 1 73 566 ALA B N 1
ATOM 9157 C CA . ALA B 1 566 ? -4.402 22.578 -8.492 1 73 566 ALA B CA 1
ATOM 9158 C C . ALA B 1 566 ? -3.67 22.859 -7.18 1 73 566 ALA B C 1
ATOM 9160 O O . ALA B 1 566 ? -2.582 23.438 -7.18 1 73 566 ALA B O 1
ATOM 9161 N N . GLN B 1 567 ? -4.18 22.422 -6.129 1 75.44 567 GLN B N 1
ATOM 9162 C CA . GLN B 1 567 ? -3.625 22.719 -4.809 1 75.44 567 GLN B CA 1
ATOM 9163 C C . GLN B 1 567 ? -2.557 21.703 -4.426 1 75.44 567 GLN B C 1
ATOM 9165 O O . GLN B 1 567 ? -1.924 21.812 -3.375 1 75.44 567 GLN B O 1
ATOM 9170 N N . SER B 1 568 ? -2.336 20.797 -5.297 1 78.25 568 SER B N 1
ATOM 9171 C CA . SER B 1 568 ? -1.35 19.781 -4.98 1 78.25 568 SER B CA 1
ATOM 9172 C C . SER B 1 568 ? 0.04 20.375 -4.805 1 78.25 568 SER B C 1
ATOM 9174 O O . SER B 1 568 ? 0.336 21.438 -5.355 1 78.25 568 SER B O 1
ATOM 9176 N N . VAL B 1 569 ? 0.82 19.734 -4.039 1 72.94 569 VAL B N 1
ATOM 9177 C CA . VAL B 1 569 ? 2.078 20.281 -3.547 1 72.94 569 VAL B CA 1
ATOM 9178 C C . VAL B 1 569 ? 3.158 20.141 -4.617 1 72.94 569 VAL B C 1
ATOM 9180 O O . VAL B 1 569 ? 4.164 20.844 -4.59 1 72.94 569 VAL B O 1
ATOM 9183 N N . SER B 1 570 ? 2.975 19.188 -5.488 1 78.25 570 SER B N 1
ATOM 9184 C CA . SER B 1 570 ? 4.051 18.953 -6.445 1 78.25 570 SER B CA 1
ATOM 9185 C C . SER B 1 570 ? 3.502 18.5 -7.797 1 78.25 570 SER B C 1
ATOM 9187 O O . SER B 1 570 ? 2.359 18.047 -7.891 1 78.25 570 SER B O 1
ATOM 9189 N N . PHE B 1 571 ? 4.285 18.703 -8.789 1 81.69 571 PHE B N 1
ATOM 9190 C CA . PHE B 1 571 ? 3.951 18.219 -10.117 1 81.69 571 PHE B CA 1
ATOM 9191 C C . PHE B 1 571 ? 3.811 16.703 -10.117 1 81.69 571 PHE B C 1
ATOM 9193 O O . PHE B 1 571 ? 2.957 16.156 -10.82 1 81.69 571 PHE B O 1
ATOM 9200 N N . ARG B 1 572 ? 4.598 16.062 -9.359 1 80.75 572 ARG B N 1
ATOM 9201 C CA . ARG B 1 572 ? 4.496 14.609 -9.227 1 80.75 572 ARG B CA 1
ATOM 9202 C C . ARG B 1 572 ? 3.107 14.203 -8.75 1 80.75 572 ARG B C 1
ATOM 9204 O O . ARG B 1 572 ? 2.473 13.328 -9.344 1 80.75 572 ARG B O 1
ATOM 9211 N N . THR B 1 573 ? 2.666 14.766 -7.754 1 78.75 573 THR B N 1
ATOM 9212 C CA . THR B 1 573 ? 1.363 14.43 -7.191 1 78.75 573 THR B CA 1
ATOM 9213 C C . THR B 1 573 ? 0.251 14.695 -8.203 1 78.75 573 THR B C 1
ATOM 9215 O O . THR B 1 573 ? -0.681 13.898 -8.336 1 78.75 573 THR B O 1
ATOM 9218 N N . ARG B 1 574 ? 0.388 15.75 -8.906 1 81.38 574 ARG B N 1
ATOM 9219 C CA . ARG B 1 574 ? -0.606 16.062 -9.93 1 81.38 574 ARG B CA 1
ATOM 9220 C C . ARG B 1 574 ? -0.658 14.969 -10.992 1 81.38 574 ARG B C 1
ATOM 9222 O O . ARG B 1 574 ? -1.74 14.516 -11.367 1 81.38 574 ARG B O 1
ATOM 9229 N N . CYS B 1 575 ? 0.459 14.57 -11.438 1 82.06 575 CYS B N 1
ATOM 9230 C CA . CYS B 1 575 ? 0.526 13.508 -12.445 1 82.06 575 CYS B CA 1
ATOM 9231 C C . CYS B 1 575 ? -0.068 12.211 -11.906 1 82.06 575 CYS B C 1
ATOM 9233 O O . CYS B 1 575 ? -0.828 11.539 -12.609 1 82.06 575 CYS B O 1
ATOM 9235 N N . LEU B 1 576 ? 0.23 11.938 -10.727 1 81.69 576 LEU B N 1
ATOM 9236 C CA . LEU B 1 576 ? -0.25 10.688 -10.133 1 81.69 576 LEU B CA 1
ATOM 9237 C C . LEU B 1 576 ? -1.764 10.727 -9.953 1 81.69 576 LEU B C 1
ATOM 9239 O O . LEU B 1 576 ? -2.447 9.734 -10.203 1 81.69 576 LEU B O 1
ATOM 9243 N N . LEU B 1 577 ? -2.291 11.836 -9.523 1 80.62 577 LEU B N 1
ATOM 9244 C CA . LEU B 1 577 ? -3.736 11.977 -9.375 1 80.62 577 LEU B CA 1
ATOM 9245 C C . LEU B 1 577 ? -4.445 11.781 -10.711 1 80.62 577 LEU B C 1
ATOM 9247 O O . LEU B 1 577 ? -5.43 11.047 -10.797 1 80.62 577 LEU B O 1
ATOM 9251 N N . ALA B 1 578 ? -3.891 12.422 -11.688 1 79.19 578 ALA B N 1
ATOM 9252 C CA . ALA B 1 578 ? -4.465 12.281 -13.023 1 79.19 578 ALA B CA 1
ATOM 9253 C C . ALA B 1 578 ? -4.449 10.828 -13.484 1 79.19 578 ALA B C 1
ATOM 9255 O O . ALA B 1 578 ? -5.434 10.336 -14.039 1 79.19 578 ALA B O 1
ATOM 9256 N N . MET B 1 579 ? -3.361 10.203 -13.188 1 80.75 579 MET B N 1
ATOM 9257 C CA . MET B 1 579 ? -3.238 8.805 -13.578 1 80.75 579 MET B CA 1
ATOM 9258 C C . MET B 1 579 ? -4.238 7.941 -12.812 1 80.75 579 MET B C 1
ATOM 9260 O O . MET B 1 579 ? -4.828 7.02 -13.383 1 80.75 579 MET B O 1
ATOM 9264 N N . ASP B 1 580 ? -4.492 8.242 -11.617 1 81.81 580 ASP B N 1
ATOM 9265 C CA . ASP B 1 580 ? -5.414 7.457 -10.797 1 81.81 580 ASP B CA 1
ATOM 9266 C C . ASP B 1 580 ? -6.855 7.645 -11.266 1 81.81 580 ASP B C 1
ATOM 9268 O O . ASP B 1 580 ? -7.613 6.676 -11.359 1 81.81 580 ASP B O 1
ATOM 9272 N N . TRP B 1 581 ? -7.262 8.875 -11.523 1 78.62 581 TRP B N 1
ATOM 9273 C CA . TRP B 1 581 ? -8.609 9.133 -12.023 1 78.62 581 TRP B CA 1
ATOM 9274 C C . TRP B 1 581 ? -8.82 8.461 -13.383 1 78.62 581 TRP B C 1
ATOM 9276 O O . TRP B 1 581 ? -9.906 7.957 -13.664 1 78.62 581 TRP B O 1
ATOM 9286 N N . THR B 1 582 ? -7.742 8.438 -14.195 1 78.44 582 THR B N 1
ATOM 9287 C CA . THR B 1 582 ? -7.812 7.738 -15.477 1 78.44 582 THR B CA 1
ATOM 9288 C C . THR B 1 582 ? -8 6.238 -15.258 1 78.44 582 THR B C 1
ATOM 9290 O O . THR B 1 582 ? -8.812 5.605 -15.93 1 78.44 582 THR B O 1
ATOM 9293 N N . LYS B 1 583 ? -7.285 5.719 -14.32 1 79.75 583 LYS B N 1
ATOM 9294 C CA . LYS B 1 583 ? -7.414 4.301 -13.984 1 79.75 583 LYS B CA 1
ATOM 9295 C C . LYS B 1 583 ? -8.828 3.975 -13.516 1 79.75 583 LYS B C 1
ATOM 9297 O O . LYS B 1 583 ? -9.406 2.963 -13.914 1 79.75 583 LYS B O 1
ATOM 9302 N N . ARG B 1 584 ? -9.328 4.785 -12.648 1 73.69 584 ARG B N 1
ATOM 9303 C CA . ARG B 1 584 ? -10.68 4.562 -12.133 1 73.69 584 ARG B CA 1
ATOM 9304 C C . ARG B 1 584 ? -11.703 4.586 -13.266 1 73.69 584 ARG B C 1
ATOM 9306 O O . ARG B 1 584 ? -12.617 3.758 -13.297 1 73.69 584 ARG B O 1
ATOM 9313 N N . ALA B 1 585 ? -11.523 5.531 -14.141 1 73.88 585 ALA B N 1
ATOM 9314 C CA . ALA B 1 585 ? -12.453 5.672 -15.258 1 73.88 585 ALA B CA 1
ATOM 9315 C C . ALA B 1 585 ? -12.406 4.449 -16.172 1 73.88 585 ALA B C 1
ATOM 9317 O O . ALA B 1 585 ? -13.445 3.965 -16.625 1 73.88 585 ALA B O 1
ATOM 9318 N N . LEU B 1 586 ? -11.211 3.922 -16.406 1 75.56 586 LEU B N 1
ATOM 9319 C CA . LEU B 1 586 ? -11.039 2.846 -17.375 1 75.56 586 LEU B CA 1
ATOM 9320 C C . LEU B 1 586 ? -11.305 1.488 -16.734 1 75.56 586 LEU B C 1
ATOM 9322 O O . LEU B 1 586 ? -11.852 0.59 -17.375 1 75.56 586 LEU B O 1
ATOM 9326 N N . PHE B 1 587 ? -10.945 1.342 -15.438 1 74.38 587 PHE B N 1
ATOM 9327 C CA . PHE B 1 587 ? -10.914 -0.009 -14.891 1 74.38 587 PHE B CA 1
ATOM 9328 C C . PHE B 1 587 ? -11.719 -0.084 -13.594 1 74.38 587 PHE B C 1
ATOM 9330 O O . PHE B 1 587 ? -11.859 -1.158 -13.008 1 74.38 587 PHE B O 1
ATOM 9337 N N . GLY B 1 588 ? -12.258 1.024 -13.109 1 71.94 588 GLY B N 1
ATOM 9338 C CA . GLY B 1 588 ? -12.984 1.022 -11.852 1 71.94 588 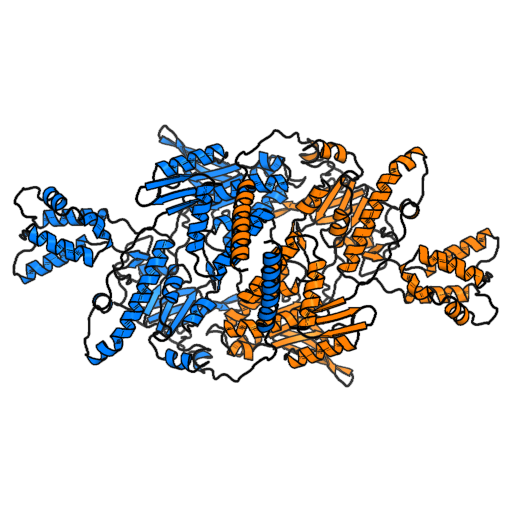GLY B CA 1
ATOM 9339 C C . GLY B 1 588 ? -12.086 1.149 -10.641 1 71.94 588 GLY B C 1
ATOM 9340 O O . GLY B 1 588 ? -10.875 1.352 -10.773 1 71.94 588 GLY B O 1
ATOM 9341 N N . ARG B 1 589 ? -12.734 1.054 -9.461 1 74.56 589 ARG B N 1
ATOM 9342 C CA . ARG B 1 589 ? -12.008 1.211 -8.203 1 74.56 589 ARG B CA 1
ATOM 9343 C C . ARG B 1 589 ? -11.273 -0.071 -7.84 1 74.56 589 ARG B C 1
ATOM 9345 O O . ARG B 1 589 ? -11.664 -1.162 -8.258 1 74.56 589 ARG B O 1
ATOM 9352 N N . ASP B 1 590 ? -10.211 0.091 -7.145 1 71.19 590 ASP B N 1
ATOM 9353 C CA . ASP B 1 590 ? -9.406 -1.052 -6.73 1 71.19 590 ASP B CA 1
ATOM 9354 C C . ASP B 1 590 ? -9.977 -1.701 -5.473 1 71.19 590 ASP B C 1
ATOM 9356 O O . ASP B 1 590 ? -10.023 -1.077 -4.41 1 71.19 590 ASP B O 1
ATOM 9360 N N . LEU B 1 591 ? -10.508 -2.896 -5.551 1 68.44 591 LEU B N 1
ATOM 9361 C CA . LEU B 1 591 ? -11.102 -3.586 -4.41 1 68.44 591 LEU B CA 1
ATOM 9362 C C . LEU B 1 591 ? -10.227 -4.746 -3.957 1 68.44 591 LEU B C 1
ATOM 9364 O O . LEU B 1 591 ? -10.727 -5.836 -3.67 1 68.44 591 LEU B O 1
ATOM 9368 N N . MET B 1 592 ? -8.898 -4.531 -3.926 1 71.94 592 MET B N 1
ATOM 9369 C CA . MET B 1 592 ? -7.984 -5.562 -3.449 1 71.94 592 MET B CA 1
ATOM 9370 C C . MET B 1 592 ? -7.379 -5.176 -2.105 1 71.94 592 MET B C 1
ATOM 9372 O O . MET B 1 592 ? -7.379 -3.998 -1.736 1 71.94 592 MET B O 1
ATOM 9376 N N . ASN B 1 593 ? -7.211 -6.145 -1.299 1 67.56 593 ASN B N 1
ATOM 9377 C CA . ASN B 1 593 ? -6.598 -5.828 -0.013 1 67.56 593 ASN B CA 1
ATOM 9378 C C . ASN B 1 593 ? -5.289 -6.586 0.187 1 67.56 593 ASN B C 1
ATOM 9380 O O . ASN B 1 593 ? -5.141 -7.711 -0.298 1 67.56 593 ASN B O 1
ATOM 9384 N N . PHE B 1 594 ? -4.199 -5.941 0.574 1 68.19 594 PHE B N 1
ATOM 9385 C CA . PHE B 1 594 ? -2.936 -6.543 0.989 1 68.19 594 PHE B CA 1
ATOM 9386 C C . PHE B 1 594 ? -2.203 -5.641 1.975 1 68.19 594 PHE B C 1
ATOM 9388 O O . PHE B 1 594 ? -2.424 -4.426 1.995 1 68.19 594 PHE B O 1
#

Nearest PDB structures (foldseek):
  5jwb-assembly1_A  TM=8.903E-01  e=2.745E-48  Plasmodium falciparum 3D7
  5jwc-assembly1_H  TM=8.791E-01  e=1.467E-48  Plasmodium falciparum 3D7
  4g74-assembly1_B  TM=8.705E-01  e=5.790E-46  Saccharomyces cerevisiae S288C
  5yjx-assembly1_A  TM=9.179E-01  e=4.037E-43  Saccharomyces cerevisiae S288C
  5yjy-assembly1_B  TM=9.146E-01  e=2.434E-41  Saccharomyces cerevisiae S288C

Foldseek 3Di:
DVVVVVVVVVVVVVVVVVVVVVVDDPDDDDDDADFDPCQVPAAFDDPVRFGERLDHRCCRRDPLSVQQSPAFEEEEEADEQQQLLLLQLFDQRQHAYEYEELDQWYFQQLCLLLCLLFLAPLVLGIDGVVVSQVVSPYHYDNWAFQEADQVQQWTWTWDADPVRDIGIYIYHGQAYEYEHAWAFDPVPAADCVLAQERDDSVSSQVSLQLLLVLQVVLQDPVQDPVNNLLSQEEEEEAQAQSRLQNLQSVLQSLVPPCVVPHPCVSSVSHAAEYEELAPFGNPVFFPVVRVVLVVVCVVSRHHYAYNKAWRHDDNFKTWIWHQDPVRDIDIDMDTHSHYYYHHDTAADNHLVNVLVVFPPADDRGAFEAELLQAGHRHPFPHYGYFARRYWYQPLLLVVLLVVLCVVCVVVVHHLQADWAALVNQVVSLVVSCQRRVLLVVVCVCVVVLQVVLPPVPPNTDGSVSVSVSSVVSNVPSDIDDRDSQRSNQNSNSVSVQSNQLSVCVVVCVVVVPPPPRSSVVRHTGRDDDDPWDKHDNHQKIWIHDPNDIDIDGNVRVVVVVVVSLVVDPDPSSNVSSVVSNVCCVVPNGDSDHD/DVVVVVVVVVVVVVVVVVVVVVVDDPDDDDDDFDFDPCQVPAAFDDPVRFGERLDHRCCRRDPLSVQQSPAFEEEEEADEQQQLLLLQLFDQRQHAYEYEELDQWYFQQLCLLLCLLFLAPLVLGIDGVVVSQVVSPYHYDNWAFQEADQVQQWTWTWDADPVRDIGIYIYHGQAYEYEHAWAFDPVPAADCVLAQERDDSVSSQVSLQLLLVLQVVLQDPVQDPVNNLLSQEEEEEAQAQSRLQNLQSVLQSLVPPCVVPHPCVSSVSHAAEYEELAPFGNPVFFPVVRVVLVVVCVVSRHHYAYNKAWRHDDNFKTWIWHQDPVRDIDIDIDTHSHYYYHHDTAADNHLVNVLVVFPPQDDRGAFEAELLQAGHRHPFPHYGYFARRYWYQLLLLVVLLVVLCVVCVVVVHHLQADWAALVNQVVSLVVSCQRHVLLVVVCVCVVVLQVVLPPVPPNTDGSVSVSVSSVVSNVPSDIDDRDSQRSNQNSNSVSVQSNQLSVCVVVCVVVVPPPPRSSVVRHTGRDDDDPWDKHDNHQKIWIHDPNDIDIDGNVRVVVVLVVSLVVDPDPSSNVSSVVSNVCCVVPNGDSDHD

Organism: NCBI:txid156630